Protein AF-0000000074747339 (afdb_homodimer)

Foldseek 3Di:
DCPPPPPPPPPPPDPPPPPPPPPDLPPVSVVVVVVVVVVCVVVVVVVVCVVCVVVVLLVLLLFFQDFLVLVDFWFKDWDWDKADDDDAAFGKIKIKIKIWTPAQAWKWFQKWKKWFADPQKAFDDDFDPQWDDDPRIIIGTPGIAGHGDIDMGMTMIGGHPGCVVPPDDCVNTDIGIDTDIDRRSPDPDGHCVLVCVQVVDPCNVLQAVLLLVLLQLLLVLLLVVLLVLLVVLLDDDPCSVVVLVVLCDLQPDDLLVLLVLLLQLLPQPRHVVQVVCVVVVNDPGGDNQQAAQFDFDQDPNDTDTHGRNSVSLSNSSSSSNNSVSNVQLNVQQNVDDCVVVVVCVVVVHDPVRCCVPPSCVSCLLVSLVSSLVSSLCSSQDDCSNCSNHCCHSSNNHLNSVLCCVCPVVRRPSSSSNSVVVSVVVSVVVNVVSVVPRPPPPD/DPPPPPPPPPPPPPPPPPPPPPPDLPPVSVVVVVVVCVVCVVVVVVVVCVVCVVVVLLVLLLFFQDFLVLVDFWFKDWDWDKADDDDAAFGKIKIKIKIWTPAQAWKWFFKWWKWFADPFKAFDDDFDPQWDDDPRIIIGTPGIAGHGDIDMGMTMIGGHPGCVVPPDDCVNTDIGIDTDIDRRSPDPDGHCVLVCVQVVDPCNVLQAVLLLVLLQLLLVLLLVVLLVLLVVLLDDDPCSVVVLVVLCDLQPDDLLVLLVLLLQLQPQPRHVVQVVCVVVVNDPGGDNQQAAQFDFDQDPNDTDTHGRNSVSLSNSSSSSRNSVSNVQLNVQQNVDDCVVVVVCVVVVHDPVRCCVPPSCVSCLLVSLVSSLVSSLCSSQDDCSNCSNHCCHSSNNHLNSVLCCVCPVVRRPSSSSNSVVVSVVVSVVVNVVSVVPRPPPPD

Solvent-accessible surface area (backbone atoms only — not comparable to full-atom values): 46768 Å² total; per-residue (Å²): 135,82,77,74,76,74,74,76,75,75,72,77,75,69,79,76,77,75,72,67,74,77,85,65,66,52,74,65,54,45,51,50,49,48,49,54,47,58,67,40,41,62,57,49,50,51,52,47,43,66,60,43,42,56,58,54,47,29,58,54,41,18,24,25,96,42,36,58,76,60,43,55,59,49,39,54,45,67,47,68,44,78,45,63,77,80,82,49,64,68,30,62,33,34,43,34,37,40,36,30,38,68,21,76,81,48,47,31,35,66,23,32,38,36,36,69,55,49,67,31,51,40,77,75,55,77,66,52,87,51,44,47,73,57,94,49,40,38,41,33,56,66,36,69,40,53,43,59,33,72,51,73,48,63,37,39,26,31,32,36,63,57,21,74,77,55,70,66,56,58,82,78,59,68,58,47,58,38,48,46,46,86,51,70,85,74,47,86,67,76,46,64,60,28,50,51,54,50,69,65,34,79,59,40,63,55,22,48,49,38,30,50,52,44,19,52,51,16,36,51,42,8,45,52,50,5,50,52,50,19,62,67,61,67,57,93,55,94,62,46,68,58,50,56,54,57,54,39,41,49,58,70,46,40,54,63,46,51,34,52,31,51,52,48,36,41,26,46,67,59,8,55,54,38,50,50,37,39,73,70,63,77,37,93,64,65,54,43,42,54,64,32,38,60,43,80,39,76,53,96,85,43,75,43,71,42,46,39,14,40,48,46,54,25,52,52,49,10,57,34,49,11,32,63,40,17,54,54,47,32,53,53,56,68,67,51,67,64,63,62,54,52,54,37,48,73,73,62,51,47,73,69,52,42,38,67,69,48,49,44,67,71,39,47,58,60,50,49,52,49,44,51,56,41,31,54,51,47,55,39,50,39,58,65,46,46,66,56,41,62,32,43,34,71,41,29,27,57,44,47,48,28,49,42,32,30,67,71,67,31,30,40,8,41,19,28,26,47,36,50,49,53,46,52,52,50,50,52,52,52,52,51,48,62,72,67,44,73,66,72,82,119,136,80,77,71,77,74,72,76,76,75,72,75,73,70,76,75,75,76,71,68,73,75,85,63,65,51,72,64,55,45,49,52,49,48,48,53,45,57,67,40,40,62,56,48,49,49,52,48,44,64,62,43,41,57,57,53,46,30,58,54,41,16,26,25,96,41,36,57,78,61,42,56,59,50,41,54,43,69,46,70,44,79,46,65,80,79,84,52,65,69,30,63,33,34,42,34,38,40,36,31,38,69,21,78,80,50,47,31,35,66,23,32,37,36,37,68,54,48,66,32,52,41,77,75,55,76,67,52,88,53,45,49,73,58,94,46,39,36,41,34,54,65,36,69,39,53,44,58,34,69,50,72,48,63,36,39,26,31,31,35,64,57,20,74,76,57,71,66,54,60,82,77,58,70,58,47,58,39,49,47,45,85,49,68,83,74,45,86,67,76,45,64,60,28,50,50,53,49,71,63,34,79,59,40,62,55,22,47,48,38,29,51,52,44,20,53,51,16,34,50,42,9,45,50,50,5,50,53,51,19,63,67,60,66,55,92,56,94,61,46,69,59,51,56,55,57,53,37,40,50,58,71,45,40,56,63,46,51,35,51,30,49,50,47,37,43,26,46,67,58,8,55,53,37,51,51,36,39,73,70,64,74,37,94,64,65,55,43,41,55,64,32,37,59,43,80,40,76,53,94,87,42,76,43,72,43,46,38,14,40,49,47,53,24,50,52,49,10,57,34,48,10,32,62,40,17,53,53,49,32,53,52,56,67,68,49,66,63,63,61,53,54,54,36,50,73,74,64,52,47,71,71,52,43,39,66,69,48,50,45,66,70,40,46,58,60,50,50,52,49,46,52,55,42,31,54,51,48,55,38,48,38,59,65,47,46,66,56,42,61,31,41,33,72,41,30,26,56,44,49,47,28,49,43,34,29,65,70,67,31,29,41,9,42,18,28,26,49,36,51,49,54,47,51,54,50,49,52,52,51,53,52,48,62,70,66,44,71,66,73,81,119

Secondary structure (DSSP, 8-state):
----------------------SS--HHHHHHHHHHHHHHHHHHHHHHHHHHHHHHHHHHHHTS---GGGGS---EEEEEEEES---STT-EEEEEEEEEES-SS--EEEEEEEEEPPTTEEE-S---TTEEEETTEEEEEEEEE-TT-EEEEEEEEEE-HHHHHSPPPGGGS--EEEEEE--GGG------HHHHHHHH-HHHHHHHHHHHHHHHHHHHHHHHHHHHHHHHTSS--TTHHHHHHHTTHHHHS-HHHHHHHHHHHT-TTT-HHHHHHHHTTS-SS---TTT---EEEEETTEEEEE-HHHHHHHHHHHHHHHHHHHHHHHHHHHHS-HHHHHHHHHTT--HHHHIIIIIHHHHHHHHHHHHHHHHHHHHT--HHHHHHTTTTTTT--HHHHHHIIIIIS--HHHHHHHHHHHHHHHHHHHHHHHHHS-----/----------------------SS--HHHHHHHHHHHHHHHHHHHHHHHHHHHHHHHHHHHHTS---GGGGS---EEEEEEEES---STT-EEEEEEEEEES-SS--EEEEEEEEEPPTTEEE-S---TTEEEETTEEEEEEEEE-TT-EEEEEEEEEE-HHHHHSPPPGGGS--EEEEEE--GGG------HHHHHHHHSHHHHHHHHHHHHHHHHHHHHHHHHHHHHHHHHSS--TTHHHHHHHTTHHHHS-HHHHHHHHHHHT-TTT-HHHHHHHHTTS-SS---TTT---EEEEETTEEEEE-HHHHHHHHHHHHHHHHHHHHHHHHHHHHS-HHHHHHHHHTT--HHHHIIIIIHHHHHHHHHHHHHHHHHHHHT--HHHHHHTTTTTTT--HHHHHHIIIIIS--HHHHHHHHHHHHHHHHHHHHHHHHHS-----

Sequence (884 aa):
MATTDHADQVTTAAPSSAAAPPKTLGPLARRERNLAYSMLLPTFGIVMAVVLMPLLANFWISFKPVGLGDLRPASLFVNERLRGDLEAAGDVATLEYRVRNSSQDAPLRDAGFSDTIPEGLTPTGDLDPRCTLEDRLLDCALGEVEPRFRDRIRIEVTATQAYFDDPVRPRDSEAASRATSDNVLTSPEFTFENFTKVFSAAEFWHVLRVTIYYTIFATLGALVLGLFAAQMLNTAFRGRTVLRGLFLFPYVAPVIAVAFTWVLLLDPFSGTLNAILRQMGVLDTPINFLGQRAVPLDFFGLTINFPVALSAVIGIEAWRSFPLAFLFILARMQSISSDMYEAAEMDGATPLQQFWYISLPQLVGILAILFLLRFIWTFNNFDDIFLLTGGAAGTRTMTVNVYEQAFAVSNLGAGAAVAVVVFLVLLCFSLIIFKYSPQDEGMATTDHADQVTTAAPSSAAAPPKTLGPLARRERNLAYSMLLPTFGIVMAVVLMPLLANFWISFKPVGLGDLRPASLFVNERLRGDLEAAGDVATLEYRVRNSSQDAPLRDAGFSDTIPEGLTPTGDLDPRCTLEDRLLDCALGEVEPRFRDRIRIEVTATQAYFDDPVRPRDSEAASRATSDNVLTSPEFTFENFTKVFSAAEFWHVLRVTIYYTIFATLGALVLGLFAAQMLNTAFRGRTVLRGLFLFPYVAPVIAVAFTWVLLLDPFSGTLNAILRQMGVLDTPINFLGQRAVPLDFFGLTINFPVALSAVIGIEAWRSFPLAFLFILARMQSISSDMYEAAEMDGATPLQQFWYISLPQLVGILAILFLLRFIWTFNNFDDIFLLTGGAAGTRTMTVNVYEQAFAVSNLGAGAAVAVVVFLVLLCFSLIIFKYSPQDEG

Nearest PDB structures (foldseek):
  8ja7-assembly1_A  TM=9.083E-01  e=1.099E-12  Mycobacterium tuberculosis H37Rv
  7cad-assembly1_A  TM=8.987E-01  e=1.272E-12  Mycolicibacterium smegmatis MC2 155
  8hps-assembly1_A  TM=8.905E-01  e=4.294E-12  Mycolicibacterium smegmatis MC2 155
  8hpl-assembly1_A  TM=8.916E-01  e=7.226E-11  Mycolicibacterium smegmatis MC2 155
  4jbw-assembly1_F  TM=6.087E-01  e=1.568E-13  Escherichia coli K-12

Radius of gyration: 38.2 Å; Cα contacts (8 Å, |Δi|>4): 1388; chains: 2; bounding box: 156×89×81 Å

Structure (mmCIF, N/CA/C/O backbone):
data_AF-0000000074747339-model_v1
#
loop_
_entity.id
_entity.type
_entity.pdbx_description
1 polymer 'ABC transmembrane type-1 domain-containing protein'
#
loop_
_atom_site.group_PDB
_atom_site.id
_atom_site.type_symbol
_atom_site.label_atom_id
_atom_site.label_alt_id
_atom_site.label_comp_id
_atom_site.label_asym_id
_atom_site.label_entity_id
_atom_site.label_seq_id
_atom_site.pdbx_PDB_ins_code
_atom_site.Cartn_x
_atom_site.Cartn_y
_atom_site.Cartn_z
_atom_site.occupancy
_atom_site.B_iso_or_equiv
_atom_site.auth_seq_id
_atom_site.auth_comp_id
_atom_site.auth_asym_id
_atom_site.auth_atom_id
_atom_site.pdbx_PDB_model_num
ATOM 1 N N . MET A 1 1 ? -95.875 22.797 23.391 1 23.41 1 MET A N 1
ATOM 2 C CA . MET A 1 1 ? -94.75 23.672 23.703 1 23.41 1 MET A CA 1
ATOM 3 C C . MET A 1 1 ? -93.438 23.016 23.344 1 23.41 1 MET A C 1
ATOM 5 O O . MET A 1 1 ? -93.188 21.891 23.781 1 23.41 1 MET A O 1
ATOM 9 N N . ALA A 1 2 ? -92.938 23.391 22.125 1 28.38 2 ALA A N 1
ATOM 10 C CA . ALA A 1 2 ? -91.812 23 21.266 1 28.38 2 ALA A CA 1
ATOM 11 C C . ALA A 1 2 ? -90.5 23.188 21.984 1 28.38 2 ALA A C 1
ATOM 13 O O . ALA A 1 2 ? -90.125 24.312 22.359 1 28.38 2 ALA A O 1
ATOM 14 N N . THR A 1 3 ? -90.25 22.375 22.969 1 28.5 3 THR A N 1
ATOM 15 C CA . THR A 1 3 ? -89 22.344 23.703 1 28.5 3 THR A CA 1
ATOM 16 C C . THR A 1 3 ? -87.812 22.328 22.75 1 28.5 3 THR A C 1
ATOM 18 O O . THR A 1 3 ? -87.625 21.375 22 1 28.5 3 THR A O 1
ATOM 21 N N . THR A 1 4 ? -87.562 23.438 22.125 1 28.77 4 THR A N 1
ATOM 22 C CA . THR A 1 4 ? -86.438 23.641 21.219 1 28.77 4 THR A CA 1
ATOM 23 C C . THR A 1 4 ? -85.125 23.344 21.922 1 28.77 4 THR A C 1
ATOM 25 O O . THR A 1 4 ? -84.812 23.922 22.953 1 28.77 4 THR A O 1
ATOM 28 N N . ASP A 1 5 ? -84.75 22.078 21.938 1 29.97 5 ASP A N 1
ATOM 29 C CA . ASP A 1 5 ? -83.5 21.5 22.391 1 29.97 5 ASP A CA 1
ATOM 30 C C . ASP A 1 5 ? -82.312 22.234 21.812 1 29.97 5 ASP A C 1
ATOM 32 O O . ASP A 1 5 ? -82.125 22.25 20.594 1 29.97 5 ASP A O 1
ATOM 36 N N . HIS A 1 6 ? -82.062 23.469 22.219 1 30.38 6 HIS A N 1
ATOM 37 C CA . HIS A 1 6 ? -80.875 24.219 21.766 1 30.38 6 HIS A CA 1
ATOM 38 C C . HIS A 1 6 ? -79.625 23.469 22.094 1 30.38 6 HIS A C 1
ATOM 40 O O . HIS A 1 6 ? -79.25 23.312 23.266 1 30.38 6 HIS A O 1
ATOM 46 N N . ALA A 1 7 ? -79.375 22.312 21.375 1 33.34 7 ALA A N 1
ATOM 47 C CA . ALA A 1 7 ? -78.062 21.688 21.438 1 33.34 7 ALA A CA 1
ATOM 48 C C . ALA A 1 7 ? -76.938 22.703 21.219 1 33.34 7 ALA A C 1
ATOM 50 O O . ALA A 1 7 ? -76.875 23.328 20.156 1 33.34 7 ALA A O 1
ATOM 51 N N . ASP A 1 8 ? -76.562 23.453 22.281 1 29.95 8 ASP A N 1
ATOM 52 C CA . ASP A 1 8 ? -75.375 24.312 22.203 1 29.95 8 ASP A CA 1
ATOM 53 C C . ASP A 1 8 ? -74.188 23.562 21.609 1 29.95 8 ASP A C 1
ATOM 55 O O . ASP A 1 8 ? -73.812 22.516 22.125 1 29.95 8 ASP A O 1
ATOM 59 N N . GLN A 1 9 ? -74.062 23.594 20.281 1 29.8 9 GLN A N 1
ATOM 60 C CA . GLN A 1 9 ? -72.875 23.141 19.531 1 29.8 9 GLN A CA 1
ATOM 61 C C . GLN A 1 9 ? -71.625 23.719 20.109 1 29.8 9 GLN A C 1
ATOM 63 O O . GLN A 1 9 ? -71.375 24.922 20.109 1 29.8 9 GLN A O 1
ATOM 68 N N . VAL A 1 10 ? -71.188 23.219 21.297 1 35.59 10 VAL A N 1
ATOM 69 C CA . VAL A 1 10 ? -69.812 23.609 21.734 1 35.59 10 VAL A CA 1
ATOM 70 C C . VAL A 1 10 ? -68.812 23.406 20.594 1 35.59 10 VAL A C 1
ATOM 72 O O . VAL A 1 10 ? -68.625 22.281 20.156 1 35.59 10 VAL A O 1
ATOM 75 N N . THR A 1 11 ? -68.75 24.312 19.641 1 30.84 11 THR A N 1
ATOM 76 C CA . THR A 1 11 ? -67.625 24.344 18.672 1 30.84 11 THR A CA 1
ATOM 77 C C . THR A 1 11 ? -66.312 24.188 19.359 1 30.84 11 THR A C 1
ATOM 79 O O . THR A 1 11 ? -65.938 25 20.219 1 30.84 11 THR A O 1
ATOM 82 N N . THR A 1 12 ? -65.875 22.984 19.641 1 33.06 12 THR A N 1
ATOM 83 C CA . THR A 1 12 ? -64.5 22.75 20.062 1 33.06 12 THR A CA 1
ATOM 84 C C . THR A 1 12 ? -63.5 23.578 19.234 1 33.06 12 THR A C 1
ATOM 86 O O . THR A 1 12 ? -63.438 23.438 18.016 1 33.06 12 THR A O 1
ATOM 89 N N . ALA A 1 13 ? -63.219 24.875 19.672 1 35.75 13 ALA A N 1
ATOM 90 C CA . ALA A 1 13 ? -62.188 25.703 19.078 1 35.75 13 ALA A CA 1
ATOM 91 C C . ALA A 1 13 ? -60.906 24.906 18.844 1 35.75 13 ALA A C 1
ATOM 93 O O . ALA A 1 13 ? -60.469 24.141 19.719 1 35.75 13 ALA A O 1
ATOM 94 N N . ALA A 1 14 ? -60.594 24.641 17.578 1 35.69 14 ALA A N 1
ATOM 95 C CA . ALA A 1 14 ? -59.344 24.094 17.078 1 35.69 14 ALA A CA 1
ATOM 96 C C . ALA A 1 14 ? -58.156 24.703 17.812 1 35.69 14 ALA A C 1
ATOM 98 O O . ALA A 1 14 ? -58.125 25.922 18.062 1 35.69 14 ALA A O 1
ATOM 99 N N . PRO A 1 15 ? -57.469 23.938 18.703 1 33.81 15 PRO A N 1
ATOM 100 C CA . PRO A 1 15 ? -56.281 24.547 19.328 1 33.81 15 PRO A CA 1
ATOM 101 C C . PRO A 1 15 ? -55.531 25.453 18.375 1 33.81 15 PRO A C 1
ATOM 103 O O . PRO A 1 15 ? -55.562 25.25 17.156 1 33.81 15 PRO A O 1
ATOM 106 N N . SER A 1 16 ? -55.438 26.828 18.656 1 32.03 16 SER A N 1
ATOM 107 C CA . SER A 1 16 ? -54.656 27.828 17.953 1 32.03 16 SER A CA 1
ATOM 108 C C . SER A 1 16 ? -53.375 27.234 17.422 1 32.03 16 SER A C 1
ATOM 110 O O . SER A 1 16 ? -52.719 26.422 18.094 1 32.03 16 SER A O 1
ATOM 112 N N . SER A 1 17 ? -53.219 27.203 16.094 1 33.16 17 SER A N 1
ATOM 113 C CA . SER A 1 17 ? -52.031 26.938 15.305 1 33.16 17 SER A CA 1
ATOM 114 C C . SER A 1 17 ? -50.781 27.5 15.977 1 33.16 17 SER A C 1
ATOM 116 O O . SER A 1 17 ? -50.656 28.703 16.203 1 33.16 17 SER A O 1
ATOM 118 N N . ALA A 1 18 ? -50.219 26.844 17.016 1 38.94 18 ALA A N 1
ATOM 119 C CA . ALA A 1 18 ? -48.906 27.219 17.5 1 38.94 18 ALA A CA 1
ATOM 120 C C . ALA A 1 18 ? -48.062 27.844 16.375 1 38.94 18 ALA A C 1
ATOM 122 O O . ALA A 1 18 ? -47.906 27.25 15.305 1 38.94 18 ALA A O 1
ATOM 123 N N . ALA A 1 19 ? -47.969 29.188 16.344 1 39.12 19 ALA A N 1
ATOM 124 C CA . ALA A 1 19 ? -47.125 30.016 15.492 1 39.12 19 ALA A CA 1
ATOM 125 C C . ALA A 1 19 ? -45.812 29.328 15.211 1 39.12 19 ALA A C 1
ATOM 127 O O . ALA A 1 19 ? -45.188 28.797 16.125 1 39.12 19 ALA A O 1
ATOM 128 N N . ALA A 1 20 ? -45.562 28.906 14.039 1 40.28 20 ALA A N 1
ATOM 129 C CA . ALA A 1 20 ? -44.281 28.469 13.523 1 40.28 20 ALA A CA 1
ATOM 130 C C . ALA A 1 20 ? -43.156 29.344 14.062 1 40.28 20 ALA A C 1
ATOM 132 O O . ALA A 1 20 ? -43.25 30.562 14.094 1 40.28 20 ALA A O 1
ATOM 133 N N . PRO A 1 21 ? -42.438 28.875 15.125 1 42.72 21 PRO A N 1
ATOM 134 C CA . PRO A 1 21 ? -41.375 29.781 15.57 1 42.72 21 PRO A CA 1
ATOM 135 C C . PRO A 1 21 ? -40.812 30.656 14.453 1 42.72 21 PRO A C 1
ATOM 137 O O . PRO A 1 21 ? -40.844 30.25 13.281 1 42.72 21 PRO A O 1
ATOM 140 N N . PRO A 1 22 ? -40.938 32 14.555 1 42.31 22 PRO A N 1
ATOM 141 C CA . PRO A 1 22 ? -40.531 32.938 13.484 1 42.31 22 PRO A CA 1
ATOM 142 C C . PRO A 1 22 ? -39.25 32.5 12.789 1 42.31 22 PRO A C 1
ATOM 144 O O . PRO A 1 22 ? -38.312 32.062 13.453 1 42.31 22 PRO A O 1
ATOM 147 N N . LYS A 1 23 ? -39.219 31.969 11.562 1 49.38 23 LYS A N 1
ATOM 148 C CA . LYS A 1 23 ? -38.188 31.578 10.617 1 49.38 23 LYS A CA 1
ATOM 149 C C . LYS A 1 23 ? -37 32.562 10.633 1 49.38 23 LYS A C 1
ATOM 151 O O . LYS A 1 23 ? -35.969 32.344 10 1 49.38 23 LYS A O 1
ATOM 156 N N . THR A 1 24 ? -37.344 33.938 10.75 1 45.66 24 THR A N 1
ATOM 157 C CA . THR A 1 24 ? -36.312 34.938 10.539 1 45.66 24 THR A CA 1
ATOM 158 C C . THR A 1 24 ? -35.594 35.25 11.836 1 45.66 24 THR A C 1
ATOM 160 O O . THR A 1 24 ? -36.188 35.562 12.852 1 45.66 24 THR A O 1
ATOM 163 N N . LEU A 1 25 ? -34.5 34.688 12.023 1 51.94 25 LEU A N 1
ATOM 164 C CA . LEU A 1 25 ? -33.688 35.156 13.141 1 51.94 25 LEU A CA 1
ATOM 165 C C . LEU A 1 25 ? -33.75 36.688 13.258 1 51.94 25 LEU A C 1
ATOM 167 O O . LEU A 1 25 ? -33.656 37.406 12.258 1 51.94 25 LEU A O 1
ATOM 171 N N . GLY A 1 26 ? -34.406 37.219 14.172 1 55.53 26 GLY A N 1
ATOM 172 C CA . GLY A 1 26 ? -34.344 38.656 14.406 1 55.53 26 GLY A CA 1
ATOM 173 C C . GLY A 1 26 ? -32.938 39.219 14.188 1 55.53 26 GLY A C 1
ATOM 174 O O . GLY A 1 26 ? -31.969 38.5 14.102 1 55.53 26 GLY A O 1
ATOM 175 N N . PRO A 1 27 ? -32.812 40.531 13.734 1 60.44 27 PRO A N 1
ATOM 176 C CA . PRO A 1 27 ? -31.531 41.188 13.438 1 60.44 27 PRO A CA 1
ATOM 177 C C . PRO A 1 27 ? -30.469 40.906 14.492 1 60.44 27 PRO A C 1
ATOM 179 O O . PRO A 1 27 ? -29.297 40.719 14.156 1 60.44 27 PRO A O 1
ATOM 182 N N . LEU A 1 28 ? -30.844 40.812 15.711 1 60.81 28 LEU A N 1
ATOM 183 C CA . LEU A 1 28 ? -29.875 40.531 16.766 1 60.81 28 LEU A CA 1
ATOM 184 C C . LEU A 1 28 ? -29.375 39.094 16.703 1 60.81 28 LEU A C 1
ATOM 186 O O . LEU A 1 28 ? -28.188 38.844 16.875 1 60.81 28 LEU A O 1
ATOM 190 N N . ALA A 1 29 ? -30.328 38.25 16.469 1 60.84 29 ALA A N 1
ATOM 191 C CA . ALA A 1 29 ? -29.953 36.844 16.359 1 60.84 29 ALA A CA 1
ATOM 192 C C . ALA A 1 29 ? -29.047 36.594 15.156 1 60.84 29 ALA A C 1
ATOM 194 O O . ALA A 1 29 ? -28.094 35.812 15.227 1 60.84 29 ALA A O 1
ATOM 195 N N . ARG A 1 30 ? -29.25 37.344 14.172 1 61.28 30 ARG A N 1
ATOM 196 C CA . ARG A 1 30 ? -28.391 37.281 13 1 61.28 30 ARG A CA 1
ATOM 197 C C . ARG A 1 30 ? -27 37.812 13.289 1 61.28 30 ARG A C 1
ATOM 199 O O . ARG A 1 30 ? -26 37.281 12.844 1 61.28 30 ARG A O 1
ATOM 206 N N . ARG A 1 31 ? -26.938 38.938 13.969 1 59.59 31 ARG A N 1
ATOM 207 C CA . ARG A 1 31 ? -25.656 39.531 14.336 1 59.59 31 ARG A CA 1
ATOM 208 C C . ARG A 1 31 ? -24.859 38.594 15.242 1 59.59 31 ARG A C 1
ATOM 210 O O . ARG A 1 31 ? -23.641 38.469 15.094 1 59.59 31 ARG A O 1
ATOM 217 N N . GLU A 1 32 ? -25.547 38 16.125 1 59.31 32 GLU A N 1
ATOM 218 C CA . GLU A 1 32 ? -24.875 37.062 17.031 1 59.31 32 GLU A CA 1
ATOM 219 C C . GLU A 1 32 ? -24.359 35.844 16.281 1 59.31 32 GLU A C 1
ATOM 221 O O . GLU A 1 32 ? -23.266 35.344 16.562 1 59.31 32 GLU A O 1
ATOM 226 N N . ARG A 1 33 ? -25.172 35.469 15.406 1 61.91 33 ARG A N 1
ATOM 227 C CA . ARG A 1 33 ? -24.734 34.375 14.562 1 61.91 33 ARG A CA 1
ATOM 228 C C . ARG A 1 33 ? -23.5 34.75 13.742 1 61.91 33 ARG A C 1
ATOM 230 O O . ARG A 1 33 ? -22.547 34 13.641 1 61.91 33 ARG A O 1
ATOM 237 N N . ASN A 1 34 ? -23.516 35.938 13.219 1 61.28 34 ASN A N 1
ATOM 238 C CA . ASN A 1 34 ? -22.391 36.375 12.414 1 61.28 34 ASN A CA 1
ATOM 239 C C . ASN A 1 34 ? -21.141 36.562 13.266 1 61.28 34 ASN A C 1
ATOM 241 O O . ASN A 1 34 ? -20.031 36.25 12.812 1 61.28 34 ASN A O 1
ATOM 245 N N . LEU A 1 35 ? -21.328 37.031 14.43 1 60.34 35 LEU A N 1
ATOM 246 C CA . LEU A 1 35 ? -20.188 37.188 15.328 1 60.34 35 LEU A CA 1
ATOM 247 C C . LEU A 1 35 ? -19.609 35.844 15.711 1 60.34 35 LEU A C 1
ATOM 249 O O . LEU A 1 35 ? -18.391 35.656 15.773 1 60.34 35 LEU A O 1
ATOM 253 N N . ALA A 1 36 ? -20.5 34.938 16.016 1 59.38 36 ALA A N 1
ATOM 254 C CA . ALA A 1 36 ? -20.031 33.594 16.328 1 59.38 36 ALA A CA 1
ATOM 255 C C . ALA A 1 36 ? -19.281 33 15.164 1 59.38 36 ALA A C 1
ATOM 257 O O . ALA A 1 36 ? -18.234 32.375 15.352 1 59.38 36 ALA A O 1
ATOM 258 N N . TYR A 1 37 ? -19.781 33.344 14.047 1 62.06 37 TYR A N 1
ATOM 259 C CA . TYR A 1 37 ? -19.109 32.812 12.859 1 62.06 37 TYR A CA 1
ATOM 260 C C . TYR A 1 37 ? -17.75 33.5 12.68 1 62.06 37 TYR A C 1
ATOM 262 O O . TYR A 1 37 ? -16.766 32.844 12.312 1 62.06 37 TYR A O 1
ATOM 270 N N . SER A 1 38 ? -17.781 34.75 12.906 1 64 38 SER A N 1
ATOM 271 C CA . SER A 1 38 ? -16.531 35.469 12.75 1 64 38 SER A CA 1
ATOM 272 C C . SER A 1 38 ? -15.484 34.969 13.75 1 64 38 SER A C 1
ATOM 274 O O . SER A 1 38 ? -14.297 34.938 13.445 1 64 38 SER A O 1
ATOM 276 N N . MET A 1 39 ? -15.945 34.562 14.891 1 62.59 39 MET A N 1
ATOM 277 C CA . MET A 1 39 ? -15.008 34.062 15.898 1 62.59 39 MET A CA 1
ATOM 278 C C . MET A 1 39 ? -14.492 32.688 15.539 1 62.59 39 MET A C 1
ATOM 280 O O . MET A 1 39 ? -13.391 32.312 15.93 1 62.59 39 MET A O 1
ATOM 284 N N . LEU A 1 40 ? -15.32 32.062 14.742 1 68.5 40 LEU A N 1
ATOM 285 C CA . LEU A 1 40 ? -14.914 30.703 14.383 1 68.5 40 LEU A CA 1
ATOM 286 C C . LEU A 1 40 ? -14.148 30.688 13.062 1 68.5 40 LEU A C 1
ATOM 288 O O . LEU A 1 40 ? -13.57 29.672 12.68 1 68.5 40 LEU A O 1
ATOM 292 N N . LEU A 1 41 ? -14.023 31.875 12.461 1 72.88 41 LEU A N 1
ATOM 293 C CA . LEU A 1 41 ? -13.414 31.969 11.141 1 72.88 41 LEU A CA 1
ATOM 294 C C . LEU A 1 41 ? -11.953 31.547 11.188 1 72.88 41 LEU A C 1
ATOM 296 O O . LEU A 1 41 ? -11.492 30.797 10.328 1 72.88 41 LEU A O 1
ATOM 300 N N . PRO A 1 42 ? -11.242 32.031 12.219 1 71.25 42 PRO A N 1
ATOM 301 C CA . PRO A 1 42 ? -9.852 31.594 12.234 1 71.25 42 PRO A CA 1
ATOM 302 C C . PRO A 1 42 ? -9.727 30.078 12.414 1 71.25 42 PRO A C 1
ATOM 304 O O . PRO A 1 42 ? -8.867 29.438 11.789 1 71.25 42 PRO A O 1
ATOM 307 N N . THR A 1 43 ? -10.594 29.578 13.203 1 70.88 43 THR A N 1
ATOM 308 C CA . THR A 1 43 ? -10.562 28.125 13.406 1 70.88 43 THR A CA 1
ATOM 309 C C . THR A 1 43 ? -10.922 27.391 12.125 1 70.88 43 THR A C 1
ATOM 311 O O . THR A 1 43 ? -10.258 26.422 11.742 1 70.88 43 THR A O 1
ATOM 314 N N . PHE A 1 44 ? -11.875 27.938 11.477 1 75.06 44 PHE A N 1
ATOM 315 C CA . PHE A 1 44 ? -12.289 27.344 10.203 1 75.06 44 PHE A CA 1
ATOM 316 C C . PHE A 1 44 ? -11.172 27.453 9.172 1 75.06 44 PHE A C 1
ATOM 318 O O . PHE A 1 44 ? -10.93 26.516 8.414 1 75.06 44 PHE A O 1
ATOM 325 N N . GLY A 1 45 ? -10.562 28.594 9.258 1 76.19 45 GLY A N 1
ATOM 326 C CA . GLY A 1 45 ? -9.469 28.781 8.32 1 76.19 45 GLY A CA 1
ATOM 327 C C . GLY A 1 45 ? -8.32 27.812 8.531 1 76.19 45 GLY A C 1
ATOM 328 O O . GLY A 1 45 ? -7.781 27.266 7.574 1 76.19 45 GLY A O 1
ATOM 329 N N . ILE A 1 46 ? -8.031 27.516 9.695 1 75.19 46 ILE A N 1
ATOM 330 C CA . ILE A 1 46 ? -6.926 26.625 10.039 1 75.19 46 ILE A CA 1
ATOM 331 C C . ILE A 1 46 ? -7.285 25.188 9.664 1 75.19 46 ILE A C 1
ATOM 333 O O . ILE A 1 46 ? -6.473 24.469 9.07 1 75.19 46 ILE A O 1
ATOM 337 N N . VAL A 1 47 ? -8.5 24.875 9.953 1 74 47 VAL A N 1
ATOM 338 C CA . VAL A 1 47 ? -8.93 23.516 9.664 1 74 47 VAL A CA 1
ATOM 339 C C . VAL A 1 47 ? -8.961 23.297 8.148 1 74 47 VAL A C 1
ATOM 341 O O . VAL A 1 47 ? -8.492 22.266 7.656 1 74 47 VAL A O 1
ATOM 344 N N . MET A 1 48 ? -9.391 24.312 7.512 1 78.62 48 MET A N 1
ATOM 345 C CA . MET A 1 48 ? -9.438 24.234 6.055 1 78.62 48 MET A CA 1
ATOM 346 C C . MET A 1 48 ? -8.031 24.125 5.473 1 78.62 48 MET A C 1
ATOM 348 O O . MET A 1 48 ? -7.797 23.328 4.555 1 78.62 48 MET A O 1
ATOM 352 N N . ALA A 1 49 ? -7.23 24.859 6.082 1 79.06 49 ALA A N 1
ATOM 353 C CA . ALA A 1 49 ? -5.852 24.844 5.594 1 79.06 49 ALA A CA 1
ATOM 354 C C . ALA A 1 49 ? -5.211 23.469 5.816 1 79.06 49 ALA A C 1
ATOM 356 O O . ALA A 1 49 ? -4.543 22.938 4.93 1 79.06 49 ALA A O 1
ATOM 357 N N . VAL A 1 50 ? -5.488 22.969 6.891 1 76.5 50 VAL A N 1
ATOM 358 C CA . VAL A 1 50 ? -4.902 21.672 7.227 1 76.5 50 VAL A CA 1
ATOM 359 C C . VAL A 1 50 ? -5.465 20.594 6.305 1 76.5 50 VAL A C 1
ATOM 361 O O . VAL A 1 50 ? -4.734 19.703 5.863 1 76.5 50 VAL A O 1
ATOM 364 N N . VAL A 1 51 ? -6.656 20.75 5.938 1 79.44 51 VAL A N 1
ATOM 365 C CA . VAL A 1 51 ? -7.332 19.734 5.125 1 79.44 51 VAL A CA 1
ATOM 366 C C . VAL A 1 51 ? -6.898 19.875 3.668 1 79.44 51 VAL A C 1
ATOM 368 O O . VAL A 1 51 ? -6.645 18.875 2.994 1 79.44 51 VAL A O 1
ATOM 371 N N . LEU A 1 52 ? -6.672 21.125 3.254 1 84.12 52 LEU A N 1
ATOM 372 C CA . LEU A 1 52 ? -6.492 21.344 1.821 1 84.12 52 LEU A CA 1
ATOM 373 C C . LEU A 1 52 ? -5.012 21.5 1.478 1 84.12 52 LEU A C 1
ATOM 375 O O . LEU A 1 52 ? -4.633 21.406 0.309 1 84.12 52 LEU A O 1
ATOM 379 N N . MET A 1 53 ? -4.246 21.672 2.451 1 84.56 53 MET A N 1
ATOM 380 C CA . MET A 1 53 ? -2.844 22 2.215 1 84.56 53 MET A CA 1
ATOM 381 C C . MET A 1 53 ? -2.146 20.906 1.421 1 84.56 53 MET A C 1
ATOM 383 O O . MET A 1 53 ? -1.452 21.188 0.441 1 84.56 53 MET A O 1
ATOM 387 N N . PRO A 1 54 ? -2.297 19.656 1.771 1 83.69 54 PRO A N 1
ATOM 388 C CA . PRO A 1 54 ? -1.599 18.641 0.998 1 83.69 54 PRO A CA 1
ATOM 389 C C . PRO A 1 54 ? -2.041 18.594 -0.463 1 83.69 54 PRO A C 1
ATOM 391 O O . PRO A 1 54 ? -1.227 18.328 -1.351 1 83.69 54 PRO A O 1
ATOM 394 N N . LEU A 1 55 ? -3.256 18.844 -0.653 1 80.88 55 LEU A N 1
ATOM 395 C CA . LEU A 1 55 ? -3.766 18.859 -2.02 1 80.88 55 LEU A CA 1
ATOM 396 C C . LEU A 1 55 ? -3.174 20.016 -2.812 1 80.88 55 LEU A C 1
ATOM 398 O O . LEU A 1 55 ? -2.729 19.844 -3.947 1 80.88 55 LEU A O 1
ATOM 402 N N . LEU A 1 56 ? -3.24 21.172 -2.191 1 85.56 56 LEU A N 1
ATOM 403 C CA . LEU A 1 56 ? -2.695 22.344 -2.846 1 85.56 56 LEU A CA 1
ATOM 404 C C . LEU A 1 56 ? -1.196 22.203 -3.084 1 85.56 56 LEU A C 1
ATOM 406 O O . LEU A 1 56 ? -0.68 22.625 -4.117 1 85.56 56 LEU A O 1
ATOM 410 N N . ALA A 1 57 ? -0.596 21.594 -2.141 1 86.69 57 ALA A N 1
ATOM 411 C CA . ALA A 1 57 ? 0.839 21.344 -2.273 1 86.69 57 ALA A CA 1
ATOM 412 C C . ALA A 1 57 ? 1.133 20.406 -3.443 1 86.69 57 ALA A C 1
ATOM 414 O O . ALA A 1 57 ? 2.082 20.641 -4.199 1 86.69 57 ALA A O 1
ATOM 415 N N . ASN A 1 58 ? 0.351 19.391 -3.559 1 85.69 58 ASN A N 1
ATOM 416 C CA . ASN A 1 58 ? 0.544 18.484 -4.676 1 85.69 58 ASN A CA 1
ATOM 417 C C . ASN A 1 58 ? 0.389 19.188 -6.02 1 85.69 58 ASN A C 1
ATOM 419 O O . ASN A 1 58 ? 1.173 18.969 -6.941 1 85.69 58 ASN A O 1
ATOM 423 N N . PHE A 1 59 ? -0.601 20 -6.102 1 87.56 59 PHE A N 1
ATOM 424 C CA . PHE A 1 59 ? -0.812 20.781 -7.312 1 87.56 59 PHE A CA 1
ATOM 425 C C . PHE A 1 59 ? 0.377 21.688 -7.582 1 87.56 59 PHE A C 1
ATOM 427 O O . PHE A 1 59 ? 0.847 21.797 -8.719 1 87.56 59 PHE A O 1
ATOM 434 N N . TRP A 1 60 ? 0.812 22.328 -6.547 1 88.19 60 TRP A N 1
ATOM 435 C CA . TRP A 1 60 ? 1.962 23.219 -6.648 1 88.19 60 TRP A CA 1
ATOM 436 C C . TRP A 1 60 ? 3.197 22.453 -7.129 1 88.19 60 TRP A C 1
ATOM 438 O O . TRP A 1 60 ? 3.887 22.906 -8.047 1 88.19 60 TRP A O 1
ATOM 448 N N . ILE A 1 61 ? 3.479 21.344 -6.578 1 87.25 61 ILE A N 1
ATOM 449 C CA . ILE A 1 61 ? 4.668 20.547 -6.863 1 87.25 61 ILE A CA 1
ATOM 450 C C . ILE A 1 61 ? 4.594 20 -8.281 1 87.25 61 ILE A C 1
ATOM 452 O O . ILE A 1 61 ? 5.621 19.844 -8.953 1 87.25 61 ILE A O 1
ATOM 456 N N . SER A 1 62 ? 3.391 19.75 -8.781 1 88.75 62 SER A N 1
ATOM 457 C CA . SER A 1 62 ? 3.221 19.203 -10.117 1 88.75 62 SER A CA 1
ATOM 458 C C . SER A 1 62 ? 3.738 20.156 -11.188 1 88.75 62 SER A C 1
ATOM 460 O O . SER A 1 62 ? 4.027 19.75 -12.312 1 88.75 62 SER A O 1
ATOM 462 N N . PHE A 1 63 ? 3.861 21.391 -10.805 1 91.5 63 PHE A N 1
ATOM 463 C CA . PHE A 1 63 ? 4.324 22.391 -11.758 1 91.5 63 PHE A CA 1
ATOM 464 C C . PHE A 1 63 ? 5.789 22.734 -11.516 1 91.5 63 PHE A C 1
ATOM 466 O O . PHE A 1 63 ? 6.312 23.688 -12.094 1 91.5 63 PHE A O 1
ATOM 473 N N . LYS A 1 64 ? 6.434 22.031 -10.641 1 87.88 64 LYS A N 1
ATOM 474 C CA . LYS A 1 64 ? 7.844 22.266 -10.344 1 87.88 64 LYS A CA 1
ATOM 475 C C . LYS A 1 64 ? 8.719 21.156 -10.914 1 87.88 64 LYS A C 1
ATOM 477 O O . LYS A 1 64 ? 8.352 19.984 -10.867 1 87.88 64 LYS A O 1
ATOM 482 N N . PRO A 1 65 ? 9.836 21.484 -11.531 1 82.94 65 PRO A N 1
ATOM 483 C CA . PRO A 1 65 ? 10.781 20.469 -12.008 1 82.94 65 PRO A CA 1
ATOM 484 C C . PRO A 1 65 ? 11.656 19.906 -10.891 1 82.94 65 PRO A C 1
ATOM 486 O O . PRO A 1 65 ? 12.875 20.062 -10.914 1 82.94 65 PRO A O 1
ATOM 489 N N . VAL A 1 66 ? 11.078 19.188 -9.953 1 78.69 66 VAL A N 1
ATOM 490 C CA . VAL A 1 66 ? 11.797 18.766 -8.758 1 78.69 66 VAL A CA 1
ATOM 491 C C . VAL A 1 66 ? 12.023 17.266 -8.789 1 78.69 66 VAL A C 1
ATOM 493 O O . VAL A 1 66 ? 11.109 16.5 -9.102 1 78.69 66 VAL A O 1
ATOM 496 N N . GLY A 1 67 ? 13.266 16.906 -8.664 1 75.81 67 GLY A N 1
ATOM 497 C CA . GLY A 1 67 ? 13.633 15.523 -8.461 1 75.81 67 GLY A CA 1
ATOM 498 C C . GLY A 1 67 ? 14.055 15.211 -7.039 1 75.81 67 GLY A C 1
ATOM 499 O O . GLY A 1 67 ? 14.133 16.109 -6.199 1 75.81 67 GLY A O 1
ATOM 500 N N . LEU A 1 68 ? 14.219 13.922 -6.707 1 73.06 68 LEU A N 1
ATOM 501 C CA . LEU A 1 68 ? 14.586 13.5 -5.359 1 73.06 68 LEU A CA 1
ATOM 502 C C . LEU A 1 68 ? 15.883 14.172 -4.914 1 73.06 68 LEU A C 1
ATOM 504 O O . LEU A 1 68 ? 16.016 14.547 -3.748 1 73.06 68 LEU A O 1
ATOM 508 N N . GLY A 1 69 ? 16.828 14.258 -5.832 1 70.31 69 GLY A N 1
ATOM 509 C CA . GLY A 1 69 ? 18.109 14.859 -5.523 1 70.31 69 GLY A CA 1
ATOM 510 C C . GLY A 1 69 ? 18.016 16.328 -5.195 1 70.31 69 GLY A C 1
ATOM 511 O O . GLY A 1 69 ? 18.906 16.891 -4.543 1 70.31 69 GLY A O 1
ATOM 512 N N . ASP A 1 70 ? 16.859 16.922 -5.59 1 72.12 70 ASP A N 1
ATOM 513 C CA . ASP A 1 70 ? 16.688 18.359 -5.395 1 72.12 70 ASP A CA 1
ATOM 514 C C . ASP A 1 70 ? 16.156 18.656 -3.99 1 72.12 70 ASP A C 1
ATOM 516 O O . ASP A 1 70 ? 16.094 19.828 -3.586 1 72.12 70 ASP A O 1
ATOM 520 N N . LEU A 1 71 ? 15.852 17.594 -3.303 1 72 71 LEU A N 1
ATOM 521 C CA . LEU A 1 71 ? 15.289 17.828 -1.979 1 72 71 LEU A CA 1
ATOM 522 C C . LEU A 1 71 ? 16.375 18.141 -0.964 1 72 71 LEU A C 1
ATOM 524 O O . LEU A 1 71 ? 16.109 18.734 0.085 1 72 71 LEU A O 1
ATOM 528 N N . ARG A 1 72 ? 17.578 17.672 -1.282 1 69.12 72 ARG A N 1
ATOM 529 C CA . ARG A 1 72 ? 18.688 18.047 -0.416 1 69.12 72 ARG A CA 1
ATOM 530 C C . ARG A 1 72 ? 19.266 19.391 -0.845 1 69.12 72 ARG A C 1
ATOM 532 O O . ARG A 1 72 ? 19.688 19.547 -1.991 1 69.12 72 ARG A O 1
ATOM 539 N N . PRO A 1 73 ? 19.078 20.359 0.013 1 68.12 73 PRO A N 1
ATOM 540 C CA . PRO A 1 73 ? 19.594 21.672 -0.377 1 68.12 73 PRO A CA 1
ATOM 541 C C . PRO A 1 73 ? 21.109 21.656 -0.606 1 68.12 73 PRO A C 1
ATOM 543 O O . PRO A 1 73 ? 21.828 20.875 0.03 1 68.12 73 PRO A O 1
ATOM 546 N N . ALA A 1 74 ? 21.359 22.25 -1.672 1 75.56 74 ALA A N 1
ATOM 547 C CA . ALA A 1 74 ? 22.781 22.453 -1.876 1 75.56 74 ALA A CA 1
ATOM 548 C C . ALA A 1 74 ? 23.438 23.047 -0.632 1 75.56 74 ALA A C 1
ATOM 550 O O . ALA A 1 74 ? 22.844 23.875 0.052 1 75.56 74 ALA A O 1
ATOM 551 N N . SER A 1 75 ? 24.406 22.391 -0.192 1 83.06 75 SER A N 1
ATOM 552 C CA . SER A 1 75 ? 25.125 22.859 0.984 1 83.06 75 SER A CA 1
ATOM 553 C C . SER A 1 75 ? 26.609 23.016 0.695 1 83.06 75 SER A C 1
ATOM 555 O O . SER A 1 75 ? 27.109 22.547 -0.34 1 83.06 75 SER A O 1
ATOM 557 N N . LEU A 1 76 ? 27.203 23.781 1.605 1 89.88 76 LEU A N 1
ATOM 558 C CA . LEU A 1 76 ? 28.656 23.938 1.523 1 89.88 76 LEU A CA 1
ATOM 559 C C . LEU A 1 76 ? 29.359 22.844 2.318 1 89.88 76 LEU A C 1
ATOM 561 O O . LEU A 1 76 ? 29.188 22.734 3.533 1 89.88 76 LEU A O 1
ATOM 565 N N . PHE A 1 77 ? 30.094 22.016 1.649 1 91.06 77 PHE A N 1
ATOM 566 C CA . PHE A 1 77 ? 30.875 20.984 2.32 1 91.06 77 PHE A CA 1
ATOM 567 C C . PHE A 1 77 ? 32.25 21.5 2.686 1 91.06 77 PHE A C 1
ATOM 569 O O . PHE A 1 77 ? 32.938 22.109 1.854 1 91.06 77 PHE A O 1
ATOM 576 N N . VAL A 1 78 ? 32.562 21.359 3.971 1 92.62 78 VAL A N 1
ATOM 577 C CA . VAL A 1 78 ? 33.875 21.797 4.441 1 92.62 78 VAL A CA 1
ATOM 578 C C . VAL A 1 78 ? 34.625 20.609 5.043 1 92.62 78 VAL A C 1
ATOM 580 O O . VAL A 1 78 ? 34.125 19.953 5.965 1 92.62 78 VAL A O 1
ATOM 583 N N . ASN A 1 79 ? 35.719 20.25 4.488 1 91.94 79 ASN A N 1
ATOM 584 C CA . ASN A 1 79 ? 36.594 19.203 5.012 1 91.94 79 ASN A CA 1
ATOM 585 C C . ASN A 1 79 ? 37.906 19.781 5.547 1 91.94 79 ASN A C 1
ATOM 587 O O . ASN A 1 79 ? 38.656 20.406 4.801 1 91.94 79 ASN A O 1
ATOM 591 N N . GLU A 1 80 ? 38.094 19.562 6.797 1 91.38 80 GLU A N 1
ATOM 592 C CA . GLU A 1 80 ? 39.281 20.062 7.465 1 91.38 80 GLU A CA 1
ATOM 593 C C . GLU A 1 80 ? 40.406 19.016 7.484 1 91.38 80 GLU A C 1
ATOM 595 O O . GLU A 1 80 ? 40.156 17.859 7.832 1 91.38 80 GLU A O 1
ATOM 600 N N . ARG A 1 81 ? 41.562 19.406 7.047 1 89.25 81 ARG A N 1
ATOM 601 C CA . ARG A 1 81 ? 42.719 18.531 7.086 1 89.25 81 ARG A CA 1
ATOM 602 C C . ARG A 1 81 ? 43.969 19.25 7.621 1 89.25 81 ARG A C 1
ATOM 604 O O . ARG A 1 81 ? 44.188 20.422 7.305 1 89.25 81 ARG A O 1
ATOM 611 N N . LEU A 1 82 ? 44.656 18.625 8.477 1 89.25 82 LEU A N 1
ATOM 612 C CA . LEU A 1 82 ? 45.938 19.125 8.953 1 89.25 82 LEU A CA 1
ATOM 613 C C . LEU A 1 82 ? 47.094 18.484 8.195 1 89.25 82 LEU A C 1
ATOM 615 O O . LEU A 1 82 ? 47.25 17.266 8.242 1 89.25 82 LEU A O 1
ATOM 619 N N . ARG A 1 83 ? 47.719 19.328 7.473 1 88.88 83 ARG A N 1
ATOM 620 C CA . ARG A 1 83 ? 48.844 18.844 6.695 1 88.88 83 ARG A CA 1
ATOM 621 C C . ARG A 1 83 ? 50.156 19.281 7.305 1 88.88 83 ARG A C 1
ATOM 623 O O . ARG A 1 83 ? 50.344 20.469 7.629 1 88.88 83 ARG A O 1
ATOM 630 N N . GLY A 1 84 ? 51.094 18.406 7.508 1 86.44 84 GLY A N 1
ATOM 631 C CA . GLY A 1 84 ? 52.375 18.672 8.094 1 86.44 84 GLY A CA 1
ATOM 632 C C . GLY A 1 84 ? 52.719 17.719 9.227 1 86.44 84 GLY A C 1
ATOM 633 O O . GLY A 1 84 ? 51.844 17.078 9.797 1 86.44 84 GLY A O 1
ATOM 634 N N . ASP A 1 85 ? 54 17.469 9.469 1 83.44 85 ASP A N 1
ATOM 635 C CA . ASP A 1 85 ? 54.5 16.594 10.531 1 83.44 85 ASP A CA 1
ATOM 636 C C . ASP A 1 85 ? 54.781 17.391 11.797 1 83.44 85 ASP A C 1
ATOM 638 O O . ASP A 1 85 ? 55.75 18.172 11.836 1 83.44 85 ASP A O 1
ATOM 642 N N . LEU A 1 86 ? 53.781 17.375 12.734 1 86.38 86 LEU A N 1
ATOM 643 C CA . LEU A 1 86 ? 53.969 18.062 14.008 1 86.38 86 LEU A CA 1
ATOM 644 C C . LEU A 1 86 ? 54.594 17.125 15.039 1 86.38 86 LEU A C 1
ATOM 646 O O . LEU A 1 86 ? 53.906 16.203 15.539 1 86.38 86 LEU A O 1
ATOM 650 N N . GLU A 1 87 ? 55.906 17.281 15.281 1 88.62 87 GLU A N 1
ATOM 651 C CA . GLU A 1 87 ? 56.625 16.406 16.203 1 88.62 87 GLU A CA 1
ATOM 652 C C . GLU A 1 87 ? 56.938 17.125 17.5 1 88.62 87 GLU A C 1
ATOM 654 O O . GLU A 1 87 ? 57.031 16.516 18.578 1 88.62 87 GLU A O 1
ATOM 659 N N . ALA A 1 88 ? 57.25 18.375 17.344 1 90 88 ALA A N 1
ATOM 660 C CA . ALA A 1 88 ? 57.656 19.125 18.531 1 90 88 ALA A CA 1
ATOM 661 C C . ALA A 1 88 ? 57.094 20.562 18.484 1 90 88 ALA A C 1
ATOM 663 O O . ALA A 1 88 ? 56.625 21 17.438 1 90 88 ALA A O 1
ATOM 664 N N . ALA A 1 89 ? 57.156 21.188 19.656 1 91.75 89 ALA A N 1
ATOM 665 C CA . ALA A 1 89 ? 56.781 22.578 19.734 1 91.75 89 ALA A CA 1
ATOM 666 C C . ALA A 1 89 ? 57.625 23.438 18.797 1 91.75 89 ALA A C 1
ATOM 668 O O . ALA A 1 89 ? 58.844 23.281 18.719 1 91.75 89 ALA A O 1
ATOM 669 N N . GLY A 1 90 ? 56.906 24.328 18.016 1 91.56 90 GLY A N 1
ATOM 670 C CA . GLY A 1 90 ? 57.625 25.172 17.047 1 91.56 90 GLY A CA 1
ATOM 671 C C . GLY A 1 90 ? 57.469 24.703 15.617 1 91.56 90 GLY A C 1
ATOM 672 O O . GLY A 1 90 ? 57.781 25.453 14.68 1 91.56 90 GLY A O 1
ATOM 673 N N . ASP A 1 91 ? 57.031 23.484 15.469 1 93.06 91 ASP A N 1
ATOM 674 C CA . ASP A 1 91 ? 56.875 22.953 14.117 1 93.06 91 ASP A CA 1
ATOM 675 C C . ASP A 1 91 ? 55.719 23.688 13.391 1 93.06 91 ASP A C 1
ATOM 677 O O . ASP A 1 91 ? 54.781 24.125 14.023 1 93.06 91 ASP A O 1
ATOM 681 N N . VAL A 1 92 ? 55.875 23.859 12.141 1 91.56 92 VAL A N 1
ATOM 682 C CA . VAL A 1 92 ? 54.906 24.562 11.328 1 91.56 92 VAL A CA 1
ATOM 683 C C . VAL A 1 92 ? 54.094 23.547 10.516 1 91.56 92 VAL A C 1
ATOM 685 O O . VAL A 1 92 ? 54.656 22.562 10.016 1 91.56 92 VAL A O 1
ATOM 688 N N . ALA A 1 93 ? 52.781 23.688 10.539 1 91.62 93 ALA A N 1
ATOM 689 C CA . ALA A 1 93 ? 51.875 22.891 9.719 1 91.62 93 ALA A CA 1
ATOM 690 C C . ALA A 1 93 ? 50.875 23.766 9 1 91.62 93 ALA A C 1
ATOM 692 O O . ALA A 1 93 ? 50.875 24.984 9.172 1 91.62 93 ALA A O 1
ATOM 693 N N . THR A 1 94 ? 50.156 23.141 8.109 1 92.5 94 THR A N 1
ATOM 694 C CA . THR A 1 94 ? 49.125 23.875 7.363 1 92.5 94 THR A CA 1
ATOM 695 C C . THR A 1 94 ? 47.75 23.281 7.617 1 92.5 94 THR A C 1
ATOM 697 O O . THR A 1 94 ? 47.531 22.094 7.391 1 92.5 94 THR A O 1
ATOM 700 N N . LEU A 1 95 ? 46.875 24.109 8.195 1 91 95 LEU A N 1
ATOM 701 C CA . LEU A 1 95 ? 45.469 23.75 8.281 1 91 95 LEU A CA 1
ATOM 702 C C . LEU A 1 95 ? 44.75 24.062 6.973 1 91 95 LEU A C 1
ATOM 704 O O . LEU A 1 95 ? 44.625 25.219 6.586 1 91 95 LEU A O 1
ATOM 708 N N . GLU A 1 96 ? 44.344 23 6.332 1 92.88 96 GLU A N 1
ATOM 709 C CA . GLU A 1 96 ? 43.688 23.156 5.035 1 92.88 96 GLU A CA 1
ATOM 710 C C . GLU A 1 96 ? 42.188 22.875 5.137 1 92.88 96 GLU A C 1
ATOM 712 O O . GLU A 1 96 ? 41.75 21.859 5.684 1 92.88 96 GLU A O 1
ATOM 717 N N . TYR A 1 97 ? 41.406 23.859 4.699 1 94.75 97 TYR A N 1
ATOM 718 C CA . TYR A 1 97 ? 39.969 23.688 4.566 1 94.75 97 TYR A CA 1
ATOM 719 C C . TYR A 1 97 ? 39.562 23.547 3.104 1 94.75 97 TYR A C 1
ATOM 721 O O . TYR A 1 97 ? 39.656 24.5 2.328 1 94.75 97 TYR A O 1
ATOM 729 N N . ARG A 1 98 ? 39.156 22.359 2.773 1 94.75 98 ARG A N 1
ATOM 730 C CA . ARG A 1 98 ? 38.625 22.141 1.438 1 94.75 98 ARG A CA 1
ATOM 731 C C . ARG A 1 98 ? 37.125 22.406 1.403 1 94.75 98 ARG A C 1
ATOM 733 O O . ARG A 1 98 ? 36.344 21.75 2.104 1 94.75 98 ARG A O 1
ATOM 740 N N . VAL A 1 99 ? 36.75 23.406 0.631 1 95.19 99 VAL A N 1
ATOM 741 C CA . VAL A 1 99 ? 35.344 23.797 0.561 1 95.19 99 VAL A CA 1
ATOM 742 C C . VAL A 1 99 ? 34.781 23.484 -0.825 1 95.19 99 VAL A C 1
ATOM 744 O O . VAL A 1 99 ? 35.469 23.688 -1.835 1 95.19 99 VAL A O 1
ATOM 747 N N . ARG A 1 100 ? 33.625 22.875 -0.837 1 94.5 100 ARG A N 1
ATOM 748 C CA . ARG A 1 100 ? 33 22.547 -2.109 1 94.5 100 ARG A CA 1
ATOM 749 C C . ARG A 1 100 ? 31.484 22.75 -2.033 1 94.5 100 ARG A C 1
ATOM 751 O O . ARG A 1 100 ? 30.859 22.484 -1.004 1 94.5 100 ARG A O 1
ATOM 758 N N . ASN A 1 101 ? 30.984 23.281 -3.107 1 92.56 101 ASN A N 1
ATOM 759 C CA . ASN A 1 101 ? 29.531 23.281 -3.271 1 92.56 101 ASN A CA 1
ATOM 760 C C . ASN A 1 101 ? 29 21.891 -3.629 1 92.56 101 ASN A C 1
ATOM 762 O O . ASN A 1 101 ? 29.453 21.297 -4.605 1 92.56 101 ASN A O 1
ATOM 766 N N . SER A 1 102 ? 28.078 21.422 -2.891 1 84.56 102 SER A N 1
ATOM 767 C CA . SER A 1 102 ? 27.562 20.078 -3.09 1 84.56 102 SER A CA 1
ATOM 768 C C . SER A 1 102 ? 26.719 19.984 -4.363 1 84.56 102 SER A C 1
ATOM 770 O O . SER A 1 102 ? 26.547 18.906 -4.93 1 84.56 102 SER A O 1
ATOM 772 N N . SER A 1 103 ? 26.266 21.109 -4.82 1 83.31 103 SER A N 1
ATOM 773 C CA . SER A 1 103 ? 25.344 21.094 -5.957 1 83.31 103 SER A CA 1
ATOM 774 C C . SER A 1 103 ? 26.094 21.328 -7.266 1 83.31 103 SER A C 1
ATOM 776 O O . SER A 1 103 ? 27.047 22.109 -7.309 1 83.31 103 SER A O 1
ATOM 778 N N . GLN A 1 104 ? 25.672 20.609 -8.273 1 79.31 104 GLN A N 1
ATOM 779 C CA . GLN A 1 104 ? 26.234 20.797 -9.602 1 79.31 104 GLN A CA 1
ATOM 780 C C . GLN A 1 104 ? 25.484 21.891 -10.375 1 79.31 104 GLN A C 1
ATOM 782 O O . GLN A 1 104 ? 26 22.391 -11.375 1 79.31 104 GLN A O 1
ATOM 787 N N . ASP A 1 105 ? 24.344 22.297 -9.898 1 78.06 105 ASP A N 1
ATOM 788 C CA . ASP A 1 105 ? 23.5 23.172 -10.719 1 78.06 105 ASP A CA 1
ATOM 789 C C . ASP A 1 105 ? 23.078 24.406 -9.953 1 78.06 105 ASP A C 1
ATOM 791 O O . ASP A 1 105 ? 22.625 25.391 -10.547 1 78.06 105 ASP A O 1
ATOM 795 N N . ALA A 1 106 ? 23.203 24.375 -8.594 1 82.19 106 ALA A N 1
ATOM 796 C CA . ALA A 1 106 ? 22.656 25.484 -7.809 1 82.19 106 ALA A CA 1
ATOM 797 C C . ALA A 1 106 ? 23.766 26.297 -7.152 1 82.19 106 ALA A C 1
ATOM 799 O O . ALA A 1 106 ? 24.688 25.719 -6.551 1 82.19 106 ALA A O 1
ATOM 800 N N . PRO A 1 107 ? 23.703 27.547 -7.379 1 88.94 107 PRO A N 1
ATOM 801 C CA . PRO A 1 107 ? 24.641 28.406 -6.645 1 88.94 107 PRO A CA 1
ATOM 802 C C . PRO A 1 107 ? 24.266 28.562 -5.172 1 88.94 107 PRO A C 1
ATOM 804 O O . PRO A 1 107 ? 23.125 28.297 -4.789 1 88.94 107 PRO A O 1
ATOM 807 N N . LEU A 1 108 ? 25.219 28.828 -4.352 1 92 108 LEU A N 1
ATOM 808 C CA . LEU A 1 108 ? 25 29.094 -2.936 1 92 108 LEU A CA 1
ATOM 809 C C . LEU A 1 108 ? 25.219 30.562 -2.619 1 92 108 LEU A C 1
ATOM 811 O O . LEU A 1 108 ? 26.141 31.203 -3.166 1 92 108 LEU A O 1
ATOM 815 N N . ARG A 1 109 ? 24.344 31.047 -1.888 1 90.62 109 ARG A N 1
ATOM 816 C CA . ARG A 1 109 ? 24.484 32.406 -1.411 1 90.62 109 ARG A CA 1
ATOM 817 C C . ARG A 1 109 ? 24.875 32.438 0.064 1 90.62 109 ARG A C 1
ATOM 819 O O . ARG A 1 109 ? 24.594 31.5 0.803 1 90.62 109 ARG A O 1
ATOM 826 N N . ASP A 1 110 ? 25.625 33.531 0.398 1 91.56 110 ASP A N 1
ATOM 827 C CA . ASP A 1 110 ? 26.062 33.75 1.771 1 91.56 110 ASP A CA 1
ATOM 828 C C . ASP A 1 110 ? 26.812 32.531 2.309 1 91.56 110 ASP A C 1
ATOM 830 O O . ASP A 1 110 ? 26.562 32.094 3.43 1 91.56 110 ASP A O 1
ATOM 834 N N . ALA A 1 111 ? 27.594 31.953 1.418 1 94.5 111 ALA A N 1
ATOM 835 C CA . ALA A 1 111 ? 28.344 30.75 1.812 1 94.5 111 ALA A CA 1
ATOM 836 C C . ALA A 1 111 ? 29.516 31.125 2.73 1 94.5 111 ALA A C 1
ATOM 838 O O . ALA A 1 111 ? 30.156 32.156 2.543 1 94.5 111 ALA A O 1
ATOM 839 N N . GLY A 1 112 ? 29.688 30.359 3.734 1 94.88 112 GLY A N 1
ATOM 840 C CA . GLY A 1 112 ? 30.797 30.531 4.664 1 94.88 112 GLY A CA 1
ATOM 841 C C . GLY A 1 112 ? 30.906 29.391 5.668 1 94.88 112 GLY A C 1
ATOM 842 O O . GLY A 1 112 ? 30.141 28.438 5.621 1 94.88 112 GLY A O 1
ATOM 843 N N . PHE A 1 113 ? 31.922 29.406 6.457 1 94.94 113 PHE A N 1
ATOM 844 C CA . PHE A 1 113 ? 32.094 28.406 7.512 1 94.94 113 PHE A CA 1
ATOM 845 C C . PHE A 1 113 ? 32.812 28.984 8.703 1 94.94 113 PHE A C 1
ATOM 847 O O . PHE A 1 113 ? 33.469 30.031 8.586 1 94.94 113 PHE A O 1
ATOM 854 N N . SER A 1 114 ? 32.562 28.406 9.82 1 94.38 114 SER A N 1
ATOM 855 C CA . SER A 1 114 ? 33.281 28.766 11.047 1 94.38 114 SER A CA 1
ATOM 856 C C . SER A 1 114 ? 33.875 27.531 11.711 1 94.38 114 SER A C 1
ATOM 858 O O . SER A 1 114 ? 33.312 26.438 11.648 1 94.38 114 SER A O 1
ATOM 860 N N . ASP A 1 115 ? 35.031 27.688 12.203 1 92.69 115 ASP A N 1
ATOM 861 C CA . ASP A 1 115 ? 35.719 26.594 12.875 1 92.69 115 ASP A CA 1
ATOM 862 C C . ASP A 1 115 ? 36.562 27.094 14.039 1 92.69 115 ASP A C 1
ATOM 864 O O . ASP A 1 115 ? 37.031 28.234 14.023 1 92.69 115 ASP A O 1
ATOM 868 N N . THR A 1 116 ? 36.625 26.297 15.016 1 90.56 116 THR A N 1
ATOM 869 C CA . THR A 1 116 ? 37.5 26.609 16.141 1 90.56 116 THR A CA 1
ATOM 870 C C . THR A 1 116 ? 38.844 25.906 15.984 1 90.56 116 THR A C 1
ATOM 872 O O . THR A 1 116 ? 38.906 24.672 15.969 1 90.56 116 THR A O 1
ATOM 875 N N . ILE A 1 117 ? 39.906 26.688 15.914 1 89 117 ILE A N 1
ATOM 876 C CA . ILE A 1 117 ? 41.25 26.109 15.773 1 89 117 ILE A CA 1
ATOM 877 C C . ILE A 1 117 ? 41.625 25.391 17.062 1 89 117 ILE A C 1
ATOM 879 O O . ILE A 1 117 ? 41.469 25.938 18.156 1 89 117 ILE A O 1
ATOM 883 N N . PRO A 1 118 ? 42.125 24.25 16.906 1 88.5 118 PRO A N 1
ATOM 884 C CA . PRO A 1 118 ? 42.531 23.5 18.109 1 88.5 118 PRO A CA 1
ATOM 885 C C . PRO A 1 118 ? 43.5 24.266 19 1 88.5 118 PRO A C 1
ATOM 887 O O . PRO A 1 118 ? 44.344 25 18.5 1 88.5 118 PRO A O 1
ATOM 890 N N . GLU A 1 119 ? 43.281 23.969 20.25 1 87.5 119 GLU A N 1
ATOM 891 C CA . GLU A 1 119 ? 44.188 24.594 21.203 1 87.5 119 GLU A CA 1
ATOM 892 C C . GLU A 1 119 ? 45.656 24.172 20.953 1 87.5 119 GLU A C 1
ATOM 894 O O . GLU A 1 119 ? 45.906 23 20.688 1 87.5 119 GLU A O 1
ATOM 899 N N . GLY A 1 120 ? 46.562 25.172 20.953 1 88.94 120 GLY A N 1
ATOM 900 C CA . GLY A 1 120 ? 47.969 24.875 20.766 1 88.94 120 GLY A CA 1
ATOM 901 C C . GLY A 1 120 ? 48.438 25.156 19.344 1 88.94 120 GLY A C 1
ATOM 902 O O . GLY A 1 120 ? 49.656 25.141 19.078 1 88.94 120 GLY A O 1
ATOM 903 N N . LEU A 1 121 ? 47.562 25.266 18.469 1 89.62 121 LEU A N 1
ATOM 904 C CA . LEU A 1 121 ? 47.906 25.672 17.109 1 89.62 121 LEU A CA 1
ATOM 905 C C . LEU A 1 121 ? 47.688 27.156 16.906 1 89.62 121 LEU A C 1
ATOM 907 O O . LEU A 1 121 ? 46.562 27.625 17 1 89.62 121 LEU A O 1
ATOM 911 N N . THR A 1 122 ? 48.719 27.859 16.641 1 89.5 122 THR A N 1
ATOM 912 C CA . THR A 1 122 ? 48.625 29.312 16.453 1 89.5 122 THR A CA 1
ATOM 913 C C . THR A 1 122 ? 48.875 29.688 15 1 89.5 122 THR A C 1
ATOM 915 O O . THR A 1 122 ? 49.906 29.344 14.43 1 89.5 122 THR A O 1
ATOM 918 N N . PRO A 1 123 ? 47.938 30.406 14.469 1 91.25 123 PRO A N 1
ATOM 919 C CA . PRO A 1 123 ? 48.156 30.844 13.086 1 91.25 123 PRO A CA 1
ATOM 920 C C . PRO A 1 123 ? 49.281 31.859 12.945 1 91.25 123 PRO A C 1
ATOM 922 O O . PRO A 1 123 ? 49.344 32.812 13.711 1 91.25 123 PRO A O 1
ATOM 925 N N . THR A 1 124 ? 50.312 31.734 12.148 1 85.19 124 THR A N 1
ATOM 926 C CA . THR A 1 124 ? 51.5 32.594 12.023 1 85.19 124 THR A CA 1
ATOM 927 C C . THR A 1 124 ? 51.562 33.219 10.625 1 85.19 124 THR A C 1
ATOM 929 O O . THR A 1 124 ? 52.25 34.188 10.406 1 85.19 124 THR A O 1
ATOM 932 N N . GLY A 1 125 ? 50.844 32.875 9.656 1 78.62 125 GLY A N 1
ATOM 933 C CA . GLY A 1 125 ? 50.906 33.375 8.305 1 78.62 125 GLY A CA 1
ATOM 934 C C . GLY A 1 125 ? 49.75 34.312 7.961 1 78.62 125 GLY A C 1
ATOM 935 O O . GLY A 1 125 ? 49 34.719 8.844 1 78.62 125 GLY A O 1
ATOM 936 N N . ASP A 1 126 ? 49.812 34.844 6.754 1 86.56 126 ASP A N 1
ATOM 937 C CA . ASP A 1 126 ? 48.75 35.688 6.242 1 86.56 126 ASP A CA 1
ATOM 938 C C . ASP A 1 126 ? 47.438 34.906 6.148 1 86.56 126 ASP A C 1
ATOM 940 O O . ASP A 1 126 ? 47.406 33.781 5.672 1 86.56 126 ASP A O 1
ATOM 944 N N . LEU A 1 127 ? 46.5 35.438 6.789 1 90.44 127 LEU A N 1
ATOM 945 C CA . LEU A 1 127 ? 45.188 34.844 6.723 1 90.44 127 LEU A CA 1
ATOM 946 C C . LEU A 1 127 ? 44.5 35.188 5.402 1 90.44 127 LEU A C 1
ATOM 948 O O . LEU A 1 127 ? 44.688 36.281 4.863 1 90.44 127 LEU A O 1
ATOM 952 N N . ASP A 1 128 ? 43.875 34.219 4.801 1 92.56 128 ASP A N 1
ATOM 953 C CA . ASP A 1 128 ? 43.062 34.5 3.623 1 92.56 128 ASP A CA 1
ATOM 954 C C . ASP A 1 128 ? 42.188 35.75 3.83 1 92.56 128 ASP A C 1
ATOM 956 O O . ASP A 1 128 ? 41.594 35.906 4.895 1 92.56 128 ASP A O 1
ATOM 960 N N . PRO A 1 129 ? 42.156 36.625 2.891 1 92.88 129 PRO A N 1
ATOM 961 C CA . PRO A 1 129 ? 41.406 37.844 3.053 1 92.88 129 PRO A CA 1
ATOM 962 C C . PRO A 1 129 ? 39.906 37.594 3.307 1 92.88 129 PRO A C 1
ATOM 964 O O . PRO A 1 129 ? 39.188 38.469 3.811 1 92.88 129 PRO A O 1
ATOM 967 N N . ARG A 1 130 ? 39.375 36.531 3.021 1 94.25 130 ARG A N 1
ATOM 968 C CA . ARG A 1 130 ? 37.969 36.188 3.207 1 94.25 130 ARG A CA 1
ATOM 969 C C . ARG A 1 130 ? 37.719 35.656 4.621 1 94.25 130 ARG A C 1
ATOM 971 O O . ARG A 1 130 ? 36.594 35.406 4.988 1 94.25 130 ARG A O 1
ATOM 978 N N . CYS A 1 131 ? 38.781 35.531 5.43 1 95.81 131 CYS A N 1
ATOM 979 C CA . CYS A 1 131 ? 38.656 34.938 6.758 1 95.81 131 CYS A CA 1
ATOM 980 C C . CYS A 1 131 ? 39.062 35.938 7.836 1 95.81 131 CYS A C 1
ATOM 982 O O . CYS A 1 131 ? 39.906 36.812 7.605 1 95.81 131 CYS A O 1
ATOM 984 N N . THR A 1 132 ? 38.375 35.844 8.953 1 95 132 THR A N 1
ATOM 985 C CA . THR A 1 132 ? 38.719 36.594 10.148 1 95 132 THR A CA 1
ATOM 986 C C . THR A 1 132 ? 38.938 35.656 11.336 1 95 132 THR A C 1
ATOM 988 O O . THR A 1 132 ? 38.312 34.625 11.438 1 95 132 THR A O 1
ATOM 991 N N . LEU A 1 133 ? 39.875 36.031 12.188 1 93.56 133 LEU A N 1
ATOM 992 C CA . LEU A 1 133 ? 40.219 35.219 13.344 1 93.56 133 LEU A CA 1
ATOM 993 C C . LEU A 1 133 ? 40.031 36 14.641 1 93.56 133 LEU A C 1
ATOM 995 O O . LEU A 1 133 ? 40.625 37.062 14.797 1 93.56 133 LEU A O 1
ATOM 999 N N . GLU A 1 134 ? 39.219 35.594 15.414 1 92.75 134 GLU A N 1
ATOM 1000 C CA . GLU A 1 134 ? 39.031 36.094 16.766 1 92.75 134 GLU A CA 1
ATOM 1001 C C . GLU A 1 134 ? 39.375 35.031 17.812 1 92.75 134 GLU A C 1
ATOM 1003 O O . GLU A 1 134 ? 38.562 34.094 18.016 1 92.75 134 GLU A O 1
ATOM 1008 N N . ASP A 1 135 ? 40.5 35.281 18.438 1 89.94 135 ASP A N 1
ATOM 1009 C CA . ASP A 1 135 ? 41 34.281 19.375 1 89.94 135 ASP A CA 1
ATOM 1010 C C . ASP A 1 135 ? 41.219 32.938 18.656 1 89.94 135 ASP A C 1
ATOM 1012 O O . ASP A 1 135 ? 42.156 32.812 17.875 1 89.94 135 ASP A O 1
ATOM 1016 N N . ARG A 1 136 ? 40.375 31.953 18.781 1 90 136 ARG A N 1
ATOM 1017 C CA . ARG A 1 136 ? 40.562 30.672 18.109 1 90 136 ARG A CA 1
ATOM 1018 C C . ARG A 1 136 ? 39.406 30.391 17.141 1 90 136 ARG A C 1
ATOM 1020 O O . ARG A 1 136 ? 39.406 29.344 16.5 1 90 136 ARG A O 1
ATOM 1027 N N . LEU A 1 137 ? 38.594 31.344 17.062 1 93.31 137 LEU A N 1
ATOM 1028 C CA . LEU A 1 137 ? 37.438 31.156 16.172 1 93.31 137 LEU A CA 1
ATOM 1029 C C . LEU A 1 137 ? 37.719 31.734 14.797 1 93.31 137 LEU A C 1
ATOM 1031 O O . LEU A 1 137 ? 37.906 32.938 14.648 1 93.31 137 LEU A O 1
ATOM 1035 N N . LEU A 1 138 ? 37.875 30.891 13.844 1 93.81 138 LEU A N 1
ATOM 1036 C CA . LEU A 1 138 ? 38.062 31.266 12.445 1 93.81 138 LEU A CA 1
ATOM 1037 C C . LEU A 1 138 ? 36.719 31.391 11.734 1 93.81 138 LEU A C 1
ATOM 1039 O O . LEU A 1 138 ? 35.875 30.484 11.812 1 93.81 138 LEU A O 1
ATOM 1043 N N . ASP A 1 139 ? 36.375 32.5 11.109 1 95.94 139 ASP A N 1
ATOM 1044 C CA . ASP A 1 139 ? 35.156 32.719 10.328 1 95.94 139 ASP A CA 1
ATOM 1045 C C . ASP A 1 139 ? 35.5 33.156 8.906 1 95.94 139 ASP A C 1
ATOM 1047 O O . ASP A 1 139 ? 36.125 34.188 8.703 1 95.94 139 ASP A O 1
ATOM 1051 N N . CYS A 1 140 ? 35.188 32.406 7.992 1 96.44 140 CYS A N 1
ATOM 1052 C CA . CYS A 1 140 ? 35.469 32.719 6.59 1 96.44 140 CYS A CA 1
ATOM 1053 C C . CYS A 1 140 ? 34.156 32.969 5.824 1 96.44 140 CYS A C 1
ATOM 1055 O O . CYS A 1 140 ? 33.281 32.125 5.844 1 96.44 140 CYS A O 1
ATOM 1057 N N . ALA A 1 141 ? 34.031 34.062 5.129 1 96.31 141 ALA A N 1
ATOM 1058 C CA . ALA A 1 141 ? 32.875 34.406 4.297 1 96.31 141 ALA A CA 1
ATOM 1059 C C . ALA A 1 141 ? 33.219 34.312 2.814 1 96.31 141 ALA A C 1
ATOM 1061 O O . ALA A 1 141 ? 33.969 35.125 2.275 1 96.31 141 ALA A O 1
ATOM 1062 N N . LEU A 1 142 ? 32.656 33.406 2.176 1 95.69 142 LEU A N 1
ATOM 1063 C CA . LEU A 1 142 ? 32.969 33.156 0.771 1 95.69 142 LEU A CA 1
ATOM 1064 C C . LEU A 1 142 ? 31.984 33.875 -0.134 1 95.69 142 LEU A C 1
ATOM 1066 O O . LEU A 1 142 ? 32.25 34.062 -1.329 1 95.69 142 LEU A O 1
ATOM 1070 N N . GLY A 1 143 ? 30.875 34.312 0.411 1 93.5 143 GLY A N 1
ATOM 1071 C CA . GLY A 1 143 ? 29.875 35.031 -0.381 1 93.5 143 GLY A CA 1
ATOM 1072 C C . GLY A 1 143 ? 29.062 34.094 -1.282 1 93.5 143 GLY A C 1
ATOM 1073 O O . GLY A 1 143 ? 28.531 33.094 -0.826 1 93.5 143 GLY A O 1
ATOM 1074 N N . GLU A 1 144 ? 28.922 34.469 -2.572 1 94.12 144 GLU A N 1
ATOM 1075 C CA . GLU A 1 144 ? 28.219 33.625 -3.541 1 94.12 144 GLU A CA 1
ATOM 1076 C C . GLU A 1 144 ? 29.172 32.656 -4.234 1 94.12 144 GLU A C 1
ATOM 1078 O O . GLU A 1 144 ? 30.203 33.062 -4.754 1 94.12 144 GLU A O 1
ATOM 1083 N N . VAL A 1 145 ? 28.844 31.453 -4.098 1 94.06 145 VAL A N 1
ATOM 1084 C CA . VAL A 1 145 ? 29.688 30.453 -4.738 1 94.06 145 VAL A CA 1
ATOM 1085 C C . VAL A 1 145 ? 28.922 29.766 -5.867 1 94.06 145 VAL A C 1
ATOM 1087 O O . VAL A 1 145 ? 27.734 29.453 -5.719 1 94.06 145 VAL A O 1
ATOM 1090 N N . GLU A 1 146 ? 29.594 29.594 -6.984 1 92.56 146 GLU A N 1
ATOM 1091 C CA . GLU A 1 146 ? 28.984 29 -8.18 1 92.56 146 GLU A CA 1
ATOM 1092 C C . GLU A 1 146 ? 28.797 27.5 -8.008 1 92.56 146 GLU A C 1
ATOM 1094 O O . GLU A 1 146 ? 29.375 26.891 -7.102 1 92.56 146 GLU A O 1
ATOM 1099 N N . PRO A 1 147 ? 27.938 26.938 -8.891 1 90.19 147 PRO A N 1
ATOM 1100 C CA . PRO A 1 147 ? 27.797 25.484 -8.891 1 90.19 147 PRO A CA 1
ATOM 1101 C C . PRO A 1 147 ? 29.109 24.75 -9.156 1 90.19 147 PRO A C 1
ATOM 1103 O O . PRO A 1 147 ? 29.922 25.219 -9.969 1 90.19 147 PRO A O 1
ATOM 1106 N N . ARG A 1 148 ? 29.406 23.703 -8.508 1 89.81 148 ARG A N 1
ATOM 1107 C CA . ARG A 1 148 ? 30.609 22.891 -8.625 1 89.81 148 ARG A CA 1
ATOM 1108 C C . ARG A 1 148 ? 31.828 23.641 -8.094 1 89.81 148 ARG A C 1
ATOM 1110 O O . ARG A 1 148 ? 32.969 23.359 -8.484 1 89.81 148 ARG A O 1
ATOM 1117 N N . PHE A 1 149 ? 31.594 24.641 -7.289 1 92.88 149 PHE A N 1
ATOM 1118 C CA . PHE A 1 149 ? 32.656 25.438 -6.695 1 92.88 149 PHE A CA 1
ATOM 1119 C C . PHE A 1 149 ? 33.562 24.578 -5.828 1 92.88 149 PHE A C 1
ATOM 1121 O O . PHE A 1 149 ? 33.094 23.719 -5.09 1 92.88 149 PHE A O 1
ATOM 1128 N N . ARG A 1 150 ? 34.812 24.625 -6.027 1 95.12 150 ARG A N 1
ATOM 1129 C CA . ARG A 1 150 ? 35.812 23.984 -5.188 1 95.12 150 ARG A CA 1
ATOM 1130 C C . ARG A 1 150 ? 36.938 24.953 -4.852 1 95.12 150 ARG A C 1
ATOM 1132 O O . ARG A 1 150 ? 37.406 25.703 -5.715 1 95.12 150 ARG A O 1
ATOM 1139 N N . ASP A 1 151 ? 37.25 25.031 -3.664 1 95.25 151 ASP A N 1
ATOM 1140 C CA . ASP A 1 151 ? 38.344 25.922 -3.223 1 95.25 151 ASP A CA 1
ATOM 1141 C C . ASP A 1 151 ? 39.062 25.344 -1.998 1 95.25 151 ASP A C 1
ATOM 1143 O O . ASP A 1 151 ? 38.594 24.375 -1.397 1 95.25 151 ASP A O 1
ATOM 1147 N N . ARG A 1 152 ? 40.219 25.797 -1.753 1 95.56 152 ARG A N 1
ATOM 1148 C CA . ARG A 1 152 ? 41.031 25.406 -0.596 1 95.56 152 ARG A CA 1
ATOM 1149 C C . ARG A 1 152 ? 41.531 26.625 0.155 1 95.56 152 ARG A C 1
ATOM 1151 O O . ARG A 1 152 ? 42.125 27.531 -0.446 1 95.56 152 ARG A O 1
ATOM 1158 N N . ILE A 1 153 ? 41.25 26.703 1.335 1 94.5 153 ILE A N 1
ATOM 1159 C CA . ILE A 1 153 ? 41.781 27.75 2.201 1 94.5 153 ILE A CA 1
ATOM 1160 C C . ILE A 1 153 ? 42.844 27.172 3.113 1 94.5 153 ILE A C 1
ATOM 1162 O O . ILE A 1 153 ? 42.594 26.219 3.854 1 94.5 153 ILE A O 1
ATOM 1166 N N . ARG A 1 154 ? 44 27.734 3.045 1 93.88 154 ARG A N 1
ATOM 1167 C CA . ARG A 1 154 ? 45.156 27.234 3.809 1 93.88 154 ARG A CA 1
ATOM 1168 C C . ARG A 1 154 ? 45.594 28.25 4.859 1 93.88 154 ARG A C 1
ATOM 1170 O O . ARG A 1 154 ? 45.656 29.438 4.578 1 93.88 154 ARG A O 1
ATOM 1177 N N . ILE A 1 155 ? 45.781 27.781 6.035 1 92.38 155 ILE A N 1
ATOM 1178 C CA . ILE A 1 155 ? 46.281 28.594 7.141 1 92.38 155 ILE A CA 1
ATOM 1179 C C . ILE A 1 155 ? 47.531 27.938 7.742 1 92.38 155 ILE A C 1
ATOM 1181 O O . ILE A 1 155 ? 47.469 26.781 8.188 1 92.38 155 ILE A O 1
ATOM 1185 N N . GLU A 1 156 ? 48.562 28.719 7.746 1 92.81 156 GLU A N 1
ATOM 1186 C CA . GLU A 1 156 ? 49.781 28.203 8.383 1 92.81 156 GLU A CA 1
ATOM 1187 C C . GLU A 1 156 ? 49.688 28.328 9.898 1 92.81 156 GLU A C 1
ATOM 1189 O O . GLU A 1 156 ? 49.344 29.375 10.43 1 92.81 156 GLU A O 1
ATOM 1194 N N . VAL A 1 157 ? 49.969 27.219 10.539 1 92.06 157 VAL A N 1
ATOM 1195 C CA . VAL A 1 157 ? 49.906 27.203 11.992 1 92.06 157 VAL A CA 1
ATOM 1196 C C . VAL A 1 157 ? 51.188 26.672 12.578 1 92.06 157 VAL A C 1
ATOM 1198 O O . VAL A 1 157 ? 51.906 25.875 11.945 1 92.06 157 VAL A O 1
ATOM 1201 N N . THR A 1 158 ? 51.5 27.188 13.75 1 92.75 158 THR A N 1
ATOM 1202 C CA . THR A 1 158 ? 52.625 26.703 14.523 1 92.75 158 THR A CA 1
ATOM 1203 C C . THR A 1 158 ? 52.156 26.031 15.812 1 92.75 158 THR A C 1
ATOM 1205 O O . THR A 1 158 ? 51.281 26.547 16.516 1 92.75 158 THR A O 1
ATOM 1208 N N . ALA A 1 159 ? 52.719 24.906 16.031 1 92.25 159 ALA A N 1
ATOM 1209 C CA . ALA A 1 159 ? 52.312 24.125 17.188 1 92.25 159 ALA A CA 1
ATOM 1210 C C . ALA A 1 159 ? 53.062 24.578 18.453 1 92.25 159 ALA A C 1
ATOM 1212 O O . ALA A 1 159 ? 54.25 24.859 18.391 1 92.25 159 ALA A O 1
ATOM 1213 N N . THR A 1 160 ? 52.281 24.734 19.453 1 90.69 160 THR A N 1
ATOM 1214 C CA . THR A 1 160 ? 52.875 24.953 20.766 1 90.69 160 THR A CA 1
ATOM 1215 C C . THR A 1 160 ? 52.844 23.672 21.609 1 90.69 160 THR A C 1
ATOM 1217 O O . THR A 1 160 ? 52.281 22.656 21.156 1 90.69 160 THR A O 1
ATOM 1220 N N . GLN A 1 161 ? 53.438 23.766 22.734 1 90.12 161 GLN A N 1
ATOM 1221 C CA . GLN A 1 161 ? 53.469 22.594 23.594 1 90.12 161 GLN A CA 1
ATOM 1222 C C . GLN A 1 161 ? 52.062 22.188 24.016 1 90.12 161 GLN A C 1
ATOM 1224 O O . GLN A 1 161 ? 51.781 21 24.234 1 90.12 161 GLN A O 1
ATOM 1229 N N . ALA A 1 162 ? 51.219 23.156 24.047 1 89 162 ALA A N 1
ATOM 1230 C CA . ALA A 1 162 ? 49.844 22.906 24.469 1 89 162 ALA A CA 1
ATOM 1231 C C . ALA A 1 162 ? 49.156 21.953 23.5 1 89 162 ALA A C 1
ATOM 1233 O O . ALA A 1 162 ? 48.281 21.172 23.922 1 89 162 ALA A O 1
ATOM 1234 N N . TYR A 1 163 ? 49.5 21.969 22.266 1 89.38 163 TYR A N 1
ATOM 1235 C CA . TYR A 1 163 ? 48.875 21.094 21.25 1 89.38 163 TYR A CA 1
ATOM 1236 C C . TYR A 1 163 ? 49.219 19.641 21.516 1 89.38 163 TYR A C 1
ATOM 1238 O O . TYR A 1 163 ? 48.375 18.75 21.312 1 89.38 163 TYR A O 1
ATOM 1246 N N . PHE A 1 164 ? 50.312 19.359 22 1 88.06 164 PHE A N 1
ATOM 1247 C CA . PHE A 1 164 ? 50.781 17.984 22.203 1 88.06 164 PHE A CA 1
ATOM 1248 C C . PHE A 1 164 ? 50.281 17.453 23.547 1 88.06 164 PHE A C 1
ATOM 1250 O O . PHE A 1 164 ? 50.188 16.234 23.734 1 88.06 164 PHE A O 1
ATOM 1257 N N . ASP A 1 165 ? 50.062 18.375 24.391 1 88.75 165 ASP A N 1
ATOM 1258 C CA . ASP A 1 165 ? 49.531 17.938 25.688 1 88.75 165 ASP A CA 1
ATOM 1259 C C . ASP A 1 165 ? 48.125 17.391 25.562 1 88.75 165 ASP A C 1
ATOM 1261 O O . ASP A 1 165 ? 47.75 16.469 26.281 1 88.75 165 ASP A O 1
ATOM 1265 N N . ASP A 1 166 ? 47.312 18.031 24.656 1 80.62 166 ASP A N 1
ATOM 1266 C CA . ASP A 1 166 ? 45.938 17.578 24.391 1 80.62 166 ASP A CA 1
ATOM 1267 C C . ASP A 1 166 ? 45.594 17.688 22.922 1 80.62 166 ASP A C 1
ATOM 1269 O O . ASP A 1 166 ? 44.875 18.594 22.516 1 80.62 166 ASP A O 1
ATOM 1273 N N . PRO A 1 167 ? 46.062 16.766 22.141 1 74.81 167 PRO A N 1
ATOM 1274 C CA . PRO A 1 167 ? 45.875 16.875 20.688 1 74.81 167 PRO A CA 1
ATOM 1275 C C . PRO A 1 167 ? 44.406 16.719 20.281 1 74.81 167 PRO A C 1
ATOM 1277 O O . PRO A 1 167 ? 43.719 15.805 20.766 1 74.81 167 PRO A O 1
ATOM 1280 N N . VAL A 1 168 ? 43.844 17.75 19.719 1 72.12 168 VAL A N 1
ATOM 1281 C CA . VAL A 1 168 ? 42.5 17.672 19.172 1 72.12 168 VAL A CA 1
ATOM 1282 C C . VAL A 1 168 ? 42.562 17.359 17.688 1 72.12 168 VAL A C 1
ATOM 1284 O O . VAL A 1 168 ? 43.281 18 16.938 1 72.12 168 VAL A O 1
ATOM 1287 N N . ARG A 1 169 ? 41.938 16.312 17.297 1 68.19 169 ARG A N 1
ATOM 1288 C CA . ARG A 1 169 ? 41.906 15.984 15.883 1 68.19 169 ARG A CA 1
ATOM 1289 C C . ARG A 1 169 ? 40.844 16.828 15.156 1 68.19 169 ARG A C 1
ATOM 1291 O O . ARG A 1 169 ? 39.812 17.141 15.727 1 68.19 169 ARG A O 1
ATOM 1298 N N . PRO A 1 170 ? 41.312 17.25 13.984 1 64.44 170 PRO A N 1
ATOM 1299 C CA . PRO A 1 170 ? 40.375 18.062 13.18 1 64.44 170 PRO A CA 1
ATOM 1300 C C . PRO A 1 170 ? 39 17.438 13.07 1 64.44 170 PRO A C 1
ATOM 1302 O O . PRO A 1 170 ? 38 18.156 13.047 1 64.44 170 PRO A O 1
ATOM 1305 N N . ARG A 1 171 ? 38.906 16.125 12.984 1 65.44 171 ARG A N 1
ATOM 1306 C CA . ARG A 1 171 ? 37.625 15.453 12.781 1 65.44 171 ARG A CA 1
ATOM 1307 C C . ARG A 1 171 ? 36.75 15.555 14.031 1 65.44 171 ARG A C 1
ATOM 1309 O O . ARG A 1 171 ? 35.562 15.344 13.969 1 65.44 171 ARG A O 1
ATOM 1316 N N . ASP A 1 172 ? 37.406 15.875 15.203 1 68.5 172 ASP A N 1
ATOM 1317 C CA . ASP A 1 172 ? 36.688 15.922 16.469 1 68.5 172 ASP A CA 1
ATOM 1318 C C . ASP A 1 172 ? 35.812 17.188 16.562 1 68.5 172 ASP A C 1
ATOM 1320 O O . ASP A 1 172 ? 34.844 17.234 17.328 1 68.5 172 ASP A O 1
ATOM 1324 N N . SER A 1 173 ? 36.25 18.234 15.906 1 71.69 173 SER A N 1
ATOM 1325 C CA . SER A 1 173 ? 35.469 19.469 15.836 1 71.69 173 SER A CA 1
ATOM 1326 C C . SER A 1 173 ? 35.188 19.859 14.391 1 71.69 173 SER A C 1
ATOM 1328 O O . SER A 1 173 ? 36.031 20.469 13.734 1 71.69 173 SER A O 1
ATOM 1330 N N . GLU A 1 174 ? 34.094 19.469 13.938 1 80.25 174 GLU A N 1
ATOM 1331 C CA . GLU A 1 174 ? 33.781 19.734 12.531 1 80.25 174 GLU A CA 1
ATOM 1332 C C . GLU A 1 174 ? 33.375 21.188 12.312 1 80.25 174 GLU A C 1
ATOM 1334 O O . GLU A 1 174 ? 32.75 21.797 13.172 1 80.25 174 GLU A O 1
ATOM 1339 N N . ALA A 1 175 ? 33.969 21.719 11.227 1 89.06 175 ALA A N 1
ATOM 1340 C CA . ALA A 1 175 ? 33.625 23.094 10.844 1 89.06 175 ALA A CA 1
ATOM 1341 C C . ALA A 1 175 ? 32.125 23.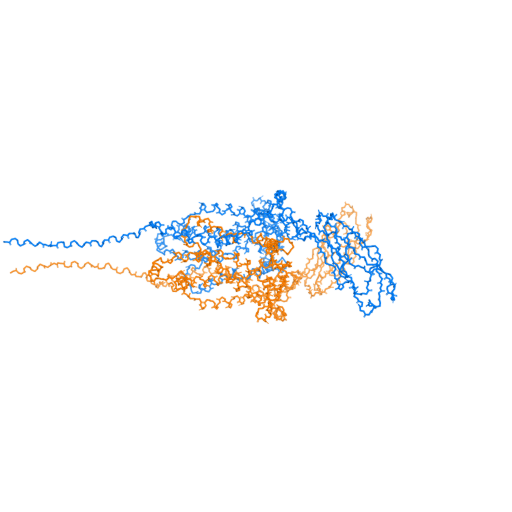219 10.547 1 89.06 175 ALA A C 1
ATOM 1343 O O . ALA A 1 175 ? 31.516 22.297 10 1 89.06 175 ALA A O 1
ATOM 1344 N N . ALA A 1 176 ? 31.531 24.25 11.047 1 89.56 176 ALA A N 1
ATOM 1345 C CA . ALA A 1 176 ? 30.125 24.531 10.789 1 89.56 176 ALA A CA 1
ATOM 1346 C C . ALA A 1 176 ? 29.953 25.359 9.516 1 89.56 176 ALA A C 1
ATOM 1348 O O . ALA A 1 176 ? 30.5 26.453 9.398 1 89.56 176 ALA A O 1
ATOM 1349 N N . SER A 1 177 ? 29.344 24.828 8.555 1 91.25 177 SER A N 1
ATOM 1350 C CA . SER A 1 177 ? 29.125 25.531 7.293 1 91.25 177 SER A CA 1
ATOM 1351 C C . SER A 1 177 ? 27.766 26.219 7.258 1 91.25 177 SER A C 1
ATOM 1353 O O . SER A 1 177 ? 26.844 25.812 7.973 1 91.25 177 SER A O 1
ATOM 1355 N N . ARG A 1 178 ? 27.734 27.344 6.539 1 88.94 178 ARG A N 1
ATOM 1356 C CA . ARG A 1 178 ? 26.484 28.047 6.301 1 88.94 178 ARG A CA 1
ATOM 1357 C C . ARG A 1 178 ? 26.344 28.422 4.828 1 88.94 178 ARG A C 1
ATOM 1359 O O . ARG A 1 178 ? 27.328 28.75 4.164 1 88.94 178 ARG A O 1
ATOM 1366 N N . ALA A 1 179 ? 25.188 28.172 4.281 1 87.94 179 ALA A N 1
ATOM 1367 C CA . ALA A 1 179 ? 24.875 28.578 2.91 1 87.94 179 ALA A CA 1
ATOM 1368 C C . ALA A 1 179 ? 23.375 28.594 2.676 1 87.94 179 ALA A C 1
ATOM 1370 O O . ALA A 1 179 ? 22.625 27.859 3.332 1 87.94 179 ALA A O 1
ATOM 1371 N N . THR A 1 180 ? 22.953 29.547 1.864 1 80.81 180 THR A N 1
ATOM 1372 C CA . THR A 1 180 ? 21.547 29.625 1.468 1 80.81 180 THR A CA 1
ATOM 1373 C C . THR A 1 180 ? 21.391 29.266 -0.009 1 80.81 180 THR A C 1
ATOM 1375 O O . THR A 1 180 ? 22.188 29.703 -0.845 1 80.81 180 THR A O 1
ATOM 1378 N N . SER A 1 181 ? 20.656 28.312 -0.259 1 78.75 181 SER A N 1
ATOM 1379 C CA . SER A 1 181 ? 20.391 27.938 -1.644 1 78.75 181 SER A CA 1
ATOM 1380 C C . SER A 1 181 ? 18.906 28.094 -1.97 1 78.75 181 SER A C 1
ATOM 1382 O O . SER A 1 181 ? 18.062 28.094 -1.069 1 78.75 181 SER A O 1
ATOM 1384 N N . ASP A 1 182 ? 18.656 28.391 -3.275 1 74.69 182 ASP A N 1
ATOM 1385 C CA . ASP A 1 182 ? 17.266 28.453 -3.697 1 74.69 182 ASP A CA 1
ATOM 1386 C C . ASP A 1 182 ? 16.594 27.078 -3.602 1 74.69 182 ASP A C 1
ATOM 1388 O O . ASP A 1 182 ? 17.234 26.047 -3.811 1 74.69 182 ASP A O 1
ATOM 1392 N N . ASN A 1 183 ? 15.391 27.172 -3.045 1 75.25 183 ASN A N 1
ATOM 1393 C CA . ASN A 1 183 ? 14.586 25.953 -2.955 1 75.25 183 ASN A CA 1
ATOM 1394 C C . ASN A 1 183 ? 13.609 25.844 -4.125 1 75.25 183 ASN A C 1
ATOM 1396 O O . ASN A 1 183 ? 12.797 26.734 -4.352 1 75.25 183 ASN A O 1
ATOM 1400 N N . VAL A 1 184 ? 13.805 24.844 -4.902 1 74.88 184 VAL A N 1
ATOM 1401 C CA . VAL A 1 184 ? 13 24.625 -6.102 1 74.88 184 VAL A CA 1
ATOM 1402 C C . VAL A 1 184 ? 11.516 24.562 -5.727 1 74.88 184 VAL A C 1
ATOM 1404 O O . VAL A 1 184 ? 10.656 24.984 -6.5 1 74.88 184 VAL A O 1
ATOM 1407 N N . LEU A 1 185 ? 11.219 24.109 -4.582 1 78.31 185 LEU A N 1
ATOM 1408 C CA . LEU A 1 185 ? 9.828 23.922 -4.164 1 78.31 185 LEU A CA 1
ATOM 1409 C C . LEU A 1 185 ? 9.172 25.266 -3.873 1 78.31 185 LEU A C 1
ATOM 1411 O O . LEU A 1 185 ? 7.953 25.406 -3.992 1 78.31 185 LEU A O 1
ATOM 1415 N N . THR A 1 186 ? 9.984 26.234 -3.545 1 76.25 186 THR A N 1
ATOM 1416 C CA . THR A 1 186 ? 9.414 27.531 -3.205 1 76.25 186 THR A CA 1
ATOM 1417 C C . THR A 1 186 ? 9.609 28.531 -4.344 1 76.25 186 THR A C 1
ATOM 1419 O O . THR A 1 186 ? 9.273 29.703 -4.211 1 76.25 186 THR A O 1
ATOM 1422 N N . SER A 1 187 ? 10.156 28.016 -5.422 1 78.06 187 SER A N 1
ATOM 1423 C CA . SER A 1 187 ? 10.352 28.875 -6.582 1 78.06 187 SER A CA 1
ATOM 1424 C C . SER A 1 187 ? 9.016 29.266 -7.207 1 78.06 187 SER A C 1
ATOM 1426 O O . SER A 1 187 ? 8.094 28.453 -7.273 1 78.06 187 SER A O 1
ATOM 1428 N N . PRO A 1 188 ? 8.844 30.469 -7.582 1 82.94 188 PRO A N 1
ATOM 1429 C CA . PRO A 1 188 ? 7.598 30.906 -8.219 1 82.94 188 PRO A CA 1
ATOM 1430 C C . PRO A 1 188 ? 7.492 30.469 -9.68 1 82.94 188 PRO A C 1
ATOM 1432 O O . PRO A 1 188 ? 6.453 30.656 -10.312 1 82.94 188 PRO A O 1
ATOM 1435 N N . GLU A 1 189 ? 8.438 29.875 -10.195 1 83.25 189 GLU A N 1
ATOM 1436 C CA . GLU A 1 189 ? 8.438 29.469 -11.594 1 83.25 189 GLU A CA 1
ATOM 1437 C C . GLU A 1 189 ? 7.539 28.25 -11.805 1 83.25 189 GLU A C 1
ATOM 1439 O O . GLU A 1 189 ? 7.547 27.312 -11 1 83.25 189 GLU A O 1
ATOM 1444 N N . PHE A 1 190 ? 6.652 28.406 -12.859 1 89.38 190 PHE A N 1
ATOM 1445 C CA . PHE A 1 190 ? 5.75 27.328 -13.242 1 89.38 190 PHE A CA 1
ATOM 1446 C C . PHE A 1 190 ? 6.184 26.703 -14.562 1 89.38 190 PHE A C 1
ATOM 1448 O O . PHE A 1 190 ? 6.605 27.406 -15.484 1 89.38 190 PHE A O 1
ATOM 1455 N N . THR A 1 191 ? 6.27 25.422 -14.562 1 88.56 191 THR A N 1
ATOM 1456 C CA . THR A 1 191 ? 6.566 24.703 -15.805 1 88.56 191 THR A CA 1
ATOM 1457 C C . THR A 1 191 ? 5.543 23.609 -16.062 1 88.56 191 THR A C 1
ATOM 1459 O O . THR A 1 191 ? 4.965 23.062 -15.109 1 88.56 191 THR A O 1
ATOM 1462 N N . PHE A 1 192 ? 5.254 23.312 -17.344 1 91.69 192 PHE A N 1
ATOM 1463 C CA . PHE A 1 192 ? 4.355 22.234 -17.719 1 91.69 192 PHE A CA 1
ATOM 1464 C C . PHE A 1 192 ? 5.141 21 -18.172 1 91.69 192 PHE A C 1
ATOM 1466 O O . PHE A 1 192 ? 4.57 20.062 -18.734 1 91.69 192 PHE A O 1
ATOM 1473 N N . GLU A 1 193 ? 6.363 21.062 -17.859 1 89.62 193 GLU A N 1
ATOM 1474 C CA . GLU A 1 193 ? 7.258 20 -18.328 1 89.62 193 GLU A CA 1
ATOM 1475 C C . GLU A 1 193 ? 6.84 18.641 -17.766 1 89.62 193 GLU A C 1
ATOM 1477 O O . GLU A 1 193 ? 6.875 17.641 -18.469 1 89.62 193 GLU A O 1
ATOM 1482 N N . ASN A 1 194 ? 6.449 18.656 -16.484 1 89.31 194 ASN A N 1
ATOM 1483 C CA . ASN A 1 194 ? 6.039 17.391 -15.867 1 89.31 194 ASN A CA 1
ATOM 1484 C C . ASN A 1 194 ? 4.809 16.812 -16.562 1 89.31 194 ASN A C 1
ATOM 1486 O O . ASN A 1 194 ? 4.742 15.602 -16.797 1 89.31 194 ASN A O 1
ATOM 1490 N N . PHE A 1 195 ? 3.932 17.609 -16.953 1 89.62 195 PHE A N 1
ATOM 1491 C CA . PHE A 1 195 ? 2.709 17.156 -17.609 1 89.62 195 PHE A CA 1
ATOM 1492 C C . PHE A 1 195 ? 2.994 16.703 -19.031 1 89.62 195 PHE A C 1
ATOM 1494 O O . PHE A 1 195 ? 2.438 15.703 -19.5 1 89.62 195 PHE A O 1
ATOM 1501 N N . THR A 1 196 ? 3.859 17.375 -19.656 1 87.5 196 THR A N 1
ATOM 1502 C CA . THR A 1 196 ? 4.242 16.984 -21.016 1 87.5 196 THR A CA 1
ATOM 1503 C C . THR A 1 196 ? 4.926 15.617 -21 1 87.5 196 THR A C 1
ATOM 1505 O O . THR A 1 196 ? 4.668 14.781 -21.875 1 87.5 196 THR A O 1
ATOM 1508 N N . LYS A 1 197 ? 5.719 15.422 -20.078 1 83.06 197 LYS A N 1
ATOM 1509 C CA . LYS A 1 197 ? 6.414 14.148 -19.938 1 83.06 197 LYS A CA 1
ATOM 1510 C C . LYS A 1 197 ? 5.43 13.016 -19.656 1 83.06 197 LYS A C 1
ATOM 1512 O O . LYS A 1 197 ? 5.547 11.922 -20.219 1 83.06 197 LYS A O 1
ATOM 1517 N N . VAL A 1 198 ? 4.543 13.289 -18.828 1 80.62 198 VAL A N 1
ATOM 1518 C CA . VAL A 1 198 ? 3.57 12.281 -18.422 1 80.62 198 VAL A CA 1
ATOM 1519 C C . VAL A 1 198 ? 2.688 11.898 -19.609 1 80.62 198 VAL A C 1
ATOM 1521 O O . VAL A 1 198 ? 2.504 10.711 -19.891 1 80.62 198 VAL A O 1
ATOM 1524 N N . PHE A 1 199 ? 2.203 12.844 -20.391 1 82.69 199 PHE A N 1
ATOM 1525 C CA . PHE A 1 199 ? 1.241 12.602 -21.453 1 82.69 199 PHE A CA 1
ATOM 1526 C C . PHE A 1 199 ? 1.943 12.109 -22.719 1 82.69 199 PHE A C 1
ATOM 1528 O O . PHE A 1 199 ? 1.322 11.477 -23.578 1 82.69 199 PHE A O 1
ATOM 1535 N N . SER A 1 200 ? 3.193 12.43 -22.781 1 78.75 200 SER A N 1
ATOM 1536 C CA . SER A 1 200 ? 3.936 12.016 -23.969 1 78.75 200 SER A CA 1
ATOM 1537 C C . SER A 1 200 ? 4.484 10.602 -23.812 1 78.75 200 SER A C 1
ATOM 1539 O O . SER A 1 200 ? 4.898 9.977 -24.797 1 78.75 200 SER A O 1
ATOM 1541 N N . ALA A 1 201 ? 4.41 10.18 -22.625 1 77.69 201 ALA A N 1
ATOM 1542 C CA . ALA A 1 201 ? 4.906 8.828 -22.406 1 77.69 201 ALA A CA 1
ATOM 1543 C C . ALA A 1 201 ? 3.953 7.793 -23 1 77.69 201 ALA A C 1
ATOM 1545 O O . ALA A 1 201 ? 2.734 7.895 -22.828 1 77.69 201 ALA A O 1
ATOM 1546 N N . ALA A 1 202 ? 4.441 6.969 -23.891 1 75.81 202 ALA A N 1
ATOM 1547 C CA . ALA A 1 202 ? 3.65 5.949 -24.578 1 75.81 202 ALA A CA 1
ATOM 1548 C C . ALA A 1 202 ? 2.893 5.082 -23.578 1 75.81 202 ALA A C 1
ATOM 1550 O O . ALA A 1 202 ? 1.781 4.625 -23.859 1 75.81 202 ALA A O 1
ATOM 1551 N N . GLU A 1 203 ? 3.439 5.035 -22.453 1 83.19 203 GLU A N 1
ATOM 1552 C CA . GLU A 1 203 ? 2.898 4.082 -21.484 1 83.19 203 GLU A CA 1
ATOM 1553 C C . GLU A 1 203 ? 1.737 4.684 -20.703 1 83.19 203 GLU A C 1
ATOM 1555 O O . GLU A 1 203 ? 0.943 3.959 -20.109 1 83.19 203 GLU A O 1
ATOM 1560 N N . PHE A 1 204 ? 1.557 6.051 -20.922 1 84.94 204 PHE A N 1
ATOM 1561 C CA . PHE A 1 204 ? 0.554 6.703 -20.078 1 84.94 204 PHE A CA 1
ATOM 1562 C C . PHE A 1 204 ? -0.847 6.223 -20.438 1 84.94 204 PHE A C 1
ATOM 1564 O O . PHE A 1 204 ? -1.623 5.84 -19.562 1 84.94 204 PHE A O 1
ATOM 1571 N N . TRP A 1 205 ? -1.158 6.227 -21.672 1 87 205 TRP A N 1
ATOM 1572 C CA . TRP A 1 205 ? -2.502 5.863 -22.109 1 87 205 TRP A CA 1
ATOM 1573 C C . TRP A 1 205 ? -2.789 4.391 -21.828 1 87 205 TRP A C 1
ATOM 1575 O O . TRP A 1 205 ? -3.92 4.023 -21.5 1 87 205 TRP A O 1
ATOM 1585 N N . HIS A 1 206 ? -1.779 3.621 -21.969 1 90.94 206 HIS A N 1
ATOM 1586 C CA . HIS A 1 206 ? -1.94 2.209 -21.641 1 90.94 206 HIS A CA 1
ATOM 1587 C C . HIS A 1 206 ? -2.236 2.02 -20.156 1 90.94 206 HIS A C 1
ATOM 1589 O O . HIS A 1 206 ? -3.162 1.29 -19.797 1 90.94 206 HIS A O 1
ATOM 1595 N N . VAL A 1 207 ? -1.504 2.709 -19.375 1 91.81 207 VAL A N 1
ATOM 1596 C CA . VAL A 1 207 ? -1.663 2.613 -17.922 1 91.81 207 VAL A CA 1
ATOM 1597 C C . VAL A 1 207 ? -3.039 3.137 -17.516 1 91.81 207 VAL A C 1
ATOM 1599 O O . VAL A 1 207 ? -3.705 2.555 -16.656 1 91.81 207 VAL A O 1
ATOM 1602 N N . LEU A 1 208 ? -3.471 4.195 -18.172 1 90.81 208 LEU A N 1
ATOM 1603 C CA . LEU A 1 208 ? -4.793 4.746 -17.891 1 90.81 208 LEU A CA 1
ATOM 1604 C C . LEU A 1 208 ? -5.887 3.75 -18.266 1 90.81 208 LEU A C 1
ATOM 1606 O O . LEU A 1 208 ? -6.836 3.545 -17.5 1 90.81 208 LEU A O 1
ATOM 1610 N N . ARG A 1 209 ? -5.758 3.168 -19.359 1 92.88 209 ARG A N 1
ATOM 1611 C CA . ARG A 1 209 ? -6.738 2.184 -19.797 1 92.88 209 ARG A CA 1
ATOM 1612 C C . ARG A 1 209 ? -6.789 0.99 -18.844 1 92.88 209 ARG A C 1
ATOM 1614 O O . ARG A 1 209 ? -7.867 0.51 -18.5 1 92.88 209 ARG A O 1
ATOM 1621 N N . VAL A 1 210 ? -5.645 0.515 -18.516 1 95.25 210 VAL A N 1
ATOM 1622 C CA . VAL A 1 210 ? -5.562 -0.604 -17.578 1 95.25 210 VAL A CA 1
ATOM 1623 C C . VAL A 1 210 ? -6.238 -0.23 -16.266 1 95.25 210 VAL A C 1
ATOM 1625 O O . VAL A 1 210 ? -6.98 -1.031 -15.688 1 95.25 210 VAL A O 1
ATOM 1628 N N . THR A 1 211 ? -5.977 1.004 -15.828 1 94.25 211 THR A N 1
ATOM 1629 C CA . THR A 1 211 ? -6.574 1.471 -14.578 1 94.25 211 THR A CA 1
ATOM 1630 C C . THR A 1 211 ? -8.094 1.485 -14.68 1 94.25 211 THR A C 1
ATOM 1632 O O . THR A 1 211 ? -8.789 1.018 -13.773 1 94.25 211 THR A O 1
ATOM 1635 N N . ILE A 1 212 ? -8.594 1.968 -15.773 1 92.44 212 ILE A N 1
ATOM 1636 C CA . ILE A 1 212 ? -10.039 2.062 -15.977 1 92.44 212 ILE A CA 1
ATOM 1637 C C . ILE A 1 212 ? -10.641 0.662 -16.047 1 92.44 212 ILE A C 1
ATOM 1639 O O . ILE A 1 212 ? -11.648 0.378 -15.398 1 92.44 212 ILE A O 1
ATOM 1643 N N . TYR A 1 213 ? -10.039 -0.218 -16.812 1 95.44 213 TYR A N 1
ATOM 1644 C CA . TYR A 1 213 ? -10.508 -1.593 -16.953 1 95.44 213 TYR A CA 1
ATOM 1645 C C . TYR A 1 213 ? -10.5 -2.305 -15.602 1 95.44 213 TYR A C 1
ATOM 1647 O O . TYR A 1 213 ? -11.477 -2.949 -15.227 1 95.44 213 TYR A O 1
ATOM 1655 N N . TYR A 1 214 ? -9.422 -2.172 -14.938 1 97 214 TYR A N 1
ATOM 1656 C CA . TYR A 1 214 ? -9.266 -2.764 -13.617 1 97 214 TYR A CA 1
ATOM 1657 C C . TYR A 1 214 ? -10.352 -2.277 -12.664 1 97 214 TYR A C 1
ATOM 1659 O O . TYR A 1 214 ? -10.984 -3.08 -11.977 1 97 214 TYR A O 1
ATOM 1667 N N . THR A 1 215 ? -10.539 -1.004 -12.664 1 95.31 215 THR A N 1
ATOM 1668 C CA . THR A 1 215 ? -11.469 -0.387 -11.719 1 95.31 215 THR A CA 1
ATOM 1669 C C . THR A 1 215 ? -12.906 -0.782 -12.047 1 95.31 215 THR A C 1
ATOM 1671 O O . THR A 1 215 ? -13.664 -1.187 -11.156 1 95.31 215 THR A O 1
ATOM 1674 N N . ILE A 1 216 ? -13.281 -0.704 -13.273 1 94.69 216 ILE A N 1
ATOM 1675 C CA . ILE A 1 216 ? -14.656 -0.974 -13.68 1 94.69 216 ILE A CA 1
ATOM 1676 C C . ILE A 1 216 ? -14.992 -2.439 -13.422 1 94.69 216 ILE A C 1
ATOM 1678 O O . ILE A 1 216 ? -15.992 -2.748 -12.766 1 94.69 216 ILE A O 1
ATOM 1682 N N . PHE A 1 217 ? -14.18 -3.318 -13.828 1 97.31 217 PHE A N 1
ATOM 1683 C CA . PHE A 1 217 ? -14.523 -4.734 -13.773 1 97.31 217 PHE A CA 1
ATOM 1684 C C . PHE A 1 217 ? -14.352 -5.277 -12.359 1 97.31 217 PHE A C 1
ATOM 1686 O O . PHE A 1 217 ? -15.086 -6.172 -11.938 1 97.31 217 PHE A O 1
ATOM 1693 N N . ALA A 1 218 ? -13.352 -4.793 -11.648 1 97.5 218 ALA A N 1
ATOM 1694 C CA . ALA A 1 218 ? -13.234 -5.203 -10.25 1 97.5 218 ALA A CA 1
ATOM 1695 C C . ALA A 1 218 ? -14.445 -4.734 -9.438 1 97.5 218 ALA A C 1
ATOM 1697 O O . ALA A 1 218 ? -14.969 -5.48 -8.609 1 97.5 218 ALA A O 1
ATOM 1698 N N . THR A 1 219 ? -14.836 -3.482 -9.727 1 96.12 219 THR A N 1
ATOM 1699 C CA . THR A 1 219 ? -15.992 -2.934 -9.031 1 96.12 219 THR A CA 1
ATOM 1700 C C . THR A 1 219 ? -17.266 -3.703 -9.398 1 96.12 219 THR A C 1
ATOM 1702 O O . THR A 1 219 ? -18.031 -4.098 -8.516 1 96.12 219 THR A O 1
ATOM 1705 N N . LEU A 1 220 ? -17.469 -3.926 -10.648 1 97.06 220 LEU A N 1
ATOM 1706 C CA . LEU A 1 220 ? -18.625 -4.695 -11.094 1 97.06 220 LEU A CA 1
ATOM 1707 C C . LEU A 1 220 ? -18.578 -6.113 -10.531 1 97.06 220 LEU A C 1
ATOM 1709 O O . LEU A 1 220 ? -19.609 -6.648 -10.109 1 97.06 220 LEU A O 1
ATOM 1713 N N . GLY A 1 221 ? -17.391 -6.703 -10.562 1 96.62 221 GLY A N 1
ATOM 1714 C CA . GLY A 1 221 ? -17.25 -8.039 -9.992 1 96.62 221 GLY A CA 1
ATOM 1715 C C . GLY A 1 221 ? -17.609 -8.094 -8.523 1 96.62 221 GLY A C 1
ATOM 1716 O O . GLY A 1 221 ? -18.266 -9.039 -8.078 1 96.62 221 GLY A O 1
ATOM 1717 N N . ALA A 1 222 ? -17.172 -7.098 -7.789 1 95.94 222 ALA A N 1
ATOM 1718 C CA . ALA A 1 222 ? -17.469 -7.043 -6.363 1 95.94 222 ALA A CA 1
ATOM 1719 C C . ALA A 1 222 ? -18.984 -6.918 -6.129 1 95.94 222 ALA A C 1
ATOM 1721 O O . ALA A 1 222 ? -19.531 -7.547 -5.223 1 95.94 222 ALA A O 1
ATOM 1722 N N . LEU A 1 223 ? -19.641 -6.09 -6.953 1 96.38 223 LEU A N 1
ATOM 1723 C CA . LEU A 1 223 ? -21.078 -5.898 -6.812 1 96.38 223 LEU A CA 1
ATOM 1724 C C . LEU A 1 223 ? -21.828 -7.172 -7.172 1 96.38 223 LEU A C 1
ATOM 1726 O O . LEU A 1 223 ? -22.797 -7.547 -6.488 1 96.38 223 LEU A O 1
ATOM 1730 N N . VAL A 1 224 ? -21.422 -7.848 -8.188 1 94.5 224 VAL A N 1
ATOM 1731 C CA . VAL A 1 224 ? -22.078 -9.078 -8.625 1 94.5 224 VAL A CA 1
ATOM 1732 C C . VAL A 1 224 ? -21.906 -10.156 -7.562 1 94.5 224 VAL A C 1
ATOM 1734 O O . VAL A 1 224 ? -22.875 -10.828 -7.191 1 94.5 224 VAL A O 1
ATOM 1737 N N . LEU A 1 225 ? -20.703 -10.289 -7.074 1 92.56 225 LEU A N 1
ATOM 1738 C CA . LEU A 1 225 ? -20.469 -11.273 -6.023 1 92.56 225 LEU A CA 1
ATOM 1739 C C . LEU A 1 225 ? -21.25 -10.922 -4.762 1 92.56 225 LEU A C 1
ATOM 1741 O O . LEU A 1 225 ? -21.781 -11.805 -4.09 1 92.56 225 LEU A O 1
ATOM 1745 N N . GLY A 1 226 ? -21.219 -9.609 -4.43 1 92.56 226 GLY A N 1
ATOM 1746 C CA . GLY A 1 226 ? -22 -9.172 -3.281 1 92.56 226 GLY A CA 1
ATOM 1747 C C . GLY A 1 226 ? -23.484 -9.453 -3.428 1 92.56 226 GLY A C 1
ATOM 1748 O O . GLY A 1 226 ? -24.125 -9.875 -2.473 1 92.56 226 GLY A O 1
ATOM 1749 N N . LEU A 1 227 ? -24.016 -9.156 -4.625 1 92.81 227 LEU A N 1
ATOM 1750 C CA . LEU A 1 227 ? -25.422 -9.422 -4.906 1 92.81 227 LEU A CA 1
ATOM 1751 C C . LEU A 1 227 ? -25.734 -10.906 -4.781 1 92.81 227 LEU A C 1
ATOM 1753 O O . LEU A 1 227 ? -26.75 -11.289 -4.199 1 92.81 227 LEU A O 1
ATOM 1757 N N . PHE A 1 228 ? -24.875 -11.711 -5.328 1 89.06 228 PHE A N 1
ATOM 1758 C CA . PHE A 1 228 ? -25.047 -13.156 -5.254 1 89.06 228 PHE A CA 1
ATOM 1759 C C . PHE A 1 228 ? -25 -13.633 -3.805 1 89.06 228 PHE A C 1
ATOM 1761 O O . PHE A 1 228 ? -25.844 -14.43 -3.385 1 89.06 228 PHE A O 1
ATOM 1768 N N . ALA A 1 229 ? -24.062 -13.172 -3.068 1 88.75 229 ALA A N 1
ATOM 1769 C CA . ALA A 1 229 ? -23.938 -13.547 -1.662 1 88.75 229 ALA A CA 1
ATOM 1770 C C . ALA A 1 229 ? -25.156 -13.086 -0.868 1 88.75 229 ALA A C 1
ATOM 1772 O O . ALA A 1 229 ? -25.672 -13.82 -0.018 1 88.75 229 ALA A O 1
ATOM 1773 N N . ALA A 1 230 ? -25.594 -11.859 -1.151 1 89.81 230 ALA A N 1
ATOM 1774 C CA . ALA A 1 230 ? -26.75 -11.32 -0.452 1 89.81 230 ALA A CA 1
ATOM 1775 C C . ALA A 1 230 ? -28 -12.156 -0.737 1 89.81 230 ALA A C 1
ATOM 1777 O O . ALA A 1 230 ? -28.781 -12.43 0.168 1 89.81 230 ALA A O 1
ATOM 1778 N N . GLN A 1 231 ? -28.188 -12.547 -1.964 1 85.5 231 GLN A N 1
ATOM 1779 C CA . GLN A 1 231 ? -29.328 -13.375 -2.332 1 85.5 231 GLN A CA 1
ATOM 1780 C C . GLN A 1 231 ? -29.281 -14.727 -1.626 1 85.5 231 GLN A C 1
ATOM 1782 O O . GLN A 1 231 ? -30.312 -15.242 -1.193 1 85.5 231 GLN A O 1
ATOM 1787 N N . MET A 1 232 ? -28.109 -15.219 -1.536 1 82.94 232 MET A N 1
ATOM 1788 C CA . MET A 1 232 ? -27.938 -16.531 -0.918 1 82.94 232 MET A CA 1
ATOM 1789 C C . MET A 1 232 ? -28.234 -16.469 0.577 1 82.94 232 MET A C 1
ATOM 1791 O O . MET A 1 232 ? -28.797 -17.406 1.137 1 82.94 232 MET A O 1
ATOM 1795 N N . LEU A 1 233 ? -27.969 -15.344 1.152 1 83.81 233 LEU A N 1
ATOM 1796 C CA . LEU A 1 233 ? -28.062 -15.297 2.607 1 83.81 233 LEU A CA 1
ATOM 1797 C C . LEU A 1 233 ? -29.234 -14.438 3.053 1 83.81 233 LEU A C 1
ATOM 1799 O O . LEU A 1 233 ? -29.328 -14.07 4.227 1 83.81 233 LEU A O 1
ATOM 1803 N N . ASN A 1 234 ? -30.016 -14.078 2.127 1 82.69 234 ASN A N 1
ATOM 1804 C CA . ASN A 1 234 ? -31.219 -13.32 2.455 1 82.69 234 ASN A CA 1
ATOM 1805 C C . ASN A 1 234 ? -32.281 -14.211 3.062 1 82.69 234 ASN A C 1
ATOM 1807 O O . ASN A 1 234 ? -33.219 -13.719 3.729 1 82.69 234 ASN A O 1
ATOM 1811 N N . THR A 1 235 ? -32.156 -15.477 2.928 1 74.56 235 THR A N 1
ATOM 1812 C CA . THR A 1 235 ? -33.156 -16.406 3.463 1 74.56 235 THR A CA 1
ATOM 1813 C C . THR A 1 235 ? -32.781 -16.828 4.883 1 74.56 235 THR A C 1
ATOM 1815 O O . THR A 1 235 ? -31.594 -16.875 5.234 1 74.56 235 THR A O 1
ATOM 1818 N N . ALA A 1 236 ? -33.812 -17.062 5.688 1 75 236 ALA A N 1
ATOM 1819 C CA . ALA A 1 236 ? -33.594 -17.422 7.086 1 75 236 ALA A CA 1
ATOM 1820 C C . ALA A 1 236 ? -33.281 -18.906 7.227 1 75 236 ALA A C 1
ATOM 1822 O O . ALA A 1 236 ? -34 -19.75 6.688 1 75 236 ALA A O 1
ATOM 1823 N N . PHE A 1 237 ? -32.062 -19.266 7.566 1 75.75 237 PHE A N 1
ATOM 1824 C CA . PHE A 1 237 ? -31.719 -20.641 7.91 1 75.75 237 PHE A CA 1
ATOM 1825 C C . PHE A 1 237 ? -30.734 -20.688 9.078 1 75.75 237 PHE A C 1
ATOM 1827 O O . PHE A 1 237 ? -30.172 -19.656 9.469 1 75.75 237 PHE A O 1
ATOM 1834 N N . ARG A 1 238 ? -30.672 -21.922 9.68 1 77.81 238 ARG A N 1
ATOM 1835 C CA . ARG A 1 238 ? -29.797 -22.094 10.836 1 77.81 238 ARG A CA 1
ATOM 1836 C C . ARG A 1 238 ? -28.328 -21.922 10.43 1 77.81 238 ARG A C 1
ATOM 1838 O O . ARG A 1 238 ? -27.891 -22.484 9.422 1 77.81 238 ARG A O 1
ATOM 1845 N N . GLY A 1 239 ? -27.5 -21.109 10.984 1 78.44 239 GLY A N 1
ATOM 1846 C CA . GLY A 1 239 ? -26.094 -20.875 10.734 1 78.44 239 GLY A CA 1
ATOM 1847 C C . GLY A 1 239 ? -25.828 -19.656 9.891 1 78.44 239 GLY A C 1
ATOM 1848 O O . GLY A 1 239 ? -24.672 -19.359 9.547 1 78.44 239 GLY A O 1
ATOM 1849 N N . ARG A 1 240 ? -26.906 -19 9.477 1 79.69 240 ARG A N 1
ATOM 1850 C CA . ARG A 1 240 ? -26.797 -17.844 8.594 1 79.69 240 ARG A CA 1
ATOM 1851 C C . ARG A 1 240 ? -25.922 -16.766 9.203 1 79.69 240 ARG A C 1
ATOM 1853 O O . ARG A 1 240 ? -25.141 -16.125 8.5 1 79.69 240 ARG A O 1
ATOM 1860 N N . THR A 1 241 ? -26.016 -16.703 10.453 1 78.38 241 THR A N 1
ATOM 1861 C CA . THR A 1 241 ? -25.25 -15.664 11.133 1 78.38 241 THR A CA 1
ATOM 1862 C C . THR A 1 241 ? -23.75 -15.953 11.047 1 78.38 241 THR A C 1
ATOM 1864 O O . THR A 1 241 ? -22.953 -15.047 10.82 1 78.38 241 THR A O 1
ATOM 1867 N N . VAL A 1 242 ? -23.438 -17.172 11.172 1 77.25 242 VAL A N 1
ATOM 1868 C CA . VAL A 1 242 ? -22.047 -17.562 11.094 1 77.25 242 VAL A CA 1
ATOM 1869 C C . VAL A 1 242 ? -21.531 -17.359 9.664 1 77.25 242 VAL A C 1
ATOM 1871 O O . VAL A 1 242 ? -20.406 -16.875 9.469 1 77.25 242 VAL A O 1
ATOM 1874 N N . LEU A 1 243 ? -22.359 -17.672 8.742 1 80.88 243 LEU A N 1
ATOM 1875 C CA . LEU A 1 243 ? -21.953 -17.531 7.344 1 80.88 243 LEU A CA 1
ATOM 1876 C C . LEU A 1 243 ? -21.797 -16.062 6.965 1 80.88 243 LEU A C 1
ATOM 1878 O O . LEU A 1 243 ? -20.891 -15.711 6.215 1 80.88 243 LEU A O 1
ATOM 1882 N N . ARG A 1 244 ? -22.656 -15.289 7.473 1 81.75 244 ARG A N 1
ATOM 1883 C CA . ARG A 1 244 ? -22.547 -13.859 7.219 1 81.75 244 ARG A CA 1
ATOM 1884 C C . ARG A 1 244 ? -21.234 -13.305 7.754 1 81.75 244 ARG A C 1
ATOM 1886 O O . ARG A 1 244 ? -20.578 -12.492 7.098 1 81.75 244 ARG A O 1
ATOM 1893 N N . GLY A 1 245 ? -20.859 -13.828 8.898 1 78.19 245 GLY A N 1
ATOM 1894 C CA . GLY A 1 245 ? -19.578 -13.43 9.461 1 78.19 245 GLY A CA 1
ATOM 1895 C C . GLY A 1 245 ? -18.391 -13.906 8.648 1 78.19 245 GLY A C 1
ATOM 1896 O O . GLY A 1 245 ? -17.438 -13.156 8.43 1 78.19 245 GLY A O 1
ATOM 1897 N N . LEU A 1 246 ? -18.484 -15.07 8.148 1 79.31 246 LEU A N 1
ATOM 1898 C CA . LEU A 1 246 ? -17.391 -15.648 7.371 1 79.31 246 LEU A CA 1
ATOM 1899 C C . LEU A 1 246 ? -17.219 -14.914 6.047 1 79.31 246 LEU A C 1
ATOM 1901 O O . LEU A 1 246 ? -16.094 -14.789 5.547 1 79.31 246 LEU A O 1
ATOM 1905 N N . PHE A 1 247 ? -18.312 -14.43 5.535 1 85.62 247 PHE A N 1
ATOM 1906 C CA . PHE A 1 247 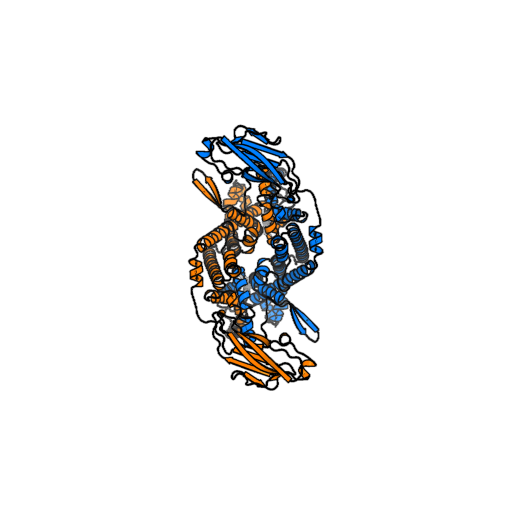? -18.266 -13.727 4.258 1 85.62 247 PHE A CA 1
ATOM 1907 C C . PHE A 1 247 ? -17.594 -12.367 4.41 1 85.62 247 PHE A C 1
ATOM 1909 O O . PHE A 1 247 ? -17.219 -11.742 3.416 1 85.62 247 PHE A O 1
ATOM 1916 N N . LEU A 1 248 ? -17.375 -11.953 5.637 1 80.5 248 LEU A N 1
ATOM 1917 C CA . LEU A 1 248 ? -16.719 -10.672 5.879 1 80.5 248 LEU A CA 1
ATOM 1918 C C . LEU A 1 248 ? -15.203 -10.844 5.91 1 80.5 248 LEU A C 1
ATOM 1920 O O . LEU A 1 248 ? -14.469 -9.852 5.855 1 80.5 248 LEU A O 1
ATOM 1924 N N . PHE A 1 249 ? -14.75 -12.023 5.828 1 78.19 249 PHE A N 1
ATOM 1925 C CA . PHE A 1 249 ? -13.344 -12.375 6.016 1 78.19 249 PHE A CA 1
ATOM 1926 C C . PHE A 1 249 ? -12.469 -11.656 5 1 78.19 249 PHE A C 1
ATOM 1928 O O . PHE A 1 249 ? -11.445 -11.062 5.355 1 78.19 249 PHE A O 1
ATOM 1935 N N . PRO A 1 250 ? -12.781 -11.695 3.676 1 83.25 250 PRO A N 1
ATOM 1936 C CA . PRO A 1 250 ? -11.906 -11.055 2.689 1 83.25 250 PRO A CA 1
ATOM 1937 C C . PRO A 1 250 ? -11.648 -9.578 2.998 1 83.25 250 PRO A C 1
ATOM 1939 O O . PRO A 1 250 ? -10.578 -9.055 2.682 1 83.25 250 PRO A O 1
ATOM 1942 N N . TYR A 1 251 ? -12.602 -9.016 3.607 1 77.44 251 TYR A N 1
ATOM 1943 C CA . TYR A 1 251 ? -12.492 -7.59 3.875 1 77.44 251 TYR A CA 1
ATOM 1944 C C . TYR A 1 251 ? -11.695 -7.328 5.148 1 77.44 251 TYR A C 1
ATOM 1946 O O . TYR A 1 251 ? -11.008 -6.312 5.258 1 77.44 251 TYR A O 1
ATOM 1954 N N . VAL A 1 252 ? -11.766 -8.258 6.125 1 73.44 252 VAL A N 1
ATOM 1955 C CA . VAL A 1 252 ? -11.164 -8.047 7.441 1 73.44 252 VAL A CA 1
ATOM 1956 C C . VAL A 1 252 ? -9.734 -8.562 7.445 1 73.44 252 VAL A C 1
ATOM 1958 O O . VAL A 1 252 ? -8.922 -8.156 8.273 1 73.44 252 VAL A O 1
ATOM 1961 N N . ALA A 1 253 ? -9.461 -9.414 6.523 1 76.5 253 ALA A N 1
ATOM 1962 C CA . ALA A 1 253 ? -8.117 -9.992 6.461 1 76.5 253 ALA A CA 1
ATOM 1963 C C . ALA A 1 253 ? -7.086 -8.938 6.059 1 76.5 253 ALA A C 1
ATOM 1965 O O . ALA A 1 253 ? -7.363 -8.078 5.219 1 76.5 253 ALA A O 1
ATOM 1966 N N . PRO A 1 254 ? -5.891 -9.031 6.711 1 75.62 254 PRO A N 1
ATOM 1967 C CA . PRO A 1 254 ? -4.824 -8.117 6.297 1 75.62 254 PRO A CA 1
ATOM 1968 C C . PRO A 1 254 ? -4.484 -8.234 4.812 1 75.62 254 PRO A C 1
ATOM 1970 O O . PRO A 1 254 ? -4.344 -9.344 4.293 1 75.62 254 PRO A O 1
ATOM 1973 N N . VAL A 1 255 ? -4.457 -7.102 4.199 1 80.25 255 VAL A N 1
ATOM 1974 C CA . VAL A 1 255 ? -4.281 -7.039 2.752 1 80.25 255 VAL A CA 1
ATOM 1975 C C . VAL A 1 255 ? -3.008 -7.781 2.352 1 80.25 255 VAL A C 1
ATOM 1977 O O . VAL A 1 255 ? -3 -8.531 1.375 1 80.25 255 VAL A O 1
ATOM 1980 N N . ILE A 1 256 ? -1.957 -7.582 3.07 1 78.88 256 ILE A N 1
ATOM 1981 C CA . ILE A 1 256 ? -0.665 -8.156 2.719 1 78.88 256 ILE A CA 1
ATOM 1982 C C . ILE A 1 256 ? -0.725 -9.68 2.846 1 78.88 256 ILE A C 1
ATOM 1984 O O . ILE A 1 256 ? -0.156 -10.398 2.023 1 78.88 256 ILE A O 1
ATOM 1988 N N . ALA A 1 257 ? -1.403 -10.148 3.896 1 76.81 257 ALA A N 1
ATOM 1989 C CA . ALA A 1 257 ? -1.538 -11.594 4.082 1 76.81 257 ALA A CA 1
ATOM 1990 C C . ALA A 1 257 ? -2.326 -12.219 2.936 1 76.81 257 ALA A C 1
ATOM 1992 O O . ALA A 1 257 ? -1.954 -13.281 2.428 1 76.81 257 ALA A O 1
ATOM 1993 N N . VAL A 1 258 ? -3.324 -11.555 2.535 1 83.44 258 VAL A N 1
ATOM 1994 C CA . VAL A 1 258 ? -4.168 -12.047 1.451 1 83.44 258 VAL A CA 1
ATOM 1995 C C . VAL A 1 258 ? -3.393 -12.016 0.137 1 83.44 258 VAL A C 1
ATOM 1997 O O . VAL A 1 258 ? -3.443 -12.977 -0.641 1 83.44 258 VAL A O 1
ATOM 2000 N N . ALA A 1 259 ? -2.729 -10.914 -0.101 1 86 259 ALA A N 1
ATOM 2001 C CA . ALA A 1 259 ? -1.947 -10.797 -1.33 1 86 259 ALA A CA 1
ATOM 2002 C C . ALA A 1 259 ? -0.899 -11.898 -1.42 1 86 259 ALA A C 1
ATOM 2004 O O . ALA A 1 259 ? -0.772 -12.562 -2.453 1 86 259 ALA A O 1
ATOM 2005 N N . PHE A 1 260 ? -0.237 -12.109 -0.376 1 80.25 260 PHE A N 1
ATOM 2006 C CA . PHE A 1 260 ? 0.803 -13.125 -0.323 1 80.25 260 PHE A CA 1
ATOM 2007 C C . PHE A 1 260 ? 0.215 -14.516 -0.554 1 80.25 260 PHE A C 1
ATOM 2009 O O . PHE A 1 260 ? 0.799 -15.328 -1.268 1 80.25 260 PHE A O 1
ATOM 2016 N N . THR A 1 261 ? -0.831 -14.734 0.054 1 83.56 261 THR A N 1
ATOM 2017 C CA . THR A 1 261 ? -1.482 -16.031 -0.088 1 83.56 261 THR A CA 1
ATOM 2018 C C . THR A 1 261 ? -1.874 -16.281 -1.541 1 83.56 261 THR A C 1
ATOM 2020 O O . THR A 1 261 ? -1.644 -17.375 -2.072 1 83.56 261 THR A O 1
ATOM 2023 N N . TRP A 1 262 ? -2.447 -15.305 -2.145 1 88.56 262 TRP A N 1
ATOM 2024 C CA . TRP A 1 262 ? -2.846 -15.461 -3.539 1 88.56 262 TRP A CA 1
ATOM 2025 C C . TRP A 1 262 ? -1.628 -15.68 -4.434 1 88.56 262 TRP A C 1
ATOM 2027 O O . TRP A 1 262 ? -1.682 -16.453 -5.391 1 88.56 262 TRP A O 1
ATOM 2037 N N . VAL A 1 263 ? -0.538 -14.984 -4.172 1 86.38 263 VAL A N 1
ATOM 2038 C CA . VAL A 1 263 ? 0.691 -15.156 -4.938 1 86.38 263 VAL A CA 1
ATOM 2039 C C . VAL A 1 263 ? 1.154 -16.609 -4.863 1 86.38 263 VAL A C 1
ATOM 2041 O O . VAL A 1 263 ? 1.564 -17.188 -5.871 1 86.38 263 VAL A O 1
ATOM 2044 N N . LEU A 1 264 ? 0.966 -17.188 -3.75 1 81.69 264 LEU A N 1
ATOM 2045 C CA . LEU A 1 264 ? 1.402 -18.562 -3.555 1 81.69 264 LEU A CA 1
ATOM 2046 C C . LEU A 1 264 ? 0.424 -19.531 -4.199 1 81.69 264 LEU A C 1
ATOM 2048 O O . LEU A 1 264 ? 0.839 -20.516 -4.836 1 81.69 264 LEU A O 1
ATOM 2052 N N . LEU A 1 265 ? -0.808 -19.25 -4.016 1 85.31 265 LEU A N 1
ATOM 2053 C CA . LEU A 1 265 ? -1.825 -20.141 -4.562 1 85.31 265 LEU A CA 1
ATOM 2054 C C . LEU A 1 265 ? -1.771 -20.156 -6.086 1 85.31 265 LEU A C 1
ATOM 2056 O O . LEU A 1 265 ? -2.066 -21.188 -6.707 1 85.31 265 LEU A O 1
ATOM 2060 N N . LEU A 1 266 ? -1.333 -19.078 -6.641 1 88.75 266 LEU A N 1
ATOM 2061 C CA . LEU A 1 266 ? -1.397 -18.953 -8.094 1 88.75 266 LEU A CA 1
ATOM 2062 C C . LEU A 1 266 ? -0.023 -19.156 -8.719 1 88.75 266 LEU A C 1
ATOM 2064 O O . LEU A 1 266 ? 0.145 -18.984 -9.93 1 88.75 266 LEU A O 1
ATOM 2068 N N . ASP A 1 267 ? 0.909 -19.5 -7.898 1 85.25 267 ASP A N 1
ATOM 2069 C CA . ASP A 1 267 ? 2.25 -19.766 -8.406 1 85.25 267 ASP A CA 1
ATOM 2070 C C . ASP A 1 267 ? 2.225 -20.844 -9.492 1 85.25 267 ASP A C 1
ATOM 2072 O O . ASP A 1 267 ? 1.523 -21.844 -9.352 1 85.25 267 ASP A O 1
ATOM 2076 N N . PRO A 1 268 ? 2.922 -20.609 -10.57 1 82 268 PRO A N 1
ATOM 2077 C CA . PRO A 1 268 ? 2.854 -21.562 -11.688 1 82 268 PRO A CA 1
ATOM 2078 C C . PRO A 1 268 ? 3.533 -22.891 -11.375 1 82 268 PRO A C 1
ATOM 2080 O O . PRO A 1 268 ? 3.184 -23.922 -11.961 1 82 268 PRO A O 1
ATOM 2083 N N . PHE A 1 269 ? 4.406 -22.938 -10.492 1 74.31 269 PHE A N 1
ATOM 2084 C CA . PHE A 1 269 ? 5.176 -24.156 -10.273 1 74.31 269 PHE A CA 1
ATOM 2085 C C . PHE A 1 269 ? 4.703 -24.875 -9.016 1 74.31 269 PHE A C 1
ATOM 2087 O O . PHE A 1 269 ? 4.613 -26.109 -9 1 74.31 269 PHE A O 1
ATOM 2094 N N . SER A 1 270 ? 4.324 -24.141 -8.047 1 72.31 270 SER A N 1
ATOM 2095 C CA . SER A 1 270 ? 4.023 -24.781 -6.773 1 72.31 270 SER A CA 1
ATOM 2096 C C . SER A 1 270 ? 2.627 -24.406 -6.285 1 72.31 270 SER A C 1
ATOM 2098 O O . SER A 1 270 ? 2.189 -24.859 -5.23 1 72.31 270 SER A O 1
ATOM 2100 N N . GLY A 1 271 ? 1.951 -23.703 -7.105 1 77.75 271 GLY A N 1
ATOM 2101 C CA . GLY A 1 271 ? 0.654 -23.219 -6.664 1 77.75 271 GLY A CA 1
ATOM 2102 C C . GLY A 1 271 ? -0.428 -24.281 -6.703 1 77.75 271 GLY A C 1
ATOM 2103 O O . GLY A 1 271 ? -0.37 -25.203 -7.523 1 77.75 271 GLY A O 1
ATOM 2104 N N . THR A 1 272 ? -1.329 -24.078 -5.875 1 74.56 272 THR A N 1
ATOM 2105 C CA . THR A 1 272 ? -2.422 -25.031 -5.719 1 74.56 272 THR A CA 1
ATOM 2106 C C . THR A 1 272 ? -3.354 -24.984 -6.926 1 74.56 272 THR A C 1
ATOM 2108 O O . THR A 1 272 ? -3.834 -26.031 -7.379 1 74.56 272 THR A O 1
ATOM 2111 N N . LEU A 1 273 ? -3.518 -23.859 -7.41 1 80.62 273 LEU A N 1
ATOM 2112 C CA . LEU A 1 273 ? -4.484 -23.75 -8.492 1 80.62 273 LEU A CA 1
ATOM 2113 C C . LEU A 1 273 ? -3.986 -24.469 -9.75 1 80.62 273 LEU A C 1
ATOM 2115 O O . LEU A 1 273 ? -4.738 -25.203 -10.391 1 80.62 273 LEU A O 1
ATOM 2119 N N . ASN A 1 274 ? -2.771 -24.219 -10.062 1 80.38 274 ASN A N 1
ATOM 2120 C CA . ASN A 1 274 ? -2.205 -24.938 -11.203 1 80.38 274 ASN A CA 1
ATOM 2121 C C . ASN A 1 274 ? -2.203 -26.453 -10.977 1 80.38 274 ASN A C 1
ATOM 2123 O O . ASN A 1 274 ? -2.469 -27.219 -11.898 1 80.38 274 ASN A O 1
ATOM 2127 N N . ALA A 1 275 ? -1.916 -26.859 -9.812 1 76.06 275 ALA A N 1
ATOM 2128 C CA . ALA A 1 275 ? -1.896 -28.281 -9.492 1 76.06 275 ALA A CA 1
ATOM 2129 C C . ALA A 1 275 ? -3.275 -28.906 -9.68 1 76.06 275 ALA A C 1
ATOM 2131 O O . ALA A 1 275 ? -3.398 -29.984 -10.266 1 76.06 275 ALA A O 1
ATOM 2132 N N . ILE A 1 276 ? -4.289 -28.219 -9.219 1 77.44 276 ILE A N 1
ATOM 2133 C CA . ILE A 1 276 ? -5.656 -28.719 -9.328 1 77.44 276 ILE A CA 1
ATOM 2134 C C . ILE A 1 276 ? -6.074 -28.766 -10.797 1 77.44 276 ILE A C 1
ATOM 2136 O O . ILE A 1 276 ? -6.648 -29.766 -11.25 1 77.44 276 ILE A O 1
ATOM 2140 N N . LEU A 1 277 ? -5.754 -27.766 -11.469 1 80.44 277 LEU A N 1
ATOM 2141 C CA . LEU A 1 277 ? -6.141 -27.703 -12.867 1 80.44 277 LEU A CA 1
ATOM 2142 C C . LEU A 1 277 ? -5.418 -28.781 -13.68 1 80.44 277 LEU A C 1
ATOM 2144 O O . LEU A 1 277 ? -5.988 -29.344 -14.609 1 80.44 277 LEU A O 1
ATOM 2148 N N . ARG A 1 278 ? -4.191 -29.078 -13.383 1 77 278 ARG A N 1
ATOM 2149 C CA . ARG A 1 278 ? -3.439 -30.141 -14.047 1 77 278 ARG A CA 1
ATOM 2150 C C . ARG A 1 278 ? -4.016 -31.5 -13.719 1 77 278 ARG A C 1
ATOM 2152 O O . ARG A 1 278 ? -4.141 -32.375 -14.594 1 77 278 ARG A O 1
ATOM 2159 N N . GLN A 1 279 ? -4.359 -31.641 -12.492 1 76.19 279 GLN A N 1
ATOM 2160 C CA . GLN A 1 279 ? -4.938 -32.906 -12.062 1 76.19 279 GLN A CA 1
ATOM 2161 C C . GLN A 1 279 ? -6.273 -33.156 -12.75 1 76.19 279 GLN A C 1
ATOM 2163 O O . GLN A 1 279 ? -6.621 -34.312 -13.039 1 76.19 279 GLN A O 1
ATOM 2168 N N . MET A 1 280 ? -6.965 -32.062 -12.961 1 79.19 280 MET A N 1
ATOM 2169 C CA . MET A 1 280 ? -8.258 -32.188 -13.625 1 79.19 280 MET A CA 1
ATOM 2170 C C . MET A 1 280 ? -8.086 -32.344 -15.133 1 79.19 280 MET A C 1
ATOM 2172 O O . MET A 1 280 ? -9.062 -32.594 -15.852 1 79.19 280 MET A O 1
ATOM 2176 N N . GLY A 1 281 ? -6.871 -32.25 -15.57 1 75.31 281 GLY A N 1
ATOM 2177 C CA . GLY A 1 281 ? -6.586 -32.438 -16.984 1 75.31 281 GLY A CA 1
ATOM 2178 C C . GLY A 1 281 ? -6.934 -31.219 -17.828 1 75.31 281 GLY A C 1
ATOM 2179 O O . GLY A 1 281 ? -7.027 -31.297 -19.047 1 75.31 281 GLY A O 1
ATOM 2180 N N . VAL A 1 282 ? -7.18 -30.125 -17.156 1 74.19 282 VAL A N 1
ATOM 2181 C CA . VAL A 1 282 ? -7.605 -28.922 -17.859 1 74.19 282 VAL A CA 1
ATOM 2182 C C . VAL A 1 282 ? -6.391 -28.219 -18.469 1 74.19 282 VAL A C 1
ATOM 2184 O O . VAL A 1 282 ? -6.488 -27.625 -19.531 1 74.19 282 VAL A O 1
ATOM 2187 N N . LEU A 1 283 ? -5.297 -28.359 -17.75 1 74.94 283 LEU A N 1
ATOM 2188 C CA . LEU A 1 283 ? -4.098 -27.656 -18.203 1 74.94 283 LEU A CA 1
ATOM 2189 C C . LEU A 1 283 ? -2.949 -28.641 -18.438 1 74.94 283 LEU A C 1
ATOM 2191 O O . LEU A 1 283 ? -2.762 -29.578 -17.656 1 74.94 283 LEU A O 1
ATOM 2195 N N . ASP A 1 284 ? -2.318 -28.469 -19.578 1 70.88 284 ASP A N 1
ATOM 2196 C CA . ASP A 1 284 ? -1.106 -29.234 -19.844 1 70.88 284 ASP A CA 1
ATOM 2197 C C . ASP A 1 284 ? 0.128 -28.516 -19.297 1 70.88 284 ASP A C 1
ATOM 2199 O O . ASP A 1 284 ? 1 -29.125 -18.688 1 70.88 284 ASP A O 1
ATOM 2203 N N . THR A 1 285 ? 0.098 -27.141 -19.531 1 75.81 285 THR A N 1
ATOM 2204 C CA . THR A 1 285 ? 1.192 -26.297 -19.062 1 75.81 285 THR A CA 1
ATOM 2205 C C . THR A 1 285 ? 0.695 -25.297 -18.016 1 75.81 285 THR A C 1
ATOM 2207 O O . THR A 1 285 ? -0.406 -24.766 -18.141 1 75.81 285 THR A O 1
ATOM 2210 N N . PRO A 1 286 ? 1.456 -25.203 -16.969 1 81.31 286 PRO A N 1
ATOM 2211 C CA . PRO A 1 286 ? 1.035 -24.266 -15.922 1 81.31 286 PRO A CA 1
ATOM 2212 C C . PRO A 1 286 ? 0.86 -22.844 -16.438 1 81.31 286 PRO A C 1
ATOM 2214 O O . PRO A 1 286 ? 1.6 -22.406 -17.328 1 81.31 286 PRO A O 1
ATOM 2217 N N . ILE A 1 287 ? -0.136 -22.25 -15.938 1 84.31 287 ILE A N 1
ATOM 2218 C CA . ILE A 1 287 ? -0.416 -20.859 -16.281 1 84.31 287 ILE A CA 1
ATOM 2219 C C . ILE A 1 287 ? 0.18 -19.938 -15.227 1 84.31 287 ILE A C 1
ATOM 2221 O O . ILE A 1 287 ? 0.065 -20.203 -14.031 1 84.31 287 ILE A O 1
ATOM 2225 N N . ASN A 1 288 ? 0.94 -18.938 -15.711 1 88.69 288 ASN A N 1
ATOM 2226 C CA . ASN A 1 288 ? 1.416 -17.875 -14.812 1 88.69 288 ASN A CA 1
ATOM 2227 C C . ASN A 1 288 ? 0.38 -16.766 -14.648 1 88.69 288 ASN A C 1
ATOM 2229 O O . ASN A 1 288 ? 0.486 -15.719 -15.281 1 88.69 288 ASN A O 1
ATOM 2233 N N . PHE A 1 289 ? -0.5 -16.984 -13.781 1 91.75 289 PHE A N 1
ATOM 2234 C CA . PHE A 1 289 ? -1.689 -16.156 -13.625 1 91.75 289 PHE A CA 1
ATOM 2235 C C . PHE A 1 289 ? -1.308 -14.711 -13.32 1 91.75 289 PHE A C 1
ATOM 2237 O O . PHE A 1 289 ? -2.029 -13.789 -13.688 1 91.75 289 PHE A O 1
ATOM 2244 N N . LEU A 1 290 ? -0.181 -14.5 -12.656 1 92.81 290 LEU A N 1
ATOM 2245 C CA . LEU A 1 290 ? 0.173 -13.148 -12.242 1 92.81 290 LEU A CA 1
ATOM 2246 C C . LEU A 1 290 ? 1.321 -12.609 -13.086 1 92.81 290 LEU A C 1
ATOM 2248 O O . LEU A 1 290 ? 1.616 -11.414 -13.047 1 92.81 290 LEU A O 1
ATOM 2252 N N . GLY A 1 291 ? 1.89 -13.531 -13.93 1 91.69 291 GLY A N 1
ATOM 2253 C CA . GLY A 1 291 ? 3.072 -13.117 -14.664 1 91.69 291 GLY A CA 1
ATOM 2254 C C . GLY A 1 291 ? 2.865 -13.109 -16.172 1 91.69 291 GLY A C 1
ATOM 2255 O O . GLY A 1 291 ? 3.66 -12.523 -16.906 1 91.69 291 GLY A O 1
ATOM 2256 N N . GLN A 1 292 ? 1.765 -13.672 -16.547 1 89.75 292 GLN A N 1
ATOM 2257 C CA . GLN A 1 292 ? 1.49 -13.75 -17.984 1 89.75 292 GLN A CA 1
ATOM 2258 C C . GLN A 1 292 ? 0.56 -12.625 -18.422 1 89.75 292 GLN A C 1
ATOM 2260 O O . GLN A 1 292 ? -0.541 -12.469 -17.891 1 89.75 292 GLN A O 1
ATOM 2265 N N . ARG A 1 293 ? 1.027 -11.883 -19.406 1 88.75 293 ARG A N 1
ATOM 2266 C CA . ARG A 1 293 ? 0.289 -10.703 -19.844 1 88.75 293 ARG A CA 1
ATOM 2267 C C . ARG A 1 293 ? -0.982 -11.102 -20.594 1 88.75 293 ARG A C 1
ATOM 2269 O O . ARG A 1 293 ? -2.068 -10.609 -20.281 1 88.75 293 ARG A O 1
ATOM 2276 N N . ALA A 1 294 ? -0.742 -11.953 -21.547 1 90.38 294 ALA A N 1
ATOM 2277 C CA . ALA A 1 294 ? -1.893 -12.297 -22.375 1 90.38 294 ALA A CA 1
ATOM 2278 C C . ALA A 1 294 ? -1.743 -13.695 -22.953 1 90.38 294 ALA A C 1
ATOM 2280 O O . ALA A 1 294 ? -0.631 -14.219 -23.062 1 90.38 294 ALA A O 1
ATOM 2281 N N . VAL A 1 295 ? -2.883 -14.336 -23.141 1 85.88 295 VAL A N 1
ATOM 2282 C CA . VAL A 1 295 ? -2.955 -15.609 -23.844 1 85.88 295 VAL A CA 1
ATOM 2283 C C . VAL A 1 295 ? -3.957 -15.5 -25 1 85.88 295 VAL A C 1
ATOM 2285 O O . VAL A 1 295 ? -5.027 -14.906 -24.844 1 85.88 295 VAL A O 1
ATOM 2288 N N . PRO A 1 296 ? -3.449 -15.953 -26.125 1 86.62 296 PRO A N 1
ATOM 2289 C CA . PRO A 1 296 ? -4.391 -15.938 -27.25 1 86.62 296 PRO A CA 1
ATOM 2290 C C . PRO A 1 296 ? -5.523 -16.938 -27.078 1 86.62 296 PRO A C 1
ATOM 2292 O O . PRO A 1 296 ? -5.281 -18.094 -26.719 1 86.62 296 PRO A O 1
ATOM 2295 N N . LEU A 1 297 ? -6.699 -16.469 -27.062 1 84.44 297 LEU A N 1
ATOM 2296 C CA . LEU A 1 297 ? -7.883 -17.328 -27.047 1 84.44 297 LEU A CA 1
ATOM 2297 C C . LEU A 1 297 ? -8.633 -17.234 -28.375 1 84.44 297 LEU A C 1
ATOM 2299 O O . LEU A 1 297 ? -8.852 -16.141 -28.906 1 84.44 297 LEU A O 1
ATOM 2303 N N . ASP A 1 298 ? -8.773 -18.406 -28.984 1 82.5 298 ASP A N 1
ATOM 2304 C CA . ASP A 1 298 ? -9.508 -18.469 -30.25 1 82.5 298 ASP A CA 1
ATOM 2305 C C . ASP A 1 298 ? -11 -18.641 -30 1 82.5 298 ASP A C 1
ATOM 2307 O O . ASP A 1 298 ? -11.43 -19.625 -29.375 1 82.5 298 ASP A O 1
ATOM 2311 N N . PHE A 1 299 ? -11.688 -17.641 -30.141 1 79.69 299 PHE A N 1
ATOM 2312 C CA . PHE A 1 299 ? -13.141 -17.703 -30 1 79.69 299 PHE A CA 1
ATOM 2313 C C . PHE A 1 299 ? -13.82 -17.516 -31.344 1 79.69 299 PHE A C 1
ATOM 2315 O O . PHE A 1 299 ? -13.797 -16.422 -31.906 1 79.69 299 PHE A O 1
ATOM 2322 N N . PHE A 1 300 ? -14.531 -18.484 -31.828 1 83.38 300 PHE A N 1
ATOM 2323 C CA . PHE A 1 300 ? -15.289 -18.484 -33.062 1 83.38 300 PHE A CA 1
ATOM 2324 C C . PHE A 1 300 ? -14.453 -17.922 -34.219 1 83.38 300 PHE A C 1
ATOM 2326 O O . PHE A 1 300 ? -14.93 -17.078 -34.969 1 83.38 300 PHE A O 1
ATOM 2333 N N . GLY A 1 301 ? -13.219 -18.266 -34.281 1 79.06 301 GLY A N 1
ATOM 2334 C CA . GLY A 1 301 ? -12.359 -17.859 -35.375 1 79.06 301 GLY A CA 1
ATOM 2335 C C . GLY A 1 301 ? -11.625 -16.562 -35.125 1 79.06 301 GLY A C 1
ATOM 2336 O O . GLY A 1 301 ? -10.766 -16.141 -35.906 1 79.06 301 GLY A O 1
ATOM 2337 N N . LEU A 1 302 ? -12.023 -15.844 -34.156 1 83.81 302 LEU A N 1
ATOM 2338 C CA . LEU A 1 302 ? -11.344 -14.602 -33.781 1 83.81 302 LEU A CA 1
ATOM 2339 C C . LEU A 1 302 ? -10.375 -14.828 -32.625 1 83.81 302 LEU A C 1
ATOM 2341 O O . LEU A 1 302 ? -10.719 -15.484 -31.641 1 83.81 302 LEU A O 1
ATOM 2345 N N . THR A 1 303 ? -9.086 -14.508 -32.844 1 87.31 303 THR A N 1
ATOM 2346 C CA . THR A 1 303 ? -8.086 -14.625 -31.781 1 87.31 303 THR A CA 1
ATOM 2347 C C . THR A 1 303 ? -8.078 -13.383 -30.906 1 87.31 303 THR A C 1
ATOM 2349 O O . THR A 1 303 ? -7.859 -12.273 -31.391 1 87.31 303 THR A O 1
ATOM 2352 N N . ILE A 1 304 ? -8.555 -13.531 -29.75 1 87.69 304 ILE A N 1
ATOM 2353 C CA . ILE A 1 304 ? -8.555 -12.43 -28.797 1 87.69 304 ILE A CA 1
ATOM 2354 C C . ILE A 1 304 ? -7.461 -12.656 -27.75 1 87.69 304 ILE A C 1
ATOM 2356 O O . ILE A 1 304 ? -7.273 -13.773 -27.266 1 87.69 304 ILE A O 1
ATOM 2360 N N . ASN A 1 305 ? -6.609 -11.648 -27.531 1 90.56 305 ASN A N 1
ATOM 2361 C CA . ASN A 1 305 ? -5.602 -11.719 -26.484 1 90.56 305 ASN A CA 1
ATOM 2362 C C . ASN A 1 305 ? -6.207 -11.469 -25.109 1 90.56 305 ASN A C 1
ATOM 2364 O O . ASN A 1 305 ? -6.477 -10.32 -24.734 1 90.56 305 ASN A O 1
ATOM 2368 N N . PHE A 1 306 ? -6.426 -12.547 -24.422 1 91 306 PHE A N 1
ATOM 2369 C CA . PHE A 1 306 ? -7.02 -12.469 -23.094 1 91 306 PHE A CA 1
ATOM 2370 C C . PHE A 1 306 ? -5.988 -12.023 -22.062 1 91 306 PHE A C 1
ATOM 2372 O O . PHE A 1 306 ? -4.938 -12.656 -21.922 1 91 306 PHE A O 1
ATOM 2379 N N . PRO A 1 307 ? -6.238 -10.891 -21.359 1 94.75 307 PRO A N 1
ATOM 2380 C CA . PRO A 1 307 ? -5.293 -10.422 -20.344 1 94.75 307 PRO A CA 1
ATOM 2381 C C . PRO A 1 307 ? -5.344 -11.242 -19.062 1 94.75 307 PRO A C 1
ATOM 2383 O O . PRO A 1 307 ? -6.133 -10.945 -18.172 1 94.75 307 PRO A O 1
ATOM 2386 N N . VAL A 1 308 ? -4.414 -12.164 -18.859 1 94.12 308 VAL A N 1
ATOM 2387 C CA . VAL A 1 308 ? -4.465 -13.164 -17.812 1 94.12 308 VAL A CA 1
ATOM 2388 C C . VAL A 1 308 ? -4.172 -12.508 -16.453 1 94.12 308 VAL A C 1
ATOM 2390 O O . VAL A 1 308 ? -4.98 -12.586 -15.531 1 94.12 308 VAL A O 1
ATOM 2393 N N . ALA A 1 309 ? -3.02 -11.828 -16.391 1 96.44 309 ALA A N 1
ATOM 2394 C CA . ALA A 1 309 ? -2.625 -11.227 -15.117 1 96.44 309 ALA A CA 1
ATOM 2395 C C . ALA A 1 309 ? -3.639 -10.172 -14.672 1 96.44 309 ALA A C 1
ATOM 2397 O O . ALA A 1 309 ? -4.012 -10.117 -13.5 1 96.44 309 ALA A O 1
ATOM 2398 N N . LEU A 1 310 ? -4.062 -9.367 -15.617 1 97.25 310 LEU A N 1
ATOM 2399 C CA . LEU A 1 310 ? -5.043 -8.336 -15.305 1 97.25 310 LEU A CA 1
ATOM 2400 C C . LEU A 1 310 ? -6.355 -8.961 -14.836 1 97.25 310 LEU A C 1
ATOM 2402 O O . LEU A 1 310 ? -6.961 -8.484 -13.875 1 97.25 310 LEU A O 1
ATOM 2406 N N . SER A 1 311 ? -6.781 -10.016 -15.445 1 96.94 311 SER A N 1
ATOM 2407 C CA . SER A 1 311 ? -8.008 -10.695 -15.055 1 96.94 311 SER A CA 1
ATOM 2408 C C . SER A 1 311 ? -7.875 -11.328 -13.672 1 96.94 311 SER A C 1
ATOM 2410 O O . SER A 1 311 ? -8.82 -11.32 -12.883 1 96.94 311 SER A O 1
ATOM 2412 N N . ALA A 1 312 ? -6.715 -11.859 -13.438 1 96 312 ALA A N 1
ATOM 2413 C CA . ALA A 1 312 ? -6.477 -12.477 -12.133 1 96 312 ALA A CA 1
ATOM 2414 C C . ALA A 1 312 ? -6.578 -11.445 -11.016 1 96 312 ALA A C 1
ATOM 2416 O O . ALA A 1 312 ? -7.254 -11.672 -10.008 1 96 312 ALA A O 1
ATOM 2417 N N . VAL A 1 313 ? -5.926 -10.266 -11.234 1 97 313 VAL A N 1
ATOM 2418 C CA . VAL A 1 313 ? -5.945 -9.25 -10.188 1 97 313 VAL A CA 1
ATOM 2419 C C . VAL A 1 313 ? -7.352 -8.68 -10.047 1 97 313 VAL A C 1
ATOM 2421 O O . VAL A 1 313 ? -7.773 -8.312 -8.945 1 97 313 VAL A O 1
ATOM 2424 N N . ILE A 1 314 ? -8.117 -8.602 -11.117 1 97.75 314 ILE A N 1
ATOM 2425 C CA . ILE A 1 314 ? -9.5 -8.164 -11.078 1 97.75 314 ILE A CA 1
ATOM 2426 C C . ILE A 1 314 ? -10.328 -9.125 -10.227 1 97.75 314 ILE A C 1
ATOM 2428 O O . ILE A 1 314 ? -11.109 -8.703 -9.375 1 97.75 314 ILE A O 1
ATOM 2432 N N . GLY A 1 315 ? -10.141 -10.406 -10.438 1 95.75 315 GLY A N 1
ATOM 2433 C CA . GLY A 1 315 ? -10.844 -11.406 -9.648 1 95.75 315 GLY A CA 1
ATOM 2434 C C . GLY A 1 315 ? -10.531 -11.328 -8.164 1 95.75 315 GLY A C 1
ATOM 2435 O O . GLY A 1 315 ? -11.438 -11.422 -7.332 1 95.75 315 GLY A O 1
ATOM 2436 N N . ILE A 1 316 ? -9.305 -11.141 -7.895 1 94.69 316 ILE A N 1
ATOM 2437 C CA . ILE A 1 316 ? -8.875 -11.07 -6.5 1 94.69 316 ILE A CA 1
ATOM 2438 C C . ILE A 1 316 ? -9.461 -9.82 -5.848 1 94.69 316 ILE A C 1
ATOM 2440 O O . ILE A 1 316 ? -9.93 -9.875 -4.707 1 94.69 316 ILE A O 1
ATOM 2444 N N . GLU A 1 317 ? -9.391 -8.68 -6.551 1 95.44 317 GLU A N 1
ATOM 2445 C CA . GLU A 1 317 ? -9.969 -7.441 -6.027 1 95.44 317 GLU A CA 1
ATOM 2446 C C . GLU A 1 317 ? -11.477 -7.582 -5.809 1 95.44 317 GLU A C 1
ATOM 2448 O O . GLU A 1 317 ? -12.008 -7.098 -4.812 1 95.44 317 GLU A O 1
ATOM 2453 N N . ALA A 1 318 ? -12.141 -8.203 -6.746 1 95.06 318 ALA A N 1
ATOM 2454 C CA . ALA A 1 318 ? -13.57 -8.445 -6.594 1 95.06 318 ALA A CA 1
ATOM 2455 C C . ALA A 1 318 ? -13.859 -9.289 -5.355 1 95.06 318 ALA A C 1
ATOM 2457 O O . ALA A 1 318 ? -14.773 -8.992 -4.59 1 95.06 318 ALA A O 1
ATOM 2458 N N . TRP A 1 319 ? -13.086 -10.273 -5.184 1 93.62 319 TRP A N 1
ATOM 2459 C CA . TRP A 1 319 ? -13.211 -11.156 -4.031 1 93.62 319 TRP A CA 1
ATOM 2460 C C . TRP A 1 319 ? -12.992 -10.391 -2.73 1 93.62 319 TRP A C 1
ATOM 2462 O O . TRP A 1 319 ? -13.75 -10.547 -1.772 1 93.62 319 TRP A O 1
ATOM 2472 N N . ARG A 1 320 ? -12.062 -9.57 -2.729 1 91.69 320 ARG A N 1
ATOM 2473 C CA . ARG A 1 320 ? -11.703 -8.828 -1.524 1 91.69 320 ARG A CA 1
ATOM 2474 C C . ARG A 1 320 ? -12.766 -7.793 -1.179 1 91.69 320 ARG A C 1
ATOM 2476 O O . ARG A 1 320 ? -13 -7.508 -0.003 1 91.69 320 ARG A O 1
ATOM 2483 N N . SER A 1 321 ? -13.414 -7.301 -2.137 1 92.56 321 SER A N 1
ATOM 2484 C CA . SER A 1 321 ? -14.242 -6.121 -1.929 1 92.56 321 SER A CA 1
ATOM 2485 C C . SER A 1 321 ? -15.727 -6.484 -1.896 1 92.56 321 SER A C 1
ATOM 2487 O O . SER A 1 321 ? -16.562 -5.648 -1.562 1 92.56 321 SER A O 1
ATOM 2489 N N . PHE A 1 322 ? -16.094 -7.699 -2.123 1 93.25 322 PHE A N 1
ATOM 2490 C CA . PHE A 1 322 ? -17.5 -8.008 -2.279 1 93.25 322 PHE A CA 1
ATOM 2491 C C . PHE A 1 322 ? -18.234 -7.934 -0.937 1 93.25 322 PHE A C 1
ATOM 2493 O O . PHE A 1 322 ? -19.438 -7.691 -0.887 1 93.25 322 PHE A O 1
ATOM 2500 N N . PRO A 1 323 ? -17.484 -8.18 0.203 1 89.62 323 PRO A N 1
ATOM 2501 C CA . PRO A 1 323 ? -18.219 -8.242 1.471 1 89.62 323 PRO A CA 1
ATOM 2502 C C . PRO A 1 323 ? -18.953 -6.938 1.797 1 89.62 323 PRO A C 1
ATOM 2504 O O . PRO A 1 323 ? -20.062 -6.965 2.318 1 89.62 323 PRO A O 1
ATOM 2507 N N . LEU A 1 324 ? -18.344 -5.816 1.524 1 85.44 324 LEU A N 1
ATOM 2508 C CA . LEU A 1 324 ? -19.031 -4.555 1.77 1 85.44 324 LEU A CA 1
ATOM 2509 C C . LEU A 1 324 ? -20.297 -4.453 0.928 1 85.44 324 LEU A C 1
ATOM 2511 O O . LEU A 1 324 ? -21.344 -4.043 1.426 1 85.44 324 LEU A O 1
ATOM 2515 N N . ALA A 1 325 ? -20.141 -4.777 -0.308 1 92.31 325 ALA A N 1
ATOM 2516 C CA . ALA A 1 325 ? -21.312 -4.797 -1.17 1 92.31 325 ALA A CA 1
ATOM 2517 C C . ALA A 1 325 ? -22.359 -5.781 -0.651 1 92.31 325 ALA A C 1
ATOM 2519 O O . ALA A 1 325 ? -23.562 -5.473 -0.624 1 92.31 325 ALA A O 1
ATOM 2520 N N . PHE A 1 326 ? -21.922 -6.898 -0.221 1 92.12 326 PHE A N 1
ATOM 2521 C CA . PHE A 1 326 ? -22.766 -7.941 0.332 1 92.12 326 PHE A CA 1
ATOM 2522 C C . PHE A 1 326 ? -23.594 -7.406 1.501 1 92.12 326 PHE A C 1
ATOM 2524 O O . PHE A 1 326 ? -24.812 -7.531 1.516 1 92.12 326 PHE A O 1
ATOM 2531 N N . LEU A 1 327 ? -22.938 -6.734 2.377 1 87.44 327 LEU A N 1
ATOM 2532 C CA . LEU A 1 327 ? -23.578 -6.266 3.598 1 87.44 327 LEU A CA 1
ATOM 2533 C C . LEU A 1 327 ? -24.625 -5.191 3.283 1 87.44 327 LEU A C 1
ATOM 2535 O O . LEU A 1 327 ? -25.734 -5.238 3.799 1 87.44 327 LEU A O 1
ATOM 2539 N N . PHE A 1 328 ? -24.281 -4.293 2.441 1 87.94 328 PHE A N 1
ATOM 2540 C CA . PHE A 1 328 ? -25.172 -3.184 2.137 1 87.94 328 PHE A CA 1
ATOM 2541 C C . PHE A 1 328 ? -26.344 -3.658 1.29 1 87.94 328 PHE A C 1
ATOM 2543 O O . PHE A 1 328 ? -27.484 -3.238 1.51 1 87.94 328 PHE A O 1
ATOM 2550 N N . ILE A 1 329 ? -26.094 -4.547 0.391 1 92.75 329 ILE A N 1
ATOM 2551 C CA . ILE A 1 329 ? -27.156 -5.078 -0.454 1 92.75 329 ILE A CA 1
ATOM 2552 C C . ILE A 1 329 ? -28.109 -5.922 0.387 1 92.75 329 ILE A C 1
ATOM 2554 O O . ILE A 1 329 ? -29.344 -5.805 0.258 1 92.75 329 ILE A O 1
ATOM 2558 N N . LEU A 1 330 ? -27.547 -6.73 1.22 1 89.5 330 LEU A N 1
ATOM 2559 C CA . LEU A 1 330 ? -28.375 -7.559 2.102 1 89.5 330 LEU A CA 1
ATOM 2560 C C . LEU A 1 330 ? -29.266 -6.691 2.988 1 89.5 330 LEU A C 1
ATOM 2562 O O . LEU A 1 330 ? -30.453 -6.977 3.145 1 89.5 330 LEU A O 1
ATOM 2566 N N . ALA A 1 331 ? -28.688 -5.668 3.518 1 84.94 331 ALA A N 1
ATOM 2567 C CA . ALA A 1 331 ? -29.453 -4.762 4.371 1 84.94 331 ALA A CA 1
ATOM 2568 C C . ALA A 1 331 ? -30.609 -4.121 3.605 1 84.94 331 ALA A C 1
ATOM 2570 O O . ALA A 1 331 ? -31.719 -4.012 4.125 1 84.94 331 ALA A O 1
ATOM 2571 N N . ARG A 1 332 ? -30.328 -3.732 2.455 1 87.5 332 ARG A N 1
ATOM 2572 C CA . ARG A 1 332 ? -31.375 -3.127 1.634 1 87.5 332 ARG A CA 1
ATOM 2573 C C . ARG A 1 332 ? -32.438 -4.152 1.255 1 87.5 332 ARG A C 1
ATOM 2575 O O . ARG A 1 332 ? -33.625 -3.838 1.233 1 87.5 332 ARG A O 1
ATOM 2582 N N . MET A 1 333 ? -32.094 -5.332 0.956 1 88.19 333 MET A N 1
ATOM 2583 C CA . MET A 1 333 ? -33.031 -6.406 0.615 1 88.19 333 MET A CA 1
ATOM 2584 C C . MET A 1 333 ? -33.938 -6.719 1.789 1 88.19 333 MET A C 1
ATOM 2586 O O . MET A 1 333 ? -35.125 -6.969 1.601 1 88.19 333 MET A O 1
ATOM 2590 N N . GLN A 1 334 ? -33.344 -6.641 2.889 1 85.62 334 GLN A N 1
ATOM 2591 C CA . GLN A 1 334 ? -34.125 -6.953 4.086 1 85.62 334 GLN A CA 1
ATOM 2592 C C . GLN A 1 334 ? -35.125 -5.844 4.41 1 85.62 334 GLN A C 1
ATOM 2594 O O . GLN A 1 334 ? -36.094 -6.066 5.133 1 85.62 334 GLN A O 1
ATOM 2599 N N . SER A 1 335 ? -34.844 -4.73 3.887 1 85.06 335 SER A N 1
ATOM 2600 C CA . SER A 1 335 ? -35.75 -3.607 4.133 1 85.06 335 SER A CA 1
ATOM 2601 C C . SER A 1 335 ? -36.938 -3.629 3.176 1 85.06 335 SER A C 1
ATOM 2603 O O . SER A 1 335 ? -37.906 -2.902 3.375 1 85.06 335 SER A O 1
ATOM 2605 N N . ILE A 1 336 ? -36.875 -4.496 2.184 1 84 336 ILE A N 1
ATOM 2606 C CA . ILE A 1 336 ? -37.969 -4.613 1.214 1 84 336 ILE A CA 1
ATOM 2607 C C . ILE A 1 336 ? -39.094 -5.473 1.792 1 84 336 ILE A C 1
ATOM 2609 O O . ILE A 1 336 ? -38.812 -6.551 2.338 1 84 336 ILE A O 1
ATOM 2613 N N . SER A 1 337 ? -40.312 -5.016 1.669 1 85.06 337 SER A N 1
ATOM 2614 C CA . SER A 1 337 ? -41.469 -5.723 2.207 1 85.06 337 SER A CA 1
ATOM 2615 C C . SER A 1 337 ? -41.656 -7.09 1.553 1 85.06 337 SER A C 1
ATOM 2617 O O . SER A 1 337 ? -41.5 -7.223 0.337 1 85.06 337 SER A O 1
ATOM 2619 N N . SER A 1 338 ? -41.875 -8.016 2.34 1 82.88 338 SER A N 1
ATOM 2620 C CA . SER A 1 338 ? -42.094 -9.375 1.86 1 82.88 338 SER A CA 1
ATOM 2621 C C . SER A 1 338 ? -43.438 -9.477 1.099 1 82.88 338 SER A C 1
ATOM 2623 O O . SER A 1 338 ? -43.625 -10.414 0.322 1 82.88 338 SER A O 1
ATOM 2625 N N . ASP A 1 339 ? -44.219 -8.492 1.329 1 87 339 ASP A N 1
ATOM 2626 C CA . ASP A 1 339 ? -45.531 -8.5 0.718 1 87 339 ASP A CA 1
ATOM 2627 C C . ASP A 1 339 ? -45.438 -8.5 -0.806 1 87 339 ASP A C 1
ATOM 2629 O O . ASP A 1 339 ? -46.25 -9.148 -1.485 1 87 339 ASP A O 1
ATOM 2633 N N . MET A 1 340 ? -44.469 -7.867 -1.276 1 86.06 340 MET A N 1
ATOM 2634 C CA . MET A 1 340 ? -44.312 -7.77 -2.723 1 86.06 340 MET A CA 1
ATOM 2635 C C . MET A 1 340 ? -43.938 -9.125 -3.318 1 86.06 340 MET A C 1
ATOM 2637 O O . MET A 1 340 ? -44.406 -9.484 -4.391 1 86.06 340 MET A O 1
ATOM 2641 N N . TYR A 1 341 ? -43.281 -9.875 -2.59 1 84.94 341 TYR A N 1
ATOM 2642 C CA . TYR A 1 341 ? -42.812 -11.172 -3.074 1 84.94 341 TYR A CA 1
ATOM 2643 C C . TYR A 1 341 ? -43.906 -12.219 -2.963 1 84.94 341 TYR A C 1
ATOM 2645 O O . TYR A 1 341 ? -44.062 -13.07 -3.848 1 84.94 341 TYR A O 1
ATOM 2653 N N . GLU A 1 342 ? -44.656 -12.047 -1.895 1 86.56 342 GLU A N 1
ATOM 2654 C CA . GLU A 1 342 ? -45.781 -12.945 -1.717 1 86.56 342 GLU A CA 1
ATOM 2655 C C . GLU A 1 342 ? -46.844 -12.75 -2.818 1 86.56 342 GLU A C 1
ATOM 2657 O O . GLU A 1 342 ? -47.375 -13.727 -3.354 1 86.56 342 GLU A O 1
ATOM 2662 N N . ALA A 1 343 ? -47.094 -11.562 -3.104 1 90.56 343 ALA A N 1
ATOM 2663 C CA . ALA A 1 343 ? -48.031 -11.242 -4.172 1 90.56 343 ALA A CA 1
ATOM 2664 C C . ALA A 1 343 ? -47.531 -11.773 -5.516 1 90.56 343 ALA A C 1
ATOM 2666 O O . ALA A 1 343 ? -48.312 -12.305 -6.309 1 90.56 343 ALA A O 1
ATOM 2667 N N . ALA A 1 344 ? -46.281 -11.695 -5.766 1 89.62 344 ALA A N 1
ATOM 2668 C CA . ALA A 1 344 ? -45.688 -12.172 -7.02 1 89.62 344 ALA A CA 1
ATOM 2669 C C . ALA A 1 344 ? -45.75 -13.695 -7.113 1 89.62 344 ALA A C 1
ATOM 2671 O O . ALA A 1 344 ? -46 -14.242 -8.195 1 89.62 344 ALA A O 1
ATOM 2672 N N . GLU A 1 345 ? -45.562 -14.258 -6 1 86.94 345 GLU A N 1
ATOM 2673 C CA . GLU A 1 345 ? -45.656 -15.719 -5.949 1 86.94 345 GLU A CA 1
ATOM 2674 C C . GLU A 1 345 ? -47.094 -16.188 -6.246 1 86.94 345 GLU A C 1
ATOM 2676 O O . GLU A 1 345 ? -47.281 -17.188 -6.926 1 86.94 345 GLU A O 1
ATOM 2681 N N . MET A 1 346 ? -48 -15.445 -5.734 1 89.56 346 MET A N 1
ATOM 2682 C CA . MET A 1 346 ? -49.406 -15.766 -5.984 1 89.56 346 MET A CA 1
ATOM 2683 C C . MET A 1 346 ? -49.719 -15.609 -7.465 1 89.56 346 MET A C 1
ATOM 2685 O O . MET A 1 346 ? -50.562 -16.359 -8 1 89.56 346 MET A O 1
ATOM 2689 N N . ASP A 1 347 ? -49.062 -14.773 -8.141 1 92.5 347 ASP A N 1
ATOM 2690 C CA . ASP A 1 347 ? -49.25 -14.531 -9.57 1 92.5 347 ASP A CA 1
ATOM 2691 C C . ASP A 1 347 ? -48.469 -15.547 -10.398 1 92.5 347 ASP A C 1
ATOM 2693 O O . ASP A 1 347 ? -48.562 -15.539 -11.625 1 92.5 347 ASP A O 1
ATOM 2697 N N . GLY A 1 348 ? -47.688 -16.344 -9.75 1 89.25 348 GLY A N 1
ATOM 2698 C CA . GLY A 1 348 ? -46.938 -17.406 -10.43 1 89.25 348 GLY A CA 1
ATOM 2699 C C . GLY A 1 348 ? -45.562 -16.969 -10.898 1 89.25 348 GLY A C 1
ATOM 2700 O O . GLY A 1 348 ? -44.969 -17.625 -11.75 1 89.25 348 GLY A O 1
ATOM 2701 N N . ALA A 1 349 ? -45.125 -15.938 -10.375 1 89.44 349 ALA A N 1
ATOM 2702 C CA . ALA A 1 349 ? -43.812 -15.445 -10.789 1 89.44 349 ALA A CA 1
ATOM 2703 C C . ALA A 1 349 ? -42.719 -16.359 -10.289 1 89.44 349 ALA A C 1
ATOM 2705 O O . ALA A 1 349 ? -42.75 -16.812 -9.141 1 89.44 349 ALA A O 1
ATOM 2706 N N . THR A 1 350 ? -41.719 -16.641 -11.219 1 89.25 350 THR A N 1
ATOM 2707 C CA . THR A 1 350 ? -40.562 -17.438 -10.867 1 89.25 350 THR A CA 1
ATOM 2708 C C . THR A 1 350 ? -39.562 -16.594 -10.07 1 89.25 350 THR A C 1
ATOM 2710 O O . THR A 1 350 ? -39.625 -15.367 -10.078 1 89.25 350 THR A O 1
ATOM 2713 N N . PRO A 1 351 ? -38.656 -17.297 -9.391 1 82.69 351 PRO A N 1
ATOM 2714 C CA . PRO A 1 351 ? -37.656 -16.562 -8.633 1 82.69 351 PRO A CA 1
ATOM 2715 C C . PRO A 1 351 ? -36.781 -15.648 -9.508 1 82.69 351 PRO A C 1
ATOM 2717 O O . PRO A 1 351 ? -36.406 -14.555 -9.086 1 82.69 351 PRO A O 1
ATOM 2720 N N . LEU A 1 352 ? -36.469 -16.094 -10.641 1 87.25 352 LEU A N 1
ATOM 2721 C CA . LEU A 1 352 ? -35.656 -15.266 -11.547 1 87.25 352 LEU A CA 1
ATOM 2722 C C . LEU A 1 352 ? -36.438 -14.047 -12.008 1 87.25 352 LEU A C 1
ATOM 2724 O O . LEU A 1 352 ? -35.875 -12.961 -12.164 1 87.25 352 LEU A O 1
ATOM 2728 N N . GLN A 1 353 ? -37.781 -14.242 -12.188 1 89 353 GLN A N 1
ATOM 2729 C CA . GLN A 1 353 ? -38.625 -13.125 -12.555 1 89 353 GLN A CA 1
ATOM 2730 C C . GLN A 1 353 ? -38.781 -12.133 -11.406 1 89 353 GLN A C 1
ATOM 2732 O O . GLN A 1 353 ? -38.75 -10.914 -11.625 1 89 353 GLN A O 1
ATOM 2737 N N . GLN A 1 354 ? -38.938 -12.68 -10.227 1 88 354 GLN A N 1
ATOM 2738 C CA . GLN A 1 354 ? -39 -11.82 -9.047 1 88 354 GLN A CA 1
ATOM 2739 C C . GLN A 1 354 ? -37.75 -11 -8.867 1 88 354 GLN A C 1
ATOM 2741 O O . GLN A 1 354 ? -37.812 -9.82 -8.508 1 88 354 GLN A O 1
ATOM 2746 N N . PHE A 1 355 ? -36.594 -11.672 -9.195 1 87.12 355 PHE A N 1
ATOM 2747 C CA . PHE A 1 355 ? -35.312 -10.969 -9.078 1 87.12 355 PHE A CA 1
ATOM 2748 C C . PHE A 1 355 ? -35.25 -9.82 -10.07 1 87.12 355 PHE A C 1
ATOM 2750 O O . PHE A 1 355 ? -34.938 -8.68 -9.688 1 87.12 355 PHE A O 1
ATOM 2757 N N . TRP A 1 356 ? -35.562 -10 -11.305 1 90.31 356 TRP A N 1
ATOM 2758 C CA . TRP A 1 356 ? -35.344 -9.039 -12.375 1 90.31 356 TRP A CA 1
ATOM 2759 C C . TRP A 1 356 ? -36.406 -7.922 -12.312 1 90.31 356 TRP A C 1
ATOM 2761 O O . TRP A 1 356 ? -36.094 -6.77 -12.641 1 90.31 356 TRP A O 1
ATOM 2771 N N . TYR A 1 357 ? -37.562 -8.25 -11.758 1 90.06 357 TYR A N 1
ATOM 2772 C CA . TYR A 1 357 ? -38.656 -7.281 -11.883 1 90.06 357 TYR A CA 1
ATOM 2773 C C . TYR A 1 357 ? -39 -6.664 -10.531 1 90.06 357 TYR A C 1
ATOM 2775 O O . TYR A 1 357 ? -39.625 -5.609 -10.469 1 90.06 357 TYR A O 1
ATOM 2783 N N . ILE A 1 358 ? -38.594 -7.246 -9.43 1 87.38 358 ILE A N 1
ATOM 2784 C CA . ILE A 1 358 ? -38.906 -6.719 -8.109 1 87.38 358 ILE A CA 1
ATOM 2785 C C . ILE A 1 358 ? -37.625 -6.348 -7.363 1 87.38 358 ILE A C 1
ATOM 2787 O O . ILE A 1 358 ? -37.406 -5.172 -7.07 1 87.38 358 ILE A O 1
ATOM 2791 N N . SER A 1 359 ? -36.75 -7.316 -7.223 1 87.56 359 SER A N 1
ATOM 2792 C CA . SER A 1 359 ? -35.562 -7.117 -6.391 1 87.56 359 SER A CA 1
ATOM 2793 C C . SER A 1 359 ? -34.625 -6.109 -7.02 1 87.56 359 SER A C 1
ATOM 2795 O O . SER A 1 359 ? -34.25 -5.113 -6.391 1 87.56 359 SER A O 1
ATOM 2797 N N . LEU A 1 360 ? -34.25 -6.32 -8.273 1 90.56 360 LEU A N 1
ATOM 2798 C CA . LEU A 1 360 ? -33.219 -5.547 -8.914 1 90.56 360 LEU A CA 1
ATOM 2799 C C . LEU A 1 360 ? -33.594 -4.082 -9.039 1 90.56 360 LEU A C 1
ATOM 2801 O O . LEU A 1 360 ? -32.812 -3.189 -8.703 1 90.56 360 LEU A O 1
ATOM 2805 N N . PRO A 1 361 ? -34.844 -3.826 -9.438 1 90.5 361 PRO A N 1
ATOM 2806 C CA . PRO A 1 361 ? -35.25 -2.418 -9.516 1 90.5 361 PRO A CA 1
ATOM 2807 C C . PRO A 1 361 ? -35.188 -1.714 -8.164 1 90.5 361 PRO A C 1
ATOM 2809 O O . PRO A 1 361 ? -34.875 -0.52 -8.094 1 90.5 361 PRO A O 1
ATOM 2812 N N . GLN A 1 362 ? -35.469 -2.424 -7.121 1 89.56 362 GLN A N 1
ATOM 2813 C CA . GLN A 1 362 ? -35.469 -1.835 -5.785 1 89.56 362 GLN A CA 1
ATOM 2814 C C . GLN A 1 362 ? -34.031 -1.68 -5.277 1 89.56 362 GLN A C 1
ATOM 2816 O O . GLN A 1 362 ? -33.75 -0.892 -4.367 1 89.56 362 GLN A O 1
ATOM 2821 N N . LEU A 1 363 ? -33.125 -2.395 -5.891 1 93.06 363 LEU A N 1
ATOM 2822 C CA . LEU A 1 363 ? -31.734 -2.383 -5.43 1 93.06 363 LEU A CA 1
ATOM 2823 C C . LEU A 1 363 ? -30.891 -1.427 -6.266 1 93.06 363 LEU A C 1
ATOM 2825 O O . LEU A 1 363 ? -29.75 -1.147 -5.926 1 93.06 363 LEU A O 1
ATOM 2829 N N . VAL A 1 364 ? -31.391 -0.868 -7.328 1 89.75 364 VAL A N 1
ATOM 2830 C CA . VAL A 1 364 ? -30.609 -0.073 -8.273 1 89.75 364 VAL A CA 1
ATOM 2831 C C . VAL A 1 364 ? -30.016 1.145 -7.566 1 89.75 364 VAL A C 1
ATOM 2833 O O . VAL A 1 364 ? -28.875 1.531 -7.832 1 89.75 364 VAL A O 1
ATOM 2836 N N . GLY A 1 365 ? -30.766 1.773 -6.668 1 84 365 GLY A N 1
ATOM 2837 C CA . GLY A 1 365 ? -30.281 2.93 -5.934 1 84 365 GLY A CA 1
ATOM 2838 C C . GLY A 1 365 ? -29.047 2.627 -5.105 1 84 365 GLY A C 1
ATOM 2839 O O . GLY A 1 365 ? -28.031 3.324 -5.211 1 84 365 GLY A O 1
ATOM 2840 N N . ILE A 1 366 ? -29.125 1.585 -4.34 1 86.75 366 ILE A N 1
ATOM 2841 C CA . ILE A 1 366 ? -28 1.241 -3.473 1 86.75 366 ILE A CA 1
ATOM 2842 C C . ILE A 1 366 ? -26.844 0.718 -4.312 1 86.75 366 ILE A C 1
ATOM 2844 O O . ILE A 1 366 ? -25.672 0.946 -3.98 1 86.75 366 ILE A O 1
ATOM 2848 N N . LEU A 1 367 ? -27.141 0.021 -5.406 1 91.75 367 LEU A N 1
ATOM 2849 C CA . LEU A 1 367 ? -26.094 -0.495 -6.277 1 91.75 367 LEU A CA 1
ATOM 2850 C C . LEU A 1 367 ? -25.312 0.646 -6.93 1 91.75 367 LEU A C 1
ATOM 2852 O O . LEU A 1 367 ? -24.094 0.562 -7.086 1 91.75 367 LEU A O 1
ATOM 2856 N N . ALA A 1 368 ? -25.984 1.705 -7.246 1 85.56 368 ALA A N 1
ATOM 2857 C CA . ALA A 1 368 ? -25.328 2.859 -7.859 1 85.56 368 ALA A CA 1
ATOM 2858 C C . ALA A 1 368 ? -24.375 3.545 -6.879 1 85.56 368 ALA A C 1
ATOM 2860 O O . ALA A 1 368 ? -23.25 3.896 -7.238 1 85.56 368 ALA A O 1
ATOM 2861 N N . ILE A 1 369 ? -24.844 3.678 -5.688 1 82.12 369 ILE A N 1
ATOM 2862 C CA . ILE A 1 369 ? -24.031 4.316 -4.66 1 82.12 369 ILE A CA 1
ATOM 2863 C C . ILE A 1 369 ? -22.812 3.449 -4.352 1 82.12 369 ILE A C 1
ATOM 2865 O O . ILE A 1 369 ? -21.688 3.959 -4.219 1 82.12 369 ILE A O 1
ATOM 2869 N N . LEU A 1 370 ? -23.094 2.168 -4.242 1 88.56 370 LEU A N 1
ATOM 2870 C CA . LEU A 1 370 ? -22 1.239 -3.963 1 88.56 370 LEU A CA 1
ATOM 2871 C C . LEU A 1 370 ? -21 1.223 -5.109 1 88.56 370 LEU A C 1
ATOM 2873 O O . LEU A 1 370 ? -19.781 1.132 -4.875 1 88.56 370 LEU A O 1
ATOM 2877 N N . PHE A 1 371 ? -21.484 1.265 -6.309 1 90.31 371 PHE A N 1
ATOM 2878 C CA . PHE A 1 371 ? -20.594 1.295 -7.461 1 90.31 371 PHE A CA 1
ATOM 2879 C C . PHE A 1 371 ? -19.703 2.523 -7.414 1 90.31 371 PHE A C 1
ATOM 2881 O O . PHE A 1 371 ? -18.484 2.422 -7.633 1 90.31 371 PHE A O 1
ATOM 2888 N N . LEU A 1 372 ? -20.25 3.631 -7.113 1 82.44 372 LEU A N 1
ATOM 2889 C CA . LEU A 1 372 ? -19.5 4.875 -7.078 1 82.44 372 LEU A CA 1
ATOM 2890 C C . LEU A 1 372 ? -18.422 4.828 -5.992 1 82.44 372 LEU A C 1
ATOM 2892 O O . LEU A 1 372 ? -17.266 5.137 -6.25 1 82.44 372 LEU A O 1
ATOM 2896 N N . LEU A 1 373 ? -18.844 4.477 -4.852 1 81.94 373 LEU A N 1
ATOM 2897 C CA . LEU A 1 373 ? -17.922 4.438 -3.723 1 81.94 373 LEU A CA 1
ATOM 2898 C C . LEU A 1 373 ? -16.797 3.445 -3.977 1 81.94 373 LEU A C 1
ATOM 2900 O O . LEU A 1 373 ? -15.617 3.773 -3.793 1 81.94 373 LEU A O 1
ATOM 2904 N N . ARG A 1 374 ? -17.188 2.297 -4.477 1 89.5 374 ARG A N 1
ATOM 2905 C CA . ARG A 1 374 ? -16.188 1.264 -4.742 1 89.5 374 ARG A CA 1
ATOM 2906 C C . ARG A 1 374 ? -15.289 1.657 -5.906 1 89.5 374 ARG A C 1
ATOM 2908 O O . ARG A 1 374 ? -14.102 1.329 -5.918 1 89.5 374 ARG A O 1
ATOM 2915 N N . PHE A 1 375 ? -15.891 2.244 -6.859 1 88.5 375 PHE A N 1
ATOM 2916 C CA . PHE A 1 375 ? -15.117 2.711 -8.008 1 88.5 375 PHE A CA 1
ATOM 2917 C C . PHE A 1 375 ? -14.008 3.66 -7.562 1 88.5 375 PHE A C 1
ATOM 2919 O O . PHE A 1 375 ? -12.852 3.498 -7.957 1 88.5 375 PHE A O 1
ATOM 2926 N N . ILE A 1 376 ? -14.32 4.57 -6.734 1 82.88 376 ILE A N 1
ATOM 2927 C CA . ILE A 1 376 ? -13.352 5.551 -6.25 1 82.88 376 ILE A CA 1
ATOM 2928 C C . ILE A 1 376 ? -12.25 4.844 -5.461 1 82.88 376 ILE A C 1
ATOM 2930 O O . ILE A 1 376 ? -11.062 5.102 -5.676 1 82.88 376 ILE A O 1
ATOM 2934 N N . TRP A 1 377 ? -12.656 3.955 -4.648 1 86.62 377 TRP A N 1
ATOM 2935 C CA . TRP A 1 377 ? -11.695 3.258 -3.799 1 86.62 377 TRP A CA 1
ATOM 2936 C C . TRP A 1 377 ? -10.781 2.361 -4.629 1 86.62 377 TRP A C 1
ATOM 2938 O O . TRP A 1 377 ? -9.578 2.299 -4.383 1 86.62 377 TRP A O 1
ATOM 2948 N N . THR A 1 378 ? -11.375 1.698 -5.578 1 92.12 378 THR A N 1
ATOM 2949 C CA . THR A 1 378 ? -10.602 0.798 -6.422 1 92.12 378 THR A CA 1
ATOM 2950 C C . THR A 1 378 ? -9.648 1.586 -7.316 1 92.12 378 THR A C 1
ATOM 2952 O O . THR A 1 378 ? -8.5 1.179 -7.523 1 92.12 378 THR A O 1
ATOM 2955 N N . PHE A 1 379 ? -10.125 2.648 -7.836 1 89.5 379 PHE A N 1
ATOM 2956 C CA . PHE A 1 379 ? -9.297 3.49 -8.695 1 89.5 379 PHE A CA 1
ATOM 2957 C C . PHE A 1 379 ? -8.07 3.994 -7.949 1 89.5 379 PHE A C 1
ATOM 2959 O O . PHE A 1 379 ? -6.992 4.113 -8.531 1 89.5 379 PHE A O 1
ATOM 2966 N N . ASN A 1 380 ? -8.203 4.188 -6.668 1 87.56 380 ASN A N 1
ATOM 2967 C CA . ASN A 1 380 ? -7.141 4.762 -5.844 1 87.56 380 ASN A CA 1
ATOM 2968 C C . ASN A 1 380 ? -6.285 3.674 -5.199 1 87.56 380 ASN A C 1
ATOM 2970 O O . ASN A 1 380 ? -5.312 3.975 -4.508 1 87.56 380 ASN A O 1
ATOM 2974 N N . ASN A 1 381 ? -6.668 2.525 -5.504 1 89.5 381 ASN A N 1
ATOM 2975 C CA . ASN A 1 381 ? -6.012 1.422 -4.812 1 89.5 381 ASN A CA 1
ATOM 2976 C C . ASN A 1 381 ? -4.578 1.226 -5.305 1 89.5 381 ASN A C 1
ATOM 2978 O O . ASN A 1 381 ? -4.34 1.095 -6.508 1 89.5 381 ASN A O 1
ATOM 2982 N N . PHE A 1 382 ? -3.654 1.174 -4.383 1 88.69 382 PHE A N 1
ATOM 2983 C CA . PHE A 1 382 ? -2.234 0.984 -4.66 1 88.69 382 PHE A CA 1
ATOM 2984 C C . PHE A 1 382 ? -1.777 -0.401 -4.219 1 88.69 382 PHE A C 1
ATOM 2986 O O . PHE A 1 382 ? -1.123 -1.115 -4.98 1 88.69 382 PHE A O 1
ATOM 2993 N N . ASP A 1 383 ? -2.08 -0.784 -2.984 1 89.75 383 ASP A N 1
ATOM 2994 C CA . ASP A 1 383 ? -1.438 -1.895 -2.289 1 89.75 383 ASP A CA 1
ATOM 2995 C C . ASP A 1 383 ? -1.731 -3.221 -2.984 1 89.75 383 ASP A C 1
ATOM 2997 O O . ASP A 1 383 ? -0.85 -4.074 -3.105 1 89.75 383 ASP A O 1
ATOM 3001 N N . ASP A 1 384 ? -2.973 -3.338 -3.594 1 91.75 384 ASP A N 1
ATOM 3002 C CA . ASP A 1 384 ? -3.334 -4.625 -4.184 1 91.75 384 ASP A CA 1
ATOM 3003 C C . ASP A 1 384 ? -2.441 -4.953 -5.375 1 91.75 384 ASP A C 1
ATOM 3005 O O . ASP A 1 384 ? -1.797 -6.004 -5.406 1 91.75 384 ASP A O 1
ATOM 3009 N N . ILE A 1 385 ? -2.398 -4.02 -6.32 1 93.88 385 ILE A N 1
ATOM 3010 C CA . ILE A 1 385 ? -1.629 -4.258 -7.535 1 93.88 385 ILE A CA 1
ATOM 3011 C C . ILE A 1 385 ? -0.14 -4.309 -7.203 1 93.88 385 ILE A C 1
ATOM 3013 O O . ILE A 1 385 ? 0.588 -5.16 -7.715 1 93.88 385 ILE A O 1
ATOM 3017 N N . PHE A 1 386 ? 0.346 -3.512 -6.312 1 91.69 386 PHE A N 1
ATOM 3018 C CA . PHE A 1 386 ? 1.754 -3.471 -5.934 1 91.69 386 PHE A CA 1
ATOM 3019 C C . PHE A 1 386 ? 2.186 -4.789 -5.305 1 91.69 386 PHE A C 1
ATOM 3021 O O . PHE A 1 386 ? 3.236 -5.336 -5.648 1 91.69 386 PHE A O 1
ATOM 3028 N N . LEU A 1 387 ? 1.387 -5.305 -4.398 1 90 387 LEU A N 1
ATOM 3029 C CA . LEU A 1 387 ? 1.76 -6.5 -3.648 1 90 387 LEU A CA 1
ATOM 3030 C C . LEU A 1 387 ? 1.616 -7.75 -4.512 1 90 387 LEU A C 1
ATOM 3032 O O . LEU A 1 387 ? 2.377 -8.703 -4.359 1 90 387 LEU A O 1
ATOM 3036 N N . LEU A 1 388 ? 0.708 -7.742 -5.473 1 92.5 388 LEU A N 1
ATOM 3037 C CA . LEU A 1 388 ? 0.426 -8.945 -6.242 1 92.5 388 LEU A CA 1
ATOM 3038 C C . LEU A 1 388 ? 1.377 -9.07 -7.43 1 92.5 388 LEU A C 1
ATOM 3040 O O . LEU A 1 388 ? 1.924 -10.141 -7.684 1 92.5 388 LEU A O 1
ATOM 3044 N N . THR A 1 389 ? 1.578 -7.898 -8.188 1 93.5 389 THR A N 1
ATOM 3045 C CA . THR A 1 389 ? 2.318 -8.008 -9.438 1 93.5 389 THR A CA 1
ATOM 3046 C C . THR A 1 389 ? 3.393 -6.926 -9.531 1 93.5 389 THR A C 1
ATOM 3048 O O . THR A 1 389 ? 4.258 -6.977 -10.406 1 93.5 389 THR A O 1
ATOM 3051 N N . GLY A 1 390 ? 3.307 -5.969 -8.656 1 90.44 390 GLY A N 1
ATOM 3052 C CA . GLY A 1 390 ? 4.207 -4.836 -8.781 1 90.44 390 GLY A CA 1
ATOM 3053 C C . GLY A 1 390 ? 3.957 -4.008 -10.023 1 90.44 390 GLY A C 1
ATOM 3054 O O . GLY A 1 390 ? 4.766 -3.145 -10.375 1 90.44 390 GLY A O 1
ATOM 3055 N N . GLY A 1 391 ? 2.871 -4.281 -10.688 1 93.19 391 GLY A N 1
ATOM 3056 C CA . GLY A 1 391 ? 2.566 -3.586 -11.93 1 93.19 391 GLY A CA 1
ATOM 3057 C C . GLY A 1 391 ? 3.078 -4.309 -13.156 1 93.19 391 GLY A C 1
ATOM 3058 O O . GLY A 1 391 ? 2.963 -3.805 -14.281 1 93.19 391 GLY A O 1
ATOM 3059 N N . ALA A 1 392 ? 3.551 -5.516 -13.016 1 92.44 392 ALA A N 1
ATOM 3060 C CA . ALA A 1 392 ? 4.105 -6.289 -14.117 1 92.44 392 ALA A CA 1
ATOM 3061 C C . ALA A 1 392 ? 2.996 -6.945 -14.938 1 92.44 392 ALA A C 1
ATOM 3063 O O . ALA A 1 392 ? 1.823 -6.887 -14.57 1 92.44 392 ALA A O 1
ATOM 3064 N N . ALA A 1 393 ? 3.328 -7.391 -16.125 1 95 393 ALA A N 1
ATOM 3065 C CA . ALA A 1 393 ? 2.473 -8.219 -16.969 1 95 393 ALA A CA 1
ATOM 3066 C C . ALA A 1 393 ? 1.185 -7.488 -17.344 1 95 393 ALA A C 1
ATOM 3068 O O . ALA A 1 393 ? 0.105 -8.078 -17.344 1 95 393 ALA A O 1
ATOM 3069 N N . GLY A 1 394 ? 1.253 -6.203 -17.484 1 94 394 GLY A N 1
ATOM 3070 C CA . GLY A 1 394 ? 0.126 -5.441 -18 1 94 394 GLY A CA 1
ATOM 3071 C C . GLY A 1 394 ? -0.852 -5.02 -16.922 1 94 394 GLY A C 1
ATOM 3072 O O . GLY A 1 394 ? -2 -4.68 -17.203 1 94 394 GLY A O 1
ATOM 3073 N N . THR A 1 395 ? -0.389 -5.008 -15.656 1 96.44 395 THR A N 1
ATOM 3074 C CA . THR A 1 395 ? -1.311 -4.707 -14.57 1 96.44 395 THR A CA 1
ATOM 3075 C C . THR A 1 395 ? -0.977 -3.359 -13.938 1 96.44 395 THR A C 1
ATOM 3077 O O . THR A 1 395 ? -1.555 -2.99 -12.914 1 96.44 395 THR A O 1
ATOM 3080 N N . ARG A 1 396 ? -0.074 -2.588 -14.555 1 94.06 396 ARG A N 1
ATOM 3081 C CA . ARG A 1 396 ? 0.342 -1.318 -13.969 1 94.06 396 ARG A CA 1
ATOM 3082 C C . ARG A 1 396 ? -0.791 -0.298 -14.008 1 94.06 396 ARG A C 1
ATOM 3084 O O . ARG A 1 396 ? -1.258 0.073 -15.094 1 94.06 396 ARG A O 1
ATOM 3091 N N . THR A 1 397 ? -1.226 0.104 -12.852 1 93.94 397 THR A N 1
ATOM 3092 C CA . THR A 1 397 ? -2.258 1.129 -12.734 1 93.94 397 THR A CA 1
ATOM 3093 C C . THR A 1 397 ? -1.632 2.504 -12.523 1 93.94 397 THR A C 1
ATOM 3095 O O . THR A 1 397 ? -0.419 2.617 -12.328 1 93.94 397 THR A O 1
ATOM 3098 N N . MET A 1 398 ? -2.441 3.504 -12.547 1 89.44 398 MET A N 1
ATOM 3099 C CA . MET A 1 398 ? -1.971 4.879 -12.391 1 89.44 398 MET A CA 1
ATOM 3100 C C . MET A 1 398 ? -1.314 5.078 -11.031 1 89.44 398 MET A C 1
ATOM 3102 O O . MET A 1 398 ? -0.285 5.746 -10.922 1 89.44 398 MET A O 1
ATOM 3106 N N . THR A 1 399 ? -1.857 4.516 -9.969 1 89.12 399 THR A N 1
ATOM 3107 C CA . THR A 1 399 ? -1.316 4.676 -8.625 1 89.12 399 THR A CA 1
ATOM 3108 C C . THR A 1 399 ? 0.052 4.012 -8.508 1 89.12 399 THR A C 1
ATOM 3110 O O . THR A 1 399 ? 0.972 4.574 -7.91 1 89.12 399 THR A O 1
ATOM 3113 N N . VAL A 1 400 ? 0.188 2.85 -9.133 1 89.94 400 VAL A N 1
ATOM 3114 C CA . VAL A 1 400 ? 1.475 2.162 -9.117 1 89.94 400 VAL A CA 1
ATOM 3115 C C . VAL A 1 400 ? 2.473 2.914 -9.992 1 89.94 400 VAL A C 1
ATOM 3117 O O . VAL A 1 400 ? 3.668 2.955 -9.688 1 89.94 400 VAL A O 1
ATOM 3120 N N . ASN A 1 401 ? 1.967 3.518 -11.047 1 86.06 401 ASN A N 1
ATOM 3121 C CA . ASN A 1 401 ? 2.828 4.324 -11.914 1 86.06 401 ASN A CA 1
ATOM 3122 C C . ASN A 1 401 ? 3.369 5.547 -11.172 1 86.06 401 ASN A C 1
ATOM 3124 O O . ASN A 1 401 ? 4.504 5.965 -11.414 1 86.06 401 ASN A O 1
ATOM 3128 N N . VAL A 1 402 ? 2.6 6.141 -10.305 1 82.56 402 VAL A N 1
ATOM 3129 C CA . VAL A 1 402 ? 3.055 7.254 -9.477 1 82.56 402 VAL A CA 1
ATOM 3130 C C . VAL A 1 402 ? 4.227 6.809 -8.609 1 82.56 402 VAL A C 1
ATOM 3132 O O . VAL A 1 402 ? 5.238 7.508 -8.516 1 82.56 402 VAL A O 1
ATOM 3135 N N . TYR A 1 403 ? 4.066 5.668 -8.039 1 85.12 403 TYR A N 1
ATOM 3136 C CA . TYR A 1 403 ? 5.117 5.125 -7.184 1 85.12 403 TYR A CA 1
ATOM 3137 C C . TYR A 1 403 ? 6.398 4.902 -7.977 1 85.12 403 TYR A C 1
ATOM 3139 O O . TYR A 1 403 ? 7.488 5.246 -7.512 1 85.12 403 TYR A O 1
ATOM 3147 N N . GLU A 1 404 ? 6.25 4.375 -9.164 1 82.88 404 GLU A N 1
ATOM 3148 C CA . GLU A 1 404 ? 7.414 4.09 -10 1 82.88 404 GLU A CA 1
ATOM 3149 C C . GLU A 1 404 ? 8.125 5.375 -10.414 1 82.88 404 GLU A C 1
ATOM 3151 O O . GLU A 1 404 ? 9.352 5.469 -10.32 1 82.88 404 GLU A O 1
ATOM 3156 N N . GLN A 1 405 ? 7.355 6.34 -10.773 1 78.25 405 GLN A N 1
ATOM 3157 C CA . GLN A 1 405 ? 7.945 7.602 -11.219 1 78.25 405 GLN A CA 1
ATOM 3158 C C . GLN A 1 405 ? 8.562 8.359 -10.047 1 78.25 405 GLN A C 1
ATOM 3160 O O . GLN A 1 405 ? 9.688 8.852 -10.141 1 78.25 405 GLN A O 1
ATOM 3165 N N . ALA A 1 406 ? 7.859 8.422 -8.938 1 76.5 406 ALA A N 1
ATOM 3166 C CA . ALA A 1 406 ? 8.289 9.242 -7.801 1 76.5 406 ALA A CA 1
ATOM 3167 C C . ALA A 1 406 ? 9.477 8.609 -7.086 1 76.5 406 ALA A C 1
ATOM 3169 O O . ALA A 1 406 ? 10.438 9.297 -6.746 1 76.5 406 ALA A O 1
ATOM 3170 N N . PHE A 1 407 ? 9.414 7.348 -6.914 1 73.94 407 PHE A N 1
ATOM 3171 C CA . PHE A 1 407 ? 10.383 6.738 -6.016 1 73.94 407 PHE A CA 1
ATOM 3172 C C . PHE A 1 407 ? 11.375 5.875 -6.793 1 73.94 407 PHE A C 1
ATOM 3174 O O . PHE A 1 407 ? 12.555 5.82 -6.453 1 73.94 407 PHE A O 1
ATOM 3181 N N . ALA A 1 408 ? 10.891 5.277 -7.855 1 69.25 408 ALA A N 1
ATOM 3182 C CA . ALA A 1 408 ? 11.828 4.449 -8.609 1 69.25 408 ALA A CA 1
ATOM 3183 C C . ALA A 1 408 ? 12.68 5.293 -9.555 1 69.25 408 ALA A C 1
ATOM 3185 O O . ALA A 1 408 ? 13.898 5.145 -9.602 1 69.25 408 ALA A O 1
ATOM 3186 N N . VAL A 1 409 ? 12.047 6.285 -10.258 1 70.62 409 VAL A N 1
ATOM 3187 C CA . VAL A 1 409 ? 12.734 7.129 -11.234 1 70.62 409 VAL A CA 1
ATOM 3188 C C . VAL A 1 409 ? 13.195 8.422 -10.562 1 70.62 409 VAL A C 1
ATOM 3190 O O . VAL A 1 409 ? 13.992 9.172 -11.133 1 70.62 409 VAL A O 1
ATOM 3193 N N . SER A 1 410 ? 12.719 8.672 -9.336 1 73.25 410 SER A N 1
ATOM 3194 C CA . SER A 1 410 ? 13.109 9.805 -8.508 1 73.25 410 SER A CA 1
ATOM 3195 C C . SER A 1 410 ? 12.703 11.125 -9.156 1 73.25 410 SER A C 1
ATOM 3197 O O . SER A 1 410 ? 13.445 12.102 -9.102 1 73.25 410 SER A O 1
ATOM 3199 N N . ASN A 1 411 ? 11.719 11.117 -9.938 1 80.38 411 ASN A N 1
ATOM 3200 C CA . ASN A 1 411 ? 11.125 12.328 -10.5 1 80.38 411 ASN A CA 1
ATOM 3201 C C . ASN A 1 411 ? 9.852 12.727 -9.758 1 80.38 411 ASN A C 1
ATOM 3203 O O . ASN A 1 411 ? 8.75 12.375 -10.188 1 80.38 411 ASN A O 1
ATOM 3207 N N . LEU A 1 412 ? 10.055 13.602 -8.805 1 80.94 412 LEU A N 1
ATOM 3208 C CA . LEU A 1 412 ? 8.977 13.953 -7.891 1 80.94 412 LEU A CA 1
ATOM 3209 C C . LEU A 1 412 ? 7.934 14.82 -8.586 1 80.94 412 LEU A C 1
ATOM 3211 O O . LEU A 1 412 ? 6.734 14.672 -8.344 1 80.94 412 LEU A O 1
ATOM 3215 N N . GLY A 1 413 ? 8.406 15.656 -9.43 1 83.31 413 GLY A N 1
ATOM 3216 C CA . GLY A 1 413 ? 7.484 16.5 -10.18 1 83.31 413 GLY A CA 1
ATOM 3217 C C . GLY A 1 413 ? 6.559 15.695 -11.078 1 83.31 413 GLY A C 1
ATOM 3218 O O . GLY A 1 413 ? 5.355 15.953 -11.125 1 83.31 413 GLY A O 1
ATOM 3219 N N . ALA A 1 414 ? 7.137 14.742 -11.711 1 82.94 414 ALA A N 1
ATOM 3220 C CA . ALA A 1 414 ? 6.332 13.883 -12.578 1 82.94 414 ALA A CA 1
ATOM 3221 C C . ALA A 1 414 ? 5.332 13.07 -11.773 1 82.94 414 ALA A C 1
ATOM 3223 O O . ALA A 1 414 ? 4.18 12.898 -12.188 1 82.94 414 ALA A O 1
ATOM 3224 N N . GLY A 1 415 ? 5.828 12.586 -10.672 1 83 415 GLY A N 1
ATOM 3225 C CA . GLY A 1 415 ? 4.918 11.859 -9.797 1 83 415 GLY A CA 1
ATOM 3226 C C . GLY A 1 415 ? 3.738 12.695 -9.344 1 83 415 GLY A C 1
ATOM 3227 O O . GLY A 1 415 ? 2.6 12.227 -9.344 1 83 415 GLY A O 1
ATOM 3228 N N . ALA A 1 416 ? 4.004 13.906 -9.016 1 85.81 416 ALA A N 1
ATOM 3229 C CA . ALA A 1 416 ? 2.949 14.828 -8.594 1 85.81 416 ALA A CA 1
ATOM 3230 C C . ALA A 1 416 ? 1.988 15.125 -9.742 1 85.81 416 ALA A C 1
ATOM 3232 O O . ALA A 1 416 ? 0.777 15.219 -9.539 1 85.81 416 ALA A O 1
ATOM 3233 N N . ALA A 1 417 ? 2.518 15.242 -10.867 1 86.88 417 ALA A N 1
ATOM 3234 C CA . ALA A 1 417 ? 1.688 15.508 -12.039 1 86.88 417 ALA A CA 1
ATOM 3235 C C . ALA A 1 417 ? 0.732 14.344 -12.305 1 86.88 417 ALA A C 1
ATOM 3237 O O . ALA A 1 417 ? -0.449 14.562 -12.586 1 86.88 417 ALA A O 1
ATOM 3238 N N . VAL A 1 418 ? 1.24 13.125 -12.25 1 84.25 418 VAL A N 1
ATOM 3239 C CA . VAL A 1 418 ? 0.389 11.961 -12.438 1 84.25 418 VAL A CA 1
ATOM 3240 C C . VAL A 1 418 ? -0.708 11.938 -11.375 1 84.25 418 VAL A C 1
ATOM 3242 O O . VAL A 1 418 ? -1.864 11.633 -11.68 1 84.25 418 VAL A O 1
ATOM 3245 N N . ALA A 1 419 ? -0.331 12.297 -10.164 1 82.5 419 ALA A N 1
ATOM 3246 C CA . ALA A 1 419 ? -1.304 12.336 -9.078 1 82.5 419 ALA A CA 1
ATOM 3247 C C . ALA A 1 419 ? -2.416 13.336 -9.367 1 82.5 419 ALA A C 1
ATOM 3249 O O . ALA A 1 419 ? -3.586 13.078 -9.07 1 82.5 419 ALA A O 1
ATOM 3250 N N . VAL A 1 420 ? -2.094 14.414 -9.922 1 83.56 420 VAL A N 1
ATOM 3251 C CA . VAL A 1 420 ? -3.08 15.43 -10.273 1 83.56 420 VAL A CA 1
ATOM 3252 C C . VAL A 1 420 ? -4.016 14.883 -11.352 1 83.56 420 VAL A C 1
ATOM 3254 O O . VAL A 1 420 ? -5.234 15.078 -11.281 1 83.56 420 VAL A O 1
ATOM 3257 N N . VAL A 1 421 ? -3.455 14.211 -12.266 1 83.38 421 VAL A N 1
ATOM 3258 C CA . VAL A 1 421 ? -4.258 13.633 -13.336 1 83.38 421 VAL A CA 1
ATOM 3259 C C . VAL A 1 421 ? -5.223 12.602 -12.758 1 83.38 421 VAL A C 1
ATOM 3261 O O . VAL A 1 421 ? -6.402 12.578 -13.117 1 83.38 421 VAL A O 1
ATOM 3264 N N . VAL A 1 422 ? -4.688 11.734 -11.93 1 80.94 422 VAL A N 1
ATOM 3265 C CA . VAL A 1 422 ? -5.516 10.734 -11.273 1 80.94 422 VAL A CA 1
ATOM 3266 C C . VAL A 1 422 ? -6.676 11.414 -10.547 1 80.94 422 VAL A C 1
ATOM 3268 O O . VAL A 1 422 ? -7.828 10.992 -10.672 1 80.94 422 VAL A O 1
ATOM 3271 N N . PHE A 1 423 ? -6.379 12.484 -9.875 1 77.31 423 PHE A N 1
ATOM 3272 C CA . PHE A 1 423 ? -7.387 13.234 -9.133 1 77.31 423 PHE A CA 1
ATOM 3273 C C . PHE A 1 423 ? -8.445 13.797 -10.078 1 77.31 423 PHE A C 1
ATOM 3275 O O . PHE A 1 423 ? -9.641 13.711 -9.797 1 77.31 423 PHE A O 1
ATOM 3282 N N . LEU A 1 424 ? -8.078 14.344 -11.172 1 80.5 424 LEU A N 1
ATOM 3283 C CA . LEU A 1 424 ? -8.992 14.961 -12.125 1 80.5 424 LEU A CA 1
ATOM 3284 C C . LEU A 1 424 ? -9.883 13.914 -12.781 1 80.5 424 LEU A C 1
ATOM 3286 O O . LEU A 1 424 ? -11.078 14.148 -12.984 1 80.5 424 LEU A O 1
ATOM 3290 N N . VAL A 1 425 ? -9.297 12.773 -13.078 1 81.38 425 VAL A N 1
ATOM 3291 C CA . VAL A 1 425 ? -10.078 11.688 -13.664 1 81.38 425 VAL A CA 1
ATOM 3292 C C . VAL A 1 425 ? -11.133 11.211 -12.664 1 81.38 425 VAL A C 1
ATOM 3294 O O . VAL A 1 425 ? -12.297 11.023 -13.031 1 81.38 425 VAL A O 1
ATOM 3297 N N . LEU A 1 426 ? -10.703 11.094 -11.477 1 75.94 426 LEU A N 1
ATOM 3298 C CA . LEU A 1 426 ? -11.625 10.656 -10.438 1 75.94 426 LEU A CA 1
ATOM 3299 C C . LEU A 1 426 ? -12.727 11.695 -10.219 1 75.94 426 LEU A C 1
ATOM 3301 O O . LEU A 1 426 ? -13.891 11.336 -10.023 1 75.94 426 LEU A O 1
ATOM 3305 N N . LEU A 1 427 ? -12.359 12.945 -10.211 1 74.56 427 LEU A N 1
ATOM 3306 C CA . LEU A 1 427 ? -13.328 14.023 -10.047 1 74.56 427 LEU A CA 1
ATOM 3307 C C . LEU A 1 427 ? -14.344 14.016 -11.188 1 74.56 427 LEU A C 1
ATOM 3309 O O . LEU A 1 427 ? -15.547 14.156 -10.953 1 74.56 427 LEU A O 1
ATOM 3313 N N . CYS A 1 428 ? -13.852 13.82 -12.359 1 80.62 428 CYS A N 1
ATOM 3314 C CA . CYS A 1 428 ? -14.734 13.766 -13.523 1 80.62 428 CYS A CA 1
ATOM 3315 C C . CYS A 1 428 ? -15.711 12.602 -13.414 1 80.62 428 CYS A C 1
ATOM 3317 O O . CYS A 1 428 ? -16.922 12.773 -13.617 1 80.62 428 CYS A O 1
ATOM 3319 N N . PHE A 1 429 ? -15.219 11.469 -13.031 1 75.5 429 PHE A N 1
ATOM 3320 C CA . PHE A 1 429 ? -16.062 10.289 -12.898 1 75.5 429 PHE A CA 1
ATOM 3321 C C . PHE A 1 429 ? -17.062 10.469 -11.758 1 75.5 429 PHE A C 1
ATOM 3323 O O . PHE A 1 429 ? -18.234 10.07 -11.875 1 75.5 429 PHE A O 1
ATOM 3330 N N . SER A 1 430 ? -16.609 11.039 -10.688 1 71 430 SER A N 1
ATOM 3331 C CA . SER A 1 430 ? -17.5 11.273 -9.547 1 71 430 SER A CA 1
ATOM 3332 C C . SER A 1 430 ? -18.625 12.227 -9.914 1 71 430 SER A C 1
ATOM 3334 O O . SER A 1 430 ? -19.781 12.008 -9.531 1 71 430 SER A O 1
ATOM 3336 N N . LEU A 1 431 ? -18.406 13.25 -10.68 1 74.38 431 LEU A N 1
ATOM 3337 C CA . LEU A 1 431 ? -19.406 14.219 -11.102 1 74.38 431 LEU A CA 1
ATOM 3338 C C . LEU A 1 431 ? -20.422 13.578 -12.055 1 74.38 431 LEU A C 1
ATOM 3340 O O . LEU A 1 431 ? -21.609 13.859 -11.977 1 74.38 431 LEU A O 1
ATOM 3344 N N . ILE A 1 432 ? -19.922 12.703 -12.836 1 76.44 432 ILE A N 1
ATOM 3345 C CA . ILE A 1 432 ? -20.797 12.016 -13.789 1 76.44 432 ILE A CA 1
ATOM 3346 C C . ILE A 1 432 ? -21.734 11.086 -13.039 1 76.44 432 ILE A C 1
ATOM 3348 O O . ILE A 1 432 ? -22.938 11.078 -13.305 1 76.44 432 ILE A O 1
ATOM 3352 N N . ILE A 1 433 ? -21.25 10.375 -12.164 1 68.19 433 ILE A N 1
ATOM 3353 C CA . ILE A 1 433 ? -22.078 9.414 -11.43 1 68.19 433 ILE A CA 1
ATOM 3354 C C . ILE A 1 433 ? -23.078 10.156 -10.555 1 68.19 433 ILE A C 1
ATOM 3356 O O . ILE A 1 433 ? -24.234 9.742 -10.445 1 68.19 433 ILE A O 1
ATOM 3360 N N . PHE A 1 434 ? -22.672 11.258 -9.938 1 63.62 434 PHE A N 1
ATOM 3361 C CA . PHE A 1 434 ? -23.562 12.055 -9.094 1 63.62 434 PHE A CA 1
ATOM 3362 C C . PHE A 1 434 ? -24.688 12.656 -9.914 1 63.62 434 PHE A C 1
ATOM 3364 O O . PHE A 1 434 ? -25.828 12.758 -9.438 1 63.62 434 PHE A O 1
ATOM 3371 N N . LYS A 1 435 ? -24.375 13.047 -11.023 1 70.12 435 LYS A N 1
ATOM 3372 C CA . LYS A 1 435 ? -25.375 13.664 -11.891 1 70.12 435 LYS A CA 1
ATOM 3373 C C . LYS A 1 435 ? -26.406 12.648 -12.352 1 70.12 435 LYS A C 1
ATOM 3375 O O . LYS A 1 435 ? -27.594 12.961 -12.461 1 70.12 435 LYS A O 1
ATOM 3380 N N . TYR A 1 436 ? -25.969 11.406 -12.5 1 64.69 436 TYR A N 1
ATOM 3381 C CA . TYR A 1 436 ? -26.875 10.422 -13.078 1 64.69 436 TYR A CA 1
ATOM 3382 C C . TYR A 1 436 ? -27.375 9.453 -12.008 1 64.69 436 TYR A C 1
ATOM 3384 O O . TYR A 1 436 ? -28.109 8.508 -12.312 1 64.69 436 TYR A O 1
ATOM 3392 N N . SER A 1 437 ? -26.797 9.492 -10.836 1 61.41 437 SER A N 1
ATOM 3393 C CA . SER A 1 437 ? -27.297 8.617 -9.773 1 61.41 437 SER A CA 1
ATOM 3394 C C . SER A 1 437 ? -28.719 8.984 -9.375 1 61.41 437 SER A C 1
ATOM 3396 O O . SER A 1 437 ? -29.062 10.164 -9.266 1 61.41 437 SER A O 1
ATOM 3398 N N . PRO A 1 438 ? -29.625 7.973 -9.438 1 54.16 438 PRO A N 1
ATOM 3399 C CA . PRO A 1 438 ? -31.016 8.25 -9.047 1 54.16 438 PRO A CA 1
ATOM 3400 C C . PRO A 1 438 ? -31.125 8.789 -7.625 1 54.16 438 PRO A C 1
ATOM 3402 O O . PRO A 1 438 ? -30.422 8.32 -6.727 1 54.16 438 PRO A O 1
ATOM 3405 N N . GLN A 1 439 ? -31.047 10.047 -7.355 1 49.5 439 GLN A N 1
ATOM 3406 C CA . GLN A 1 439 ? -31.297 10.633 -6.047 1 49.5 439 GLN A CA 1
ATOM 3407 C C . GLN A 1 439 ? -32.469 9.969 -5.359 1 49.5 439 GLN A C 1
ATOM 3409 O O . GLN A 1 439 ? -33.531 9.773 -5.977 1 49.5 439 GLN A O 1
ATOM 3414 N N . ASP A 1 440 ? -32.219 8.984 -4.59 1 43.41 440 ASP A N 1
ATOM 3415 C CA . ASP A 1 440 ? -33.406 8.523 -3.881 1 43.41 440 ASP A CA 1
ATOM 3416 C C . ASP A 1 440 ? -34.25 9.695 -3.422 1 43.41 440 ASP A C 1
ATOM 3418 O O . ASP A 1 440 ? -33.75 10.703 -2.934 1 43.41 440 ASP A O 1
ATOM 3422 N N . GLU A 1 441 ? -35.312 9.961 -4.105 1 38.53 441 GLU A N 1
ATOM 3423 C CA . GLU A 1 441 ? -36.406 10.688 -3.479 1 38.53 441 GLU A CA 1
ATOM 3424 C C . GLU A 1 441 ? -36.562 10.289 -2.014 1 38.53 441 GLU A C 1
ATOM 3426 O O . GLU A 1 441 ? -36.969 9.156 -1.713 1 38.53 441 GLU A O 1
ATOM 3431 N N . GLY A 1 442 ? -35.5 10.406 -1.086 1 30.95 442 GLY A N 1
ATOM 3432 C CA . GLY A 1 442 ? -36.125 10.477 0.23 1 30.95 442 GLY A CA 1
ATOM 3433 C C . GLY A 1 442 ? -37.125 11.586 0.353 1 30.95 442 GLY A C 1
ATOM 3434 O O . GLY A 1 442 ? -37.125 12.547 -0.42 1 30.95 442 GLY A O 1
ATOM 3435 N N . MET B 1 1 ? -98.5 1.017 26.156 1 21.42 1 MET B N 1
ATOM 3436 C CA . MET B 1 1 ? -98.062 0.244 25 1 21.42 1 MET B CA 1
ATOM 3437 C C . MET B 1 1 ? -96.688 0.7 24.547 1 21.42 1 MET B C 1
ATOM 3439 O O . MET B 1 1 ? -96.5 1.847 24.125 1 21.42 1 MET B O 1
ATOM 3443 N N . ALA B 1 2 ? -95.625 0.259 25.297 1 27.61 2 ALA B N 1
ATOM 3444 C CA . ALA B 1 2 ? -94.188 0.386 25.484 1 27.61 2 ALA B CA 1
ATOM 3445 C C . ALA B 1 2 ? -93.438 -0.013 24.234 1 27.61 2 ALA B C 1
ATOM 3447 O O . ALA B 1 2 ? -93.5 -1.17 23.812 1 27.61 2 ALA B O 1
ATOM 3448 N N . THR B 1 3 ? -93.75 0.854 23.266 1 26.84 3 THR B N 1
ATOM 3449 C CA . THR B 1 3 ? -93.125 0.61 21.969 1 26.84 3 THR B CA 1
ATOM 3450 C C . THR B 1 3 ? -91.625 0.362 22.141 1 26.84 3 THR B C 1
ATOM 3452 O O . THR B 1 3 ? -90.875 1.204 22.672 1 26.84 3 THR B O 1
ATOM 3455 N N . THR B 1 4 ? -91.25 -0.85 22.453 1 29.92 4 THR B N 1
ATOM 3456 C CA . THR B 1 4 ? -89.938 -1.473 22.609 1 29.92 4 THR B CA 1
ATOM 3457 C C . THR B 1 4 ? -89.062 -1.334 21.344 1 29.92 4 THR B C 1
ATOM 3459 O O . THR B 1 4 ? -89.438 -1.903 20.312 1 29.92 4 THR B O 1
ATOM 3462 N N . ASP B 1 5 ? -88.812 -0.056 21.047 1 28.77 5 ASP B N 1
ATOM 3463 C CA . ASP B 1 5 ? -88 0.186 19.875 1 28.77 5 ASP B CA 1
ATOM 3464 C C . ASP B 1 5 ? -86.75 -0.706 19.875 1 28.77 5 ASP B C 1
ATOM 3466 O O . ASP B 1 5 ? -85.938 -0.697 20.828 1 28.77 5 ASP B O 1
ATOM 3470 N N . HIS B 1 6 ? -86.812 -1.915 19.375 1 27.92 6 HIS B N 1
ATOM 3471 C CA . HIS B 1 6 ? -85.75 -2.893 19.188 1 27.92 6 HIS B CA 1
ATOM 3472 C C . HIS B 1 6 ? -84.625 -2.328 18.297 1 27.92 6 HIS B C 1
ATOM 3474 O O . HIS B 1 6 ? -84.812 -2.156 17.094 1 27.92 6 HIS B O 1
ATOM 3480 N N . ALA B 1 7 ? -84.062 -1.182 18.719 1 31.11 7 ALA B N 1
ATOM 3481 C CA . ALA B 1 7 ? -82.875 -0.779 17.953 1 31.11 7 ALA B CA 1
ATOM 3482 C C . ALA B 1 7 ? -81.938 -1.965 17.719 1 31.11 7 ALA B C 1
ATOM 3484 O O . ALA B 1 7 ? -81.5 -2.625 18.672 1 31.11 7 ALA B O 1
ATOM 3485 N N . ASP B 1 8 ? -82.125 -2.674 16.625 1 27.5 8 ASP B N 1
ATOM 3486 C CA . ASP B 1 8 ? -81.25 -3.75 16.141 1 27.5 8 ASP B CA 1
ATOM 3487 C C . ASP B 1 8 ? -79.812 -3.326 16.141 1 27.5 8 ASP B C 1
ATOM 3489 O O . ASP B 1 8 ? -79.438 -2.316 15.523 1 27.5 8 ASP B O 1
ATOM 3493 N N . GLN B 1 9 ? -79.125 -3.465 17.281 1 29.84 9 GLN B N 1
ATOM 3494 C CA . GLN B 1 9 ? -77.625 -3.324 17.453 1 29.84 9 GLN B CA 1
ATOM 3495 C C . GLN B 1 9 ? -76.875 -4.051 16.344 1 29.84 9 GLN B C 1
ATOM 3497 O O . GLN B 1 9 ? -77 -5.273 16.219 1 29.84 9 GLN B O 1
ATOM 3502 N N . VAL B 1 10 ? -76.875 -3.479 15.125 1 34.66 10 VAL B N 1
ATOM 3503 C CA . VAL B 1 10 ? -76 -4.012 14.125 1 34.66 10 VAL B CA 1
ATOM 3504 C C . VAL B 1 10 ? -74.562 -4.152 14.719 1 34.66 10 VAL B C 1
ATOM 3506 O O . VAL B 1 10 ? -73.938 -3.158 15.094 1 34.66 10 VAL B O 1
ATOM 3509 N N . THR B 1 11 ? -74.312 -5.211 15.523 1 30.73 11 THR B N 1
ATOM 3510 C CA . THR B 1 11 ? -73 -5.605 15.922 1 30.73 11 THR B CA 1
ATOM 3511 C C . THR B 1 11 ? -72.062 -5.645 14.719 1 30.73 11 THR B C 1
ATOM 3513 O O . THR B 1 11 ? -72.25 -6.426 13.781 1 30.73 11 THR B O 1
ATOM 3516 N N . THR B 1 12 ? -71.625 -4.508 14.258 1 31.16 12 THR B N 1
ATOM 3517 C CA . THR B 1 12 ? -70.562 -4.559 13.25 1 31.16 12 THR B CA 1
ATOM 3518 C C . THR B 1 12 ? -69.5 -5.578 13.648 1 31.16 12 THR B C 1
ATOM 3520 O O . THR B 1 12 ? -68.875 -5.473 14.719 1 31.16 12 THR B O 1
ATOM 3523 N N . ALA B 1 13 ? -69.562 -6.902 13.18 1 32.88 13 ALA B N 1
ATOM 3524 C CA . ALA B 1 13 ? -68.5 -7.906 13.328 1 32.88 13 ALA B CA 1
ATOM 3525 C C . ALA B 1 13 ? -67.188 -7.32 12.992 1 32.88 13 ALA B C 1
ATOM 3527 O O . ALA B 1 13 ? -67 -6.664 11.969 1 32.88 13 ALA B O 1
ATOM 3528 N N . ALA B 1 14 ? -66.375 -7.062 14.023 1 32.94 14 ALA B N 1
ATOM 3529 C CA . ALA B 1 14 ? -64.938 -6.758 13.891 1 32.94 14 ALA B CA 1
ATOM 3530 C C . ALA B 1 14 ? -64.312 -7.59 12.781 1 32.94 14 ALA B C 1
ATOM 3532 O O . ALA B 1 14 ? -64.625 -8.781 12.633 1 32.94 14 ALA B O 1
ATOM 3533 N N . PRO B 1 15 ? -63.969 -6.926 11.609 1 33.22 15 PRO B N 1
ATOM 3534 C CA . PRO B 1 15 ? -63.344 -7.766 10.586 1 33.22 15 PRO B CA 1
ATOM 3535 C C . PRO B 1 15 ? -62.469 -8.867 11.18 1 33.22 15 PRO B C 1
ATOM 3537 O O . PRO B 1 15 ? -61.969 -8.719 12.297 1 33.22 15 PRO B O 1
ATOM 3540 N N . SER B 1 16 ? -62.812 -10.203 10.914 1 31.09 16 SER B N 1
ATOM 3541 C CA . SER B 1 16 ? -62.031 -11.391 11.25 1 31.09 16 SER B CA 1
ATOM 3542 C C . SER B 1 16 ? -60.531 -11.109 11.219 1 31.09 16 SER B C 1
ATOM 3544 O O . SER B 1 16 ? -60.062 -10.359 10.367 1 31.09 16 SER B O 1
ATOM 3546 N N . SER B 1 17 ? -59.906 -11.227 12.391 1 32.41 17 SER B N 1
ATOM 3547 C CA . SER B 1 17 ? -58.469 -11.289 12.602 1 32.41 17 SER B CA 1
ATOM 3548 C C . SER B 1 17 ? -57.781 -11.984 11.445 1 32.41 17 SER B C 1
ATOM 3550 O O . SER B 1 17 ? -58.062 -13.141 11.141 1 32.41 17 SER B O 1
ATOM 3552 N N . ALA B 1 18 ? -57.469 -11.344 10.297 1 35.38 18 ALA B N 1
ATOM 3553 C CA . ALA B 1 18 ? -56.562 -11.93 9.312 1 35.38 18 ALA B CA 1
ATOM 3554 C C . ALA B 1 18 ? -55.531 -12.836 9.984 1 35.38 18 ALA B C 1
ATOM 3556 O O . ALA B 1 18 ? -54.812 -12.406 10.883 1 35.38 18 ALA B O 1
ATOM 3557 N N . ALA B 1 19 ? -55.844 -14.211 10.016 1 35.84 19 ALA B N 1
ATOM 3558 C CA . ALA B 1 19 ? -54.969 -15.281 10.492 1 35.84 19 ALA B CA 1
ATOM 3559 C C . ALA B 1 19 ? -53.5 -14.977 10.172 1 35.84 19 ALA B C 1
ATOM 3561 O O . ALA B 1 19 ? -53.188 -14.562 9.062 1 35.84 19 ALA B O 1
ATOM 3562 N N . ALA B 1 20 ? -52.75 -14.656 11.148 1 38.56 20 ALA B N 1
ATOM 3563 C CA . ALA B 1 20 ? -51.281 -14.602 11.047 1 38.56 20 ALA B CA 1
ATOM 3564 C C . ALA B 1 20 ? -50.75 -15.719 10.141 1 38.56 20 ALA B C 1
ATOM 3566 O O . ALA B 1 20 ? -51.219 -16.859 10.234 1 38.56 20 ALA B O 1
ATOM 3567 N N . PRO B 1 21 ? -50.438 -15.391 8.852 1 40.94 21 PRO B N 1
ATOM 3568 C CA . PRO B 1 21 ? -49.938 -16.5 8.039 1 40.94 21 PRO B CA 1
ATOM 3569 C C . PRO B 1 21 ? -49.219 -17.562 8.875 1 40.94 21 PRO B C 1
ATOM 3571 O O . PRO B 1 21 ? -48.625 -17.25 9.906 1 40.94 21 PRO B O 1
ATOM 3574 N N . PRO B 1 22 ? -49.812 -18.828 9.008 1 39.16 22 PRO B N 1
ATOM 3575 C CA . PRO B 1 22 ? -49.219 -19.828 9.891 1 39.16 22 PRO B CA 1
ATOM 3576 C C . PRO B 1 22 ? -47.688 -19.797 9.891 1 39.16 22 PRO B C 1
ATOM 3578 O O . PRO B 1 22 ? -47.062 -19.656 8.836 1 39.16 22 PRO B O 1
ATOM 3581 N N . LYS B 1 23 ? -47.031 -19.344 10.906 1 46.81 23 LYS B N 1
ATOM 3582 C CA . LYS B 1 23 ? -45.625 -19.328 11.25 1 46.81 23 LYS B CA 1
ATOM 3583 C C . LYS B 1 23 ? -44.938 -20.625 10.828 1 46.81 23 LYS B C 1
ATOM 3585 O O . LYS B 1 23 ? -43.719 -20.75 10.914 1 46.81 23 LYS B O 1
ATOM 3590 N N . THR B 1 24 ? -45.656 -21.812 10.93 1 44.97 24 THR B N 1
ATOM 3591 C CA . THR B 1 24 ? -45 -23.109 10.727 1 44.97 24 THR B CA 1
ATOM 3592 C C . THR B 1 24 ? -45.094 -23.531 9.266 1 44.97 24 THR B C 1
ATOM 3594 O O . THR B 1 24 ? -46.188 -23.562 8.688 1 44.97 24 THR B O 1
ATOM 3597 N N . LEU B 1 25 ? -44.125 -23.312 8.523 1 52.44 25 LEU B N 1
ATOM 3598 C CA . LEU B 1 25 ? -44.094 -23.906 7.191 1 52.44 25 LEU B CA 1
ATOM 3599 C C . LEU B 1 25 ? -44.656 -25.328 7.219 1 52.44 25 LEU B C 1
ATOM 3601 O O . LEU B 1 25 ? -44.281 -26.125 8.086 1 52.44 25 LEU B O 1
ATOM 3605 N N . GLY B 1 26 ? -45.781 -25.562 6.762 1 54.81 26 GLY B N 1
ATOM 3606 C CA . GLY B 1 26 ? -46.281 -26.938 6.617 1 54.81 26 GLY B CA 1
ATOM 3607 C C . GLY B 1 26 ? -45.188 -27.891 6.152 1 54.81 26 GLY B C 1
ATOM 3608 O O . GLY B 1 26 ? -44.125 -27.469 5.691 1 54.81 26 GLY B O 1
ATOM 3609 N N . PRO B 1 27 ? -45.25 -29.203 6.57 1 60.09 27 PRO B N 1
ATOM 3610 C CA . PRO B 1 27 ? -44.25 -30.219 6.234 1 60.09 27 PRO B CA 1
ATOM 3611 C C . PRO B 1 27 ? -43.812 -30.156 4.773 1 60.09 27 PRO B C 1
ATOM 3613 O O . PRO B 1 27 ? -42.625 -30.359 4.469 1 60.09 27 PRO B O 1
ATOM 3616 N N . LEU B 1 28 ? -44.656 -29.891 3.898 1 60.91 28 LEU B N 1
ATOM 3617 C CA . LEU B 1 28 ? -44.312 -29.797 2.484 1 60.91 28 LEU B CA 1
ATOM 3618 C C . LEU B 1 28 ? -43.469 -28.562 2.205 1 60.91 28 LEU B C 1
ATOM 3620 O O . LEU B 1 28 ? -42.5 -28.641 1.439 1 60.91 28 LEU B O 1
ATOM 3624 N N . ALA B 1 29 ? -43.906 -27.5 2.811 1 60.44 29 ALA B N 1
ATOM 3625 C CA . ALA B 1 29 ? -43.156 -26.281 2.625 1 60.44 29 ALA B CA 1
ATOM 3626 C C . ALA B 1 29 ? -41.75 -26.406 3.209 1 60.44 29 ALA B C 1
ATOM 3628 O O . ALA B 1 29 ? -40.781 -25.906 2.631 1 60.44 29 ALA B O 1
ATOM 3629 N N . ARG B 1 30 ? -41.656 -27.156 4.219 1 61.62 30 ARG B N 1
ATOM 3630 C CA . ARG B 1 30 ? -40.344 -27.438 4.812 1 61.62 30 ARG B CA 1
ATOM 3631 C C . ARG B 1 30 ? -39.5 -28.312 3.904 1 61.62 30 ARG B C 1
ATOM 3633 O O . ARG B 1 30 ? -38.312 -28.109 3.764 1 61.62 30 ARG B O 1
ATOM 3640 N N . ARG B 1 31 ? -40.094 -29.344 3.354 1 59.66 31 ARG B N 1
ATOM 3641 C CA . ARG B 1 31 ? -39.375 -30.234 2.439 1 59.66 31 ARG B CA 1
ATOM 3642 C C . ARG B 1 31 ? -38.906 -29.469 1.205 1 59.66 31 ARG B C 1
ATOM 3644 O O . ARG B 1 31 ? -37.781 -29.688 0.724 1 59.66 31 ARG B O 1
ATOM 3651 N N . GLU B 1 32 ? -39.719 -28.641 0.718 1 59.38 32 GLU B N 1
ATOM 3652 C CA . GLU B 1 32 ? -39.344 -27.844 -0.449 1 59.38 32 GLU B CA 1
ATOM 3653 C C . GLU B 1 32 ? -38.219 -26.875 -0.119 1 59.38 32 GLU B C 1
ATOM 3655 O O . GLU B 1 32 ? -37.312 -26.672 -0.928 1 59.38 32 GLU B O 1
ATOM 3660 N N . ARG B 1 33 ? -38.375 -26.406 1.026 1 61.78 33 ARG B N 1
ATOM 3661 C CA . ARG B 1 33 ? -37.281 -25.547 1.479 1 61.78 33 ARG B CA 1
ATOM 3662 C C . ARG B 1 33 ? -35.969 -26.328 1.612 1 61.78 33 ARG B C 1
ATOM 3664 O O . ARG B 1 33 ? -34.938 -25.844 1.179 1 61.78 33 ARG B O 1
ATOM 3671 N N . ASN B 1 34 ? -36.062 -27.484 2.131 1 61.34 34 ASN B N 1
ATOM 3672 C CA . ASN B 1 34 ? -34.875 -28.312 2.289 1 61.34 34 ASN B CA 1
ATOM 3673 C C . ASN B 1 34 ? -34.312 -28.719 0.938 1 61.34 34 ASN B C 1
ATOM 3675 O O . ASN B 1 34 ? -33.094 -28.766 0.766 1 61.34 34 ASN B O 1
ATOM 3679 N N . LEU B 1 35 ? -35.156 -29.031 0.054 1 60.28 35 LEU B N 1
ATOM 3680 C CA . LEU B 1 35 ? -34.688 -29.391 -1.28 1 60.28 35 LEU B CA 1
ATOM 3681 C C . LEU B 1 35 ? -34.031 -28.219 -1.972 1 60.28 35 LEU B C 1
ATOM 3683 O O . LEU B 1 35 ? -33 -28.375 -2.635 1 60.28 35 LEU B O 1
ATOM 3687 N N . ALA B 1 36 ? -34.656 -27.109 -1.853 1 59.25 36 ALA B N 1
ATOM 3688 C CA . ALA B 1 36 ? -34.062 -25.906 -2.432 1 59.25 36 ALA B CA 1
ATOM 3689 C C . ALA B 1 36 ? -32.688 -25.641 -1.824 1 59.25 36 ALA B C 1
ATOM 3691 O O . ALA B 1 36 ? -31.734 -25.312 -2.541 1 59.25 36 ALA B O 1
ATOM 3692 N N . TYR B 1 37 ? -32.688 -25.938 -0.591 1 62 37 TYR B N 1
ATOM 3693 C CA . TYR B 1 37 ? -31.391 -25.75 0.08 1 62 37 TYR B CA 1
ATOM 3694 C C . TYR B 1 37 ? -30.375 -26.766 -0.404 1 62 37 TYR B C 1
ATOM 3696 O O . TYR B 1 37 ? -29.203 -26.438 -0.604 1 62 37 TYR B O 1
ATOM 3704 N N . SER B 1 38 ? -30.859 -27.953 -0.501 1 63.94 38 SER B N 1
ATOM 3705 C CA . SER B 1 38 ? -29.938 -28.984 -0.955 1 63.94 38 SER B CA 1
ATOM 3706 C C . SER B 1 38 ? -29.438 -28.703 -2.365 1 63.94 38 SER B C 1
ATOM 3708 O O . SER B 1 38 ? -28.281 -29 -2.693 1 63.94 38 SER B O 1
ATOM 3710 N N . MET B 1 39 ? -30.234 -28.062 -3.146 1 62.19 39 MET B N 1
ATOM 3711 C CA . MET B 1 39 ? -29.828 -27.766 -4.512 1 62.19 39 MET B CA 1
ATOM 3712 C C . MET B 1 39 ? -28.844 -26.594 -4.531 1 62.19 39 MET B C 1
ATOM 3714 O O . MET B 1 39 ? -28.016 -26.5 -5.434 1 62.19 39 MET B O 1
ATOM 3718 N N . LEU B 1 40 ? -28.984 -25.859 -3.48 1 67.69 40 LEU B N 1
ATOM 3719 C CA . LEU B 1 40 ? -28.094 -24.703 -3.445 1 67.69 40 LEU B CA 1
ATOM 3720 C C . LEU B 1 40 ? -26.812 -25.016 -2.68 1 67.69 40 LEU B C 1
ATOM 3722 O O . LEU B 1 40 ? -25.875 -24.219 -2.701 1 67.69 40 LEU B O 1
ATOM 3726 N N . LEU B 1 41 ? -26.781 -26.219 -2.131 1 72.81 41 LEU B N 1
ATOM 3727 C CA . LEU B 1 41 ? -25.656 -26.594 -1.28 1 72.81 41 LEU B CA 1
ATOM 3728 C C . LEU B 1 41 ? -24.344 -26.578 -2.072 1 72.81 41 LEU B C 1
ATOM 3730 O O . LEU B 1 41 ? -23.328 -26.062 -1.605 1 72.81 41 LEU B O 1
ATOM 3734 N N . PRO B 1 42 ? -24.406 -27.172 -3.271 1 70.69 42 PRO B N 1
ATOM 3735 C CA . PRO B 1 42 ? -23.125 -27.109 -4.004 1 70.69 42 PRO B CA 1
ATOM 3736 C C . PRO B 1 42 ? -22.688 -25.688 -4.32 1 70.69 42 PRO B C 1
ATOM 3738 O O . PRO B 1 42 ? -21.5 -25.375 -4.246 1 70.69 42 PRO B O 1
ATOM 3741 N N . THR B 1 43 ? -23.641 -24.906 -4.617 1 69.88 43 THR B N 1
ATOM 3742 C CA . THR B 1 43 ? -23.312 -23.531 -4.914 1 69.88 43 THR B CA 1
ATOM 3743 C C . THR B 1 43 ? -22.781 -22.812 -3.67 1 69.88 43 THR B C 1
ATOM 3745 O O . THR B 1 43 ? -21.781 -22.109 -3.736 1 69.88 43 THR B O 1
ATOM 3748 N N . PHE B 1 44 ? -23.406 -23.141 -2.607 1 74.56 44 PHE B N 1
ATOM 3749 C CA . PHE B 1 44 ? -22.969 -22.562 -1.344 1 74.56 44 PHE B CA 1
ATOM 3750 C C . PHE B 1 44 ? -21.562 -23.047 -0.981 1 74.56 44 PHE B C 1
ATOM 3752 O O . PHE B 1 44 ? -20.734 -22.266 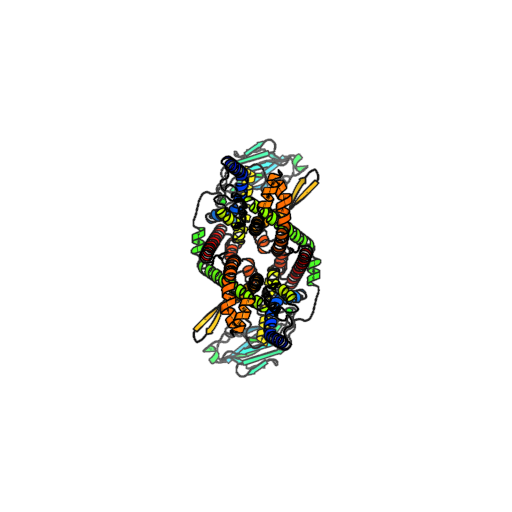-0.497 1 74.56 44 PHE B O 1
ATOM 3759 N N . GLY B 1 45 ? -21.422 -24.297 -1.273 1 75.69 45 GLY B N 1
ATOM 3760 C CA . GLY B 1 45 ? -20.125 -24.859 -0.974 1 75.69 45 GLY B CA 1
ATOM 3761 C C . GLY B 1 45 ? -19 -24.234 -1.789 1 75.69 45 GLY B C 1
ATOM 3762 O O . GLY B 1 45 ? -17.938 -23.938 -1.253 1 75.69 45 GLY B O 1
ATOM 3763 N N . ILE B 1 46 ? -19.25 -23.938 -2.967 1 74.44 46 ILE B N 1
ATOM 3764 C CA . ILE B 1 46 ? -18.25 -23.359 -3.863 1 74.44 46 ILE B CA 1
ATOM 3765 C C . ILE B 1 46 ? -17.953 -21.922 -3.459 1 74.44 46 ILE B C 1
ATOM 3767 O O . ILE B 1 46 ? -16.797 -21.5 -3.387 1 74.44 46 ILE B O 1
ATOM 3771 N N . VAL B 1 47 ? -19.016 -21.266 -3.133 1 73.25 47 VAL B N 1
ATOM 3772 C CA . VAL B 1 47 ? -18.844 -19.875 -2.764 1 73.25 47 VAL B CA 1
ATOM 3773 C C . VAL B 1 47 ? -18.078 -19.766 -1.449 1 73.25 47 VAL B C 1
ATOM 3775 O O . VAL B 1 47 ? -17.156 -18.953 -1.319 1 73.25 47 VAL B O 1
ATOM 3778 N N . MET B 1 48 ? -18.422 -20.672 -0.62 1 78 48 MET B N 1
ATOM 3779 C CA . MET B 1 48 ? -17.734 -20.688 0.667 1 78 48 MET B CA 1
ATOM 3780 C C . MET B 1 48 ? -16.25 -21.016 0.485 1 78 48 MET B C 1
ATOM 3782 O O . MET B 1 48 ? -15.391 -20.406 1.115 1 78 48 MET B O 1
ATOM 3786 N N . ALA B 1 49 ? -16.078 -21.922 -0.387 1 78.75 49 ALA B N 1
ATOM 3787 C CA . ALA B 1 49 ? -14.703 -22.312 -0.636 1 78.75 49 ALA B CA 1
ATOM 3788 C C . ALA B 1 49 ? -13.898 -21.172 -1.238 1 78.75 49 ALA B C 1
ATOM 3790 O O . ALA B 1 49 ? -12.758 -20.922 -0.833 1 78.75 49 ALA B O 1
ATOM 3791 N N . VAL B 1 50 ? -14.508 -20.531 -2.068 1 75.94 50 VAL B N 1
ATOM 3792 C CA . VAL B 1 50 ? -13.82 -19.422 -2.738 1 75.94 50 VAL B CA 1
ATOM 3793 C C . VAL B 1 50 ? -13.531 -18.312 -1.738 1 75.94 50 VAL B C 1
ATOM 3795 O O . VAL B 1 50 ? -12.461 -17.703 -1.772 1 75.94 50 VAL B O 1
ATOM 3798 N N . VAL B 1 51 ? -14.383 -18.141 -0.834 1 78.94 51 VAL B N 1
ATOM 3799 C CA . VAL B 1 51 ? -14.273 -17.047 0.129 1 78.94 51 VAL B CA 1
ATOM 3800 C C . VAL B 1 51 ? -13.242 -17.406 1.198 1 78.94 51 VAL B C 1
ATOM 3802 O O . VAL B 1 51 ? -12.422 -16.578 1.587 1 78.94 51 VAL B O 1
ATOM 3805 N N . LEU B 1 52 ? -13.219 -18.688 1.545 1 83.31 52 LEU B N 1
ATOM 3806 C CA . LEU B 1 52 ? -12.438 -19.062 2.721 1 83.31 52 LEU B CA 1
ATOM 3807 C C . LEU B 1 52 ? -11.094 -19.656 2.312 1 83.31 52 LEU B C 1
ATOM 3809 O O . LEU B 1 52 ? -10.18 -19.766 3.141 1 83.31 52 LEU B O 1
ATOM 3813 N N . MET B 1 53 ? -10.977 -19.969 1.104 1 84.06 53 MET B N 1
ATOM 3814 C CA . MET B 1 53 ? -9.797 -20.688 0.655 1 84.06 53 MET B CA 1
ATOM 3815 C C . MET B 1 53 ? -8.523 -19.891 0.928 1 84.06 53 MET B C 1
ATOM 3817 O O . MET B 1 53 ? -7.555 -20.422 1.469 1 84.06 53 MET B O 1
ATOM 3821 N N . PRO B 1 54 ? -8.469 -18.641 0.605 1 83 54 PRO B N 1
ATOM 3822 C CA . PRO B 1 54 ? -7.23 -17.906 0.864 1 83 54 PRO B CA 1
ATOM 3823 C C . PRO B 1 54 ? -6.879 -17.844 2.348 1 83 54 PRO B C 1
ATOM 3825 O O . PRO B 1 54 ? -5.699 -17.891 2.709 1 83 54 PRO B O 1
ATOM 3828 N N . LEU B 1 55 ? -7.867 -17.766 3.127 1 80.5 55 LEU B N 1
ATOM 3829 C CA . LEU B 1 55 ? -7.629 -17.734 4.566 1 80.5 55 LEU B CA 1
ATOM 3830 C C . LEU B 1 55 ? -7.078 -19.078 5.059 1 80.5 55 LEU B C 1
ATOM 3832 O O . LEU B 1 55 ? -6.109 -19.109 5.816 1 80.5 55 LEU B O 1
ATOM 3836 N N . LEU B 1 56 ? -7.754 -20.109 4.629 1 85.25 56 LEU B N 1
ATOM 3837 C CA . LEU B 1 56 ? -7.312 -21.438 5.023 1 85.25 56 LEU B CA 1
ATOM 3838 C C . LEU B 1 56 ? -5.914 -21.719 4.488 1 85.25 56 LEU B C 1
ATOM 3840 O O . LEU B 1 56 ? -5.105 -22.359 5.168 1 85.25 56 LEU B O 1
ATOM 3844 N N . ALA B 1 57 ? -5.707 -21.234 3.332 1 86.44 57 ALA B N 1
ATOM 3845 C CA . ALA B 1 57 ? -4.387 -21.422 2.732 1 86.44 57 ALA B CA 1
ATOM 3846 C C . ALA B 1 57 ? -3.312 -20.688 3.539 1 86.44 57 ALA B C 1
ATOM 3848 O O . ALA B 1 57 ? -2.221 -21.219 3.752 1 86.44 57 ALA B O 1
ATOM 3849 N N . ASN B 1 58 ? -3.623 -19.516 3.949 1 85.38 58 ASN B N 1
ATOM 3850 C CA . ASN B 1 58 ? -2.664 -18.781 4.762 1 85.38 58 ASN B CA 1
ATOM 3851 C C . ASN B 1 58 ? -2.336 -19.516 6.055 1 85.38 58 ASN B C 1
ATOM 3853 O O . ASN B 1 58 ? -1.174 -19.594 6.457 1 85.38 58 ASN B O 1
ATOM 3857 N N . PHE B 1 59 ? -3.338 -20.016 6.672 1 87.44 59 PHE B N 1
ATOM 3858 C CA . PHE B 1 59 ? -3.143 -20.797 7.887 1 87.44 59 PHE B CA 1
ATOM 3859 C C . PHE B 1 59 ? -2.289 -22.016 7.609 1 87.44 59 PHE B C 1
ATOM 3861 O O . PHE B 1 59 ? -1.378 -22.344 8.375 1 87.44 59 PHE B O 1
ATOM 3868 N N . TRP B 1 60 ? -2.617 -22.672 6.539 1 88.12 60 TRP B N 1
ATOM 3869 C CA . TRP B 1 60 ? -1.869 -23.844 6.133 1 88.12 60 TRP B CA 1
ATOM 3870 C C . TRP B 1 60 ? -0.402 -23.516 5.891 1 88.12 60 TRP B C 1
ATOM 3872 O O . TRP B 1 60 ? 0.491 -24.203 6.391 1 88.12 60 TRP B O 1
ATOM 3882 N N . ILE B 1 61 ? -0.116 -22.484 5.195 1 86.94 61 ILE B N 1
ATOM 3883 C CA . ILE B 1 61 ? 1.23 -22.078 4.805 1 86.94 61 ILE B CA 1
ATOM 3884 C C . ILE B 1 61 ? 2.018 -21.641 6.035 1 86.94 61 ILE B C 1
ATOM 3886 O O . ILE B 1 61 ? 3.232 -21.844 6.109 1 86.94 61 ILE B O 1
ATOM 3890 N N . SER B 1 62 ? 1.329 -21.094 7.027 1 88.62 62 SER B N 1
ATOM 3891 C CA . SER B 1 62 ? 1.997 -20.625 8.234 1 88.62 62 SER B CA 1
ATOM 3892 C C . SER B 1 62 ? 2.676 -21.766 8.984 1 88.62 62 SER B C 1
ATOM 3894 O O . SER B 1 62 ? 3.582 -21.531 9.781 1 88.62 62 SER B O 1
ATOM 3896 N N . PHE B 1 63 ? 2.244 -22.953 8.688 1 91.38 63 PHE B N 1
ATOM 3897 C CA . PHE B 1 63 ? 2.812 -24.109 9.367 1 91.38 63 PHE B CA 1
ATOM 3898 C C . PHE B 1 63 ? 3.812 -24.828 8.469 1 91.38 63 PHE B C 1
ATOM 3900 O O . PHE B 1 63 ? 4.254 -25.922 8.789 1 91.38 63 PHE B O 1
ATOM 3907 N N . LYS B 1 64 ? 4.113 -24.266 7.348 1 87.94 64 LYS B N 1
ATOM 3908 C CA . LYS B 1 64 ? 5.066 -24.875 6.414 1 87.94 64 LYS B CA 1
ATOM 3909 C C . LYS B 1 64 ? 6.379 -24.094 6.398 1 87.94 64 LYS B C 1
ATOM 3911 O O . LYS B 1 64 ? 6.383 -22.859 6.449 1 87.94 64 LYS B O 1
ATOM 3916 N N . PRO B 1 65 ? 7.516 -24.766 6.418 1 82.5 65 PRO B N 1
ATOM 3917 C CA . PRO B 1 65 ? 8.805 -24.078 6.293 1 82.5 65 PRO B CA 1
ATOM 3918 C C . PRO B 1 65 ? 9.141 -23.703 4.852 1 82.5 65 PRO B C 1
ATOM 3920 O O . PRO B 1 65 ? 10.117 -24.219 4.293 1 82.5 65 PRO B O 1
ATOM 3923 N N . VAL B 1 66 ? 8.414 -22.812 4.266 1 78.25 66 VAL B N 1
ATOM 3924 C CA . VAL B 1 66 ? 8.539 -22.531 2.84 1 78.25 66 VAL B CA 1
ATOM 3925 C C . VAL B 1 66 ? 9.172 -21.156 2.643 1 78.25 66 VAL B C 1
ATOM 3927 O O . VAL B 1 66 ? 8.781 -20.188 3.301 1 78.25 66 VAL B O 1
ATOM 3930 N N . GLY B 1 67 ? 10.234 -21.156 1.903 1 75.25 67 GLY B N 1
ATOM 3931 C CA . GLY B 1 67 ? 10.836 -19.906 1.443 1 75.25 67 GLY B CA 1
ATOM 3932 C C . GLY B 1 67 ? 10.562 -19.625 -0.022 1 75.25 67 GLY B C 1
ATOM 3933 O O . GLY B 1 67 ? 9.977 -20.453 -0.723 1 75.25 67 GLY B O 1
ATOM 3934 N N . LEU B 1 68 ? 10.891 -18.406 -0.477 1 73 68 LEU B N 1
ATOM 3935 C CA . LEU B 1 68 ? 10.648 -18.016 -1.858 1 73 68 LEU B CA 1
ATOM 3936 C C . LEU B 1 68 ? 11.312 -18.969 -2.832 1 73 68 LEU B C 1
ATOM 3938 O O . LEU B 1 68 ? 10.75 -19.297 -3.883 1 73 68 LEU B O 1
ATOM 3942 N N . GLY B 1 69 ? 12.523 -19.375 -2.5 1 70.19 69 GLY B N 1
ATOM 3943 C CA . GLY B 1 69 ? 13.273 -20.281 -3.354 1 70.19 69 GLY B CA 1
ATOM 3944 C C . GLY B 1 69 ? 12.625 -21.656 -3.48 1 70.19 69 GLY B C 1
ATOM 3945 O O . GLY B 1 69 ? 12.891 -22.391 -4.438 1 70.19 69 GLY B O 1
ATOM 3946 N N . ASP B 1 70 ? 11.695 -21.922 -2.523 1 72 70 ASP B N 1
ATOM 3947 C CA . ASP B 1 70 ? 11.055 -23.234 -2.5 1 72 70 ASP B CA 1
ATOM 3948 C C . ASP B 1 70 ? 9.852 -23.281 -3.438 1 72 70 ASP B C 1
ATOM 3950 O O . ASP B 1 70 ? 9.273 -24.344 -3.662 1 72 70 ASP B O 1
ATOM 3954 N N . LEU B 1 71 ? 9.562 -22.141 -3.967 1 72.25 71 LEU B N 1
ATOM 3955 C CA . LEU B 1 71 ? 8.383 -22.109 -4.816 1 72.25 71 LEU B CA 1
ATOM 3956 C C . LEU B 1 71 ? 8.695 -22.641 -6.211 1 72.25 71 LEU B C 1
ATOM 3958 O O . LEU B 1 71 ? 7.793 -23.062 -6.938 1 72.25 71 LEU B O 1
ATOM 3962 N N . ARG B 1 72 ? 9.961 -22.516 -6.559 1 69.31 72 ARG B N 1
ATOM 3963 C CA . ARG B 1 72 ? 10.344 -23.141 -7.824 1 69.31 72 ARG B CA 1
ATOM 3964 C C . ARG B 1 72 ? 10.664 -24.625 -7.641 1 69.31 72 ARG B C 1
ATOM 3966 O O . ARG B 1 72 ? 11.531 -24.969 -6.84 1 69.31 72 ARG B O 1
ATOM 3973 N N . PRO B 1 73 ? 9.805 -25.422 -8.219 1 68.44 73 PRO B N 1
ATOM 3974 C CA . PRO B 1 73 ? 10.07 -26.859 -8.031 1 68.44 73 PRO B CA 1
ATOM 3975 C C . PRO B 1 73 ? 11.43 -27.281 -8.586 1 68.44 73 PRO B C 1
ATOM 3977 O O . PRO B 1 73 ? 11.914 -26.703 -9.555 1 68.44 73 PRO B O 1
ATOM 3980 N N . ALA B 1 74 ? 11.984 -28 -7.742 1 75.5 74 ALA B N 1
ATOM 3981 C CA . ALA B 1 74 ? 13.211 -28.609 -8.258 1 75.5 74 ALA B CA 1
ATOM 3982 C C . ALA B 1 74 ? 12.961 -29.266 -9.609 1 75.5 74 ALA B C 1
ATOM 3984 O O . ALA B 1 74 ? 11.898 -29.844 -9.836 1 75.5 74 ALA B O 1
ATOM 3985 N N . SER B 1 75 ? 13.727 -28.891 -10.523 1 83 75 SER B N 1
ATOM 3986 C CA . SER B 1 75 ? 13.609 -29.469 -11.859 1 83 75 SER B CA 1
ATOM 3987 C C . SER B 1 75 ? 14.938 -30.047 -12.336 1 83 75 SER B C 1
ATOM 3989 O O . SER B 1 75 ? 15.977 -29.828 -11.711 1 83 75 SER B O 1
ATOM 3991 N N . LEU B 1 76 ? 14.758 -30.875 -13.352 1 89.94 76 LEU B N 1
ATOM 3992 C CA . LEU B 1 76 ? 15.945 -31.438 -13.977 1 89.94 76 LEU B CA 1
ATOM 3993 C C . LEU B 1 76 ? 16.438 -30.531 -15.102 1 89.94 76 LEU B C 1
ATOM 3995 O O . LEU B 1 76 ? 15.727 -30.297 -16.078 1 89.94 76 LEU B O 1
ATOM 3999 N N . PHE B 1 77 ? 17.594 -29.984 -14.945 1 91 77 PHE B N 1
ATOM 4000 C CA . PHE B 1 77 ? 18.203 -29.172 -15.992 1 91 77 PHE B CA 1
ATOM 4001 C C . PHE B 1 77 ? 19.016 -30.031 -16.953 1 91 77 PHE B C 1
ATOM 4003 O O . PHE B 1 77 ? 19.797 -30.875 -16.516 1 91 77 PHE B O 1
ATOM 4010 N N . VAL B 1 78 ? 18.672 -29.875 -18.219 1 92.75 78 VAL B N 1
ATOM 4011 C CA . VAL B 1 78 ? 19.391 -30.625 -19.25 1 92.75 78 VAL B CA 1
ATOM 4012 C C . VAL B 1 78 ? 20.047 -29.672 -20.234 1 92.75 78 VAL B C 1
ATOM 4014 O O . VAL B 1 78 ? 19.375 -28.844 -20.844 1 92.75 78 VAL B O 1
ATOM 4017 N N . ASN B 1 79 ? 21.328 -29.688 -20.328 1 92 79 ASN B N 1
ATOM 4018 C CA . ASN B 1 79 ? 22.078 -28.891 -21.297 1 92 79 ASN B CA 1
ATOM 4019 C C . ASN B 1 79 ? 22.734 -29.766 -22.359 1 92 79 ASN B C 1
ATOM 4021 O O . ASN B 1 79 ? 23.562 -30.625 -22.047 1 92 79 ASN B O 1
ATOM 4025 N N . GLU B 1 80 ? 22.312 -29.531 -23.562 1 91.44 80 GLU B N 1
ATOM 4026 C CA . GLU B 1 80 ? 22.828 -30.297 -24.688 1 91.44 80 GLU B CA 1
ATOM 4027 C C . GLU B 1 80 ? 24.016 -29.594 -25.344 1 91.44 80 GLU B C 1
ATOM 4029 O O . GLU B 1 80 ? 23.969 -28.406 -25.625 1 91.44 80 GLU B O 1
ATOM 4034 N N . ARG B 1 81 ? 25.094 -30.328 -25.5 1 89.38 81 ARG B N 1
ATOM 4035 C CA . ARG B 1 81 ? 26.281 -29.797 -26.172 1 89.38 81 ARG B CA 1
ATOM 4036 C C . ARG B 1 81 ? 26.828 -30.797 -27.188 1 89.38 81 ARG B C 1
ATOM 4038 O O . ARG B 1 81 ? 26.844 -32 -26.938 1 89.38 81 ARG B O 1
ATOM 4045 N N . LEU B 1 82 ? 27.141 -30.328 -28.328 1 89.31 82 LEU B N 1
ATOM 4046 C CA . LEU B 1 82 ? 27.828 -31.125 -29.344 1 89.31 82 LEU B CA 1
ATOM 4047 C C . LEU B 1 82 ? 29.328 -30.891 -29.312 1 89.31 82 LEU B C 1
ATOM 4049 O O . LEU B 1 82 ? 29.781 -29.766 -29.531 1 89.31 82 LEU B O 1
ATOM 4053 N N . ARG B 1 83 ? 29.953 -31.953 -28.938 1 89 83 ARG B N 1
ATOM 4054 C CA . ARG B 1 83 ? 31.406 -31.844 -28.859 1 89 83 ARG B CA 1
ATOM 4055 C C . ARG B 1 83 ? 32.062 -32.594 -30.016 1 89 83 ARG B C 1
ATOM 4057 O O . ARG B 1 83 ? 31.719 -33.75 -30.281 1 89 83 ARG B O 1
ATOM 4064 N N . GLY B 1 84 ? 32.969 -31.969 -30.688 1 86.62 84 GLY B N 1
ATOM 4065 C CA . GLY B 1 84 ? 33.688 -32.531 -31.828 1 86.62 84 GLY B CA 1
ATOM 4066 C C . GLY B 1 84 ? 33.656 -31.656 -33.062 1 86.62 84 GLY B C 1
ATOM 4067 O O . GLY B 1 84 ? 32.844 -30.75 -33.156 1 86.62 84 GLY B O 1
ATOM 4068 N N . ASP B 1 85 ? 34.688 -31.734 -33.906 1 83.44 85 ASP B N 1
ATOM 4069 C CA . ASP B 1 85 ? 34.781 -30.953 -35.156 1 83.44 85 ASP B CA 1
ATOM 4070 C C . ASP B 1 85 ? 34.188 -31.703 -36.344 1 83.44 85 ASP B C 1
ATOM 4072 O O . ASP B 1 85 ? 34.75 -32.719 -36.781 1 83.44 85 ASP B O 1
ATOM 4076 N N . LEU B 1 86 ? 32.906 -31.359 -36.656 1 86.62 86 LEU B N 1
ATOM 4077 C CA . LEU B 1 86 ? 32.219 -31.953 -37.781 1 86.62 86 LEU B CA 1
ATOM 4078 C C . LEU B 1 86 ? 32.5 -31.156 -39.062 1 86.62 86 LEU B C 1
ATOM 4080 O O . LEU B 1 86 ? 31.953 -30.062 -39.219 1 86.62 86 LEU B O 1
ATOM 4084 N N . GLU B 1 87 ? 33.406 -31.656 -39.906 1 88.69 87 GLU B N 1
ATOM 4085 C CA . GLU B 1 87 ? 33.781 -30.922 -41.125 1 88.69 87 GLU B CA 1
ATOM 4086 C C . GLU B 1 87 ? 33.219 -31.625 -42.375 1 88.69 87 GLU B C 1
ATOM 4088 O O . GLU B 1 87 ? 32.938 -30.969 -43.375 1 88.69 87 GLU B O 1
ATOM 4093 N N . ALA B 1 88 ? 33.188 -32.938 -42.281 1 90.19 88 ALA B N 1
ATOM 4094 C CA . ALA B 1 88 ? 32.719 -33.656 -43.469 1 90.19 88 ALA B CA 1
ATOM 4095 C C . ALA B 1 88 ? 31.922 -34.875 -43.031 1 90.19 88 ALA B C 1
ATOM 4097 O O . ALA B 1 88 ? 31.891 -35.25 -41.844 1 90.19 88 ALA B O 1
ATOM 4098 N N . ALA B 1 89 ? 31.219 -35.406 -44.031 1 91.94 89 ALA B N 1
ATOM 4099 C CA . ALA B 1 89 ? 30.469 -36.656 -43.812 1 91.94 89 ALA B CA 1
ATOM 4100 C C . ALA B 1 89 ? 31.406 -37.781 -43.344 1 91.94 89 ALA B C 1
ATOM 4102 O O . ALA B 1 89 ? 32.469 -37.969 -43.906 1 91.94 89 ALA B O 1
ATOM 4103 N N . GLY B 1 90 ? 30.953 -38.469 -42.25 1 91.62 90 GLY B N 1
ATOM 4104 C CA . GLY B 1 90 ? 31.766 -39.562 -41.688 1 91.62 90 GLY B CA 1
ATOM 4105 C C . GLY B 1 90 ? 32.5 -39.156 -40.406 1 91.62 90 GLY B C 1
ATOM 4106 O O . GLY B 1 90 ? 33 -40.031 -39.719 1 91.62 90 GLY B O 1
ATOM 4107 N N . ASP B 1 91 ? 32.562 -37.875 -40.156 1 93.19 91 ASP B N 1
ATOM 4108 C CA . ASP B 1 91 ? 33.219 -37.438 -38.938 1 93.19 91 ASP B CA 1
ATOM 4109 C C . ASP B 1 91 ? 32.438 -37.875 -37.719 1 93.19 91 ASP B C 1
ATOM 4111 O O . ASP B 1 91 ? 31.219 -38 -37.75 1 93.19 91 ASP B O 1
ATOM 4115 N N . VAL B 1 92 ? 33.125 -38.188 -36.688 1 91.62 92 VAL B N 1
ATOM 4116 C CA . VAL B 1 92 ? 32.531 -38.625 -35.438 1 91.62 92 VAL B CA 1
ATOM 4117 C C . VAL B 1 92 ? 32.562 -37.5 -34.406 1 91.62 92 VAL B C 1
ATOM 4119 O O . VAL B 1 92 ? 33.531 -36.75 -34.312 1 91.62 92 VAL B O 1
ATOM 4122 N N . ALA B 1 93 ? 31.406 -37.281 -33.781 1 91.69 93 ALA B N 1
ATOM 4123 C CA . ALA B 1 93 ? 31.297 -36.312 -32.688 1 91.69 93 ALA B CA 1
ATOM 4124 C C . ALA B 1 93 ? 30.578 -36.906 -31.484 1 91.69 93 ALA B C 1
ATOM 4126 O O . ALA B 1 93 ? 30.141 -38.062 -31.531 1 91.69 93 ALA B O 1
ATOM 4127 N N . THR B 1 94 ? 30.578 -36.219 -30.406 1 92.56 94 THR B N 1
ATOM 4128 C CA . THR B 1 94 ? 29.922 -36.688 -29.188 1 92.56 94 THR B CA 1
ATOM 4129 C C . THR B 1 94 ? 28.812 -35.719 -28.766 1 92.56 94 THR B C 1
ATOM 4131 O O . THR B 1 94 ? 29.078 -34.531 -28.562 1 92.56 94 THR B O 1
ATOM 4134 N N . LEU B 1 95 ? 27.609 -36.219 -28.781 1 91 95 LEU B N 1
ATOM 4135 C CA . LEU B 1 95 ? 26.5 -35.5 -28.188 1 91 95 LEU B CA 1
ATOM 4136 C C . LEU B 1 95 ? 26.484 -35.688 -26.672 1 91 95 LEU B C 1
ATOM 4138 O O . LEU B 1 95 ? 26.234 -36.781 -26.188 1 91 95 LEU B O 1
ATOM 4142 N N . GLU B 1 96 ? 26.734 -34.594 -25.984 1 92.88 96 GLU B N 1
ATOM 4143 C CA . GLU B 1 96 ? 26.797 -34.656 -24.531 1 92.88 96 GLU B CA 1
ATOM 4144 C C . GLU B 1 96 ? 25.578 -33.969 -23.891 1 92.88 96 GLU B C 1
ATOM 4146 O O . GLU B 1 96 ? 25.25 -32.812 -24.234 1 92.88 96 GLU B O 1
ATOM 4151 N N . TYR B 1 97 ? 24.891 -34.719 -23.047 1 94.81 97 TYR B N 1
ATOM 4152 C CA . TYR B 1 97 ? 23.812 -34.156 -22.234 1 94.81 97 TYR B CA 1
ATOM 4153 C C . TYR B 1 97 ? 24.25 -34.031 -20.781 1 94.81 97 TYR B C 1
ATOM 4155 O O . TYR B 1 97 ? 24.453 -35.031 -20.078 1 94.81 97 TYR B O 1
ATOM 4163 N N . ARG B 1 98 ? 24.406 -32.781 -20.391 1 94.75 98 ARG B N 1
ATOM 4164 C CA . ARG B 1 98 ? 24.672 -32.5 -18.984 1 94.75 98 ARG B CA 1
ATOM 4165 C C . ARG B 1 98 ? 23.375 -32.344 -18.188 1 94.75 98 ARG B C 1
ATOM 4167 O O . ARG B 1 98 ? 22.578 -31.469 -18.469 1 94.75 98 ARG B O 1
ATOM 4174 N N . VAL B 1 99 ? 23.188 -33.281 -17.25 1 95.12 99 VAL B N 1
ATOM 4175 C CA . VAL B 1 99 ? 21.953 -33.281 -16.453 1 95.12 99 VAL B CA 1
ATOM 4176 C C . VAL B 1 99 ? 22.266 -32.906 -15.008 1 95.12 99 VAL B C 1
ATOM 4178 O O . VAL B 1 99 ? 23.266 -33.375 -14.453 1 95.12 99 VAL B O 1
ATOM 4181 N N . ARG B 1 100 ? 21.5 -31.984 -14.477 1 94.44 100 ARG B N 1
ATOM 4182 C CA . ARG B 1 100 ? 21.688 -31.594 -13.086 1 94.44 100 ARG B CA 1
ATOM 4183 C C . ARG B 1 100 ? 20.344 -31.359 -12.391 1 94.44 100 ARG B C 1
ATOM 4185 O O . ARG B 1 100 ? 19.406 -30.844 -13 1 94.44 100 ARG B O 1
ATOM 4192 N N . ASN B 1 101 ? 20.312 -31.812 -11.172 1 92.56 101 ASN B N 1
ATOM 4193 C CA . ASN B 1 101 ? 19.203 -31.422 -10.312 1 92.56 101 ASN B CA 1
ATOM 4194 C C . ASN B 1 101 ? 19.328 -29.969 -9.859 1 92.56 101 ASN B C 1
ATOM 4196 O O . ASN B 1 101 ? 20.344 -29.594 -9.266 1 92.56 101 ASN B O 1
ATOM 4200 N N . SER B 1 102 ? 18.344 -29.203 -10.078 1 84.62 102 SER B N 1
ATOM 4201 C CA . SER B 1 102 ? 18.391 -27.781 -9.758 1 84.62 102 SER B CA 1
ATOM 4202 C C . SER B 1 102 ? 18.344 -27.547 -8.25 1 84.62 102 SER B C 1
ATO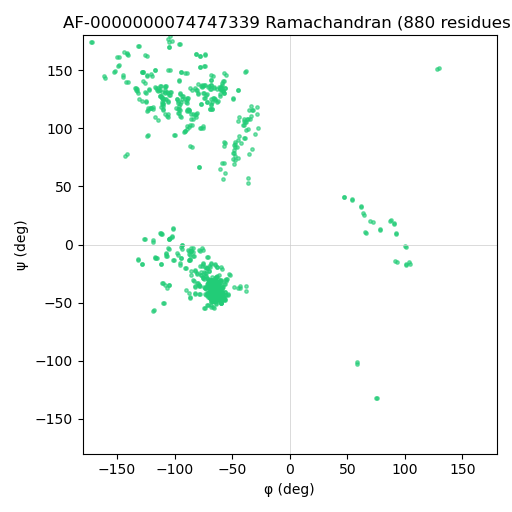M 4204 O O . SER B 1 102 ? 18.797 -26.516 -7.762 1 84.62 102 SER B O 1
ATOM 4206 N N . SER B 1 103 ? 17.875 -28.531 -7.539 1 83.25 103 SER B N 1
ATOM 4207 C CA . SER B 1 103 ? 17.688 -28.328 -6.102 1 83.25 103 SER B CA 1
ATOM 4208 C C . SER B 1 103 ? 18.891 -28.859 -5.316 1 83.25 103 SER B C 1
ATOM 4210 O O . SER B 1 103 ? 19.469 -29.891 -5.684 1 83.25 103 SER B O 1
ATOM 4212 N N . GLN B 1 104 ? 19.234 -28.109 -4.293 1 79.12 104 GLN B N 1
ATOM 4213 C CA . GLN B 1 104 ? 20.312 -28.547 -3.408 1 79.12 104 GLN B CA 1
ATOM 4214 C C . GLN B 1 104 ? 19.781 -29.438 -2.287 1 79.12 104 GLN B C 1
ATOM 4216 O O . GLN B 1 104 ? 20.547 -30.141 -1.628 1 79.12 104 GLN B O 1
ATOM 4221 N N . ASP B 1 105 ? 18.5 -29.469 -2.092 1 77.88 105 ASP B N 1
ATOM 4222 C CA . ASP B 1 105 ? 17.984 -30.125 -0.895 1 77.88 105 ASP B CA 1
ATOM 4223 C C . ASP B 1 105 ? 16.906 -31.141 -1.253 1 77.88 105 ASP B C 1
ATOM 4225 O O . ASP B 1 105 ? 16.547 -31.984 -0.43 1 77.88 105 ASP B O 1
ATOM 4229 N N . ALA B 1 106 ? 16.344 -31.062 -2.482 1 82.06 106 ALA B N 1
ATOM 4230 C CA . ALA B 1 106 ? 15.195 -31.906 -2.805 1 82.06 106 ALA B CA 1
ATOM 4231 C C . ALA B 1 106 ? 15.562 -32.938 -3.861 1 82.06 106 ALA B C 1
ATOM 4233 O O . ALA B 1 106 ? 16.188 -32.625 -4.879 1 82.06 106 ALA B O 1
ATOM 4234 N N . PRO B 1 107 ? 15.258 -34.125 -3.529 1 88.88 107 PRO B N 1
ATOM 4235 C CA . PRO B 1 107 ? 15.43 -35.156 -4.559 1 88.88 107 PRO B CA 1
ATOM 4236 C C . PRO B 1 107 ? 14.352 -35.094 -5.641 1 88.88 107 PRO B C 1
ATOM 4238 O O . PRO B 1 107 ? 13.297 -34.5 -5.43 1 88.88 107 PRO B O 1
ATOM 4241 N N . LEU B 1 108 ? 14.68 -35.562 -6.805 1 92 108 LEU B N 1
ATOM 4242 C CA . LEU B 1 108 ? 13.727 -35.656 -7.906 1 92 108 LEU B CA 1
ATOM 4243 C C . LEU B 1 108 ? 13.344 -37.094 -8.18 1 92 108 LEU B C 1
ATOM 4245 O O . LEU B 1 108 ? 14.188 -38 -8.109 1 92 108 LEU B O 1
ATOM 4249 N N . ARG B 1 109 ? 12.125 -37.281 -8.312 1 90.88 109 ARG B N 1
ATOM 4250 C CA . ARG B 1 109 ? 11.625 -38.594 -8.688 1 90.88 109 ARG B CA 1
ATOM 4251 C C . ARG B 1 109 ? 11.203 -38.625 -10.156 1 90.88 109 ARG B C 1
ATOM 4253 O O . ARG B 1 109 ? 10.852 -37.594 -10.727 1 90.88 109 ARG B O 1
ATOM 4260 N N . ASP B 1 110 ? 11.352 -39.844 -10.734 1 91.5 110 ASP B N 1
ATOM 4261 C CA . ASP B 1 110 ? 10.977 -40.094 -12.125 1 91.5 110 ASP B CA 1
ATOM 4262 C C . ASP B 1 110 ? 11.664 -39.094 -13.055 1 91.5 110 ASP B C 1
ATOM 4264 O O . ASP B 1 110 ? 11.023 -38.5 -13.938 1 91.5 110 ASP B O 1
ATOM 4268 N N . ALA B 1 111 ? 12.906 -38.812 -12.742 1 94.44 111 ALA B N 1
ATOM 4269 C CA . ALA B 1 111 ? 13.664 -37.844 -13.547 1 94.44 111 ALA B CA 1
ATOM 4270 C C . ALA B 1 111 ? 14.062 -38.469 -14.883 1 94.44 111 ALA B C 1
ATOM 4272 O O . ALA B 1 111 ? 14.406 -39.656 -14.961 1 94.44 111 ALA B O 1
ATOM 4273 N N . GLY B 1 112 ? 13.914 -37.688 -15.906 1 95 112 GLY B N 1
ATOM 4274 C CA . GLY B 1 112 ? 14.32 -38.094 -17.25 1 95 112 GLY B CA 1
ATOM 4275 C C . GLY B 1 112 ? 14.234 -36.969 -18.266 1 95 112 GLY B C 1
ATOM 4276 O O . GLY B 1 112 ? 13.867 -35.844 -17.922 1 95 112 GLY B O 1
ATOM 4277 N N . PHE B 1 113 ? 14.68 -37.219 -19.453 1 95 113 PHE B N 1
ATOM 4278 C CA . PHE B 1 113 ? 14.562 -36.25 -20.516 1 95 113 PHE B CA 1
ATOM 4279 C C . PHE B 1 113 ? 14.422 -36.906 -21.875 1 95 113 PHE B C 1
ATOM 4281 O O . PHE B 1 113 ? 14.734 -38.094 -22.016 1 95 113 PHE B O 1
ATOM 4288 N N . SER B 1 114 ? 13.812 -36.219 -22.781 1 94.5 114 SER B N 1
ATOM 4289 C CA . SER B 1 114 ? 13.688 -36.656 -24.156 1 94.5 114 SER B CA 1
ATOM 4290 C C . SER B 1 114 ? 14.203 -35.594 -25.125 1 94.5 114 SER B C 1
ATOM 4292 O O . SER B 1 114 ? 14.062 -34.406 -24.875 1 94.5 114 SER B O 1
ATOM 4294 N N . ASP B 1 115 ? 14.883 -36.031 -26.109 1 92.81 115 ASP B N 1
ATOM 4295 C CA . ASP B 1 115 ? 15.43 -35.125 -27.109 1 92.81 115 ASP B CA 1
ATOM 4296 C C . ASP B 1 115 ? 15.406 -35.75 -28.5 1 92.81 115 ASP B C 1
ATOM 4298 O O . ASP B 1 115 ? 15.5 -36.969 -28.641 1 92.81 115 ASP B O 1
ATOM 4302 N N . THR B 1 116 ? 15.172 -34.938 -29.438 1 90.75 116 THR B N 1
ATOM 4303 C CA . THR B 1 116 ? 15.258 -35.406 -30.828 1 90.75 116 THR B CA 1
ATOM 4304 C C . THR B 1 116 ? 16.641 -35.094 -31.406 1 90.75 116 THR B C 1
ATOM 4306 O O . THR B 1 116 ? 17.031 -33.938 -31.531 1 90.75 116 THR B O 1
ATOM 4309 N N . ILE B 1 117 ? 17.312 -36.156 -31.812 1 89.25 117 ILE B N 1
ATOM 4310 C CA . ILE B 1 117 ? 18.641 -36 -32.406 1 89.25 117 ILE B CA 1
ATOM 4311 C C . ILE B 1 117 ? 18.531 -35.312 -33.781 1 89.25 117 ILE B C 1
ATOM 4313 O O . ILE B 1 117 ? 17.688 -35.719 -34.594 1 89.25 117 ILE B O 1
ATOM 4317 N N . PRO B 1 118 ? 19.359 -34.375 -33.969 1 88.69 118 PRO B N 1
ATOM 4318 C CA . PRO B 1 118 ? 19.281 -33.656 -35.25 1 88.69 118 PRO B CA 1
ATOM 4319 C C . PRO B 1 118 ? 19.422 -34.594 -36.438 1 88.69 118 PRO B C 1
ATOM 4321 O O . PRO B 1 118 ? 20.188 -35.562 -36.375 1 88.69 118 PRO B O 1
ATOM 4324 N N . GLU B 1 119 ? 18.719 -34.188 -37.469 1 87.81 119 GLU B N 1
ATOM 4325 C CA . GLU B 1 119 ? 18.828 -34.969 -38.719 1 87.81 119 GLU B CA 1
ATOM 4326 C C . GLU B 1 119 ? 20.25 -35 -39.219 1 87.81 119 GLU B C 1
ATOM 4328 O O . GLU B 1 119 ? 20.938 -33.969 -39.25 1 87.81 119 GLU B O 1
ATOM 4333 N N . GLY B 1 120 ? 20.734 -36.188 -39.594 1 89.06 120 GLY B N 1
ATOM 4334 C CA . GLY B 1 120 ? 22.062 -36.312 -40.156 1 89.06 120 GLY B CA 1
ATOM 4335 C C . GLY B 1 120 ? 23.078 -36.812 -39.156 1 89.06 120 GLY B C 1
ATOM 4336 O O . GLY B 1 120 ? 24.203 -37.188 -39.5 1 89.06 120 GLY B O 1
ATOM 4337 N N . LEU B 1 121 ? 22.75 -36.75 -37.938 1 89.81 121 LEU B N 1
ATOM 4338 C CA . LEU B 1 121 ? 23.609 -37.312 -36.906 1 89.81 121 LEU B CA 1
ATOM 4339 C C . LEU B 1 121 ? 23.109 -38.688 -36.5 1 89.81 121 LEU B C 1
ATOM 4341 O O . LEU B 1 121 ? 22 -38.844 -35.969 1 89.81 121 LEU B O 1
ATOM 4345 N N . THR B 1 122 ? 23.891 -39.688 -36.719 1 89.56 122 THR B N 1
ATOM 4346 C CA . THR B 1 122 ? 23.5 -41.062 -36.375 1 89.56 122 THR B CA 1
ATOM 4347 C C . THR B 1 122 ? 24.312 -41.594 -35.219 1 89.56 122 THR B C 1
ATOM 4349 O O . THR B 1 122 ? 25.547 -41.594 -35.25 1 89.56 122 THR B O 1
ATOM 4352 N N . PRO B 1 123 ? 23.641 -42.062 -34.25 1 91.31 123 PRO B N 1
ATOM 4353 C CA . PRO B 1 123 ? 24.359 -42.656 -33.125 1 91.31 123 PRO B CA 1
ATOM 4354 C C . PRO B 1 123 ? 25.078 -43.938 -33.469 1 91.31 123 PRO B C 1
ATOM 4356 O O . PRO B 1 123 ? 24.484 -44.844 -34.094 1 91.31 123 PRO B O 1
ATOM 4359 N N . THR B 1 124 ? 26.375 -44.156 -33.312 1 85.31 124 THR B N 1
ATOM 4360 C CA . THR B 1 124 ? 27.156 -45.312 -33.688 1 85.31 124 THR B CA 1
ATOM 4361 C C . THR B 1 124 ? 27.734 -46.031 -32.469 1 85.31 124 THR B C 1
ATOM 4363 O O . THR B 1 124 ? 28.156 -47.188 -32.562 1 85.31 124 THR B O 1
ATOM 4366 N N . GLY B 1 125 ? 27.719 -45.531 -31.312 1 78.31 125 GLY B N 1
ATOM 4367 C CA . GLY B 1 125 ? 28.297 -46.156 -30.141 1 78.31 125 GLY B CA 1
ATOM 4368 C C . GLY B 1 125 ? 27.266 -46.781 -29.203 1 78.31 125 GLY B C 1
ATOM 4369 O O . GLY B 1 125 ? 26.094 -46.906 -29.578 1 78.31 125 GLY B O 1
ATOM 4370 N N . ASP B 1 126 ? 27.766 -47.375 -28.125 1 86.31 126 ASP B N 1
ATOM 4371 C CA . ASP B 1 126 ? 26.906 -47.938 -27.094 1 86.31 126 ASP B CA 1
ATOM 4372 C C . ASP B 1 126 ? 26.078 -46.844 -26.422 1 86.31 126 ASP B C 1
ATOM 4374 O O . ASP B 1 126 ? 26.609 -45.781 -26.094 1 86.31 126 ASP B O 1
ATOM 4378 N N . LEU B 1 127 ? 24.844 -47.062 -26.5 1 90.25 127 LEU B N 1
ATOM 4379 C CA . LEU B 1 127 ? 23.953 -46.125 -25.828 1 90.25 127 LEU B CA 1
ATOM 4380 C C . LEU B 1 127 ? 23.953 -46.344 -24.312 1 90.25 127 LEU B C 1
ATOM 4382 O O . LEU B 1 127 ? 24.062 -47.469 -23.859 1 90.25 127 LEU B O 1
ATOM 4386 N N . ASP B 1 128 ? 24 -45.281 -23.578 1 92.38 128 ASP B N 1
ATOM 4387 C CA . ASP B 1 128 ? 23.828 -45.406 -22.125 1 92.38 128 ASP B CA 1
ATOM 4388 C C . ASP B 1 128 ? 22.672 -46.312 -21.781 1 92.38 128 ASP B C 1
ATOM 4390 O O . ASP B 1 128 ? 21.609 -46.25 -22.391 1 92.38 128 ASP B O 1
ATOM 4394 N N . PRO B 1 129 ? 22.875 -47.219 -20.875 1 92.81 129 PRO B N 1
ATOM 4395 C CA . PRO B 1 129 ? 21.812 -48.188 -20.531 1 92.81 129 PRO B CA 1
ATOM 4396 C C . PRO B 1 129 ? 20.531 -47.5 -20.047 1 92.81 129 PRO B C 1
ATOM 4398 O O . PRO B 1 129 ? 19.469 -48.125 -20.047 1 92.81 129 PRO B O 1
ATOM 4401 N N . ARG B 1 130 ? 20.516 -46.344 -19.594 1 94.38 130 ARG B N 1
ATOM 4402 C CA . ARG B 1 130 ? 19.359 -45.594 -19.078 1 94.38 130 ARG B CA 1
ATOM 4403 C C . ARG B 1 130 ? 18.594 -44.938 -20.219 1 94.38 130 ARG B C 1
ATOM 4405 O O . ARG B 1 130 ? 17.547 -44.344 -19.984 1 94.38 130 ARG B O 1
ATOM 4412 N N . CYS B 1 131 ? 19.141 -45.094 -21.469 1 95.69 131 CYS B N 1
ATOM 4413 C CA . CYS B 1 131 ? 18.531 -44.375 -22.594 1 95.69 131 CYS B CA 1
ATOM 4414 C C . CYS B 1 131 ? 18.047 -45.375 -23.656 1 95.69 131 CYS B C 1
ATOM 4416 O O . CYS B 1 131 ? 18.625 -46.438 -23.812 1 95.69 131 CYS B O 1
ATOM 4418 N N . THR B 1 132 ? 16.953 -45 -24.312 1 94.94 132 THR B N 1
ATOM 4419 C CA . THR B 1 132 ? 16.422 -45.75 -25.469 1 94.94 132 THR B CA 1
ATOM 4420 C C . THR B 1 132 ? 16.297 -44.812 -26.672 1 94.94 132 THR B C 1
ATOM 4422 O O . THR B 1 132 ? 16.016 -43.625 -26.531 1 94.94 132 THR B O 1
ATOM 4425 N N . LEU B 1 133 ? 16.531 -45.375 -27.844 1 93.56 133 LEU B N 1
ATOM 4426 C CA . LEU B 1 133 ? 16.469 -44.594 -29.078 1 93.56 133 LEU B CA 1
ATOM 4427 C C . LEU B 1 133 ? 15.477 -45.188 -30.047 1 93.56 133 LEU B C 1
ATOM 4429 O O . LEU B 1 133 ? 15.578 -46.375 -30.391 1 93.56 133 LEU B O 1
ATOM 4433 N N . GLU B 1 134 ? 14.523 -44.5 -30.344 1 92.75 134 GLU B N 1
ATOM 4434 C CA . GLU B 1 134 ? 13.578 -44.875 -31.391 1 92.75 134 GLU B CA 1
ATOM 4435 C C . GLU B 1 134 ? 13.617 -43.844 -32.531 1 92.75 134 GLU B C 1
ATOM 4437 O O . GLU B 1 134 ? 13.117 -42.719 -32.406 1 92.75 134 GLU B O 1
ATOM 4442 N N . ASP B 1 135 ? 14.172 -44.344 -33.625 1 89.94 135 ASP B N 1
ATOM 4443 C CA . ASP B 1 135 ? 14.406 -43.469 -34.75 1 89.94 135 ASP B CA 1
ATOM 4444 C C . ASP B 1 135 ? 15.32 -42.281 -34.344 1 89.94 135 ASP B C 1
ATOM 4446 O O . ASP B 1 135 ? 16.516 -42.5 -34.125 1 89.94 135 ASP B O 1
ATOM 4450 N N . ARG B 1 136 ? 14.836 -41.125 -34.094 1 90.12 136 ARG B N 1
ATOM 4451 C CA . ARG B 1 136 ? 15.672 -39.969 -33.719 1 90.12 136 ARG B CA 1
ATOM 4452 C C . ARG B 1 136 ? 15.289 -39.469 -32.344 1 90.12 136 ARG B C 1
ATOM 4454 O O . ARG B 1 136 ? 15.875 -38.5 -31.844 1 90.12 136 ARG B O 1
ATOM 4461 N N . LEU B 1 137 ? 14.383 -40.156 -31.781 1 93.38 137 LEU B N 1
ATOM 4462 C CA . LEU B 1 137 ? 13.93 -39.719 -30.469 1 93.38 137 LEU B CA 1
ATOM 4463 C C . LEU B 1 137 ? 14.68 -40.469 -29.359 1 93.38 137 LEU B C 1
ATOM 4465 O O . LEU B 1 137 ? 14.555 -41.688 -29.234 1 93.38 137 LEU B O 1
ATOM 4469 N N . LEU B 1 138 ? 15.508 -39.75 -28.672 1 93.81 138 LEU B N 1
ATOM 4470 C CA . LEU B 1 138 ? 16.25 -40.281 -27.531 1 93.81 138 LEU B CA 1
ATOM 4471 C C . LEU B 1 138 ? 15.453 -40.062 -26.234 1 93.81 138 LEU B C 1
ATOM 4473 O O . LEU B 1 138 ? 14.992 -38.969 -25.969 1 93.81 138 LEU B O 1
ATOM 4477 N N . ASP B 1 139 ? 15.188 -41.094 -25.453 1 95.94 139 ASP B N 1
ATOM 4478 C CA . ASP B 1 139 ? 14.516 -41 -24.156 1 95.94 139 ASP B CA 1
ATOM 4479 C C . ASP B 1 139 ? 15.375 -41.625 -23.047 1 95.94 139 ASP B C 1
ATOM 4481 O O . ASP B 1 139 ? 15.695 -42.812 -23.094 1 95.94 139 ASP B O 1
ATOM 4485 N N . CYS B 1 140 ? 15.797 -40.875 -22.172 1 96.44 140 CYS B N 1
ATOM 4486 C CA . CYS B 1 140 ? 16.625 -41.344 -21.078 1 96.44 140 CYS B CA 1
ATOM 4487 C C . CYS B 1 140 ? 15.875 -41.281 -19.75 1 96.44 140 CYS B C 1
ATOM 4489 O O . CYS B 1 140 ? 15.359 -40.219 -19.391 1 96.44 140 CYS B O 1
ATOM 4491 N N . ALA B 1 141 ? 15.789 -42.344 -19 1 96.31 141 ALA B N 1
ATOM 4492 C CA . ALA B 1 141 ? 15.156 -42.438 -17.688 1 96.31 141 ALA B CA 1
ATOM 4493 C C . ALA B 1 141 ? 16.203 -42.531 -16.578 1 96.31 141 ALA B C 1
ATOM 4495 O O . ALA B 1 141 ? 16.859 -43.562 -16.406 1 96.31 141 ALA B O 1
ATOM 4496 N N . LEU B 1 142 ? 16.297 -41.562 -15.797 1 95.56 142 LEU B N 1
ATOM 4497 C CA . LEU B 1 142 ? 17.312 -41.5 -14.75 1 95.56 142 LEU B CA 1
ATOM 4498 C C . LEU B 1 142 ? 16.75 -42 -13.422 1 95.56 142 LEU B C 1
ATOM 4500 O O . LEU B 1 142 ? 17.5 -42.312 -12.5 1 95.56 142 LEU B O 1
ATOM 4504 N N . GLY B 1 143 ? 15.438 -42.062 -13.305 1 93.62 143 GLY B N 1
ATOM 4505 C CA . GLY B 1 143 ? 14.812 -42.5 -12.078 1 93.62 143 GLY B CA 1
ATOM 4506 C C . GLY B 1 143 ? 14.852 -41.469 -10.969 1 93.62 143 GLY B C 1
ATOM 4507 O O . GLY B 1 143 ? 14.453 -40.312 -11.18 1 93.62 143 GLY B O 1
ATOM 4508 N N . GLU B 1 144 ? 15.266 -41.906 -9.75 1 94.12 144 GLU B N 1
ATOM 4509 C CA . GLU B 1 144 ? 15.391 -40.969 -8.625 1 94.12 144 GLU B CA 1
ATOM 4510 C C . GLU B 1 144 ? 16.781 -40.344 -8.57 1 94.12 144 GLU B C 1
ATOM 4512 O O . GLU B 1 144 ? 17.781 -41.062 -8.594 1 94.12 144 GLU B O 1
ATOM 4517 N N . VAL B 1 145 ? 16.797 -39.094 -8.633 1 93.94 145 VAL B N 1
ATOM 4518 C CA . VAL B 1 145 ? 18.094 -38.406 -8.57 1 93.94 145 VAL B CA 1
ATOM 4519 C C . VAL B 1 145 ? 18.203 -37.625 -7.266 1 93.94 145 VAL B C 1
ATOM 4521 O O . VAL B 1 145 ? 17.234 -36.969 -6.84 1 93.94 145 VAL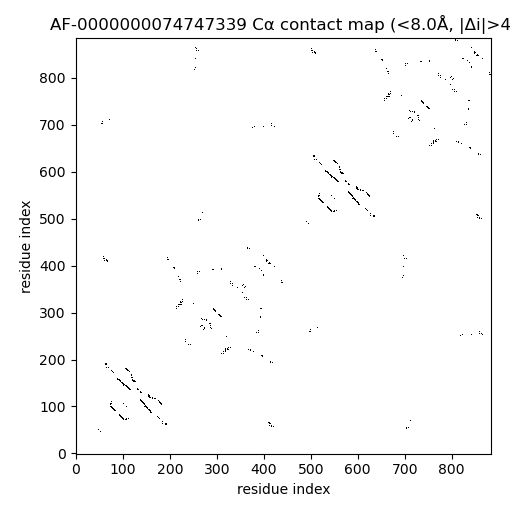 B O 1
ATOM 4524 N N . GLU B 1 146 ? 19.328 -37.719 -6.645 1 92.38 146 GLU B N 1
ATOM 4525 C CA . GLU B 1 146 ? 19.578 -37.094 -5.359 1 92.38 146 GLU B CA 1
ATOM 4526 C C . GLU B 1 146 ? 19.75 -35.562 -5.523 1 92.38 146 GLU B C 1
ATOM 4528 O O . GLU B 1 146 ? 19.953 -35.094 -6.637 1 92.38 146 GLU B O 1
ATOM 4533 N N . PRO B 1 147 ? 19.641 -34.844 -4.383 1 90 147 PRO B N 1
ATOM 4534 C CA . PRO B 1 147 ? 19.922 -33.406 -4.43 1 90 147 PRO B CA 1
ATOM 4535 C C . PRO B 1 147 ? 21.328 -33.094 -4.914 1 90 147 PRO B C 1
ATOM 4537 O O . PRO B 1 147 ? 22.281 -33.844 -4.59 1 90 147 PRO B O 1
ATOM 4540 N N . ARG B 1 148 ? 21.609 -32.188 -5.719 1 86.5 148 ARG B N 1
ATOM 4541 C CA . ARG B 1 148 ? 22.875 -31.734 -6.281 1 86.5 148 ARG B CA 1
ATOM 4542 C C . ARG B 1 148 ? 23.406 -32.75 -7.289 1 86.5 148 ARG B C 1
ATOM 4544 O O . ARG B 1 148 ? 24.625 -32.812 -7.531 1 86.5 148 ARG B O 1
ATOM 4551 N N . PHE B 1 149 ? 22.516 -33.562 -7.742 1 92.44 149 PHE B N 1
ATOM 4552 C CA . PHE B 1 149 ? 22.875 -34.594 -8.719 1 92.44 149 PHE B CA 1
ATOM 4553 C C . PHE B 1 149 ? 23.422 -33.938 -9.992 1 92.44 149 PHE B C 1
ATOM 4555 O O . PHE B 1 149 ? 22.906 -32.938 -10.461 1 92.44 149 PHE B O 1
ATOM 4562 N N . ARG B 1 150 ? 24.531 -34.375 -10.438 1 95 150 ARG B N 1
ATOM 4563 C CA . ARG B 1 150 ? 25.125 -34 -11.719 1 95 150 ARG B CA 1
ATOM 4564 C C . ARG B 1 150 ? 25.609 -35.219 -12.484 1 95 150 ARG B C 1
ATOM 4566 O O . ARG B 1 150 ? 26.234 -36.094 -11.906 1 95 150 ARG B O 1
ATOM 4573 N N . ASP B 1 151 ? 25.266 -35.25 -13.656 1 95.25 151 ASP B N 1
ATOM 4574 C CA . ASP B 1 151 ? 25.688 -36.375 -14.5 1 95.25 151 ASP B CA 1
ATOM 4575 C C . ASP B 1 151 ? 25.828 -35.938 -15.953 1 95.25 151 ASP B C 1
ATOM 4577 O O . ASP B 1 151 ? 25.422 -34.844 -16.328 1 95.25 151 ASP B O 1
ATOM 4581 N N . ARG B 1 152 ? 26.547 -36.719 -16.719 1 95.5 152 ARG B N 1
ATOM 4582 C CA . ARG B 1 152 ? 26.734 -36.469 -18.156 1 95.5 152 ARG B CA 1
ATOM 4583 C C . ARG B 1 152 ? 26.453 -37.75 -18.953 1 95.5 152 ARG B C 1
ATOM 4585 O O . ARG B 1 152 ? 26.969 -38.812 -18.656 1 95.5 152 ARG B O 1
ATOM 4592 N N . ILE B 1 153 ? 25.625 -37.625 -19.828 1 94.5 153 ILE B N 1
ATOM 4593 C CA . ILE B 1 153 ? 25.344 -38.719 -20.766 1 94.5 153 ILE B CA 1
ATOM 4594 C C . ILE B 1 153 ? 25.938 -38.406 -22.125 1 94.5 153 ILE B C 1
ATOM 4596 O O . ILE B 1 153 ? 25.641 -37.344 -22.719 1 94.5 153 ILE B O 1
ATOM 4600 N N . ARG B 1 154 ? 26.75 -39.25 -22.609 1 93.81 154 ARG B N 1
ATOM 4601 C CA . ARG B 1 154 ? 27.453 -39.031 -23.859 1 93.81 154 ARG B CA 1
ATOM 4602 C C . ARG B 1 154 ? 27.016 -40.062 -24.922 1 93.81 154 ARG B C 1
ATOM 4604 O O . ARG B 1 154 ? 26.875 -41.25 -24.625 1 93.81 154 ARG B O 1
ATOM 4611 N N . ILE B 1 155 ? 26.734 -39.594 -26.078 1 92.38 155 ILE B N 1
ATOM 4612 C CA . ILE B 1 155 ? 26.375 -40.406 -27.234 1 92.38 155 ILE B CA 1
ATOM 4613 C C . ILE B 1 155 ? 27.281 -40.094 -28.406 1 92.38 155 ILE B C 1
ATOM 4615 O O . ILE B 1 155 ? 27.344 -38.938 -28.859 1 92.38 155 ILE B O 1
ATOM 4619 N N . GLU B 1 156 ? 27.922 -41.125 -28.859 1 92.81 156 GLU B N 1
ATOM 4620 C CA . GLU B 1 156 ? 28.734 -40.906 -30.047 1 92.81 156 GLU B CA 1
ATOM 4621 C C . GLU B 1 156 ? 27.891 -40.906 -31.312 1 92.81 156 GLU B C 1
ATOM 4623 O O . GLU B 1 156 ? 27.047 -41.781 -31.516 1 92.81 156 GLU B O 1
ATOM 4628 N N . VAL B 1 157 ? 28.125 -39.875 -32.094 1 92.06 157 VAL B N 1
ATOM 4629 C CA . VAL B 1 157 ? 27.344 -39.719 -33.312 1 92.06 157 VAL B CA 1
ATOM 4630 C C . VAL B 1 157 ? 28.281 -39.531 -34.5 1 92.06 157 VAL B C 1
ATOM 4632 O O . VAL B 1 157 ? 29.391 -39.031 -34.375 1 92.06 157 VAL B O 1
ATOM 4635 N N . THR B 1 158 ? 27.781 -40.031 -35.625 1 92.94 158 THR B N 1
ATOM 4636 C CA . THR B 1 158 ? 28.484 -39.812 -36.906 1 92.94 158 THR B CA 1
ATOM 4637 C C . THR B 1 158 ? 27.656 -38.938 -37.844 1 92.94 158 THR B C 1
ATOM 4639 O O . THR B 1 158 ? 26.438 -39.156 -37.969 1 92.94 158 THR B O 1
ATOM 4642 N N . ALA B 1 159 ? 28.328 -38.031 -38.406 1 92.31 159 ALA B N 1
ATOM 4643 C CA . ALA B 1 159 ? 27.625 -37.094 -39.25 1 92.31 159 ALA B CA 1
ATOM 4644 C C . ALA B 1 159 ? 27.5 -37.625 -40.688 1 92.31 159 ALA B C 1
ATOM 4646 O O . ALA B 1 159 ? 28.438 -38.25 -41.219 1 92.31 159 ALA B O 1
ATOM 4647 N N . THR B 1 160 ? 26.344 -37.469 -41.156 1 90.81 160 THR B N 1
ATOM 4648 C CA . THR B 1 160 ? 26.125 -37.75 -42.594 1 90.81 160 THR B CA 1
ATOM 4649 C C . THR B 1 160 ? 26 -36.469 -43.375 1 90.81 160 THR B C 1
ATOM 4651 O O . THR B 1 160 ? 26.062 -35.375 -42.812 1 90.81 160 THR B O 1
ATOM 4654 N N . GLN B 1 161 ? 25.922 -36.625 -44.656 1 90.38 161 GLN B N 1
ATOM 4655 C CA . GLN B 1 161 ? 25.844 -35.438 -45.531 1 90.38 161 GLN B CA 1
ATOM 4656 C C . GLN B 1 161 ? 24.578 -34.625 -45.219 1 90.38 161 GLN B C 1
ATOM 4658 O O . GLN B 1 161 ? 24.578 -33.406 -45.344 1 90.38 161 GLN B O 1
ATOM 4663 N N . ALA B 1 162 ? 23.609 -35.344 -44.719 1 89.12 162 ALA B N 1
ATOM 4664 C CA . ALA B 1 162 ? 22.328 -34.688 -44.438 1 89.12 162 ALA B CA 1
ATOM 4665 C C . ALA B 1 162 ? 22.484 -33.656 -43.344 1 89.12 162 ALA B C 1
ATOM 4667 O O . ALA B 1 162 ? 21.797 -32.625 -43.344 1 89.12 162 ALA B O 1
ATOM 4668 N N . TYR B 1 163 ? 23.375 -33.844 -42.438 1 89.69 163 TYR B N 1
ATOM 4669 C CA . TYR B 1 163 ? 23.609 -32.938 -41.344 1 89.69 163 TYR B CA 1
ATOM 4670 C C . TYR B 1 163 ? 24.172 -31.594 -41.844 1 89.69 163 TYR B C 1
ATOM 4672 O O . TYR B 1 163 ? 23.812 -30.531 -41.312 1 89.69 163 TYR B O 1
ATOM 4680 N N . PHE B 1 164 ? 24.922 -31.609 -42.812 1 88.12 164 PHE B N 1
ATOM 4681 C CA . PHE B 1 164 ? 25.562 -30.406 -43.312 1 88.12 164 PHE B CA 1
ATOM 4682 C C . PHE B 1 164 ? 24.656 -29.656 -44.281 1 88.12 164 PHE B C 1
ATOM 4684 O O . PHE B 1 164 ? 24.812 -28.453 -44.5 1 88.12 164 PHE B O 1
ATOM 4691 N N . ASP B 1 165 ? 23.766 -30.406 -44.812 1 88.81 165 ASP B N 1
ATOM 4692 C CA . ASP B 1 165 ? 22.828 -29.766 -45.719 1 88.81 165 ASP B CA 1
ATOM 4693 C C . ASP B 1 165 ? 21.875 -28.859 -44.969 1 88.81 165 ASP B C 1
ATOM 4695 O O . ASP B 1 165 ? 21.453 -27.812 -45.469 1 88.81 165 ASP B O 1
ATOM 4699 N N . ASP B 1 166 ? 21.5 -29.266 -43.719 1 80.88 166 ASP B N 1
ATOM 4700 C CA . ASP B 1 166 ? 20.625 -28.484 -42.844 1 80.88 166 ASP B CA 1
ATOM 4701 C C . ASP B 1 166 ? 21.047 -28.594 -41.375 1 80.88 166 ASP B C 1
ATOM 4703 O O . ASP B 1 166 ? 20.391 -29.297 -40.594 1 80.88 166 ASP B O 1
ATOM 4707 N N . PRO B 1 167 ? 22.078 -27.922 -41.031 1 75.56 167 PRO B N 1
ATOM 4708 C CA . PRO B 1 167 ? 22.609 -28.094 -39.656 1 75.56 167 PRO B CA 1
ATOM 4709 C C . PRO B 1 167 ? 21.656 -27.562 -38.594 1 75.56 167 PRO B C 1
ATOM 4711 O O . PRO B 1 167 ? 21.094 -26.469 -38.75 1 75.56 167 PRO B O 1
ATOM 4714 N N . VAL B 1 168 ? 21.172 -28.406 -37.75 1 72.81 168 VAL B N 1
ATOM 4715 C CA . VAL B 1 168 ? 20.359 -28 -36.594 1 72.81 168 VAL B CA 1
ATOM 4716 C C . VAL B 1 168 ? 21.234 -27.828 -35.375 1 72.81 168 VAL B C 1
ATOM 4718 O O . VAL B 1 168 ? 22.031 -28.703 -35.031 1 72.81 168 VAL B O 1
ATOM 4721 N N . ARG B 1 169 ? 21.172 -26.688 -34.781 1 67.56 169 ARG B N 1
ATOM 4722 C CA . ARG B 1 169 ? 21.922 -26.438 -33.562 1 67.56 169 ARG B CA 1
ATOM 4723 C C . ARG B 1 169 ? 21.188 -26.984 -32.344 1 67.56 169 ARG B C 1
ATOM 4725 O O . ARG B 1 169 ? 19.953 -26.953 -32.281 1 67.56 169 ARG B O 1
ATOM 4732 N N . PRO B 1 170 ? 22.031 -27.641 -31.547 1 64.69 170 PRO B N 1
ATOM 4733 C CA . PRO B 1 170 ? 21.438 -28.203 -30.328 1 64.69 170 PRO B CA 1
ATOM 4734 C C . PRO B 1 170 ? 20.516 -27.219 -29.625 1 64.69 170 PRO B C 1
ATOM 4736 O O . PRO B 1 170 ? 19.5 -27.625 -29.047 1 64.69 170 PRO B O 1
ATOM 4739 N N . ARG B 1 171 ? 20.828 -25.953 -29.594 1 66 171 ARG B N 1
ATOM 4740 C CA . ARG B 1 171 ? 20.062 -24.953 -28.859 1 66 171 ARG B CA 1
ATOM 4741 C C . ARG B 1 171 ? 18.703 -24.734 -29.516 1 66 171 ARG B C 1
ATOM 4743 O O . ARG B 1 171 ? 17.781 -24.219 -28.891 1 66 171 ARG B O 1
ATOM 4750 N N . ASP B 1 172 ? 18.578 -25.141 -30.828 1 68.81 172 ASP B N 1
ATOM 4751 C CA . ASP B 1 172 ? 17.344 -24.891 -31.562 1 68.81 172 ASP B CA 1
ATOM 4752 C C . ASP B 1 172 ? 16.25 -25.859 -31.125 1 68.81 172 ASP B C 1
ATOM 4754 O O . ASP B 1 172 ? 15.062 -25.594 -31.312 1 68.81 172 ASP B O 1
ATOM 4758 N N . SER B 1 173 ? 16.625 -27.047 -30.656 1 72.75 173 SER B N 1
ATOM 4759 C CA . SER B 1 173 ? 15.68 -28.016 -30.109 1 72.75 173 SER B CA 1
ATOM 4760 C C . SER B 1 173 ? 16.062 -28.422 -28.703 1 72.75 173 SER B C 1
ATOM 4762 O O . SER B 1 173 ? 16.891 -29.312 -28.516 1 72.75 173 SER B O 1
ATOM 4764 N N . GLU B 1 174 ? 15.531 -27.781 -27.781 1 80.62 174 GLU B N 1
ATOM 4765 C CA . GLU B 1 174 ? 15.914 -28.047 -26.406 1 80.62 174 GLU B CA 1
ATOM 4766 C C . GLU B 1 174 ? 15.273 -29.344 -25.906 1 80.62 174 GLU B C 1
ATOM 4768 O O . GLU B 1 174 ? 14.148 -29.672 -26.266 1 80.62 174 GLU B O 1
ATOM 4773 N N . ALA B 1 175 ? 16.141 -30.094 -25.203 1 89.12 175 ALA B N 1
ATOM 4774 C CA . ALA B 1 175 ? 15.672 -31.328 -24.594 1 89.12 175 ALA B CA 1
ATOM 4775 C C . ALA B 1 175 ? 14.547 -31.062 -23.594 1 89.12 175 ALA B C 1
ATOM 4777 O O . ALA B 1 175 ? 14.578 -30.047 -22.891 1 89.12 175 ALA B O 1
ATOM 4778 N N . ALA B 1 176 ? 13.516 -31.844 -23.641 1 89.62 176 ALA B N 1
ATOM 4779 C CA . ALA B 1 176 ? 12.398 -31.734 -22.703 1 89.62 176 ALA B CA 1
ATOM 4780 C C . ALA B 1 176 ? 12.656 -32.562 -21.453 1 89.62 176 ALA B C 1
ATOM 4782 O O . ALA B 1 176 ? 12.852 -33.781 -21.531 1 89.62 176 ALA B O 1
ATOM 4783 N N . SER B 1 177 ? 12.789 -31.969 -20.359 1 91.19 177 SER B N 1
ATOM 4784 C CA . SER B 1 177 ? 13.039 -32.656 -19.109 1 91.19 177 SER B CA 1
ATOM 4785 C C . SER B 1 177 ? 11.75 -32.938 -18.344 1 91.19 177 SER B C 1
ATOM 4787 O O . SER B 1 177 ? 10.75 -32.25 -18.547 1 91.19 177 SER B O 1
ATOM 4789 N N . ARG B 1 178 ? 11.766 -34.062 -17.609 1 88.88 178 ARG B N 1
ATOM 4790 C CA . ARG B 1 178 ? 10.656 -34.406 -16.734 1 88.88 178 ARG B CA 1
ATOM 4791 C C . ARG B 1 178 ? 11.164 -34.844 -15.359 1 88.88 178 ARG B C 1
ATOM 4793 O O . ARG B 1 178 ? 12.211 -35.469 -15.242 1 88.88 178 ARG B O 1
ATOM 4800 N N . ALA B 1 179 ? 10.555 -34.312 -14.344 1 87.88 179 ALA B N 1
ATOM 4801 C CA . ALA B 1 179 ? 10.867 -34.688 -12.969 1 87.88 179 ALA B CA 1
ATOM 4802 C C . ALA B 1 179 ? 9.734 -34.312 -12.023 1 87.88 179 ALA B C 1
ATOM 4804 O O . ALA B 1 179 ? 8.992 -33.375 -12.273 1 87.88 179 ALA B O 1
ATOM 4805 N N . THR B 1 180 ? 9.523 -35.188 -11.031 1 80.75 180 THR B N 1
ATOM 4806 C CA . THR B 1 180 ? 8.547 -34.875 -9.992 1 80.75 180 THR B CA 1
ATOM 4807 C C . THR B 1 180 ? 9.242 -34.594 -8.664 1 80.75 180 THR B C 1
ATOM 4809 O O . THR B 1 180 ? 10.18 -35.312 -8.281 1 80.75 180 THR B O 1
ATOM 4812 N N . SER B 1 181 ? 9.023 -33.5 -8.18 1 78.5 181 SER B N 1
ATOM 4813 C CA . SER B 1 181 ? 9.586 -33.156 -6.871 1 78.5 181 SER B CA 1
ATOM 4814 C C . SER B 1 181 ? 8.484 -32.906 -5.848 1 78.5 181 SER B C 1
ATOM 4816 O O . SER B 1 181 ? 7.34 -32.625 -6.211 1 78.5 181 SER B O 1
ATOM 4818 N N . ASP B 1 182 ? 8.844 -33.219 -4.562 1 74.56 182 ASP B N 1
ATOM 4819 C CA . ASP B 1 182 ? 7.883 -32.938 -3.506 1 74.56 182 ASP B CA 1
ATOM 4820 C C . ASP B 1 182 ? 7.668 -31.422 -3.361 1 74.56 182 ASP B C 1
ATOM 4822 O O . ASP B 1 182 ? 8.594 -30.625 -3.568 1 74.56 182 ASP B O 1
ATOM 4826 N N . ASN B 1 183 ? 6.379 -31.125 -3.254 1 75.19 183 ASN B N 1
ATOM 4827 C CA . ASN B 1 183 ? 6.008 -29.734 -3.027 1 75.19 183 ASN B CA 1
ATOM 4828 C C . ASN B 1 183 ? 5.801 -29.438 -1.544 1 75.19 183 ASN B C 1
ATOM 4830 O O . ASN B 1 183 ? 4.988 -30.078 -0.886 1 75.19 183 ASN B O 1
ATOM 4834 N N . VAL B 1 184 ? 6.629 -28.594 -1.034 1 74.62 184 VAL B N 1
ATOM 4835 C CA . VAL B 1 184 ? 6.594 -28.25 0.385 1 74.62 184 VAL B CA 1
ATOM 4836 C C . VAL B 1 184 ? 5.207 -27.75 0.764 1 74.62 184 VAL B C 1
ATOM 4838 O O . VAL B 1 184 ? 4.738 -27.969 1.885 1 74.62 184 VAL B O 1
ATOM 4841 N N . LEU B 1 185 ? 4.539 -27.141 -0.11 1 78.12 185 LEU B N 1
ATOM 4842 C CA . LEU B 1 185 ? 3.236 -26.547 0.184 1 78.12 185 LEU B CA 1
ATOM 4843 C C . LEU B 1 185 ? 2.172 -27.625 0.349 1 78.12 185 LEU B C 1
ATOM 4845 O O . LEU B 1 185 ? 1.185 -27.422 1.06 1 78.12 185 LEU B O 1
ATOM 4849 N N . THR B 1 186 ? 2.418 -28.75 -0.258 1 76.19 186 THR B N 1
ATOM 4850 C CA . THR B 1 186 ? 1.412 -29.797 -0.18 1 76.19 186 THR B CA 1
ATOM 4851 C C . THR B 1 186 ? 1.847 -30.891 0.794 1 76.19 186 THR B C 1
ATOM 4853 O O . THR B 1 186 ? 1.17 -31.922 0.933 1 76.19 186 THR B O 1
ATOM 4856 N N . SER B 1 187 ? 2.961 -30.641 1.421 1 78.06 187 SER B N 1
ATOM 4857 C CA . SER B 1 187 ? 3.441 -31.609 2.404 1 78.06 187 SER B CA 1
ATOM 4858 C C . SER B 1 187 ? 2.531 -31.656 3.627 1 78.06 187 SER B C 1
ATOM 4860 O O . SER B 1 187 ? 2.031 -30.609 4.074 1 78.06 187 SER B O 1
ATOM 4862 N N . PRO B 1 188 ? 2.221 -32.781 4.125 1 83.25 188 PRO B N 1
ATOM 4863 C CA . PRO B 1 188 ? 1.377 -32.906 5.316 1 83.25 188 PRO B CA 1
ATOM 4864 C C . PRO B 1 188 ? 2.127 -32.562 6.605 1 83.25 188 PRO B C 1
ATOM 4866 O O . PRO B 1 188 ? 1.521 -32.5 7.68 1 83.25 188 PRO B O 1
ATOM 4869 N N . GLU B 1 189 ? 3.332 -32.312 6.555 1 83.44 189 GLU B N 1
ATOM 4870 C CA . GLU B 1 189 ? 4.129 -32.031 7.742 1 83.44 189 GLU B CA 1
ATOM 4871 C C . GLU B 1 189 ? 3.842 -30.625 8.273 1 83.44 189 GLU B C 1
ATOM 4873 O O . GLU B 1 189 ? 3.738 -29.672 7.496 1 83.44 189 GLU B O 1
ATOM 4878 N N . PHE B 1 190 ? 3.574 -30.609 9.633 1 89.25 190 PHE B N 1
ATOM 4879 C CA . PHE B 1 190 ? 3.322 -29.344 10.312 1 89.25 190 PHE B CA 1
ATOM 4880 C C . PHE B 1 190 ? 4.5 -28.969 11.203 1 89.25 190 PHE B C 1
ATOM 4882 O O . PHE B 1 190 ? 5.098 -29.828 11.852 1 89.25 190 PHE B O 1
ATOM 4889 N N . THR B 1 191 ? 4.938 -27.766 11.078 1 88.25 191 THR B N 1
ATOM 4890 C CA . THR B 1 191 ? 5.988 -27.266 11.953 1 88.25 191 THR B CA 1
ATOM 4891 C C . THR B 1 191 ? 5.578 -25.938 12.586 1 88.25 191 THR B C 1
ATOM 4893 O O . THR B 1 191 ? 4.793 -25.188 12.008 1 88.25 191 THR B O 1
ATOM 4896 N N . PHE B 1 192 ? 6.059 -25.672 13.82 1 91.5 192 PHE B N 1
ATOM 4897 C CA . PHE B 1 192 ? 5.805 -24.406 14.516 1 91.5 192 PHE B CA 1
ATOM 4898 C C . PHE B 1 192 ? 7.016 -23.484 14.422 1 91.5 192 PHE B C 1
ATOM 4900 O O . PHE B 1 192 ? 7.082 -22.469 15.117 1 91.5 192 PHE B O 1
ATOM 4907 N N . GLU B 1 193 ? 7.852 -23.875 13.57 1 89.31 193 GLU B N 1
ATOM 4908 C CA . GLU B 1 193 ? 9.109 -23.156 13.445 1 89.31 193 GLU B CA 1
ATOM 4909 C C . GLU B 1 193 ? 8.875 -21.688 13.062 1 89.31 193 GLU B C 1
ATOM 4911 O O . GLU B 1 193 ? 9.531 -20.797 13.594 1 89.31 193 GLU B O 1
ATOM 4916 N N . ASN B 1 194 ? 7.93 -21.484 12.148 1 89.12 194 ASN B N 1
ATOM 4917 C CA . ASN B 1 194 ? 7.645 -20.125 11.719 1 89.12 194 ASN B CA 1
ATOM 4918 C C . ASN B 1 194 ? 7.129 -19.266 12.875 1 89.12 194 ASN B C 1
ATOM 4920 O O . ASN B 1 194 ? 7.527 -18.109 13.023 1 89.12 194 ASN B O 1
ATOM 4924 N N . PHE B 1 195 ? 6.375 -19.828 13.711 1 89.38 195 PHE B N 1
ATOM 4925 C CA . PHE B 1 195 ? 5.809 -19.094 14.844 1 89.38 195 PHE B CA 1
ATOM 4926 C C . PHE B 1 195 ? 6.871 -18.844 15.906 1 89.38 195 PHE B C 1
ATOM 4928 O O . PHE B 1 195 ? 6.91 -17.766 16.516 1 89.38 195 PHE B O 1
ATOM 4935 N N . THR B 1 196 ? 7.703 -19.766 16.078 1 87.25 196 THR B N 1
ATOM 4936 C CA . THR B 1 196 ? 8.789 -19.594 17.031 1 87.25 196 THR B CA 1
ATOM 4937 C C . THR B 1 196 ? 9.734 -18.484 16.594 1 87.25 196 THR B C 1
ATOM 4939 O O . THR B 1 196 ? 10.18 -17.672 17.406 1 87.25 196 THR B O 1
ATOM 4942 N N . LYS B 1 197 ? 9.992 -18.453 15.383 1 82.69 197 LYS B N 1
ATOM 4943 C CA . LYS B 1 197 ? 10.852 -17.406 14.82 1 82.69 197 LYS B CA 1
ATOM 4944 C C . LYS B 1 197 ? 10.211 -16.031 14.969 1 82.69 197 LYS B C 1
ATOM 4946 O O . LYS B 1 197 ? 10.891 -15.062 15.312 1 82.69 197 LYS B O 1
ATOM 4951 N N . VAL B 1 198 ? 8.992 -15.992 14.727 1 80.12 198 VAL B N 1
ATOM 4952 C CA . VAL B 1 198 ? 8.273 -14.719 14.773 1 80.12 198 VAL B CA 1
ATOM 4953 C C . VAL B 1 198 ? 8.242 -14.195 16.203 1 80.12 198 VAL B C 1
ATOM 4955 O O . VAL B 1 198 ? 8.562 -13.031 16.453 1 80.12 198 VAL B O 1
ATOM 4958 N N . PHE B 1 199 ? 7.953 -15.031 17.188 1 82.5 199 PHE B N 1
ATOM 4959 C CA . PHE B 1 199 ? 7.754 -14.602 18.562 1 82.5 199 PHE B CA 1
ATOM 4960 C C . PHE B 1 199 ? 9.086 -14.43 19.281 1 82.5 199 PHE B C 1
ATOM 4962 O O . PHE B 1 199 ? 9.172 -13.711 20.281 1 82.5 199 PHE B O 1
ATOM 4969 N N . SER B 1 200 ? 10.062 -15.094 18.734 1 78.56 200 SER B N 1
ATOM 4970 C CA . SER B 1 200 ? 11.375 -15 19.375 1 78.56 200 SER B CA 1
ATOM 4971 C C . SER B 1 200 ? 12.141 -13.789 18.875 1 78.56 200 SER B C 1
ATOM 4973 O O . SER B 1 200 ? 13.141 -13.383 19.469 1 78.56 200 SER B O 1
ATOM 4975 N N . ALA B 1 201 ? 11.625 -13.273 17.828 1 77.44 201 ALA B N 1
ATOM 4976 C CA . ALA B 1 201 ? 12.312 -12.102 17.312 1 77.44 201 ALA B CA 1
ATOM 4977 C C . ALA B 1 201 ? 12.102 -10.891 18.219 1 77.44 201 ALA B C 1
ATOM 4979 O O . ALA B 1 201 ? 10.984 -10.633 18.672 1 77.44 201 ALA B O 1
ATOM 4980 N N . ALA B 1 202 ? 13.172 -10.305 18.703 1 75.25 202 ALA B N 1
ATOM 4981 C CA . ALA B 1 202 ? 13.141 -9.156 19.609 1 75.25 202 ALA B CA 1
ATOM 4982 C C . ALA B 1 202 ? 12.266 -8.039 19.047 1 75.25 202 ALA B C 1
ATOM 4984 O O . ALA B 1 202 ? 11.617 -7.309 19.797 1 75.25 202 ALA B O 1
ATOM 4985 N N . GLU B 1 203 ? 12.172 -8.055 17.812 1 82.81 203 GLU B N 1
ATOM 4986 C CA . GLU B 1 203 ? 11.516 -6.918 17.172 1 82.81 203 GLU B CA 1
ATOM 4987 C C . GLU B 1 203 ? 10.008 -7.113 17.094 1 82.81 203 GLU B C 1
ATOM 4989 O O . GLU B 1 203 ? 9.258 -6.148 16.906 1 82.81 203 GLU B O 1
ATOM 4994 N N . PHE B 1 204 ? 9.57 -8.375 17.469 1 84.69 204 PHE B N 1
ATOM 4995 C CA . PHE B 1 204 ? 8.148 -8.656 17.281 1 84.69 204 PHE B CA 1
ATOM 4996 C C . PHE B 1 204 ? 7.305 -7.832 18.25 1 84.69 204 PHE B C 1
ATOM 4998 O O . PHE B 1 204 ? 6.344 -7.18 17.844 1 84.69 204 PHE B O 1
ATOM 5005 N N . TRP B 1 205 ? 7.648 -7.848 19.469 1 86.88 205 TRP B N 1
ATOM 5006 C CA . TRP B 1 205 ? 6.855 -7.152 20.469 1 86.88 205 TRP B CA 1
ATOM 5007 C C . TRP B 1 205 ? 6.895 -5.645 20.25 1 86.88 205 TRP B C 1
ATOM 5009 O O . TRP B 1 205 ? 5.902 -4.953 20.5 1 86.88 205 TRP B O 1
ATOM 5019 N N . HIS B 1 206 ? 8.016 -5.195 19.844 1 90.75 206 HIS B N 1
ATOM 5020 C CA . HIS B 1 206 ? 8.117 -3.775 19.531 1 90.75 206 HIS B CA 1
ATOM 5021 C C . HIS B 1 206 ? 7.207 -3.396 18.375 1 90.75 206 HIS B C 1
ATOM 5023 O O . HIS B 1 206 ? 6.473 -2.41 18.453 1 90.75 206 HIS B O 1
ATOM 5029 N N . VAL B 1 207 ? 7.23 -4.207 17.375 1 91.75 207 VAL B N 1
ATOM 5030 C CA . VAL B 1 207 ? 6.422 -3.963 16.188 1 91.75 207 VAL B CA 1
ATOM 5031 C C . VAL B 1 207 ? 4.941 -4.051 16.531 1 91.75 207 VAL B C 1
ATOM 5033 O O . VAL B 1 207 ? 4.133 -3.244 16.062 1 91.75 207 VAL B O 1
ATOM 5036 N N . LEU B 1 208 ? 4.613 -4.988 17.391 1 90.69 208 LEU B N 1
ATOM 5037 C CA . LEU B 1 208 ? 3.229 -5.125 17.828 1 90.69 208 LEU B CA 1
ATOM 5038 C C . LEU B 1 208 ? 2.787 -3.895 18.609 1 90.69 208 LEU B C 1
ATOM 5040 O O . LEU B 1 208 ? 1.688 -3.379 18.406 1 90.69 208 LEU B O 1
ATOM 5044 N N . ARG B 1 209 ? 3.584 -3.449 19.469 1 92.81 209 ARG B N 1
ATOM 5045 C CA . ARG B 1 209 ? 3.262 -2.266 20.266 1 92.81 209 ARG B CA 1
ATOM 5046 C C . ARG B 1 209 ? 3.096 -1.04 19.375 1 92.81 209 ARG B C 1
ATOM 5048 O O . ARG B 1 209 ? 2.166 -0.251 19.562 1 92.81 209 ARG B O 1
ATOM 5055 N N . VAL B 1 210 ? 4.008 -0.884 18.484 1 95.19 210 VAL B N 1
ATOM 5056 C CA . VAL B 1 210 ? 3.938 0.233 17.547 1 95.19 210 VAL B CA 1
ATOM 5057 C C . VAL B 1 210 ? 2.631 0.164 16.75 1 95.19 210 VAL B C 1
ATOM 5059 O O . VAL B 1 210 ? 1.961 1.181 16.562 1 95.19 210 VAL B O 1
ATOM 5062 N N . THR B 1 211 ? 2.283 -1.053 16.344 1 94.19 211 THR B N 1
ATOM 5063 C CA . THR B 1 211 ? 1.052 -1.241 15.586 1 94.19 211 THR B CA 1
ATOM 5064 C C . THR B 1 211 ? -0.164 -0.838 16.422 1 94.19 211 THR B C 1
ATOM 5066 O O . THR B 1 211 ? -1.047 -0.128 15.93 1 94.19 211 THR B O 1
ATOM 5069 N N . ILE B 1 212 ? -0.182 -1.241 17.641 1 92.44 212 ILE B N 1
ATOM 5070 C CA . ILE B 1 212 ? -1.303 -0.945 18.531 1 92.44 212 ILE B CA 1
ATOM 5071 C C . ILE B 1 212 ? -1.373 0.559 18.797 1 92.44 212 ILE B C 1
ATOM 5073 O O . ILE B 1 212 ? -2.443 1.162 18.703 1 92.44 212 ILE B O 1
ATOM 5077 N N . TYR B 1 213 ? -0.249 1.165 19.094 1 95.31 213 TYR B N 1
ATOM 5078 C CA . TYR B 1 213 ? -0.185 2.602 19.344 1 95.31 213 TYR B CA 1
ATOM 5079 C C . TYR B 1 213 ? -0.631 3.387 18.125 1 95.31 213 TYR B C 1
ATOM 5081 O O . TYR B 1 213 ? -1.446 4.305 18.219 1 95.31 213 TYR B O 1
ATOM 5089 N N . TYR B 1 214 ? -0.114 3.018 17.016 1 97 214 TYR B N 1
ATOM 5090 C CA . TYR B 1 214 ? -0.461 3.645 15.75 1 97 214 TYR B CA 1
ATOM 5091 C C . TYR B 1 214 ? -1.96 3.555 15.484 1 97 214 TYR B C 1
ATOM 5093 O O . TYR B 1 214 ? -2.596 4.551 15.141 1 97 214 TYR B O 1
ATOM 5101 N N . THR B 1 215 ? -2.479 2.391 15.672 1 95.31 215 THR B N 1
ATOM 5102 C CA . THR B 1 215 ? -3.877 2.131 15.352 1 95.31 215 THR B CA 1
ATOM 5103 C C . THR B 1 215 ? -4.801 2.883 16.312 1 95.31 215 THR B C 1
ATOM 5105 O O . THR B 1 215 ? -5.742 3.545 15.875 1 95.31 215 THR B O 1
ATOM 5108 N N . ILE B 1 216 ? -4.527 2.828 17.562 1 94.75 216 ILE B N 1
ATOM 5109 C CA . ILE B 1 216 ? -5.391 3.439 18.562 1 94.75 216 ILE B CA 1
ATOM 5110 C C . ILE B 1 216 ? -5.387 4.957 18.391 1 94.75 216 ILE B C 1
ATOM 5112 O O . ILE B 1 216 ? -6.445 5.578 18.281 1 94.75 216 ILE B O 1
ATOM 5116 N N . PHE B 1 217 ? -4.27 5.547 18.281 1 97.31 217 PHE B N 1
ATOM 5117 C CA . PHE B 1 217 ? -4.184 7.004 18.297 1 97.31 217 PHE B CA 1
ATOM 5118 C C . PHE B 1 217 ? -4.578 7.578 16.938 1 97.31 217 PHE B C 1
ATOM 5120 O O . PHE B 1 217 ? -5.148 8.672 16.859 1 97.31 217 PHE B O 1
ATOM 5127 N N . ALA B 1 218 ? -4.246 6.863 15.867 1 97.5 218 ALA B N 1
ATOM 5128 C CA . ALA B 1 218 ? -4.715 7.32 14.562 1 97.5 218 ALA B CA 1
ATOM 5129 C C . ALA B 1 218 ? -6.238 7.266 14.484 1 97.5 218 ALA B C 1
ATOM 5131 O O . ALA B 1 218 ? -6.871 8.18 13.953 1 97.5 218 ALA B O 1
ATOM 5132 N N . THR B 1 219 ? -6.758 6.188 15.016 1 96.12 219 THR B N 1
ATOM 5133 C CA . THR B 1 219 ? -8.211 6.031 15.016 1 96.12 219 THR B CA 1
ATOM 5134 C C . THR B 1 219 ? -8.867 7.094 15.891 1 96.12 219 THR B C 1
ATOM 5136 O O . THR B 1 219 ? -9.828 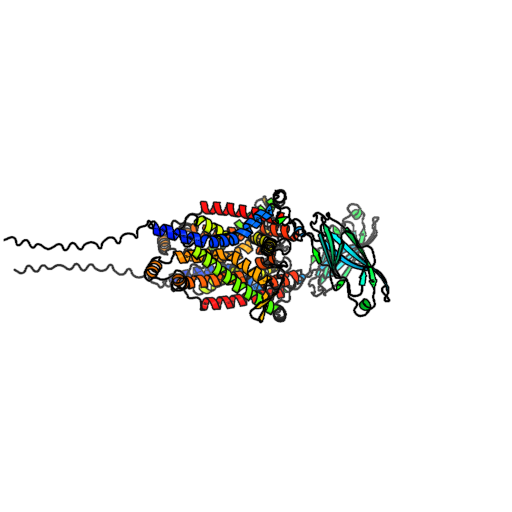7.746 15.469 1 96.12 219 THR B O 1
ATOM 5139 N N . LEU B 1 220 ? -8.375 7.266 17.062 1 97.12 220 LEU B N 1
ATOM 5140 C CA . LEU B 1 220 ? -8.906 8.297 17.953 1 97.12 220 LEU B CA 1
ATOM 5141 C C . LEU B 1 220 ? -8.758 9.68 17.328 1 97.12 220 LEU B C 1
ATOM 5143 O O . LEU B 1 220 ? -9.664 10.508 17.438 1 97.12 220 LEU B O 1
ATOM 5147 N N . GLY B 1 221 ? -7.59 9.914 16.75 1 96.69 221 GLY B N 1
ATOM 5148 C CA . GLY B 1 221 ? -7.375 11.195 16.078 1 96.69 221 GLY B CA 1
ATOM 5149 C C . GLY B 1 221 ? -8.367 11.461 14.969 1 96.69 221 GLY B C 1
ATOM 5150 O O . GLY B 1 221 ? -8.875 12.578 14.836 1 96.69 221 GLY B O 1
ATOM 5151 N N . ALA B 1 222 ? -8.648 10.438 14.195 1 96.06 222 ALA B N 1
ATOM 5152 C CA . ALA B 1 222 ? -9.609 10.57 13.102 1 96.06 222 ALA B CA 1
ATOM 5153 C C . ALA B 1 222 ? -11.008 10.883 13.641 1 96.06 222 ALA B C 1
ATOM 5155 O O . ALA B 1 222 ? -11.727 11.711 13.07 1 96.06 222 ALA B O 1
ATOM 5156 N N . LEU B 1 223 ? -11.375 10.219 14.742 1 96.38 223 LEU B N 1
ATOM 5157 C CA . LEU B 1 223 ? -12.688 10.445 15.336 1 96.38 223 LEU B CA 1
ATOM 5158 C C . LEU B 1 223 ? -12.781 11.852 15.922 1 96.38 223 LEU B C 1
ATOM 5160 O O . LEU B 1 223 ? -13.805 12.523 15.766 1 96.38 223 LEU B O 1
ATOM 5164 N N . VAL B 1 224 ? -11.758 12.32 16.547 1 94.69 224 VAL B N 1
ATOM 5165 C CA . VAL B 1 224 ? -11.75 13.648 17.156 1 94.69 224 VAL B CA 1
ATOM 5166 C C . VAL B 1 224 ? -11.828 14.711 16.062 1 94.69 224 VAL B C 1
ATOM 5168 O O . VAL B 1 224 ? -12.617 15.648 16.172 1 94.69 224 VAL B O 1
ATOM 5171 N N . LEU B 1 225 ? -11.039 14.531 15.055 1 92.88 225 LEU B N 1
ATOM 5172 C CA . LEU B 1 225 ? -11.07 15.477 13.945 1 92.88 225 LEU B CA 1
ATOM 5173 C C . LEU B 1 225 ? -12.43 15.453 13.25 1 92.88 225 LEU B C 1
ATOM 5175 O O . LEU B 1 225 ? -12.953 16.5 12.859 1 92.88 225 LEU B O 1
ATOM 5179 N N . GLY B 1 226 ? -12.945 14.227 13.062 1 92.75 226 GLY B N 1
ATOM 5180 C CA . GLY B 1 226 ? -14.266 14.109 12.469 1 92.75 226 GLY B CA 1
ATOM 5181 C C . GLY B 1 226 ? -15.352 14.773 13.297 1 92.75 226 GLY B C 1
ATOM 5182 O O . GLY B 1 226 ? -16.234 15.43 12.75 1 92.75 226 GLY B O 1
ATOM 5183 N N . LEU B 1 227 ? -15.289 14.555 14.617 1 93 227 LEU B N 1
ATOM 5184 C CA . LEU B 1 227 ? -16.25 15.18 15.523 1 93 227 LEU B CA 1
ATOM 5185 C C . LEU B 1 227 ? -16.141 16.703 15.461 1 93 227 LEU B C 1
ATOM 5187 O O . LEU B 1 227 ? -17.172 17.391 15.422 1 93 227 LEU B O 1
ATOM 5191 N N . PHE B 1 228 ? -14.945 17.188 15.453 1 89.31 228 PHE B N 1
ATOM 5192 C CA . PHE B 1 228 ? -14.719 18.625 15.367 1 89.31 228 PHE B CA 1
ATOM 5193 C C . PHE B 1 228 ? -15.258 19.172 14.055 1 89.31 228 PHE B C 1
ATOM 5195 O O . PHE B 1 228 ? -15.938 20.203 14.039 1 89.31 228 PHE B O 1
ATOM 5202 N N . ALA B 1 229 ? -14.969 18.531 12.992 1 89.12 229 ALA B N 1
ATOM 5203 C CA . ALA B 1 229 ? -15.453 18.953 11.68 1 89.12 229 ALA B CA 1
ATOM 5204 C C . ALA B 1 229 ? -16.984 18.906 11.617 1 89.12 229 ALA B C 1
ATOM 5206 O O . ALA B 1 229 ? -17.609 19.812 11.07 1 89.12 229 ALA B O 1
ATOM 5207 N N . ALA B 1 230 ? -17.531 17.844 12.164 1 90 230 ALA B N 1
ATOM 5208 C CA . ALA B 1 230 ? -18.984 17.703 12.164 1 90 230 ALA B CA 1
ATOM 5209 C C . ALA B 1 230 ? -19.656 18.828 12.953 1 90 230 ALA B C 1
ATOM 5211 O O . ALA B 1 230 ? -20.672 19.375 12.523 1 90 230 ALA B O 1
ATOM 5212 N N . GLN B 1 231 ? -19.094 19.141 14.07 1 85.62 231 GLN B N 1
ATOM 5213 C CA . GLN B 1 231 ? -19.641 20.234 14.883 1 85.62 231 GLN B CA 1
ATOM 5214 C C . GLN B 1 231 ? -19.578 21.562 14.148 1 85.62 231 GLN B C 1
ATOM 5216 O O . GLN B 1 231 ? -20.5 22.375 14.234 1 85.62 231 GLN B O 1
ATOM 5221 N N . MET B 1 232 ? -18.516 21.719 13.461 1 83.31 232 MET B N 1
ATOM 5222 C CA . MET B 1 232 ? -18.297 22.969 12.734 1 83.31 232 MET B CA 1
ATOM 5223 C C . MET B 1 232 ? -19.281 23.109 11.586 1 83.31 232 MET B C 1
ATOM 5225 O O . MET B 1 232 ? -19.766 24.203 11.305 1 83.31 232 MET B O 1
ATOM 5229 N N . LEU B 1 233 ? -19.672 22 11.047 1 84.12 233 LEU B N 1
ATOM 5230 C CA . LEU B 1 233 ? -20.469 22.078 9.828 1 84.12 233 LEU B CA 1
ATOM 5231 C C . LEU B 1 233 ? -21.906 21.609 10.078 1 84.12 233 LEU B C 1
ATOM 5233 O O . LEU B 1 233 ? -22.656 21.375 9.133 1 84.12 233 LEU B O 1
ATOM 5237 N N . ASN B 1 234 ? -22.172 21.422 11.289 1 82.69 234 ASN B N 1
ATOM 5238 C CA . ASN B 1 234 ? -23.547 21.047 11.641 1 82.69 234 ASN B CA 1
ATOM 5239 C C . ASN B 1 234 ? -24.484 22.25 11.562 1 82.69 234 ASN B C 1
ATOM 5241 O O . ASN B 1 234 ? -25.703 22.078 11.461 1 82.69 234 ASN B O 1
ATOM 5245 N N . THR B 1 235 ? -23.984 23.422 11.547 1 74.38 235 THR B N 1
ATOM 5246 C CA . THR B 1 235 ? -24.812 24.625 11.484 1 74.38 235 THR B CA 1
ATOM 5247 C C . THR B 1 235 ? -25.078 25.016 10.031 1 74.38 235 THR B C 1
ATOM 5249 O O . THR B 1 235 ? -24.25 24.75 9.156 1 74.38 235 THR B O 1
ATOM 5252 N N . ALA B 1 236 ? -26.25 25.578 9.82 1 74.81 236 ALA B N 1
ATOM 5253 C CA . ALA B 1 236 ? -26.641 25.953 8.469 1 74.81 236 ALA B CA 1
ATOM 5254 C C . ALA B 1 236 ? -26.047 27.312 8.078 1 74.81 236 ALA B C 1
ATOM 5256 O O . ALA B 1 236 ? -26.156 28.281 8.836 1 74.81 236 ALA B O 1
ATOM 5257 N N . PHE B 1 237 ? -25.109 27.344 7.141 1 75.69 237 PHE B N 1
ATOM 5258 C CA . PHE B 1 237 ? -24.609 28.594 6.574 1 75.69 237 PHE B CA 1
ATOM 5259 C C . PHE B 1 237 ? -24.359 28.453 5.078 1 75.69 237 PHE B C 1
ATOM 5261 O O . PHE B 1 237 ? -24.375 27.328 4.547 1 75.69 237 PHE B O 1
ATOM 5268 N N . ARG B 1 238 ? -24.234 29.656 4.422 1 77.5 238 ARG B N 1
ATOM 5269 C CA . ARG B 1 238 ? -24.031 29.656 2.979 1 77.5 238 ARG B CA 1
ATOM 5270 C C . ARG B 1 238 ? -22.672 29.062 2.627 1 77.5 238 ARG B C 1
ATOM 5272 O O . ARG B 1 238 ? -21.656 29.422 3.238 1 77.5 238 ARG B O 1
ATOM 5279 N N . GLY B 1 239 ? -22.484 28.094 1.807 1 78.5 239 GLY B N 1
ATOM 5280 C CA . GLY B 1 239 ? -21.25 27.469 1.354 1 78.5 239 GLY B CA 1
ATOM 5281 C C . GLY B 1 239 ? -20.953 26.156 2.053 1 78.5 239 GLY B C 1
ATOM 5282 O O . GLY B 1 239 ? -19.906 25.547 1.804 1 78.5 239 GLY B O 1
ATOM 5283 N N . ARG B 1 240 ? -21.828 25.797 2.996 1 79.94 240 ARG B N 1
ATOM 5284 C CA . ARG B 1 240 ? -21.625 24.594 3.805 1 79.94 240 ARG B CA 1
ATOM 5285 C C . ARG B 1 240 ? -21.484 23.359 2.924 1 79.94 240 ARG B C 1
ATOM 5287 O O . ARG B 1 240 ? -20.672 22.484 3.205 1 79.94 240 ARG B O 1
ATOM 5294 N N . THR B 1 241 ? -22.188 23.406 1.89 1 78.31 241 THR B N 1
ATOM 5295 C CA . THR B 1 241 ? -22.172 22.25 1.002 1 78.31 241 THR B CA 1
ATOM 5296 C C . THR B 1 241 ? -20.812 22.109 0.325 1 78.31 241 THR B C 1
ATOM 5298 O O . THR B 1 241 ? -20.297 21 0.198 1 78.31 241 THR B O 1
ATOM 5301 N N . VAL B 1 242 ? -20.281 23.188 -0.027 1 77.75 242 VAL B N 1
ATOM 5302 C CA . VAL B 1 242 ? -18.969 23.172 -0.673 1 77.75 242 VAL B CA 1
ATOM 5303 C C . VAL B 1 242 ? -17.906 22.75 0.331 1 77.75 242 VAL B C 1
ATOM 5305 O O . VAL B 1 242 ? -17.016 21.953 0.003 1 77.75 242 VAL B O 1
ATOM 5308 N N . LEU B 1 243 ? -18.062 23.219 1.525 1 81.38 243 LEU B N 1
ATOM 5309 C CA . LEU B 1 243 ? -17.078 22.875 2.551 1 81.38 243 LEU B CA 1
ATOM 5310 C C . LEU B 1 243 ? -17.172 21.391 2.918 1 81.38 243 LEU B C 1
ATOM 5312 O O . LEU B 1 243 ? -16.141 20.75 3.16 1 81.38 243 LEU B O 1
ATOM 5316 N N . ARG B 1 244 ? -18.344 20.922 2.967 1 81.88 244 ARG B N 1
ATOM 5317 C CA . ARG B 1 244 ? -18.516 19.5 3.244 1 81.88 244 ARG B CA 1
ATOM 5318 C C . ARG B 1 244 ? -17.844 18.656 2.18 1 81.88 244 ARG B C 1
ATOM 5320 O O . ARG B 1 244 ? -17.203 17.641 2.498 1 81.88 244 ARG B O 1
ATOM 5327 N N . GLY B 1 245 ? -17.938 19.109 0.961 1 78.56 245 GLY B N 1
ATOM 5328 C CA . GLY B 1 245 ? -17.266 18.422 -0.125 1 78.56 245 GLY B CA 1
ATOM 5329 C C . GLY B 1 245 ? -15.758 18.484 -0.03 1 78.56 245 GLY B C 1
ATOM 5330 O O . GLY B 1 245 ? -15.07 17.484 -0.249 1 78.56 245 GLY B O 1
ATOM 5331 N N . LEU B 1 246 ? -15.273 19.594 0.352 1 79.94 246 LEU B N 1
ATOM 5332 C CA . LEU B 1 246 ? -13.828 19.797 0.447 1 79.94 246 LEU B CA 1
ATOM 5333 C C . LEU B 1 246 ? -13.234 18.953 1.57 1 79.94 246 LEU B C 1
ATOM 5335 O O . LEU B 1 246 ? -12.102 18.484 1.471 1 79.94 246 LEU B O 1
ATOM 5339 N N . PHE B 1 247 ? -14.047 18.766 2.588 1 86.12 247 PHE B N 1
ATOM 5340 C CA . PHE B 1 247 ? -13.578 17.984 3.73 1 86.12 247 PHE B CA 1
ATOM 5341 C C . PHE B 1 247 ? -13.469 16.516 3.375 1 86.12 247 PHE B C 1
ATOM 5343 O O . PHE B 1 247 ? -12.844 15.734 4.102 1 86.12 247 PHE B O 1
ATOM 5350 N N . LEU B 1 248 ? -13.992 16.125 2.232 1 80.62 248 LEU B N 1
ATOM 5351 C CA . LEU B 1 248 ? -13.914 14.742 1.798 1 80.62 248 LEU B CA 1
ATOM 5352 C C . LEU B 1 248 ? -12.625 14.477 1.024 1 80.62 248 LEU B C 1
ATOM 5354 O O . LEU B 1 248 ? -12.266 13.328 0.786 1 80.62 248 LEU B O 1
ATOM 5358 N N . PHE B 1 249 ? -11.883 15.477 0.782 1 78.62 249 PHE B N 1
ATOM 5359 C CA . PHE B 1 249 ? -10.711 15.43 -0.088 1 78.62 249 PHE B CA 1
ATOM 5360 C C . PHE B 1 249 ? -9.695 14.422 0.426 1 78.62 249 PHE B C 1
ATOM 5362 O O . PHE B 1 249 ? -9.188 13.594 -0.34 1 78.62 249 PHE B O 1
ATOM 5369 N N . PRO B 1 250 ? -9.297 14.445 1.726 1 83.56 250 PRO B N 1
ATOM 5370 C CA . PRO B 1 250 ? -8.273 13.516 2.205 1 83.56 250 PRO B CA 1
ATOM 5371 C C . PRO B 1 250 ? -8.625 12.055 1.925 1 83.56 250 PRO B C 1
ATOM 5373 O O . PRO B 1 250 ? -7.734 11.234 1.718 1 83.56 250 PRO B O 1
ATOM 5376 N N . TYR B 1 251 ? -9.859 11.836 1.914 1 77.44 251 TYR B N 1
ATOM 5377 C CA . TYR B 1 251 ? -10.312 10.461 1.739 1 77.44 251 TYR B CA 1
ATOM 5378 C C . TYR B 1 251 ? -10.344 10.078 0.264 1 77.44 251 TYR B C 1
ATOM 5380 O O . TYR B 1 251 ? -10.117 8.922 -0.088 1 77.44 251 TYR B O 1
ATOM 5388 N N . VAL B 1 252 ? -10.609 11.055 -0.628 1 73.62 252 VAL B N 1
ATOM 5389 C CA . VAL B 1 252 ? -10.812 10.781 -2.047 1 73.62 252 VAL B CA 1
ATOM 5390 C C . VAL B 1 252 ? -9.477 10.875 -2.785 1 73.62 252 VAL B C 1
ATOM 5392 O O . VAL B 1 252 ? -9.32 10.305 -3.869 1 73.62 252 VAL B O 1
ATOM 5395 N N . ALA B 1 253 ? -8.57 11.539 -2.189 1 76.69 253 ALA B N 1
ATOM 5396 C CA . ALA B 1 253 ? -7.27 11.711 -2.83 1 76.69 253 ALA B CA 1
ATOM 5397 C C . ALA B 1 253 ? -6.508 10.391 -2.898 1 76.69 253 ALA B C 1
ATOM 5399 O O . ALA B 1 253 ? -6.57 9.578 -1.967 1 76.69 253 ALA B O 1
ATOM 5400 N N . PRO B 1 254 ? -5.805 10.195 -4.055 1 75.75 254 PRO B N 1
ATOM 5401 C CA . PRO B 1 254 ? -4.977 8.992 -4.141 1 75.75 254 PRO B CA 1
ATOM 5402 C C . PRO B 1 254 ? -3.941 8.906 -3.023 1 75.75 254 PRO B C 1
ATOM 5404 O O . PRO B 1 254 ? -3.266 9.891 -2.725 1 75.75 254 PRO B O 1
ATOM 5407 N N . VAL B 1 255 ? -3.934 7.762 -2.416 1 80.62 255 VAL B N 1
ATOM 5408 C CA . VAL B 1 255 ? -3.1 7.551 -1.237 1 80.62 255 VAL B CA 1
ATOM 5409 C C . VAL B 1 255 ? -1.645 7.871 -1.568 1 80.62 255 VAL B C 1
ATOM 5411 O O . VAL B 1 255 ? -0.952 8.523 -0.782 1 80.62 255 VAL B O 1
ATOM 5414 N N . ILE B 1 256 ? -1.179 7.441 -2.691 1 79.06 256 ILE B N 1
ATOM 5415 C CA . ILE B 1 256 ? 0.224 7.605 -3.055 1 79.06 256 ILE B CA 1
ATOM 5416 C C . ILE B 1 256 ? 0.535 9.086 -3.26 1 79.06 256 ILE B C 1
ATOM 5418 O O . ILE B 1 256 ? 1.607 9.562 -2.877 1 79.06 256 ILE B O 1
ATOM 5422 N N . ALA B 1 257 ? -0.401 9.797 -3.881 1 77 257 ALA B N 1
ATOM 5423 C CA . ALA B 1 257 ? -0.199 11.227 -4.09 1 77 257 ALA B CA 1
ATOM 5424 C C . ALA B 1 257 ? -0.115 11.969 -2.762 1 77 257 ALA B C 1
ATOM 5426 O O . ALA B 1 257 ? 0.738 12.844 -2.584 1 77 257 ALA B O 1
ATOM 5427 N N . VAL B 1 258 ? -0.932 11.578 -1.868 1 83.69 258 VAL B N 1
ATOM 5428 C CA . VAL B 1 258 ? -0.965 12.211 -0.555 1 83.69 258 VAL B CA 1
ATOM 5429 C C . VAL B 1 258 ? 0.309 11.875 0.216 1 83.69 258 VAL B C 1
ATOM 5431 O O . VAL B 1 258 ? 0.913 12.742 0.845 1 83.69 258 VAL B O 1
ATOM 5434 N N . ALA B 1 259 ? 0.668 10.617 0.18 1 86.19 259 ALA B N 1
ATOM 5435 C CA . ALA B 1 259 ? 1.879 10.195 0.878 1 86.19 259 ALA B CA 1
ATOM 5436 C C . ALA B 1 259 ? 3.102 10.945 0.361 1 86.19 259 ALA B C 1
ATOM 5438 O O . ALA B 1 259 ? 3.898 11.469 1.146 1 86.19 259 ALA B O 1
ATOM 5439 N N . PHE B 1 260 ? 3.195 11.047 -0.886 1 80.5 260 PHE B N 1
ATOM 5440 C CA . PHE B 1 260 ? 4.316 11.734 -1.518 1 80.5 260 PHE B CA 1
ATOM 5441 C C . PHE B 1 260 ? 4.332 13.211 -1.136 1 80.5 260 PHE B C 1
ATOM 5443 O O . PHE B 1 260 ? 5.391 13.773 -0.858 1 80.5 260 PHE B O 1
ATOM 5450 N N . THR B 1 261 ? 3.23 13.75 -1.175 1 83.94 261 THR B N 1
ATOM 5451 C CA . THR B 1 261 ? 3.123 15.164 -0.833 1 83.94 261 THR B CA 1
ATOM 5452 C C . THR B 1 261 ? 3.576 15.406 0.604 1 83.94 261 THR B C 1
ATOM 5454 O O . THR B 1 261 ? 4.332 16.344 0.871 1 83.94 261 THR B O 1
ATOM 5457 N N . TRP B 1 262 ? 3.127 14.586 1.484 1 88.75 262 TRP B N 1
ATOM 5458 C CA . TRP B 1 262 ? 3.52 14.742 2.881 1 88.75 262 TRP B CA 1
ATOM 5459 C C . TRP B 1 262 ? 5.02 14.539 3.051 1 88.75 262 TRP B C 1
ATOM 5461 O O . TRP B 1 262 ? 5.66 15.227 3.854 1 88.75 262 TRP B O 1
ATOM 5471 N N . VAL B 1 263 ? 5.602 13.602 2.344 1 86.44 263 VAL B N 1
ATOM 5472 C CA . VAL B 1 263 ? 7.039 13.367 2.402 1 86.44 263 VAL B CA 1
ATOM 5473 C C . VAL B 1 263 ? 7.789 14.633 2 1 86.44 263 VAL B C 1
ATOM 5475 O O . VAL B 1 263 ? 8.781 15 2.633 1 86.44 263 VAL B O 1
ATOM 5478 N N . LEU B 1 264 ? 7.254 15.32 1.085 1 81.88 264 LEU B N 1
ATOM 5479 C CA . LEU B 1 264 ? 7.906 16.531 0.598 1 81.88 264 LEU B CA 1
ATOM 5480 C C . LEU B 1 264 ? 7.684 17.688 1.562 1 81.88 264 LEU B C 1
ATOM 5482 O O . LEU B 1 264 ? 8.609 18.453 1.838 1 81.88 264 LEU B O 1
ATOM 5486 N N . LEU B 1 265 ? 6.496 17.766 2.021 1 85.56 265 LEU B N 1
ATOM 5487 C CA . LEU B 1 265 ? 6.168 18.859 2.924 1 85.56 265 LEU B CA 1
ATOM 5488 C C . LEU B 1 265 ? 6.961 18.75 4.223 1 85.56 265 LEU B C 1
ATOM 5490 O O . LEU B 1 265 ? 7.305 19.766 4.832 1 85.56 265 LEU B O 1
ATOM 5494 N N . LEU B 1 266 ? 7.301 17.562 4.57 1 88.88 266 LEU B N 1
ATOM 5495 C CA . LEU B 1 266 ? 7.914 17.344 5.875 1 88.88 266 LEU B CA 1
ATOM 5496 C C . LEU B 1 266 ? 9.414 17.109 5.738 1 88.88 266 LEU B C 1
ATOM 5498 O O . LEU B 1 266 ? 10.094 16.828 6.727 1 88.88 266 LEU B O 1
ATOM 5502 N N . ASP B 1 267 ? 9.875 17.234 4.547 1 85.44 267 ASP B N 1
ATOM 5503 C CA . ASP B 1 267 ? 11.312 17.078 4.32 1 85.44 267 ASP B CA 1
ATOM 5504 C C . ASP B 1 267 ? 12.117 18.031 5.188 1 85.44 267 ASP B C 1
ATOM 5506 O O . ASP B 1 267 ? 11.75 19.203 5.332 1 85.44 267 ASP B O 1
ATOM 5510 N N . PRO B 1 268 ? 13.164 17.562 5.812 1 81.94 268 PRO B N 1
ATOM 5511 C CA . PRO B 1 268 ? 13.914 18.406 6.738 1 81.94 268 PRO B CA 1
ATOM 5512 C C . PRO B 1 268 ? 14.695 19.516 6.027 1 81.94 268 PRO B C 1
ATOM 5514 O O . PRO B 1 268 ? 14.977 20.547 6.621 1 81.94 268 PRO B O 1
ATOM 5517 N N . PHE B 1 269 ? 14.984 19.359 4.82 1 74.19 269 PHE B N 1
ATOM 5518 C CA . PHE B 1 269 ? 15.859 20.328 4.156 1 74.19 269 PHE B CA 1
ATOM 5519 C C . PHE B 1 269 ? 15.055 21.234 3.234 1 74.19 269 PHE B C 1
ATOM 5521 O O . PHE B 1 269 ? 15.312 22.438 3.16 1 74.19 269 PHE B O 1
ATOM 5528 N N . SER B 1 270 ? 14.062 20.703 2.635 1 72.56 270 SER B N 1
ATOM 5529 C CA . SER B 1 270 ? 13.367 21.484 1.622 1 72.56 270 SER B CA 1
ATOM 5530 C C . SER B 1 270 ? 11.867 21.562 1.91 1 72.56 270 SER B C 1
ATOM 5532 O O . SER B 1 270 ? 11.117 22.203 1.17 1 72.56 270 SER B O 1
ATOM 5534 N N . GLY B 1 271 ? 11.523 21.031 3.016 1 77.94 271 GLY B N 1
ATOM 5535 C CA . GLY B 1 271 ? 10.102 20.969 3.307 1 77.94 271 GLY B CA 1
ATOM 5536 C C . GLY B 1 271 ? 9.523 22.281 3.781 1 77.94 271 GLY B C 1
ATOM 5537 O O . GLY B 1 271 ? 10.234 23.094 4.395 1 77.94 271 GLY B O 1
ATOM 5538 N N . THR B 1 272 ? 8.328 22.406 3.521 1 74.88 272 THR B N 1
ATOM 5539 C CA . THR B 1 272 ? 7.617 23.641 3.84 1 74.88 272 THR B CA 1
ATOM 5540 C C . THR B 1 272 ? 7.422 23.766 5.348 1 74.88 272 THR B C 1
ATOM 5542 O O . THR B 1 272 ? 7.535 24.875 5.898 1 74.88 272 THR B O 1
ATOM 5545 N N . LEU B 1 273 ? 7.203 22.688 5.945 1 80.56 273 LEU B N 1
ATOM 5546 C CA . LEU B 1 273 ? 6.898 22.781 7.367 1 80.56 273 LEU B CA 1
ATOM 5547 C C . LEU B 1 273 ? 8.117 23.234 8.156 1 80.56 273 LEU B C 1
ATOM 5549 O O . LEU B 1 273 ? 8.016 24.109 9.023 1 80.56 273 LEU B O 1
ATOM 5553 N N . ASN B 1 274 ? 9.211 22.641 7.859 1 80.31 274 ASN B N 1
ATOM 5554 C CA . ASN B 1 274 ? 10.43 23.094 8.523 1 80.31 274 ASN B CA 1
ATOM 5555 C C . ASN B 1 274 ? 10.742 24.547 8.211 1 80.31 274 ASN B C 1
ATOM 5557 O O . ASN B 1 274 ? 11.188 25.297 9.078 1 80.31 274 ASN B O 1
ATOM 5561 N N . ALA B 1 275 ? 10.523 24.938 7.02 1 76.06 275 ALA B N 1
ATOM 5562 C CA . ALA B 1 275 ? 10.773 26.328 6.621 1 76.06 275 ALA B CA 1
ATOM 5563 C C . ALA B 1 275 ? 9.898 27.297 7.406 1 76.06 275 ALA B C 1
ATOM 5565 O O . ALA B 1 275 ? 10.383 28.328 7.887 1 76.06 275 ALA B O 1
ATOM 5566 N N . ILE B 1 276 ? 8.648 26.953 7.555 1 77.56 276 ILE B N 1
ATOM 5567 C CA . ILE B 1 276 ? 7.703 27.797 8.273 1 77.56 276 ILE B CA 1
ATOM 5568 C C . ILE B 1 276 ? 8.094 27.859 9.75 1 77.56 276 ILE B C 1
ATOM 5570 O O . ILE B 1 276 ? 8.117 28.938 10.344 1 77.56 276 ILE B O 1
ATOM 5574 N N . LEU B 1 277 ? 8.406 26.766 10.258 1 80.31 277 LEU B N 1
ATOM 5575 C CA . LEU B 1 277 ? 8.75 26.719 11.672 1 80.31 277 LEU B CA 1
ATOM 5576 C C . LEU B 1 277 ? 10.047 27.484 11.945 1 80.31 277 LEU B C 1
ATOM 5578 O O . LEU B 1 277 ? 10.18 28.125 12.984 1 80.31 277 LEU B O 1
ATOM 5582 N N . ARG B 1 278 ? 10.984 27.453 11.062 1 77 278 ARG B N 1
ATOM 5583 C CA . ARG B 1 278 ? 12.219 28.219 11.195 1 77 278 ARG B CA 1
ATOM 5584 C C . ARG B 1 278 ? 11.961 29.719 11.078 1 77 278 ARG B C 1
ATOM 5586 O O . ARG B 1 278 ? 12.523 30.516 11.836 1 77 278 ARG B O 1
ATOM 5593 N N . GLN B 1 279 ? 11.133 30.031 10.164 1 75.94 279 GLN B N 1
ATOM 5594 C CA . GLN B 1 279 ? 10.805 31.438 9.969 1 75.94 279 GLN B CA 1
ATOM 5595 C C . GLN B 1 279 ? 10.094 32 11.195 1 75.94 279 GLN B C 1
ATOM 5597 O O . GLN B 1 279 ? 10.266 33.188 11.523 1 75.94 279 GLN B O 1
ATOM 5602 N N . MET B 1 280 ? 9.328 31.141 11.797 1 78.94 280 MET B N 1
ATOM 5603 C CA . MET B 1 280 ? 8.609 31.562 12.992 1 78.94 280 MET B CA 1
ATOM 5604 C C . MET B 1 280 ? 9.531 31.578 14.211 1 78.94 280 MET B C 1
ATOM 5606 O O . MET B 1 280 ? 9.133 32.031 15.289 1 78.94 280 MET B O 1
ATOM 5610 N N . GLY B 1 281 ? 10.734 31.109 14.016 1 74.94 281 GLY B N 1
ATOM 5611 C CA . GLY B 1 281 ? 11.711 31.109 15.094 1 74.94 281 GLY B CA 1
ATOM 5612 C C . GLY B 1 281 ? 11.492 29.984 16.094 1 74.94 281 GLY B C 1
ATOM 5613 O O . GLY B 1 281 ? 12.023 30.016 17.203 1 74.94 281 GLY B O 1
ATOM 5614 N N . VAL B 1 282 ? 10.656 29.047 15.711 1 73.19 282 VAL B N 1
ATOM 5615 C CA . VAL B 1 282 ? 10.312 27.969 16.625 1 73.19 282 VAL B CA 1
ATOM 5616 C C . VAL B 1 282 ? 11.422 26.922 16.625 1 73.19 282 VAL B C 1
ATOM 5618 O O . VAL B 1 282 ? 11.711 26.312 17.656 1 73.19 282 VAL B O 1
ATOM 5621 N N . LEU B 1 283 ? 12.031 26.781 15.453 1 74.62 283 LEU B N 1
ATOM 5622 C CA . LEU B 1 283 ? 13.047 25.75 15.32 1 74.62 283 LEU B CA 1
ATOM 5623 C C . LEU B 1 283 ? 14.375 26.344 14.883 1 74.62 283 LEU B C 1
ATOM 5625 O O . LEU B 1 283 ? 14.414 27.25 14.039 1 74.62 283 LEU B O 1
ATOM 5629 N N . ASP B 1 284 ? 15.406 25.906 15.578 1 70.88 284 ASP B N 1
ATOM 5630 C CA . ASP B 1 284 ? 16.75 26.297 15.141 1 70.88 284 ASP B CA 1
ATOM 5631 C C . ASP B 1 284 ? 17.312 25.281 14.141 1 70.88 284 ASP B C 1
ATOM 5633 O O . ASP B 1 284 ? 17.906 25.672 13.125 1 70.88 284 ASP B O 1
ATOM 5637 N N . THR B 1 285 ? 17 23.953 14.461 1 75.81 285 THR B N 1
ATOM 5638 C CA . THR B 1 285 ? 17.453 22.875 13.578 1 75.81 285 THR B CA 1
ATOM 5639 C C . THR B 1 285 ? 16.25 22.141 12.992 1 75.81 285 THR B C 1
ATOM 5641 O O . THR B 1 285 ? 15.25 21.922 13.688 1 75.81 285 THR B O 1
ATOM 5644 N N . PRO B 1 286 ? 16.344 21.891 11.727 1 81.5 286 PRO B N 1
ATOM 5645 C CA . PRO B 1 286 ? 15.219 21.188 11.094 1 81.5 286 PRO B CA 1
ATOM 5646 C C . PRO B 1 286 ? 14.938 19.844 11.75 1 81.5 286 PRO B C 1
ATOM 5648 O O . PRO B 1 286 ? 15.859 19.156 12.203 1 81.5 286 PRO B O 1
ATOM 5651 N N . ILE B 1 287 ? 13.695 19.609 11.836 1 84.62 287 ILE B N 1
ATOM 5652 C CA . ILE B 1 287 ? 13.242 18.328 12.391 1 84.62 287 ILE B CA 1
ATOM 5653 C C . ILE B 1 287 ? 12.969 17.344 11.25 1 84.62 287 ILE B C 1
ATOM 5655 O O . ILE B 1 287 ? 12.359 17.703 10.242 1 84.62 287 ILE B O 1
ATOM 5659 N N . ASN B 1 288 ? 13.531 16.125 11.383 1 88.75 288 ASN B N 1
ATOM 5660 C CA . ASN B 1 288 ? 13.203 15.047 10.461 1 88.75 288 ASN B CA 1
ATOM 5661 C C . ASN B 1 288 ? 11.961 14.289 10.906 1 88.75 288 ASN B C 1
ATOM 5663 O O . ASN B 1 288 ? 12.062 13.203 11.477 1 88.75 288 ASN B O 1
ATOM 5667 N N . PHE B 1 289 ? 10.852 14.797 10.547 1 91.94 289 PHE B N 1
ATOM 5668 C CA . PHE B 1 289 ? 9.562 14.352 11.047 1 91.94 289 PHE B CA 1
ATOM 5669 C C . PHE B 1 289 ? 9.328 12.883 10.711 1 91.94 289 PHE B C 1
ATOM 5671 O O . PHE B 1 289 ? 8.641 12.172 11.445 1 91.94 289 PHE B O 1
ATOM 5678 N N . LEU B 1 290 ? 9.883 12.422 9.602 1 92.94 290 LEU B N 1
ATOM 5679 C CA . LEU B 1 290 ? 9.602 11.055 9.172 1 92.94 290 LEU B CA 1
ATOM 5680 C C . LEU B 1 290 ? 10.812 10.156 9.391 1 92.94 290 LEU B C 1
ATOM 5682 O O . LEU B 1 290 ? 10.703 8.93 9.289 1 92.94 290 LEU B O 1
ATOM 5686 N N . GLY B 1 291 ? 11.945 10.805 9.766 1 91.69 291 GLY B N 1
ATOM 5687 C CA . GLY B 1 291 ? 13.172 10.031 9.867 1 91.69 291 GLY B CA 1
ATOM 5688 C C . GLY B 1 291 ? 13.727 9.969 11.273 1 91.69 291 GLY B C 1
ATOM 5689 O O . GLY B 1 291 ? 14.586 9.133 11.578 1 91.69 291 GLY B O 1
ATOM 5690 N N . GLN B 1 292 ? 13.164 10.789 12.102 1 89.75 292 GLN B N 1
ATOM 5691 C CA . GLN B 1 292 ? 13.656 10.836 13.477 1 89.75 292 GLN B CA 1
ATOM 5692 C C . GLN B 1 292 ? 12.789 9.984 14.398 1 89.75 292 GLN B C 1
ATOM 5694 O O . GLN B 1 292 ? 11.57 10.195 14.477 1 89.75 292 GLN B O 1
ATOM 5699 N N . ARG B 1 293 ? 13.438 9.07 15.086 1 89.12 293 ARG B N 1
ATOM 5700 C CA . ARG B 1 293 ? 12.711 8.117 15.922 1 89.12 293 ARG B CA 1
ATOM 5701 C C . ARG B 1 293 ? 12.133 8.797 17.156 1 89.12 293 ARG B C 1
ATOM 5703 O O . ARG B 1 293 ? 10.938 8.648 17.453 1 89.12 293 ARG B O 1
ATOM 5710 N N . ALA B 1 294 ? 13.023 9.477 17.812 1 90.56 294 ALA B N 1
ATOM 5711 C CA . ALA B 1 294 ? 12.578 10.062 19.062 1 90.56 294 ALA B CA 1
ATOM 5712 C C . ALA B 1 294 ? 13.383 11.32 19.391 1 90.56 294 ALA B C 1
ATOM 5714 O O . ALA B 1 294 ? 14.492 11.5 18.906 1 90.56 294 ALA B O 1
ATOM 5715 N N . VAL B 1 295 ? 12.695 12.234 20.062 1 85.94 295 VAL B N 1
ATOM 5716 C CA . VAL B 1 295 ? 13.344 13.422 20.609 1 85.94 295 VAL B CA 1
ATOM 5717 C C . VAL B 1 295 ? 13.039 13.516 22.109 1 85.94 295 VAL B C 1
ATOM 5719 O O . VAL B 1 295 ? 11.914 13.258 22.547 1 85.94 295 VAL B O 1
ATOM 5722 N N . PRO B 1 296 ? 14.141 13.734 22.812 1 86.69 296 PRO B N 1
ATOM 5723 C CA . PRO B 1 296 ? 13.906 13.898 24.25 1 86.69 296 PRO B CA 1
ATOM 5724 C C . PRO B 1 296 ? 13.164 15.195 24.578 1 86.69 296 PRO B C 1
ATOM 5726 O O . PRO B 1 296 ? 13.516 16.25 24.062 1 86.69 296 PRO B O 1
ATOM 5729 N N . LEU B 1 297 ? 12.047 15.07 25.188 1 84.69 297 LEU B N 1
ATOM 5730 C CA . LEU B 1 297 ? 11.297 16.219 25.672 1 84.69 297 LEU B CA 1
ATOM 5731 C C . LEU B 1 297 ? 11.305 16.266 27.203 1 84.69 297 LEU B C 1
ATOM 5733 O O . LEU B 1 297 ? 11.078 15.234 27.859 1 84.69 297 LEU B O 1
ATOM 5737 N N . ASP B 1 298 ? 11.82 17.359 27.719 1 82 298 ASP B N 1
ATOM 5738 C CA . ASP B 1 298 ? 11.836 17.547 29.156 1 82 298 ASP B CA 1
ATOM 5739 C C . ASP B 1 298 ? 10.523 18.141 29.656 1 82 298 ASP B C 1
ATOM 5741 O O . ASP B 1 298 ? 10.148 19.25 29.25 1 82 298 ASP B O 1
ATOM 5745 N N . PHE B 1 299 ? 9.734 17.375 30.203 1 79.44 299 PHE B N 1
ATOM 5746 C CA . PHE B 1 299 ? 8.492 17.859 30.797 1 79.44 299 PHE B CA 1
ATOM 5747 C C . PHE B 1 299 ? 8.531 17.781 32.312 1 79.44 299 PHE B C 1
ATOM 5749 O O . PHE B 1 299 ? 8.508 16.688 32.875 1 79.44 299 PHE B O 1
ATOM 5756 N N . PHE B 1 300 ? 8.477 18.859 33 1 83.25 300 PHE B N 1
ATOM 5757 C CA . PHE B 1 300 ? 8.461 18.984 34.438 1 83.25 300 PHE B CA 1
ATOM 5758 C C . PHE B 1 300 ? 9.539 18.125 35.094 1 83.25 300 PHE B C 1
ATOM 5760 O O . PHE B 1 300 ? 9.281 17.406 36.062 1 83.25 300 PHE B O 1
ATOM 5767 N N . GLY B 1 301 ? 10.695 18.094 34.5 1 78.75 301 GLY B N 1
ATOM 5768 C CA . GLY B 1 301 ? 11.828 17.375 35.094 1 78.75 301 GLY B CA 1
ATOM 5769 C C . GLY B 1 301 ? 11.938 15.945 34.594 1 78.75 301 GLY B C 1
ATOM 5770 O O . GLY B 1 301 ? 12.906 15.25 34.906 1 78.75 301 GLY B O 1
ATOM 5771 N N . LEU B 1 302 ? 10.938 15.445 34 1 83.81 302 LEU B N 1
ATOM 5772 C CA . LEU B 1 302 ? 10.969 14.094 33.438 1 83.81 302 LEU B CA 1
ATOM 5773 C C . LEU B 1 302 ? 11.273 14.125 31.953 1 83.81 302 LEU B C 1
ATOM 5775 O O . LEU B 1 302 ? 10.695 14.922 31.203 1 83.81 302 LEU B O 1
ATOM 5779 N N . THR B 1 303 ? 12.336 13.422 31.516 1 87 303 THR B N 1
ATOM 5780 C CA . THR B 1 303 ? 12.688 13.336 30.109 1 87 303 THR B CA 1
ATOM 5781 C C . THR B 1 303 ? 11.914 12.203 29.422 1 87 303 THR B C 1
ATOM 5783 O O . THR B 1 303 ? 12.031 11.047 29.828 1 87 303 THR B O 1
ATOM 5786 N N . ILE B 1 304 ? 11.008 12.578 28.641 1 87.81 304 ILE B N 1
ATOM 5787 C CA . ILE B 1 304 ? 10.234 11.594 27.891 1 87.81 304 ILE B CA 1
ATOM 5788 C C . ILE B 1 304 ? 10.703 11.578 26.438 1 87.81 304 ILE B C 1
ATOM 5790 O O . ILE B 1 304 ? 10.93 12.633 25.844 1 87.81 304 ILE B O 1
ATOM 5794 N N . ASN B 1 305 ? 11.016 10.391 25.906 1 90.62 305 ASN B N 1
ATOM 5795 C CA . ASN B 1 305 ? 11.359 10.258 24.484 1 90.62 305 ASN B CA 1
ATOM 5796 C C . ASN B 1 305 ? 10.117 10.281 23.609 1 90.62 305 ASN B C 1
ATOM 5798 O O . ASN B 1 305 ? 9.406 9.273 23.5 1 90.62 305 ASN B O 1
ATOM 5802 N N . PHE B 1 306 ? 9.891 11.414 23.047 1 91.12 306 PHE B N 1
ATOM 5803 C CA . PHE B 1 306 ? 8.727 11.602 22.188 1 91.12 306 PHE B CA 1
ATOM 5804 C C . PHE B 1 306 ? 8.953 10.969 20.812 1 91.12 306 PHE B C 1
ATOM 5806 O O . PHE B 1 306 ? 9.93 11.289 20.141 1 91.12 306 PHE B O 1
ATOM 5813 N N . PRO B 1 307 ? 8.094 10.016 20.406 1 94.81 307 PRO B N 1
ATOM 5814 C CA . PRO B 1 307 ? 8.258 9.375 19.094 1 94.81 307 PRO B CA 1
ATOM 5815 C C . PRO B 1 307 ? 7.824 10.273 17.953 1 94.81 307 PRO B C 1
ATOM 5817 O O . PRO B 1 307 ? 6.648 10.273 17.562 1 94.81 307 PRO B O 1
ATOM 5820 N N . VAL B 1 308 ? 8.758 10.898 17.25 1 94.12 308 VAL B N 1
ATOM 5821 C CA . VAL B 1 308 ? 8.477 11.953 16.281 1 94.12 308 VAL B CA 1
ATOM 5822 C C . VAL B 1 308 ? 7.879 11.344 15.008 1 94.12 308 VAL B C 1
ATOM 5824 O O . VAL B 1 308 ? 6.781 11.711 14.594 1 94.12 308 VAL B O 1
ATOM 5827 N N . ALA B 1 309 ? 8.594 10.375 14.43 1 96.5 309 ALA B N 1
ATOM 5828 C CA . ALA B 1 309 ? 8.133 9.773 13.18 1 96.5 309 ALA B CA 1
ATOM 5829 C C . ALA B 1 309 ? 6.789 9.086 13.367 1 96.5 309 ALA B C 1
ATOM 5831 O O . ALA B 1 309 ? 5.891 9.219 12.531 1 96.5 309 ALA B O 1
ATOM 5832 N N . LEU B 1 310 ? 6.668 8.375 14.469 1 97.25 310 LEU B N 1
ATOM 5833 C CA . LEU B 1 310 ? 5.418 7.684 14.75 1 97.25 310 LEU B CA 1
ATOM 5834 C C . LEU B 1 310 ? 4.277 8.68 14.93 1 97.25 310 LEU B C 1
ATOM 5836 O O . LEU B 1 310 ? 3.174 8.461 14.422 1 97.25 310 LEU B O 1
ATOM 5840 N N . SER B 1 311 ? 4.516 9.758 15.586 1 97 311 SER B N 1
ATOM 5841 C CA . SER B 1 311 ? 3.492 10.773 15.789 1 97 311 SER B CA 1
ATOM 5842 C C . SER B 1 311 ? 3.109 11.445 14.477 1 97 311 SER B C 1
ATOM 5844 O O . SER B 1 311 ? 1.939 11.766 14.25 1 97 311 SER B O 1
ATOM 5846 N N . ALA B 1 312 ? 4.105 11.648 13.664 1 96.06 312 ALA B N 1
ATOM 5847 C CA . ALA B 1 312 ? 3.844 12.266 12.367 1 96.06 312 ALA B CA 1
ATOM 5848 C C . ALA B 1 312 ? 2.926 11.391 11.516 1 96.06 312 ALA B C 1
ATOM 5850 O O . ALA B 1 312 ? 1.94 11.875 10.953 1 96.06 312 ALA B O 1
ATOM 5851 N N . VAL B 1 313 ? 3.232 10.07 11.484 1 97.06 313 VAL B N 1
ATOM 5852 C CA . VAL B 1 313 ? 2.426 9.188 10.656 1 97.06 313 VAL B CA 1
ATOM 5853 C C . VAL B 1 313 ? 1.031 9.039 11.266 1 97.06 313 VAL B C 1
ATOM 5855 O O . VAL B 1 313 ? 0.045 8.891 10.539 1 97.06 313 VAL B O 1
ATOM 5858 N N . ILE B 1 314 ? 0.901 9.102 12.57 1 97.81 314 ILE B N 1
ATOM 5859 C CA . ILE B 1 314 ? -0.393 9.07 13.242 1 97.81 314 ILE B CA 1
ATOM 5860 C C . ILE B 1 314 ? -1.22 10.281 12.836 1 97.81 314 ILE B C 1
ATOM 5862 O O . ILE B 1 314 ? -2.402 10.156 12.508 1 97.81 314 ILE B O 1
ATOM 5866 N N . GLY B 1 315 ? -0.605 11.445 12.828 1 95.81 315 GLY B N 1
ATOM 5867 C CA . GLY B 1 315 ? -1.293 12.664 12.414 1 95.81 315 GLY B CA 1
ATOM 5868 C C . GLY B 1 315 ? -1.778 12.609 10.977 1 95.81 315 GLY B C 1
ATOM 5869 O O . GLY B 1 315 ? -2.906 13.008 10.688 1 95.81 315 GLY B O 1
ATOM 5870 N N . ILE B 1 316 ? -0.945 12.109 10.156 1 94.75 316 ILE B N 1
ATOM 5871 C CA . ILE B 1 316 ? -1.285 12.016 8.734 1 94.75 316 ILE B CA 1
ATOM 5872 C C . ILE B 1 316 ? -2.438 11.039 8.547 1 94.75 316 ILE B C 1
ATOM 5874 O O . ILE B 1 316 ? -3.369 11.305 7.781 1 94.75 316 ILE B O 1
ATOM 5878 N N . GLU B 1 317 ? -2.369 9.883 9.219 1 95.56 317 GLU B N 1
ATOM 5879 C CA . GLU B 1 317 ? -3.441 8.898 9.133 1 95.56 317 GLU B CA 1
ATOM 5880 C C . GLU B 1 317 ? -4.754 9.461 9.664 1 95.56 317 GLU B C 1
ATOM 5882 O O . GLU B 1 317 ? -5.82 9.219 9.094 1 95.56 317 GLU B O 1
ATOM 5887 N N . ALA B 1 318 ? -4.672 10.172 10.758 1 95.19 318 ALA B N 1
ATOM 5888 C CA . ALA B 1 318 ? -5.867 10.812 11.305 1 95.19 318 ALA B CA 1
ATOM 5889 C C . ALA B 1 318 ? -6.469 11.789 10.297 1 95.19 318 ALA B C 1
ATOM 5891 O O . ALA B 1 318 ? -7.688 11.82 10.102 1 95.19 318 ALA B O 1
ATOM 5892 N N . TRP B 1 319 ? -5.637 12.539 9.703 1 93.81 319 TRP B N 1
ATOM 5893 C CA . TRP B 1 319 ? -6.059 13.508 8.695 1 93.81 319 TRP B CA 1
ATOM 5894 C C . TRP B 1 319 ? -6.727 12.805 7.516 1 93.81 319 TRP B C 1
ATOM 5896 O O . TRP B 1 319 ? -7.773 13.242 7.039 1 93.81 319 TRP B O 1
ATOM 5906 N N . ARG B 1 320 ? -6.191 11.758 7.125 1 91.81 320 ARG B N 1
ATOM 5907 C CA . ARG B 1 320 ? -6.68 11.039 5.953 1 91.81 320 ARG B CA 1
ATOM 5908 C C . ARG B 1 320 ? -8.016 10.359 6.246 1 91.81 320 ARG B C 1
ATOM 5910 O O . ARG B 1 320 ? -8.867 10.242 5.359 1 91.81 320 ARG B O 1
ATOM 5917 N N . SER B 1 321 ? -8.227 10.008 7.441 1 92.75 321 SER B N 1
ATOM 5918 C CA . SER B 1 321 ? -9.344 9.125 7.75 1 92.75 321 SER B CA 1
ATOM 5919 C C . SER B 1 321 ? -10.484 9.883 8.414 1 92.75 321 SER B C 1
ATOM 5921 O O . SER B 1 321 ? -11.578 9.336 8.602 1 92.75 321 SER B O 1
ATOM 5923 N N . PHE B 1 322 ? -10.352 11.125 8.688 1 93.56 322 PHE B N 1
ATOM 5924 C CA . PHE B 1 322 ? -11.359 11.797 9.492 1 93.56 322 PHE B CA 1
ATOM 5925 C C . PHE B 1 322 ? -12.633 12.031 8.68 1 93.56 322 PHE B C 1
ATOM 5927 O O . PHE B 1 322 ? -13.727 12.133 9.242 1 93.56 322 PHE B O 1
ATOM 5934 N N . PRO B 1 323 ? -12.516 12.141 7.312 1 89.69 323 PRO B N 1
ATOM 5935 C CA . PRO B 1 323 ? -13.727 12.492 6.559 1 89.69 323 PRO B CA 1
ATOM 5936 C C . PRO B 1 323 ? -14.852 11.477 6.727 1 89.69 323 PRO B C 1
ATOM 5938 O O . PRO B 1 323 ? -16.016 11.852 6.816 1 89.69 323 PRO B O 1
ATOM 5941 N N . LEU B 1 324 ? -14.516 10.211 6.758 1 85.38 324 LEU B N 1
ATOM 5942 C CA . LEU B 1 324 ? -15.555 9.219 6.977 1 85.38 324 LEU B CA 1
ATOM 5943 C C . LEU B 1 324 ? -16.219 9.414 8.336 1 85.38 324 LEU B C 1
ATOM 5945 O O . LEU B 1 324 ? -17.453 9.344 8.445 1 85.38 324 LEU B O 1
ATOM 5949 N N . ALA B 1 325 ? -15.398 9.586 9.312 1 92.44 325 ALA B N 1
ATOM 5950 C CA . ALA B 1 325 ? -15.953 9.875 10.633 1 92.44 325 ALA B CA 1
ATOM 5951 C C . ALA B 1 325 ? -16.797 11.141 10.617 1 92.44 325 ALA B C 1
ATOM 5953 O O . ALA B 1 325 ? -17.891 11.18 11.195 1 92.44 325 ALA B O 1
ATOM 5954 N N . PHE B 1 326 ? -16.328 12.133 9.93 1 92.19 326 PHE B N 1
ATOM 5955 C CA . PHE B 1 326 ? -17.016 13.406 9.789 1 92.19 326 PHE B CA 1
ATOM 5956 C C . PHE B 1 326 ? -18.406 13.203 9.203 1 92.19 326 PHE B C 1
ATOM 5958 O O . PHE B 1 326 ? -19.406 13.672 9.781 1 92.19 326 PHE B O 1
ATOM 5965 N N . LEU B 1 327 ? -18.469 12.438 8.18 1 87.5 327 LEU B N 1
ATOM 5966 C CA . LEU B 1 327 ? -19.734 12.258 7.465 1 87.5 327 LEU B CA 1
ATOM 5967 C C . LEU B 1 327 ? -20.734 11.492 8.32 1 87.5 327 LEU B C 1
ATOM 5969 O O . LEU B 1 327 ? -21.906 11.883 8.414 1 87.5 327 LEU B O 1
ATOM 5973 N N . PHE B 1 328 ? -20.297 10.477 8.961 1 88.06 328 PHE B N 1
ATOM 5974 C CA . PHE B 1 328 ? -21.203 9.648 9.75 1 88.06 328 PHE B CA 1
ATOM 5975 C C . PHE B 1 328 ? -21.625 10.367 11.023 1 88.06 328 PHE B C 1
ATOM 5977 O O . PHE B 1 328 ? -22.797 10.297 11.414 1 88.06 328 PHE B O 1
ATOM 5984 N N . ILE B 1 329 ? -20.734 11.086 11.602 1 92.75 329 ILE B N 1
ATOM 5985 C CA . ILE B 1 329 ? -21.062 11.82 12.82 1 92.75 329 ILE B CA 1
ATOM 5986 C C . ILE B 1 329 ? -22.031 12.953 12.492 1 92.75 329 ILE B C 1
ATOM 5988 O O . ILE B 1 329 ? -23.016 13.172 13.203 1 92.75 329 ILE B O 1
ATOM 5992 N N . LEU B 1 330 ? -21.75 13.641 11.43 1 89.5 330 LEU B N 1
ATOM 5993 C CA . LEU B 1 330 ? -22.625 14.719 10.992 1 89.5 330 LEU B CA 1
ATOM 5994 C C . LEU B 1 330 ? -24.031 14.203 10.719 1 89.5 330 LEU B C 1
ATOM 5996 O O . LEU B 1 330 ? -25.016 14.812 11.141 1 89.5 330 LEU B O 1
ATOM 6000 N N . ALA B 1 331 ? -24.094 13.102 10.07 1 84.81 331 ALA B N 1
ATOM 6001 C CA . ALA B 1 331 ? -25.391 12.508 9.766 1 84.81 331 ALA B CA 1
ATOM 6002 C C . ALA B 1 331 ? -26.156 12.156 11.039 1 84.81 331 ALA B C 1
ATOM 6004 O O . ALA B 1 331 ? -27.359 12.391 11.133 1 84.81 331 ALA B O 1
ATOM 6005 N N . ARG B 1 332 ? -25.469 11.617 11.93 1 87.44 332 ARG B N 1
ATOM 6006 C CA . ARG B 1 332 ? -26.094 11.266 13.195 1 87.44 332 ARG B CA 1
ATOM 6007 C C . ARG B 1 332 ? -26.516 12.516 13.969 1 87.44 332 ARG B C 1
ATOM 6009 O O . ARG B 1 332 ? -27.578 12.539 14.586 1 87.44 332 ARG B O 1
ATOM 6016 N N . MET B 1 333 ? -25.781 13.539 13.977 1 88.25 333 MET B N 1
ATOM 6017 C CA . MET B 1 333 ? -26.094 14.797 14.648 1 88.25 333 MET B CA 1
ATOM 6018 C C . MET B 1 333 ? -27.328 15.438 14.047 1 88.25 333 MET B C 1
ATOM 6020 O O . MET B 1 333 ? -28.172 15.992 14.773 1 88.25 333 MET B O 1
ATOM 6024 N N . GLN B 1 334 ? -27.406 15.273 12.812 1 85.44 334 GLN B N 1
ATOM 6025 C CA . GLN B 1 334 ? -28.547 15.875 12.117 1 85.44 334 GLN B CA 1
ATOM 6026 C C . GLN B 1 334 ? -29.828 15.102 12.398 1 85.44 334 GLN B C 1
ATOM 6028 O O . GLN B 1 334 ? -30.922 15.633 12.227 1 85.44 334 GLN B O 1
ATOM 6033 N N . SER B 1 335 ? -29.641 13.93 12.812 1 84.94 335 SER B N 1
ATOM 6034 C CA . SER B 1 335 ? -30.812 13.117 13.117 1 84.94 335 SER B CA 1
ATOM 6035 C C . SER B 1 335 ? -31.328 13.398 14.523 1 84.94 335 SER B C 1
ATOM 6037 O O . SER B 1 335 ? -32.438 12.977 14.875 1 84.94 335 SER B O 1
ATOM 6039 N N . ILE B 1 336 ? -30.562 14.141 15.289 1 84 336 ILE B N 1
ATOM 6040 C CA . ILE B 1 336 ? -30.969 14.477 16.656 1 84 336 ILE B CA 1
ATOM 6041 C C . ILE B 1 336 ? -31.938 15.656 16.625 1 84 336 ILE B C 1
ATOM 6043 O O . ILE B 1 336 ? -31.703 16.656 15.953 1 84 336 ILE B O 1
ATOM 6047 N N . SER B 1 337 ? -33.062 15.531 17.375 1 84.62 337 SER B N 1
ATOM 6048 C CA . SER B 1 337 ? -34.062 16.562 17.406 1 84.62 337 SER B CA 1
ATOM 6049 C C . SER B 1 337 ? -33.531 17.875 17.953 1 84.62 337 SER B C 1
ATOM 6051 O O . SER B 1 337 ? -32.781 17.875 18.938 1 84.62 337 SER B O 1
ATOM 6053 N N . SER B 1 338 ? -33.844 18.891 17.328 1 83 338 SER B N 1
ATOM 6054 C CA . SER B 1 338 ? -33.438 20.219 17.75 1 83 338 SER B CA 1
ATOM 6055 C C . SER B 1 338 ? -34.125 20.641 19.047 1 83 338 SER B C 1
ATOM 6057 O O . SER B 1 338 ? -33.656 21.531 19.75 1 83 338 SER B O 1
ATOM 6059 N N . ASP B 1 339 ? -35.156 19.891 19.312 1 86.56 339 ASP B N 1
ATOM 6060 C CA . ASP B 1 339 ? -35.969 20.219 20.484 1 86.56 339 ASP B CA 1
ATOM 6061 C C . ASP B 1 339 ? -35.125 20.078 21.781 1 86.56 339 ASP B C 1
ATOM 6063 O O . ASP B 1 339 ? -35.281 20.875 22.703 1 86.56 339 ASP B O 1
ATOM 6067 N N . MET B 1 340 ? -34.25 19.203 21.75 1 86 340 MET B N 1
ATOM 6068 C CA . MET B 1 340 ? -33.438 18.953 22.938 1 86 340 MET B CA 1
ATOM 6069 C C . MET B 1 340 ? -32.469 20.109 23.188 1 86 340 MET B C 1
ATOM 6071 O O . MET B 1 340 ? -32.25 20.5 24.328 1 86 340 MET B O 1
ATOM 6075 N N . TYR B 1 341 ? -32.094 20.688 22.156 1 84.88 341 TYR B N 1
ATOM 6076 C CA . TYR B 1 341 ? -31.125 21.766 22.266 1 84.88 341 TYR B CA 1
ATOM 6077 C C . TYR B 1 341 ? -31.812 23.078 22.641 1 84.88 341 TYR B C 1
ATOM 6079 O O . TYR B 1 341 ? -31.281 23.875 23.422 1 84.88 341 TYR B O 1
ATOM 6087 N N . GLU B 1 342 ? -33 23.203 22.078 1 86.5 342 GLU B N 1
ATOM 6088 C CA . GLU B 1 342 ? -33.781 24.391 22.406 1 86.5 342 GLU B CA 1
ATOM 6089 C C . GLU B 1 342 ? -34.156 24.406 23.891 1 86.5 342 GLU B C 1
ATOM 6091 O O . GLU B 1 342 ? -34.062 25.453 24.547 1 86.5 342 GLU B O 1
ATOM 6096 N N . ALA B 1 343 ? -34.531 23.297 24.328 1 90.25 343 ALA B N 1
ATOM 6097 C CA . ALA B 1 343 ? -34.875 23.172 25.75 1 90.25 343 ALA B CA 1
ATOM 6098 C C . ALA B 1 343 ? -33.656 23.453 26.641 1 90.25 343 ALA B C 1
ATOM 6100 O O . ALA B 1 343 ? -33.781 24.109 27.672 1 90.25 343 ALA B O 1
ATOM 6101 N N . ALA B 1 344 ? -32.531 23.031 26.25 1 89.44 344 ALA B N 1
ATOM 6102 C CA . ALA B 1 344 ? -31.312 23.25 27.031 1 89.44 344 ALA B CA 1
ATOM 6103 C C . ALA B 1 344 ? -30.906 24.719 27.031 1 89.44 344 ALA B C 1
ATOM 6105 O O . ALA B 1 344 ? -30.438 25.234 28.047 1 89.44 344 ALA B O 1
ATOM 6106 N N . GLU B 1 345 ? -31.141 25.312 25.922 1 86.56 345 GLU B N 1
ATOM 6107 C CA . GLU B 1 345 ? -30.844 26.734 25.828 1 86.56 345 GLU B CA 1
ATOM 6108 C C . GLU B 1 345 ? -31.75 27.547 26.734 1 86.56 345 GLU B C 1
ATOM 6110 O O . GLU B 1 345 ? -31.312 28.531 27.344 1 86.56 345 GLU B O 1
ATOM 6115 N N . MET B 1 346 ? -32.938 27.094 26.812 1 89.19 346 MET B N 1
ATOM 6116 C CA . MET B 1 346 ? -33.906 27.766 27.688 1 89.19 346 MET B CA 1
ATOM 6117 C C . MET B 1 346 ? -33.5 27.594 29.141 1 89.19 346 MET B C 1
ATOM 6119 O O . MET B 1 346 ? -33.719 28.5 29.953 1 89.19 346 MET B O 1
ATOM 6123 N N . ASP B 1 347 ? -32.844 26.578 29.484 1 92.31 347 ASP B N 1
ATOM 6124 C CA . ASP B 1 347 ? -32.375 26.297 30.844 1 92.31 347 ASP B CA 1
ATOM 6125 C C . ASP B 1 347 ? -31.031 26.984 31.109 1 92.31 347 ASP B C 1
ATOM 6127 O O . ASP B 1 347 ? -30.5 26.906 32.219 1 92.31 347 ASP B O 1
ATOM 6131 N N . GLY B 1 348 ? -30.469 27.594 30.094 1 89 348 GLY B N 1
ATOM 6132 C CA . GLY B 1 348 ? -29.234 28.359 30.25 1 89 348 GLY B CA 1
ATOM 6133 C C . GLY B 1 348 ? -27.984 27.531 30.016 1 89 348 GLY B C 1
ATOM 6134 O O . GLY B 1 348 ? -26.891 27.938 30.406 1 89 348 GLY B O 1
ATOM 6135 N N . ALA B 1 349 ? -28.156 26.484 29.406 1 89 349 ALA B N 1
ATOM 6136 C CA . ALA B 1 349 ? -27.016 25.609 29.156 1 89 349 ALA B CA 1
ATOM 6137 C C . ALA B 1 349 ? -26.078 26.219 28.109 1 89 349 ALA B C 1
ATOM 6139 O O . ALA B 1 349 ? -26.547 26.766 27.109 1 89 349 ALA B O 1
ATOM 6140 N N . THR B 1 350 ? -24.75 26.141 28.438 1 88.44 350 THR B N 1
ATOM 6141 C CA . THR B 1 350 ? -23.734 26.609 27.5 1 88.44 350 THR B CA 1
ATOM 6142 C C . THR B 1 350 ? -23.516 25.578 26.391 1 88.44 350 THR B C 1
ATOM 6144 O O . THR B 1 350 ? -23.906 24.422 26.516 1 88.44 350 THR B O 1
ATOM 6147 N N . PRO B 1 351 ? -22.891 26.047 25.297 1 82.5 351 PRO B N 1
ATOM 6148 C CA . PRO B 1 351 ? -22.625 25.125 24.203 1 82.5 351 PRO B CA 1
ATOM 6149 C C . PRO B 1 351 ? -21.734 23.953 24.609 1 82.5 351 PRO B C 1
ATOM 6151 O O . PRO B 1 351 ? -21.938 22.828 24.141 1 82.5 351 PRO B O 1
ATOM 6154 N N . LEU B 1 352 ? -20.797 24.203 25.375 1 86.94 352 LEU B N 1
ATOM 6155 C CA . LEU B 1 352 ? -19.906 23.125 25.844 1 86.94 352 LEU B CA 1
ATOM 6156 C C . LEU B 1 352 ? -20.672 22.141 26.719 1 86.94 352 LEU B C 1
ATOM 6158 O O . LEU B 1 352 ? -20.422 20.938 26.672 1 86.94 352 LEU B O 1
ATOM 6162 N N . GLN B 1 353 ? -21.641 22.672 27.531 1 88.88 353 GLN B N 1
ATOM 6163 C CA . GLN B 1 353 ? -22.484 21.812 28.359 1 88.88 353 GLN B CA 1
ATOM 6164 C C . GLN B 1 353 ? -23.422 20.984 27.484 1 88.88 353 GLN B C 1
ATOM 6166 O O . GLN B 1 353 ? -23.641 19.797 27.766 1 88.88 353 GLN B O 1
ATOM 6171 N N . GLN B 1 354 ? -24 21.641 26.5 1 87.88 354 GLN B N 1
ATOM 6172 C CA . GLN B 1 354 ? -24.875 20.922 25.578 1 87.88 354 GLN B CA 1
ATOM 6173 C C . GLN B 1 354 ? -24.125 19.797 24.875 1 87.88 354 GLN B C 1
ATOM 6175 O O . GLN B 1 354 ? -24.672 18.703 24.672 1 87.88 354 GLN B O 1
ATOM 6180 N N . PHE B 1 355 ? -22.828 20.094 24.547 1 87.19 355 PHE B N 1
ATOM 6181 C CA . PHE B 1 355 ? -22.016 19.078 23.875 1 87.19 355 PHE B CA 1
ATOM 6182 C C . PHE B 1 355 ? -21.781 17.891 24.781 1 87.19 355 PHE B C 1
ATOM 6184 O O . PHE B 1 355 ? -22.031 16.734 24.391 1 87.19 355 PHE B O 1
ATOM 6191 N N . TRP B 1 356 ? -21.391 18.062 25.984 1 90.25 356 TRP B N 1
ATOM 6192 C CA . TRP B 1 356 ? -20.953 17 26.891 1 90.25 356 TRP B CA 1
ATOM 6193 C C . TRP B 1 356 ? -22.156 16.234 27.438 1 90.25 356 TRP B C 1
ATOM 6195 O O . TRP B 1 356 ? -22.078 15.016 27.656 1 90.25 356 TRP B O 1
ATOM 6205 N N . TYR B 1 357 ? -23.344 16.906 27.5 1 90.06 357 TYR B N 1
ATOM 6206 C CA . TYR B 1 357 ? -24.438 16.266 28.203 1 90.06 357 TYR B CA 1
ATOM 6207 C C . TYR B 1 357 ? -25.547 15.859 27.234 1 90.06 357 TYR B C 1
ATOM 6209 O O . TYR B 1 357 ? -26.391 15.023 27.562 1 90.06 357 TYR B O 1
ATOM 6217 N N . ILE B 1 358 ? -25.594 16.375 26.031 1 87.44 358 ILE B N 1
ATOM 6218 C CA . ILE B 1 358 ? -26.656 16.062 25.078 1 87.44 358 ILE B CA 1
ATOM 6219 C C . ILE B 1 358 ? -26.047 15.406 23.844 1 87.44 358 ILE B C 1
ATOM 6221 O O . ILE B 1 358 ? -26.328 14.234 23.547 1 87.44 358 ILE B O 1
ATOM 6225 N N . SER B 1 359 ? -25.125 16.109 23.219 1 87.5 359 SER B N 1
ATOM 6226 C CA . SER B 1 359 ? -24.609 15.664 21.938 1 87.5 359 SER B CA 1
ATOM 6227 C C . SER B 1 359 ? -23.781 14.391 22.094 1 87.5 359 SER B C 1
ATOM 6229 O O . SER B 1 359 ? -24.062 13.375 21.453 1 87.5 359 SER B O 1
ATOM 6231 N N . LEU B 1 360 ? -22.828 14.391 22.984 1 90.69 360 LEU B N 1
ATOM 6232 C CA . LEU B 1 360 ? -21.844 13.32 23.094 1 90.69 360 LEU B CA 1
ATOM 6233 C C . LEU B 1 360 ? -22.5 12.016 23.516 1 90.69 360 LEU B C 1
ATOM 6235 O O . LEU B 1 360 ? -22.25 10.969 22.906 1 90.69 360 LEU B O 1
ATOM 6239 N N . PRO B 1 361 ? -23.406 12.094 24.469 1 90.56 361 PRO B N 1
ATOM 6240 C CA . PRO B 1 361 ? -24.078 10.844 24.844 1 90.56 361 PRO B CA 1
ATOM 6241 C C . PRO B 1 361 ? -24.875 10.25 23.688 1 90.56 361 PRO B C 1
ATOM 6243 O O . PRO B 1 361 ? -24.984 9.023 23.578 1 90.56 361 PRO B O 1
ATOM 6246 N N . GLN B 1 362 ? -25.453 11.07 22.859 1 89.69 362 GLN B N 1
ATOM 6247 C CA . GLN B 1 362 ? -26.234 10.594 21.734 1 89.69 362 GLN B CA 1
ATOM 6248 C C . GLN B 1 362 ? -25.328 10.086 20.609 1 89.69 362 GLN B C 1
ATOM 6250 O O . GLN B 1 362 ? -25.781 9.32 19.75 1 89.69 362 GLN B O 1
ATOM 6255 N N . LEU B 1 363 ? -24.094 10.492 20.656 1 93.19 363 LEU B N 1
ATOM 6256 C CA . LEU B 1 363 ? -23.172 10.133 19.578 1 93.19 363 LEU B CA 1
ATOM 6257 C C . LEU B 1 363 ? -22.344 8.922 19.969 1 93.19 363 LEU B C 1
ATOM 6259 O O . LEU B 1 363 ? -21.641 8.352 19.125 1 93.19 363 LEU B O 1
ATOM 6263 N N . VAL B 1 364 ? -22.375 8.453 21.172 1 89.88 364 VAL B N 1
ATOM 6264 C CA . VAL B 1 364 ? -21.484 7.406 21.688 1 89.88 364 VAL B CA 1
ATOM 6265 C C . VAL B 1 364 ? -21.688 6.125 20.875 1 89.88 364 VAL B C 1
ATOM 6267 O O . VAL B 1 364 ? -20.719 5.422 20.578 1 89.88 364 VAL B O 1
ATOM 6270 N N . GLY B 1 365 ? -22.891 5.793 20.5 1 83.94 365 GLY B N 1
ATOM 6271 C CA . GLY B 1 365 ? -23.172 4.602 19.703 1 83.94 365 GLY B CA 1
ATOM 6272 C C . GLY B 1 365 ? -22.469 4.613 18.359 1 83.94 365 GLY B C 1
ATOM 6273 O O . GLY B 1 365 ? -21.766 3.658 18.016 1 83.94 365 GLY B O 1
ATOM 6274 N N . ILE B 1 366 ? -22.625 5.699 17.672 1 86.69 366 ILE B N 1
ATOM 6275 C CA . ILE B 1 366 ? -22.031 5.781 16.344 1 86.69 366 ILE B CA 1
ATOM 6276 C C . ILE B 1 366 ? -20.5 5.898 16.469 1 86.69 366 ILE B C 1
ATOM 6278 O O . ILE B 1 366 ? -19.766 5.383 15.625 1 86.69 366 ILE B O 1
ATOM 6282 N N . LEU B 1 367 ? -20.047 6.559 17.5 1 91.88 367 LEU B N 1
ATOM 6283 C CA . LEU B 1 367 ? -18.609 6.699 17.719 1 91.88 367 LEU B CA 1
ATOM 6284 C C . LEU B 1 367 ? -17.953 5.348 17.984 1 91.88 367 LEU B C 1
ATOM 6286 O O . LEU B 1 367 ? -16.844 5.078 17.516 1 91.88 367 LEU B O 1
ATOM 6290 N N . ALA B 1 368 ? -18.656 4.496 18.656 1 85.5 368 ALA B N 1
ATOM 6291 C CA . ALA B 1 368 ? -18.125 3.168 18.969 1 85.5 368 ALA B CA 1
ATOM 6292 C C . ALA B 1 368 ? -18.016 2.322 17.703 1 85.5 368 ALA B C 1
ATOM 6294 O O . ALA B 1 368 ? -17 1.65 17.484 1 85.5 368 ALA B O 1
ATOM 6295 N N . ILE B 1 369 ? -19 2.412 16.906 1 81.81 369 ILE B N 1
ATOM 6296 C CA . ILE B 1 369 ? -19.016 1.651 15.664 1 81.81 369 ILE B CA 1
ATOM 6297 C C . ILE B 1 369 ? -17.906 2.168 14.734 1 81.81 369 ILE B C 1
ATOM 6299 O O . ILE B 1 369 ? -17.188 1.38 14.117 1 81.81 369 ILE B O 1
ATOM 6303 N N . LEU B 1 370 ? -17.844 3.479 14.688 1 88.5 370 LEU B N 1
ATOM 6304 C CA . LEU B 1 370 ? -16.828 4.086 13.844 1 88.5 370 LEU B CA 1
ATOM 6305 C C . LEU B 1 370 ? -15.43 3.738 14.344 1 88.5 370 LEU B C 1
ATOM 6307 O O . LEU B 1 370 ? -14.516 3.506 13.547 1 88.5 370 LEU B O 1
ATOM 6311 N N . PHE B 1 371 ? -15.266 3.75 15.641 1 90.25 371 PHE B N 1
ATOM 6312 C CA . PHE B 1 371 ? -13.977 3.389 16.203 1 90.25 371 PHE B CA 1
ATOM 6313 C C . PHE B 1 371 ? -13.594 1.966 15.812 1 90.25 371 PHE B C 1
ATOM 6315 O O . PHE B 1 371 ? -12.461 1.711 15.406 1 90.25 371 PHE B O 1
ATOM 6322 N N . LEU B 1 372 ? -14.508 1.079 15.906 1 82.06 372 LEU B N 1
ATOM 6323 C CA . LEU B 1 372 ? -14.234 -0.322 15.594 1 82.06 372 LEU B CA 1
ATOM 6324 C C . LEU B 1 372 ? -13.867 -0.494 14.125 1 82.06 372 LEU B C 1
ATOM 6326 O O . LEU B 1 372 ? -12.859 -1.134 13.805 1 82.06 372 LEU B O 1
ATOM 6330 N N . LEU B 1 373 ? -14.672 0.041 13.32 1 81.5 373 LEU B N 1
ATOM 6331 C CA . LEU B 1 373 ? -14.445 -0.096 11.883 1 81.5 373 LEU B CA 1
ATOM 6332 C C . LEU B 1 373 ? -13.109 0.523 11.484 1 81.5 373 LEU B C 1
ATOM 6334 O O . LEU B 1 373 ? -12.32 -0.104 10.773 1 81.5 373 LEU B O 1
ATOM 6338 N N . ARG B 1 374 ? -12.883 1.687 12.016 1 89.44 374 ARG B N 1
ATOM 6339 C CA . ARG B 1 374 ? -11.641 2.381 11.68 1 89.44 374 ARG B CA 1
ATOM 6340 C C . ARG B 1 374 ? -10.438 1.668 12.289 1 89.44 374 ARG B C 1
ATOM 6342 O O . ARG B 1 374 ? -9.352 1.651 11.695 1 89.44 374 ARG B O 1
ATOM 6349 N N . PHE B 1 375 ? -10.625 1.211 13.461 1 88.5 375 PHE B N 1
ATOM 6350 C CA . PHE B 1 375 ? -9.562 0.464 14.117 1 88.5 375 PHE B CA 1
ATOM 6351 C C . PHE B 1 375 ? -9.125 -0.722 13.258 1 88.5 375 PHE B C 1
ATOM 6353 O O . PHE B 1 375 ? -7.934 -0.922 13.031 1 88.5 375 PHE B O 1
ATOM 6360 N N . ILE B 1 376 ? -10.039 -1.447 12.766 1 82.69 376 ILE B N 1
ATOM 6361 C CA . ILE B 1 376 ? -9.75 -2.621 11.945 1 82.69 376 ILE B CA 1
ATOM 6362 C C . ILE B 1 376 ? -9.031 -2.197 10.672 1 82.69 376 ILE B C 1
ATOM 6364 O O . ILE B 1 376 ? -8.016 -2.791 10.297 1 82.69 376 ILE B O 1
ATOM 6368 N N . TRP B 1 377 ? -9.516 -1.181 10.086 1 86.44 377 TRP B N 1
ATOM 6369 C CA . TRP B 1 377 ? -8.938 -0.72 8.828 1 86.44 377 TRP B CA 1
ATOM 6370 C C . TRP B 1 377 ? -7.531 -0.181 9.031 1 86.44 377 TRP B C 1
ATOM 6372 O O . TRP B 1 377 ? -6.633 -0.442 8.227 1 86.44 377 TRP B O 1
ATOM 6382 N N . THR B 1 378 ? -7.375 0.555 10.109 1 92.12 378 THR B N 1
ATOM 6383 C CA . THR B 1 378 ? -6.066 1.136 10.391 1 92.12 378 THR B CA 1
ATOM 6384 C C . THR B 1 378 ? -5.062 0.048 10.766 1 92.12 378 THR B C 1
ATOM 6386 O O . THR B 1 378 ? -3.904 0.1 10.352 1 92.12 378 THR B O 1
ATOM 6389 N N . PHE B 1 379 ? -5.496 -0.87 11.531 1 89.38 379 PHE B N 1
ATOM 6390 C CA . PHE B 1 379 ? -4.633 -1.969 11.945 1 89.38 379 PHE B CA 1
ATOM 6391 C C . PHE B 1 379 ? -4.121 -2.74 10.734 1 89.38 379 PHE B C 1
ATOM 6393 O O . PHE B 1 379 ? -2.975 -3.197 10.719 1 89.38 379 PHE B O 1
ATOM 6400 N N . ASN B 1 380 ? -4.91 -2.801 9.703 1 87.38 380 ASN B N 1
ATOM 6401 C CA . ASN B 1 380 ? -4.59 -3.584 8.516 1 87.38 380 ASN B CA 1
ATOM 6402 C C . ASN B 1 380 ? -3.891 -2.738 7.457 1 87.38 380 ASN B C 1
ATOM 6404 O O . ASN B 1 380 ? -3.498 -3.25 6.406 1 87.38 380 ASN B O 1
ATOM 6408 N N . ASN B 1 381 ? -3.744 -1.563 7.82 1 89.5 381 ASN B N 1
ATOM 6409 C CA . ASN B 1 381 ? -3.229 -0.641 6.812 1 89.5 381 ASN B CA 1
ATOM 6410 C C . ASN B 1 381 ? -1.75 -0.895 6.527 1 89.5 381 ASN B C 1
ATOM 6412 O O . ASN B 1 381 ? -0.935 -0.945 7.449 1 89.5 381 ASN B O 1
ATOM 6416 N N . PHE B 1 382 ? -1.413 -1.023 5.262 1 88.69 382 PHE B N 1
ATOM 6417 C CA . PHE B 1 382 ? -0.051 -1.256 4.797 1 88.69 382 PHE B CA 1
ATOM 6418 C C . PHE B 1 382 ? 0.497 -0.023 4.086 1 88.69 382 PHE B C 1
ATOM 6420 O O . PHE B 1 382 ? 1.609 0.422 4.375 1 88.69 382 PHE B O 1
ATOM 6427 N N . ASP B 1 383 ? -0.248 0.533 3.137 1 89.88 383 ASP B N 1
ATOM 6428 C CA . ASP B 1 383 ? 0.25 1.472 2.137 1 89.88 383 ASP B CA 1
ATOM 6429 C C . ASP B 1 383 ? 0.722 2.77 2.787 1 89.88 383 ASP B C 1
ATOM 6431 O O . ASP B 1 383 ? 1.75 3.326 2.396 1 89.88 383 ASP B O 1
ATOM 6435 N N . ASP B 1 384 ? 0.022 3.176 3.92 1 91.88 384 ASP B N 1
ATOM 6436 C CA . ASP B 1 384 ? 0.368 4.465 4.512 1 91.88 384 ASP B CA 1
ATOM 6437 C C . ASP B 1 384 ? 1.78 4.441 5.09 1 91.88 384 ASP B C 1
ATOM 6439 O O . ASP B 1 384 ? 2.619 5.27 4.727 1 91.88 384 ASP B O 1
ATOM 6443 N N . ILE B 1 385 ? 2.025 3.473 5.953 1 94 385 ILE B N 1
ATOM 6444 C CA . ILE B 1 385 ? 3.322 3.396 6.617 1 94 385 ILE B CA 1
ATOM 6445 C C . ILE B 1 385 ? 4.406 3.053 5.598 1 94 385 ILE B C 1
ATOM 6447 O O . ILE B 1 385 ? 5.496 3.625 5.625 1 94 385 ILE B O 1
ATOM 6451 N N . PHE B 1 386 ? 4.148 2.219 4.645 1 91.75 386 PHE B N 1
ATOM 6452 C CA . PHE B 1 386 ? 5.117 1.812 3.633 1 91.75 386 PHE B CA 1
ATOM 6453 C C . PHE B 1 386 ? 5.535 3 2.775 1 91.75 386 PHE B C 1
ATOM 6455 O O . PHE B 1 386 ? 6.727 3.199 2.523 1 91.75 386 PHE B O 1
ATOM 6462 N N . LEU B 1 387 ? 4.586 3.781 2.34 1 90 387 LEU B N 1
ATOM 6463 C CA . LEU B 1 387 ? 4.863 4.875 1.417 1 90 387 LEU B CA 1
ATOM 6464 C C . LEU B 1 387 ? 5.516 6.047 2.145 1 90 387 LEU B C 1
ATOM 6466 O O . LEU B 1 387 ? 6.34 6.762 1.569 1 90 387 LEU B O 1
ATOM 6470 N N . LEU B 1 388 ? 5.227 6.223 3.422 1 92.62 388 LEU B N 1
ATOM 6471 C CA . LEU B 1 388 ? 5.707 7.402 4.137 1 92.62 388 LEU B CA 1
ATOM 6472 C C . LEU B 1 388 ? 7.105 7.164 4.699 1 92.62 388 LEU B C 1
ATOM 6474 O O . LEU B 1 388 ? 7.984 8.016 4.57 1 92.62 388 LEU B O 1
ATOM 6478 N N . THR B 1 389 ? 7.309 5.934 5.355 1 93.62 389 THR B N 1
ATOM 6479 C CA . THR B 1 389 ? 8.562 5.734 6.078 1 93.62 389 THR B CA 1
ATOM 6480 C C . THR B 1 389 ? 9.188 4.395 5.711 1 93.62 389 THR B C 1
ATOM 6482 O O . THR B 1 389 ? 10.344 4.137 6.047 1 93.62 389 THR B O 1
ATOM 6485 N N . GLY B 1 390 ? 8.422 3.57 5.062 1 90.62 390 GLY B N 1
ATOM 6486 C CA . GLY B 1 390 ? 8.906 2.223 4.816 1 90.62 390 GLY B CA 1
ATOM 6487 C C . GLY B 1 390 ? 9.078 1.41 6.086 1 90.62 390 GLY B C 1
ATOM 6488 O O . GLY B 1 390 ? 9.68 0.333 6.062 1 90.62 390 GLY B O 1
ATOM 6489 N N . GLY B 1 391 ? 8.586 1.914 7.16 1 93.19 391 GLY B N 1
ATOM 6490 C CA . GLY B 1 391 ? 8.75 1.241 8.438 1 93.19 391 GLY B CA 1
ATOM 6491 C C . GLY B 1 391 ? 9.977 1.699 9.203 1 93.19 391 GLY B C 1
ATOM 6492 O O . GLY B 1 391 ? 10.281 1.162 10.273 1 93.19 391 GLY B O 1
ATOM 6493 N N . ALA B 1 392 ? 10.625 2.74 8.766 1 92.31 392 ALA B N 1
ATOM 6494 C CA . ALA B 1 392 ? 11.836 3.246 9.398 1 92.31 392 ALA B CA 1
ATOM 6495 C C . ALA B 1 392 ? 11.5 4.117 10.602 1 92.31 392 ALA B C 1
ATOM 6497 O O . ALA B 1 392 ? 10.336 4.402 10.867 1 92.31 392 ALA B O 1
ATOM 6498 N N . ALA B 1 393 ? 12.477 4.363 11.453 1 95 393 ALA B N 1
ATOM 6499 C CA . ALA B 1 393 ? 12.422 5.336 12.539 1 95 393 ALA B CA 1
ATOM 6500 C C . ALA B 1 393 ? 11.328 4.969 13.539 1 95 393 ALA B C 1
ATOM 6502 O O . ALA B 1 393 ? 10.609 5.844 14.031 1 95 393 ALA B O 1
ATOM 6503 N N . GLY B 1 394 ? 11.086 3.725 13.727 1 94.06 394 GLY B N 1
ATOM 6504 C CA . GLY B 1 394 ? 10.188 3.275 14.781 1 94.06 394 GLY B CA 1
ATOM 6505 C C . GLY B 1 394 ? 8.734 3.221 14.352 1 94.06 394 GLY B C 1
ATOM 6506 O O . GLY B 1 394 ? 7.832 3.207 15.188 1 94.06 394 GLY B O 1
ATOM 6507 N N . THR B 1 395 ? 8.508 3.154 13.031 1 96.44 395 THR B N 1
ATOM 6508 C CA . THR B 1 395 ? 7.133 3.203 12.547 1 96.44 395 THR B CA 1
ATOM 6509 C C . THR B 1 395 ? 6.727 1.865 11.93 1 96.44 395 THR B C 1
ATOM 6511 O O . THR B 1 395 ? 5.648 1.744 11.352 1 96.44 395 THR B O 1
ATOM 6514 N N . ARG B 1 396 ? 7.551 0.836 12.094 1 94.12 396 ARG B N 1
ATOM 6515 C CA . ARG B 1 396 ? 7.258 -0.453 11.477 1 94.12 396 ARG B CA 1
ATOM 6516 C C . ARG B 1 396 ? 6.055 -1.117 12.141 1 94.12 396 ARG B C 1
ATOM 6518 O O . ARG B 1 396 ? 6.09 -1.416 13.336 1 94.12 396 ARG B O 1
ATOM 6525 N N . THR B 1 397 ? 5.027 -1.303 11.375 1 93.94 397 THR B N 1
ATOM 6526 C CA . THR B 1 397 ? 3.832 -1.987 11.852 1 93.94 397 THR B CA 1
ATOM 6527 C C . THR B 1 397 ? 3.861 -3.461 11.461 1 93.94 397 THR B C 1
ATOM 6529 O O . THR B 1 397 ? 4.742 -3.895 10.719 1 93.94 397 THR B O 1
ATOM 6532 N N . MET B 1 398 ? 2.916 -4.188 11.961 1 89.31 398 MET B N 1
ATOM 6533 C CA . MET B 1 398 ? 2.846 -5.621 11.703 1 89.31 398 MET B CA 1
ATOM 6534 C C . MET B 1 398 ? 2.668 -5.895 10.211 1 89.31 398 MET B C 1
ATOM 6536 O O . MET B 1 398 ? 3.281 -6.812 9.664 1 89.31 398 MET B O 1
ATOM 6540 N N . THR B 1 399 ? 1.856 -5.133 9.508 1 89.19 399 THR B N 1
ATOM 6541 C CA . THR B 1 399 ? 1.602 -5.34 8.086 1 89.19 399 THR B CA 1
ATOM 6542 C C . THR B 1 399 ? 2.861 -5.078 7.266 1 89.19 399 THR B C 1
ATOM 6544 O O . THR B 1 399 ? 3.174 -5.828 6.34 1 89.19 399 THR B O 1
ATOM 6547 N N . VAL B 1 400 ? 3.605 -4.047 7.648 1 90 400 VAL B N 1
ATOM 6548 C CA . VAL B 1 400 ? 4.855 -3.748 6.953 1 90 400 VAL B CA 1
ATOM 6549 C C . VAL B 1 400 ? 5.898 -4.812 7.285 1 90 400 VAL B C 1
ATOM 6551 O O . VAL B 1 400 ? 6.723 -5.168 6.441 1 90 400 VAL B O 1
ATOM 6554 N N . ASN B 1 401 ? 5.832 -5.324 8.5 1 86.19 401 ASN B N 1
ATOM 6555 C CA . ASN B 1 401 ? 6.734 -6.402 8.891 1 86.19 401 ASN B CA 1
ATOM 6556 C C . ASN B 1 401 ? 6.484 -7.668 8.078 1 86.19 401 ASN B C 1
ATOM 6558 O O . ASN B 1 401 ? 7.422 -8.406 7.758 1 86.19 401 ASN B O 1
ATOM 6562 N N . VAL B 1 402 ? 5.258 -7.969 7.75 1 82.44 402 VAL B N 1
ATOM 6563 C CA . VAL B 1 402 ? 4.918 -9.102 6.895 1 82.44 402 VAL B CA 1
ATOM 6564 C C . VAL B 1 402 ? 5.59 -8.938 5.535 1 82.44 402 VAL B C 1
ATOM 6566 O O . VAL B 1 402 ? 6.184 -9.883 5.012 1 82.44 402 VAL B O 1
ATOM 6569 N N . TYR B 1 403 ? 5.48 -7.762 5.012 1 85.12 403 TYR B N 1
ATOM 6570 C CA . TYR B 1 403 ? 6.082 -7.477 3.715 1 85.12 403 TYR B CA 1
ATOM 6571 C C . TYR B 1 403 ? 7.59 -7.68 3.756 1 85.12 403 TYR B C 1
ATOM 6573 O O . TYR B 1 403 ? 8.164 -8.281 2.848 1 85.12 403 TYR B O 1
ATOM 6581 N N . GLU B 1 404 ? 8.195 -7.207 4.824 1 82.75 404 GLU B N 1
ATOM 6582 C CA . GLU B 1 404 ? 9.648 -7.32 4.965 1 82.75 404 GLU B CA 1
ATOM 6583 C C . GLU B 1 404 ? 10.078 -8.781 5.07 1 82.75 404 GLU B C 1
ATOM 6585 O O . GLU B 1 404 ? 11.023 -9.203 4.402 1 82.75 404 GLU B O 1
ATOM 6590 N N . GLN B 1 405 ? 9.344 -9.516 5.84 1 78.25 405 GLN B N 1
ATOM 6591 C CA . GLN B 1 405 ? 9.695 -10.922 6.027 1 78.25 405 GLN B CA 1
ATOM 6592 C C . GLN B 1 405 ? 9.422 -11.734 4.762 1 78.25 405 GLN B C 1
ATOM 6594 O O . GLN B 1 405 ? 10.266 -12.523 4.332 1 78.25 405 GLN B O 1
ATOM 6599 N N . ALA B 1 406 ? 8.281 -11.523 4.152 1 76.38 406 ALA B N 1
ATOM 6600 C CA . ALA B 1 406 ? 7.855 -12.336 3.02 1 76.38 406 ALA B CA 1
ATOM 6601 C C . ALA B 1 406 ? 8.664 -12.008 1.768 1 76.38 406 ALA B C 1
ATOM 6603 O O . ALA B 1 406 ? 9.109 -12.906 1.053 1 76.38 406 ALA B O 1
ATOM 6604 N N . PHE B 1 407 ? 8.867 -10.773 1.547 1 73.69 407 PHE B N 1
ATOM 6605 C CA . PHE B 1 407 ? 9.398 -10.391 0.242 1 73.69 407 PHE B CA 1
ATOM 6606 C C . PHE B 1 407 ? 10.836 -9.898 0.363 1 73.69 407 PHE B C 1
ATOM 6608 O O . PHE B 1 407 ? 11.656 -10.148 -0.522 1 73.69 407 PHE B O 1
ATOM 6615 N N . ALA B 1 408 ? 11.117 -9.273 1.477 1 68.19 408 ALA B N 1
ATOM 6616 C CA . ALA B 1 408 ? 12.492 -8.797 1.604 1 68.19 408 ALA B CA 1
ATOM 6617 C C . ALA B 1 408 ? 13.422 -9.906 2.074 1 68.19 408 ALA B C 1
ATOM 6619 O O . ALA B 1 408 ? 14.5 -10.117 1.505 1 68.19 408 ALA B O 1
ATOM 6620 N N . VAL B 1 409 ? 12.961 -10.734 3.068 1 70.44 409 VAL B N 1
ATOM 6621 C CA . VAL B 1 409 ? 13.773 -11.805 3.643 1 70.44 409 VAL B CA 1
ATOM 6622 C C . VAL B 1 409 ? 13.469 -13.125 2.932 1 70.44 409 VAL B C 1
ATOM 6624 O O . VAL B 1 409 ? 14.195 -14.109 3.096 1 70.44 409 VAL B O 1
ATOM 6627 N N . SER B 1 410 ? 12.398 -13.133 2.117 1 73.19 410 SER B N 1
ATOM 6628 C CA . SER B 1 410 ? 12.008 -14.266 1.295 1 73.19 410 SER B CA 1
ATOM 6629 C C . SER B 1 410 ? 11.617 -15.469 2.156 1 73.19 410 SER B C 1
ATOM 6631 O O . SER B 1 410 ? 11.945 -16.609 1.824 1 73.19 410 SER B O 1
ATOM 6633 N N . ASN B 1 411 ? 11.203 -15.25 3.322 1 80.19 411 ASN B N 1
ATOM 6634 C CA . ASN B 1 411 ? 10.656 -16.281 4.191 1 80.19 411 ASN B CA 1
ATOM 6635 C C . ASN B 1 411 ? 9.133 -16.266 4.203 1 80.19 411 ASN B C 1
ATOM 6637 O O . ASN B 1 411 ? 8.523 -15.648 5.086 1 80.19 411 ASN B O 1
ATOM 6641 N N . LEU B 1 412 ? 8.586 -17.094 3.338 1 80.75 412 LEU B N 1
ATOM 6642 C CA . LEU B 1 412 ? 7.148 -17.062 3.096 1 80.75 412 LEU B CA 1
ATOM 6643 C C . LEU B 1 412 ? 6.387 -17.656 4.277 1 80.75 412 LEU B C 1
ATOM 6645 O O . LEU B 1 412 ? 5.316 -17.156 4.641 1 80.75 412 LEU B O 1
ATOM 6649 N N . GLY B 1 413 ? 6.953 -18.641 4.836 1 83.06 413 GLY B N 1
ATOM 6650 C CA . GLY B 1 413 ? 6.324 -19.234 6.004 1 83.06 413 GLY B CA 1
ATOM 6651 C C . GLY B 1 413 ? 6.223 -18.281 7.18 1 83.06 413 GLY B C 1
ATOM 6652 O O . GLY B 1 413 ? 5.18 -18.203 7.832 1 83.06 413 GLY B O 1
ATOM 6653 N N . ALA B 1 414 ? 7.277 -17.578 7.383 1 82.75 414 ALA B N 1
ATOM 6654 C CA . ALA B 1 414 ? 7.273 -16.609 8.469 1 82.75 414 ALA B CA 1
ATOM 6655 C C . ALA B 1 414 ? 6.285 -15.477 8.195 1 82.75 414 ALA B C 1
ATOM 6657 O O . ALA B 1 414 ? 5.582 -15.023 9.102 1 82.75 414 ALA B O 1
ATOM 6658 N N . GLY B 1 415 ? 6.301 -15.07 6.961 1 82.81 415 GLY B N 1
ATOM 6659 C CA . GLY B 1 415 ? 5.324 -14.062 6.586 1 82.81 415 GLY B CA 1
ATOM 6660 C C . GLY B 1 415 ? 3.893 -14.5 6.828 1 82.81 415 GLY B C 1
ATOM 6661 O O . GLY B 1 415 ? 3.082 -13.727 7.352 1 82.81 415 GLY B O 1
ATOM 6662 N N . ALA B 1 416 ? 3.609 -15.695 6.504 1 85.56 416 ALA B N 1
ATOM 6663 C CA . ALA B 1 416 ? 2.275 -16.25 6.723 1 85.56 416 ALA B CA 1
ATOM 6664 C C . ALA B 1 416 ? 1.959 -16.359 8.211 1 85.56 416 ALA B C 1
ATOM 6666 O O . ALA B 1 416 ? 0.829 -16.094 8.633 1 85.56 416 ALA B O 1
ATOM 6667 N N . ALA B 1 417 ? 2.904 -16.703 8.93 1 86.69 417 ALA B N 1
ATOM 6668 C CA . ALA B 1 417 ? 2.715 -16.812 10.375 1 86.69 417 ALA B CA 1
ATOM 6669 C C . ALA B 1 417 ? 2.379 -15.453 10.984 1 86.69 417 ALA B C 1
ATOM 6671 O O . ALA B 1 417 ? 1.48 -15.352 11.82 1 86.69 417 ALA B O 1
ATOM 6672 N N . VAL B 1 418 ? 3.121 -14.422 10.617 1 83.81 418 VAL B N 1
ATOM 6673 C CA . VAL B 1 418 ? 2.838 -13.078 11.109 1 83.81 418 VAL B CA 1
ATOM 6674 C C . VAL B 1 418 ? 1.42 -12.672 10.719 1 83.81 418 VAL B C 1
ATOM 6676 O O . VAL B 1 418 ? 0.694 -12.078 11.516 1 83.81 418 VAL B O 1
ATOM 6679 N N . ALA B 1 419 ? 1.045 -13.031 9.5 1 82.19 419 ALA B N 1
ATOM 6680 C CA . ALA B 1 419 ? -0.3 -12.711 9.023 1 82.19 419 ALA B CA 1
ATOM 6681 C C . ALA B 1 419 ? -1.36 -13.375 9.898 1 82.19 419 ALA B C 1
ATOM 6683 O O . ALA B 1 419 ? -2.398 -12.781 10.188 1 82.19 419 ALA B O 1
ATOM 6684 N N . VAL B 1 420 ? -1.124 -14.531 10.305 1 83.31 420 VAL B N 1
ATOM 6685 C CA . VAL B 1 420 ? -2.053 -15.258 11.172 1 83.31 420 VAL B CA 1
ATOM 6686 C C . VAL B 1 420 ? -2.148 -14.562 12.523 1 83.31 420 VAL B C 1
ATOM 6688 O O . VAL B 1 420 ? -3.244 -14.391 13.07 1 83.31 420 VAL B O 1
ATOM 6691 N N . VAL B 1 421 ? -1.062 -14.148 12.992 1 83.12 421 VAL B N 1
ATOM 6692 C CA . VAL B 1 421 ? -1.039 -13.453 14.273 1 83.12 421 VAL B CA 1
ATOM 6693 C C . VAL B 1 421 ? -1.829 -12.156 14.172 1 83.12 421 VAL B C 1
ATOM 6695 O O . VAL B 1 421 ? -2.623 -11.828 15.055 1 83.12 421 VAL B O 1
ATOM 6698 N N . VAL B 1 422 ? -1.533 -11.406 13.133 1 80.5 422 VAL B N 1
ATOM 6699 C CA . VAL B 1 422 ? -2.258 -10.164 12.891 1 80.5 422 VAL B CA 1
ATOM 6700 C C . VAL B 1 422 ? -3.76 -10.438 12.867 1 80.5 422 VAL B C 1
ATOM 6702 O O . VAL B 1 422 ? -4.539 -9.719 13.508 1 80.5 422 VAL B O 1
ATOM 6705 N N . PHE B 1 423 ? -4.137 -11.492 12.227 1 77 423 PHE B N 1
ATOM 6706 C CA . PHE B 1 423 ? -5.543 -11.867 12.125 1 77 423 PHE B CA 1
ATOM 6707 C C . PHE B 1 423 ? -6.117 -12.18 13.5 1 77 423 PHE B C 1
ATOM 6709 O O . PHE B 1 423 ? -7.219 -11.742 13.836 1 77 423 PHE B O 1
ATOM 6716 N N . LEU B 1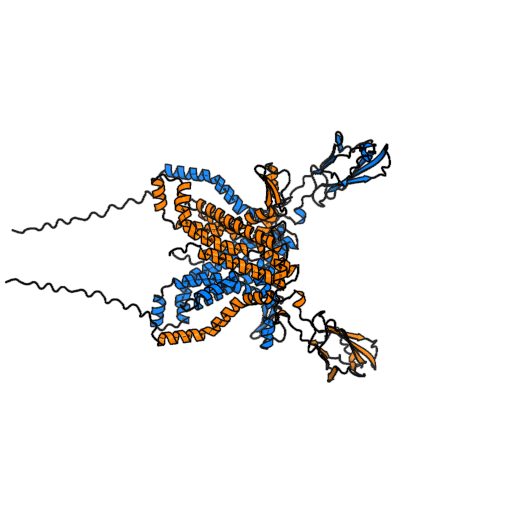 424 ? -5.434 -12.891 14.305 1 80.25 424 LEU B N 1
ATOM 6717 C CA . LEU B 1 424 ? -5.902 -13.297 15.625 1 80.25 424 LEU B CA 1
ATOM 6718 C C . LEU B 1 424 ? -6.031 -12.094 16.547 1 80.25 424 LEU B C 1
ATOM 6720 O O . LEU B 1 424 ? -6.98 -12.008 17.328 1 80.25 424 LEU B O 1
ATOM 6724 N N . VAL B 1 425 ? -5.074 -11.195 16.453 1 81.12 425 VAL B N 1
ATOM 6725 C CA . VAL B 1 425 ? -5.129 -9.977 17.266 1 81.12 425 VAL B CA 1
ATOM 6726 C C . VAL B 1 425 ? -6.355 -9.156 16.875 1 81.12 425 VAL B C 1
ATOM 6728 O O . VAL B 1 425 ? -7.086 -8.672 17.734 1 81.12 425 VAL B O 1
ATOM 6731 N N . LEU B 1 426 ? -6.543 -9.062 15.617 1 75.75 426 LEU B N 1
ATOM 6732 C CA . LEU B 1 426 ? -7.691 -8.305 15.125 1 75.75 426 LEU B CA 1
ATOM 6733 C C . LEU B 1 426 ? -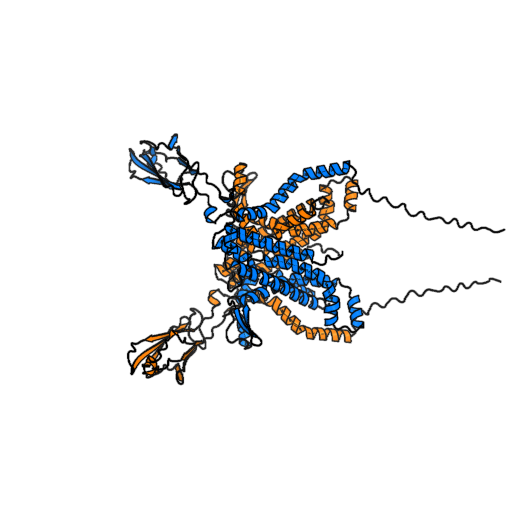9 -8.977 15.547 1 75.75 426 LEU B C 1
ATOM 6735 O O . LEU B 1 426 ? -9.953 -8.297 15.914 1 75.75 426 LEU B O 1
ATOM 6739 N N . LEU B 1 427 ? -9.039 -10.273 15.453 1 74.38 427 LEU B N 1
ATOM 6740 C CA . LEU B 1 427 ? -10.227 -11.023 15.859 1 74.38 427 LEU B CA 1
ATOM 6741 C C . LEU B 1 427 ? -10.508 -10.82 17.344 1 74.38 427 LEU B C 1
ATOM 6743 O O . LEU B 1 427 ? -11.656 -10.602 17.734 1 74.38 427 LEU B O 1
ATOM 6747 N N . CYS B 1 428 ? -9.484 -10.867 18.109 1 80.56 428 CYS B N 1
ATOM 6748 C CA . CYS B 1 428 ? -9.633 -10.664 19.547 1 80.56 428 CYS B CA 1
ATOM 6749 C C . CYS B 1 428 ? -10.164 -9.266 19.844 1 80.56 428 CYS B C 1
ATOM 6751 O O . CYS B 1 428 ? -11.109 -9.117 20.625 1 80.56 428 CYS B O 1
ATOM 6753 N N . PHE B 1 429 ? -9.625 -8.281 19.203 1 75.31 429 PHE B N 1
ATOM 6754 C CA . PHE B 1 429 ? -10.055 -6.906 19.422 1 75.31 429 PHE B CA 1
ATOM 6755 C C . PHE B 1 429 ? -11.484 -6.711 18.922 1 75.31 429 PHE B C 1
ATOM 6757 O O . PHE B 1 429 ? -12.281 -6.016 19.562 1 75.31 429 PHE B O 1
ATOM 6764 N N . SER B 1 430 ? -11.797 -7.297 17.812 1 70.75 430 SER B N 1
ATOM 6765 C CA . SER B 1 430 ? -13.148 -7.188 17.266 1 70.75 430 SER B CA 1
ATOM 6766 C C . SER B 1 430 ? -14.172 -7.812 18.203 1 70.75 430 SER B C 1
ATOM 6768 O O . SER B 1 430 ? -15.25 -7.254 18.406 1 70.75 430 SER B O 1
ATOM 6770 N N . LEU B 1 431 ? -13.898 -8.906 18.828 1 74 431 LEU B N 1
ATOM 6771 C CA . LEU B 1 431 ? -14.797 -9.594 19.75 1 74 431 LEU B CA 1
ATOM 6772 C C . LEU B 1 431 ? -14.992 -8.773 21.031 1 74 431 LEU B C 1
ATOM 6774 O O . LEU B 1 431 ? -16.094 -8.703 21.562 1 74 431 LEU B O 1
ATOM 6778 N N . ILE B 1 432 ? -13.953 -8.133 21.422 1 76.19 432 ILE B N 1
ATOM 6779 C CA . ILE B 1 432 ? -14.023 -7.312 22.625 1 76.19 432 ILE B CA 1
ATOM 6780 C C . ILE B 1 432 ? -14.914 -6.098 22.359 1 76.19 432 ILE B C 1
ATOM 6782 O O . ILE B 1 432 ? -15.781 -5.773 23.172 1 76.19 432 ILE B O 1
ATOM 6786 N N . ILE B 1 433 ? -14.742 -5.48 21.312 1 67.62 433 ILE B N 1
ATOM 6787 C CA . ILE B 1 433 ? -15.508 -4.281 21 1 67.62 433 ILE B CA 1
ATOM 6788 C C . ILE B 1 433 ? -16.969 -4.645 20.781 1 67.62 433 ILE B C 1
ATOM 6790 O O . ILE B 1 433 ? -17.875 -3.922 21.219 1 67.62 433 ILE B O 1
ATOM 6794 N N . PHE B 1 434 ? -17.234 -5.77 20.125 1 63.28 434 PHE B N 1
ATOM 6795 C CA . PHE B 1 434 ? -18.609 -6.223 19.875 1 63.28 434 PHE B CA 1
ATOM 6796 C C . PHE B 1 434 ? -19.312 -6.539 21.188 1 63.28 434 PHE B C 1
ATOM 6798 O O . PHE B 1 434 ? -20.5 -6.289 21.328 1 63.28 434 PHE B O 1
ATOM 6805 N N . LYS B 1 435 ? -18.609 -7.098 22.031 1 69.56 435 LYS B N 1
ATOM 6806 C CA . LYS B 1 435 ? -19.188 -7.477 23.312 1 69.56 435 LYS B CA 1
ATOM 6807 C C . LYS B 1 435 ? -19.531 -6.246 24.156 1 69.56 435 LYS B C 1
ATOM 6809 O O . LYS B 1 435 ? -20.547 -6.234 24.844 1 69.56 435 LYS B O 1
ATOM 6814 N N . TYR B 1 436 ? -18.75 -5.188 23.984 1 64.38 436 TYR B N 1
ATOM 6815 C CA . TYR B 1 436 ? -18.953 -4.031 24.859 1 64.38 436 TYR B CA 1
ATOM 6816 C C . TYR B 1 436 ? -19.609 -2.885 24.094 1 64.38 436 TYR B C 1
ATOM 6818 O O . TYR B 1 436 ? -19.812 -1.8 24.641 1 64.38 436 TYR B O 1
ATOM 6826 N N . SER B 1 437 ? -19.719 -2.994 22.797 1 61.06 437 SER B N 1
ATOM 6827 C CA . SER B 1 437 ? -20.406 -1.948 22.047 1 61.06 437 SER B CA 1
ATOM 6828 C C . SER B 1 437 ? -21.891 -1.884 22.422 1 61.06 437 SER B C 1
ATOM 6830 O O . SER B 1 437 ? -22.547 -2.918 22.578 1 61.06 437 SER B O 1
ATOM 6832 N N . PRO B 1 438 ? -22.312 -0.662 22.844 1 54.03 438 PRO B N 1
ATOM 6833 C CA . PRO B 1 438 ? -23.734 -0.528 23.188 1 54.03 438 PRO B CA 1
ATOM 6834 C C . PRO B 1 438 ? -24.656 -0.915 22.047 1 54.03 438 PRO B C 1
ATOM 6836 O O . PRO B 1 438 ? -24.391 -0.582 20.891 1 54.03 438 PRO B O 1
ATOM 6839 N N . GLN B 1 439 ? -25.031 -2.113 21.875 1 49.59 439 GLN B N 1
ATOM 6840 C CA . GLN B 1 439 ? -26.047 -2.531 20.891 1 49.59 439 GLN B CA 1
ATOM 6841 C C . GLN B 1 439 ? -27.188 -1.524 20.828 1 49.59 439 GLN B C 1
ATOM 6843 O O . GLN B 1 439 ? -27.719 -1.103 21.859 1 49.59 439 GLN B O 1
ATOM 6848 N N . ASP B 1 440 ? -27.062 -0.591 19.953 1 43.22 440 ASP B N 1
ATOM 6849 C CA . ASP B 1 440 ? -28.281 0.214 19.875 1 43.22 440 ASP B CA 1
ATOM 6850 C C . ASP B 1 440 ? -29.531 -0.664 19.969 1 43.22 440 ASP B C 1
ATOM 6852 O O . ASP B 1 440 ? -29.562 -1.749 19.375 1 43.22 440 ASP B O 1
ATOM 6856 N N . GLU B 1 441 ? -30.141 -0.677 21.078 1 38.31 441 GLU B N 1
ATOM 6857 C CA . GLU B 1 441 ? -31.547 -1.027 21.109 1 38.31 441 GLU B CA 1
ATOM 6858 C C . GLU B 1 441 ? -32.281 -0.496 19.875 1 38.31 441 GLU B C 1
ATOM 6860 O O . GLU B 1 441 ? -32.469 0.713 19.734 1 38.31 441 GLU B O 1
ATOM 6865 N N . GLY B 1 442 ? -31.828 -0.768 18.562 1 30.75 442 GLY B N 1
ATOM 6866 C CA . GLY B 1 442 ? -33 -0.578 17.719 1 30.75 442 GLY B CA 1
ATOM 6867 C C . GLY B 1 442 ? -34.156 -1.44 18.125 1 30.75 442 GLY B C 1
ATOM 6868 O O . GLY B 1 442 ? -34 -2.455 18.812 1 30.75 442 GLY B O 1
#

Organism: NCBI:txid2562239

InterPro domains:
  IPR000515 ABC transporter type 1, transmembrane domain MetI-like [PF00528] (223-434)
  IPR000515 ABC transporter type 1, transmembrane domain MetI-like [PS50928] (208-433)
  IPR000515 ABC transporter type 1, transmembrane domain MetI-like [cd06261] (208-395)
  IPR035906 MetI-like superfamily [G3DSA:1.10.3720.10] (190-439)
  IPR035906 MetI-like superfamily [SSF161098] (32-437)
  IPR051393 ABC transporter permease component [PTHR30193] (31-438)

pLDDT: mean 81.56, std 15.05, range [21.42, 97.81]